Protein AF-A0A6C0K4N2-F1 (afdb_monomer_lite)

Sequence (833 aa):
MADVLVANVPTGTKVPEWTPLVTKFLQTRFGNRYNELITMIKETGSLISGGSILSACIGEPVENQDVDMYVPVKHIPRFLNELIIKDGPIFDADAYNKYAASFYCSSFLRKNGIRKVYNFLGRALGVVNANTYELDVMSVRNKRGPLAVVNNFDLTFCQVWFDGTDVYASHPEHIKSKTGILQFDYCKKLIGGNRFLKNRINKYIRRGFQIKFDERVNTPEVFQDIAKHNTFMYSYQNQRHTCRDPENDSLLVHENRYEDPEFVTKWFNRIAMRYLLGVRDEVVEQGTGKKLLLIPLTKEIRNSQDVRLNKDMDLESRDIDTMHNVEEHRRKVFTSHKSFELTLDDGYDSDDMDTAEFKRIALHTYSTFDNNLADDVTDTLVFGRAMTNLVLNARSIPENLEGYEYSLATMLNSNVDPDNQDKAESKKAYAKLLLGHIEERALSKGDDMFGGEGRLYHIHGHPEEAATTRESLEEFLSGTLTQDDYDVKCYYSGGGCKEMLTQSLIKKIVSPEFFERYSAPRPKKSGLDLEVINYDLVLRNSKSMDNQWGNIYHATMCPYCLKFEERGHGCSVMTHENVKGLPNEMAPYCDPGRAVEDLVEMYKDTAAELNDGFVRLEFCVECGRPSSGHKHFNLDLTEMLDTRKVPDPRNPGQLMYDYGHCPGGGRVEMIARMLAVRDVYRRKDVKDIKEERRLAAWAADAAPINERLMKRATAIWEAARPGIEWADRKKELTAKVKADLGAQGKSDEEITAGVEEAIKKYVAENPKPADSKFNVDVPKSKAYTDPMYADAENNARDSVWSQLSQGGKSYKKRITKNIVKRLRKTRKASKKK

pLDDT: mean 78.93, std 19.35, range [29.06, 98.25]

Radius of gyration: 45.35 Å; chains: 1; bounding box: 114×59×134 Å

Secondary structure (DSSP, 8-state):
---S----PPPPEE-GGGHHHHHHHHHHHHGGGHHHHHHHHHHHT-EEESHHHHHHHTT---TTPPEEEEEEGGGHHHHHIIIIISSS-SS-EEEEEEEE--TT---HHHHTTEEEEEEEEE---S-TTS---EEEEEEE-TTS-HHHHHTT-SBGGG-EEE-SS-EEES-HHHHHTTEEEE-HHHHHHHHTT-HHHHHHHHHHHHTT-EEEEPGGG--HHHHHHHHHHTS-TT--SS---TT--SS--SGGGGSGGGT-HHHHHHHHHHHHHHHHTT---SEEBTTT--EE---B-SS-----EEEE--TTS-------TT-TTTSHHHHHHHS---S----S--SSGGGG--HHHHHHHHHHH-PPPTT---SS--HHHHHHHHHHHHHHHHTPPBTT-TT-TTBHHHHHHPPPPGGGHHHHHHHHHHHHHHHHHHHHHHS-EEE-TTS-EEE-B--TT--GGG-B-HHHHHHHHHHHTTSS-SSEE-GGGGGT---EE-HHHHHHHS-HHHHHHHHSPPP---SHHHHHHHHHHHHH---EEETTTEEE--EEE-TTT--EEE-SSSSSEE----TT---GGGTT---TTT--HHHHHHHHHHHHHHTTT---EEEETTT--EEETTEEEPTTSSSEEPPPEEE-SSSTT-EEE-TTS-SS-HHHHHHHHHHHHHHHHT-SS---HHHHHHHHHHHHHHGGG-HHHHHHHHHHHHHHHHHHHHHHHHHHHHHHHHHHHHHTT--HHHHHHHHHHHHHHHHHHSPPPS---------TT--S--HHHHHHHHHHTTTHHHHHHHHHHHHHHHHHHHHHHHHHHHHHHTTT-

Structure (mmCIF, N/CA/C/O backbone):
data_AF-A0A6C0K4N2-F1
#
_entry.id   AF-A0A6C0K4N2-F1
#
loop_
_atom_site.group_PDB
_atom_site.id
_atom_site.type_symbol
_atom_site.label_atom_id
_atom_site.label_alt_id
_atom_site.label_comp_id
_atom_site.label_asym_id
_atom_site.label_entity_id
_atom_site.label_seq_id
_atom_site.pdbx_PDB_ins_code
_atom_site.Cartn_x
_atom_site.Cartn_y
_atom_site.Cartn_z
_atom_site.occupancy
_atom_site.B_iso_or_equiv
_atom_site.auth_seq_id
_atom_site.auth_comp_id
_atom_site.auth_asym_id
_atom_site.auth_atom_id
_atom_site.pdbx_PDB_model_num
ATOM 1 N N . MET A 1 1 ? -29.232 -20.219 14.029 1.00 32.53 1 MET A N 1
ATOM 2 C CA . MET A 1 1 ? -28.654 -20.871 15.226 1.00 32.53 1 MET A CA 1
ATOM 3 C C . MET A 1 1 ? -28.413 -19.836 16.335 1.00 32.53 1 MET A C 1
ATOM 5 O O . MET A 1 1 ? -27.280 -19.641 16.744 1.00 32.53 1 MET A O 1
ATOM 9 N N . ALA A 1 2 ? -29.462 -19.157 16.818 1.00 29.06 2 ALA A N 1
ATOM 10 C CA . ALA A 1 2 ? -29.346 -18.107 17.846 1.00 29.06 2 ALA A CA 1
ATOM 11 C C . ALA A 1 2 ? -29.795 -18.559 19.256 1.00 29.06 2 ALA A C 1
ATOM 13 O O . ALA A 1 2 ? -29.746 -17.766 20.187 1.00 29.06 2 ALA A O 1
ATOM 14 N N . ASP A 1 3 ? -30.183 -19.828 19.426 1.00 30.28 3 ASP A N 1
ATOM 15 C CA . ASP A 1 3 ? -30.842 -20.318 20.651 1.00 30.28 3 ASP A CA 1
ATOM 16 C C . ASP A 1 3 ? -29.962 -21.201 21.551 1.00 30.28 3 ASP A C 1
ATOM 18 O O . ASP A 1 3 ? -30.458 -21.843 22.474 1.00 30.28 3 ASP A O 1
ATOM 22 N N . VAL A 1 4 ? -28.646 -21.252 21.329 1.00 34.84 4 VAL A N 1
ATOM 23 C CA . VAL A 1 4 ? -27.749 -22.099 22.131 1.00 34.84 4 VAL A CA 1
ATOM 24 C C . VAL A 1 4 ? -26.713 -21.211 22.819 1.00 34.84 4 VAL A C 1
ATOM 26 O O . VAL A 1 4 ? -25.896 -20.596 22.145 1.00 34.84 4 VAL A O 1
ATOM 29 N N . LEU A 1 5 ? -26.763 -21.176 24.160 1.00 33.34 5 LEU A N 1
ATOM 30 C CA . LEU A 1 5 ? -25.942 -20.405 25.121 1.00 33.34 5 LEU A CA 1
ATOM 31 C C . LEU A 1 5 ? -26.555 -19.125 25.729 1.00 33.34 5 LEU A C 1
ATOM 33 O O . LEU A 1 5 ? -25.818 -18.239 26.162 1.00 33.34 5 LEU A O 1
ATOM 37 N N . VAL A 1 6 ? -27.874 -19.065 25.948 1.00 42.03 6 VAL A N 1
ATOM 38 C CA . VAL A 1 6 ? -28.376 -18.312 27.119 1.00 42.03 6 VAL A CA 1
ATOM 39 C C . VAL A 1 6 ? -28.173 -19.200 28.348 1.00 42.03 6 VAL A C 1
ATOM 41 O O . VAL A 1 6 ? -29.101 -19.821 28.856 1.00 42.03 6 VAL A O 1
ATOM 44 N N . ALA A 1 7 ? -26.921 -19.338 28.793 1.00 41.84 7 ALA A N 1
ATOM 45 C CA . ALA A 1 7 ? -26.642 -19.885 30.116 1.00 41.84 7 ALA A CA 1
ATOM 46 C C . ALA A 1 7 ? -27.463 -19.072 31.125 1.00 41.84 7 ALA A C 1
ATOM 48 O O . ALA A 1 7 ? -27.383 -17.846 31.074 1.00 41.84 7 ALA A O 1
ATOM 49 N N . ASN A 1 8 ? -28.263 -19.749 31.962 1.00 44.44 8 ASN A N 1
ATOM 50 C CA . ASN A 1 8 ? -29.139 -19.183 32.995 1.00 44.44 8 ASN A CA 1
ATOM 51 C C . ASN A 1 8 ? -28.533 -17.913 33.604 1.00 44.44 8 ASN A C 1
ATOM 53 O O . ASN A 1 8 ? -27.741 -17.991 34.544 1.00 44.44 8 ASN A O 1
ATOM 57 N N . VAL A 1 9 ? -28.869 -16.744 33.049 1.00 53.12 9 VAL A N 1
ATOM 58 C CA . VAL A 1 9 ? -28.452 -15.472 33.630 1.00 53.12 9 VAL A CA 1
ATOM 59 C C . VAL A 1 9 ? -29.159 -15.443 34.976 1.00 53.12 9 VAL A C 1
ATOM 61 O O . VAL A 1 9 ? -30.389 -15.525 34.971 1.00 53.12 9 VAL A O 1
ATOM 64 N N . PRO A 1 10 ? -28.433 -15.398 36.110 1.00 55.50 10 PRO A N 1
ATOM 65 C CA . PRO A 1 10 ? -29.066 -15.413 37.416 1.00 55.50 10 PRO A CA 1
ATOM 66 C C . PRO A 1 10 ? -30.133 -14.324 37.446 1.00 55.50 10 PRO A C 1
ATOM 68 O O . PRO A 1 10 ? -29.837 -13.141 37.248 1.00 55.50 10 PRO A O 1
ATOM 71 N N . THR A 1 11 ? -31.386 -14.737 37.604 1.00 76.12 11 THR A N 1
ATOM 72 C CA . THR A 1 11 ? -32.493 -13.812 37.801 1.00 76.12 11 THR A CA 1
ATOM 73 C C . THR A 1 11 ? -32.237 -13.125 39.132 1.00 76.12 11 THR A C 1
ATOM 75 O O . THR A 1 11 ? -32.119 -13.805 40.151 1.00 76.12 11 THR A O 1
ATOM 78 N N . GLY A 1 12 ? -32.086 -11.800 39.124 1.00 88.56 12 GLY A N 1
ATOM 79 C CA . GLY A 1 12 ? -31.895 -11.044 40.357 1.00 88.56 12 GLY A CA 1
ATOM 80 C C . GLY A 1 12 ? -33.003 -11.329 41.361 1.00 88.56 12 GLY A C 1
ATOM 81 O O . GLY A 1 12 ? -34.166 -11.482 40.985 1.00 88.56 12 GLY A O 1
ATOM 82 N N . THR A 1 13 ? -32.658 -11.362 42.642 1.00 96.12 13 THR A N 1
ATOM 83 C CA . THR A 1 13 ? -33.646 -11.456 43.713 1.00 96.12 13 THR A CA 1
ATOM 84 C C . THR A 1 13 ? -34.235 -10.071 43.938 1.00 96.12 13 THR A C 1
ATOM 86 O O . THR A 1 13 ? -33.494 -9.130 44.228 1.00 96.12 13 THR A O 1
ATOM 89 N N . LYS A 1 14 ? -35.557 -9.934 43.804 1.00 97.12 14 LYS A N 1
ATOM 90 C CA . LYS A 1 14 ? -36.277 -8.705 44.161 1.00 97.12 14 LYS A CA 1
ATOM 91 C C . LYS A 1 14 ? -36.147 -8.450 45.664 1.00 97.12 14 LYS A C 1
ATOM 93 O O . LYS A 1 14 ? -36.329 -9.373 46.455 1.00 97.12 14 LYS A O 1
ATOM 98 N N . VAL A 1 15 ? -35.869 -7.207 46.052 1.00 97.75 15 VAL A N 1
ATOM 99 C CA . VAL A 1 15 ? -35.665 -6.797 47.452 1.00 97.75 15 VAL A CA 1
ATOM 100 C C . VAL A 1 15 ? -36.625 -5.648 47.792 1.00 97.75 15 VAL A C 1
ATOM 102 O O . VAL A 1 15 ? -36.272 -4.471 47.650 1.00 97.75 15 VAL A O 1
ATOM 105 N N . PRO A 1 16 ? -37.879 -5.958 48.179 1.00 97.31 16 PRO A N 1
ATOM 106 C CA . PRO A 1 16 ? -38.929 -4.957 48.357 1.00 97.31 16 PRO A CA 1
ATOM 107 C C . PRO A 1 16 ? -38.562 -3.860 49.359 1.00 97.31 16 PRO A C 1
ATOM 109 O O . PRO A 1 16 ? -38.880 -2.697 49.125 1.00 97.31 16 PRO A O 1
ATOM 112 N N . GLU A 1 17 ? -37.839 -4.200 50.429 1.00 97.62 17 GLU A N 1
ATOM 113 C CA . GLU A 1 17 ? -37.445 -3.258 51.479 1.00 97.62 17 GLU A CA 1
ATOM 114 C C . GLU A 1 17 ? -36.509 -2.136 50.990 1.00 97.62 17 GLU A C 1
ATOM 116 O O . GLU A 1 17 ? -36.485 -1.057 51.581 1.00 97.62 17 GLU A O 1
ATOM 121 N N . TRP A 1 18 ? -35.777 -2.338 49.888 1.00 98.12 18 TRP A N 1
ATOM 122 C CA . TRP A 1 18 ? -34.882 -1.322 49.314 1.00 98.12 18 TRP A CA 1
ATOM 123 C C . TRP A 1 18 ? -35.564 -0.409 48.300 1.00 98.12 18 TRP A C 1
ATOM 125 O O . TRP A 1 18 ? -35.086 0.698 48.047 1.00 98.12 18 TRP A O 1
ATOM 135 N N . THR A 1 19 ? -36.698 -0.834 47.742 1.00 97.75 19 THR A N 1
ATOM 136 C CA . THR A 1 19 ? -37.400 -0.079 46.696 1.00 97.75 19 THR A CA 1
ATOM 137 C C . THR A 1 19 ? -37.845 1.311 47.173 1.00 97.75 19 THR A C 1
ATOM 139 O O . THR A 1 19 ? -37.559 2.284 46.469 1.00 97.75 19 THR A O 1
ATOM 142 N N . PRO A 1 20 ? -38.430 1.481 48.379 1.00 97.69 20 PRO A N 1
ATOM 143 C CA . PRO A 1 20 ? -38.741 2.807 48.915 1.00 97.69 20 PRO A CA 1
ATOM 144 C C . PRO A 1 20 ? -37.503 3.688 49.135 1.00 97.69 20 PRO A C 1
ATOM 146 O O . PRO A 1 20 ? -37.568 4.896 48.916 1.00 97.69 20 PRO A O 1
ATOM 149 N N . LEU A 1 21 ? -36.368 3.099 49.536 1.00 97.06 21 LEU A N 1
ATOM 150 C CA . LEU A 1 21 ? -35.121 3.833 49.789 1.00 97.06 21 LEU A CA 1
ATOM 151 C C . LEU A 1 21 ? -34.540 4.397 48.489 1.00 97.06 21 LEU A C 1
ATOM 153 O O . LEU A 1 21 ? -34.232 5.587 48.404 1.00 97.06 21 LEU A O 1
ATOM 157 N N . VAL A 1 22 ? -34.450 3.554 47.459 1.00 97.00 22 VAL A N 1
ATOM 158 C CA . VAL A 1 22 ? -33.975 3.944 46.126 1.00 97.00 22 VAL A CA 1
ATOM 159 C C . VAL A 1 22 ? -34.940 4.929 45.468 1.00 97.00 22 VAL A C 1
ATOM 161 O O . VAL A 1 22 ? -34.498 5.924 44.899 1.00 97.00 22 VAL A O 1
ATOM 164 N N . THR A 1 23 ? -36.250 4.710 45.601 1.00 97.00 23 THR A N 1
ATOM 165 C CA . THR A 1 23 ? -37.277 5.636 45.098 1.00 97.00 23 THR A CA 1
ATOM 166 C C . THR A 1 23 ? -37.119 7.017 45.718 1.00 97.00 23 THR A C 1
ATOM 168 O O . THR A 1 23 ? -37.034 8.000 44.987 1.00 97.00 23 THR A O 1
ATOM 171 N N . LYS A 1 24 ? -36.992 7.098 47.049 1.00 95.81 24 LYS A N 1
ATOM 172 C CA . LYS A 1 24 ? -36.769 8.366 47.752 1.00 95.81 24 LYS A CA 1
ATOM 173 C C . LYS A 1 24 ? -35.486 9.051 47.281 1.00 95.81 24 LYS A C 1
ATOM 175 O O . LYS A 1 24 ? -35.500 10.250 47.029 1.00 95.81 24 LYS A O 1
ATOM 180 N N . PHE A 1 25 ? -34.393 8.302 47.126 1.00 94.75 25 PHE A N 1
ATOM 181 C CA . PHE A 1 25 ? -33.136 8.836 46.595 1.00 94.75 25 PHE A CA 1
ATOM 182 C C . PHE A 1 25 ? -33.314 9.448 45.197 1.00 94.75 25 PHE A C 1
ATOM 184 O O . PHE A 1 25 ? -32.932 10.597 44.973 1.00 94.75 25 PHE A O 1
ATOM 191 N N . LEU A 1 26 ? -33.915 8.705 44.267 1.00 94.88 26 LEU A N 1
ATOM 192 C CA . LEU A 1 26 ? -34.114 9.164 42.895 1.00 94.88 26 LEU A CA 1
ATOM 193 C C . LEU A 1 26 ? -35.109 10.332 42.819 1.00 94.88 26 LEU A C 1
ATOM 195 O O . LEU A 1 26 ? -34.899 11.247 42.030 1.00 94.88 26 LEU A O 1
ATOM 199 N N . GLN A 1 27 ? -36.144 10.359 43.661 1.00 94.44 27 GLN A N 1
ATOM 200 C CA . GLN A 1 27 ? -37.059 11.501 43.781 1.00 94.44 27 GLN A CA 1
ATOM 201 C C . GLN A 1 27 ? -36.338 12.757 44.270 1.00 94.44 27 GLN A C 1
ATOM 203 O O . GLN A 1 27 ? -36.525 13.826 43.698 1.00 94.44 27 GLN A O 1
ATOM 208 N N . THR A 1 28 ? -35.468 12.636 45.276 1.00 90.69 28 THR A N 1
ATOM 209 C CA . THR A 1 28 ? -34.619 13.754 45.713 1.00 90.69 28 THR A CA 1
ATOM 210 C C . THR A 1 28 ? -33.714 14.234 44.579 1.00 90.69 28 THR A C 1
ATOM 212 O O . THR A 1 28 ? -33.507 15.432 44.423 1.00 90.69 28 THR A O 1
ATOM 215 N N . ARG A 1 29 ? -33.183 13.307 43.772 1.00 87.81 29 ARG A N 1
ATOM 216 C CA . ARG A 1 29 ? -32.215 13.618 42.715 1.00 87.81 29 ARG A CA 1
ATOM 217 C C . ARG A 1 29 ? -32.836 14.237 41.460 1.00 87.81 29 ARG A C 1
ATOM 219 O O . ARG A 1 29 ? -32.235 15.135 40.883 1.00 87.81 29 ARG A O 1
ATOM 226 N N . PHE A 1 30 ? -33.993 13.746 41.026 1.00 90.69 30 PHE A N 1
ATOM 227 C CA . PHE A 1 30 ? -34.646 14.141 39.768 1.00 90.69 30 PHE A CA 1
ATOM 228 C C . PHE A 1 30 ? -35.915 14.984 39.982 1.00 90.69 30 PHE A C 1
ATOM 230 O O . PHE A 1 30 ? -36.573 15.382 39.021 1.00 90.69 30 PHE A O 1
ATOM 237 N N . GLY A 1 31 ? -36.272 15.267 41.238 1.00 91.50 31 GLY A N 1
ATOM 238 C CA . GLY A 1 31 ? -37.369 16.156 41.607 1.00 91.50 31 GLY A CA 1
ATOM 239 C C . GLY A 1 31 ? -38.705 15.761 40.978 1.00 91.50 31 GLY A C 1
ATOM 240 O O . GLY A 1 31 ? -39.106 14.595 40.968 1.00 91.50 31 GLY A O 1
ATOM 241 N N . ASN A 1 32 ? -39.399 16.753 40.417 1.00 92.06 32 ASN A N 1
ATOM 242 C CA . ASN A 1 32 ? -40.690 16.565 39.752 1.00 92.06 32 ASN A CA 1
ATOM 243 C C . ASN A 1 32 ? -40.606 15.742 38.453 1.00 92.06 32 ASN A C 1
ATOM 245 O O . ASN A 1 32 ? -41.636 15.252 37.995 1.00 92.06 32 ASN A O 1
ATOM 249 N N . ARG A 1 33 ? -39.409 15.542 37.882 1.00 94.12 33 ARG A N 1
ATOM 250 C CA . ARG A 1 33 ? -39.197 14.755 36.653 1.00 94.12 33 ARG A CA 1
ATOM 251 C C . ARG A 1 33 ? -38.932 13.270 36.916 1.00 94.12 33 ARG A C 1
ATOM 253 O O . ARG A 1 33 ? -38.767 12.503 35.971 1.00 94.12 33 ARG A O 1
ATOM 260 N N . TYR A 1 34 ? -38.948 12.830 38.178 1.00 95.44 34 TYR A N 1
ATOM 261 C CA . TYR A 1 34 ? -38.747 11.425 38.551 1.00 95.44 34 TYR A CA 1
ATOM 262 C C . TYR A 1 34 ? -39.658 10.461 37.771 1.00 95.44 34 TYR A C 1
ATOM 264 O O . TYR A 1 34 ? -39.171 9.496 37.191 1.00 95.44 34 TYR A O 1
ATOM 272 N N . ASN A 1 35 ? -40.965 10.726 37.689 1.00 96.62 35 ASN A N 1
ATOM 273 C CA . ASN A 1 35 ? -41.904 9.818 37.013 1.00 96.62 35 ASN A CA 1
ATOM 274 C C . ASN A 1 35 ? -41.620 9.669 35.509 1.00 96.62 35 ASN A C 1
ATOM 276 O O . ASN A 1 35 ? -41.845 8.604 34.929 1.00 96.62 35 ASN A O 1
ATOM 280 N N . GLU A 1 36 ? -41.097 10.718 34.878 1.00 96.06 36 GLU A N 1
ATOM 281 C CA . GLU A 1 36 ? -40.703 10.681 33.471 1.00 96.06 36 GLU A CA 1
ATOM 282 C C . GLU A 1 36 ? -39.445 9.842 33.273 1.00 96.06 36 GLU A C 1
ATOM 284 O O . GLU A 1 36 ? -39.415 8.999 32.379 1.00 96.06 36 GLU A O 1
ATOM 289 N N . LEU A 1 37 ? -38.460 9.980 34.169 1.00 96.19 37 LEU A N 1
ATOM 290 C CA . LEU A 1 37 ? -37.288 9.105 34.195 1.00 96.19 37 LEU A CA 1
ATOM 291 C C . LEU A 1 37 ? -37.701 7.634 34.312 1.00 96.19 37 LEU A C 1
ATOM 293 O O . LEU A 1 37 ? -37.214 6.792 33.561 1.00 96.19 37 LEU A O 1
ATOM 297 N N . ILE A 1 38 ? -38.618 7.323 35.230 1.00 97.50 38 ILE A N 1
ATOM 298 C CA . ILE A 1 38 ? -39.119 5.960 35.427 1.00 97.50 38 ILE A CA 1
ATOM 299 C C . ILE A 1 38 ? -39.778 5.407 34.165 1.00 97.50 38 ILE A C 1
ATOM 301 O O . ILE A 1 38 ? -39.515 4.266 33.779 1.00 97.50 38 ILE A O 1
ATOM 305 N N . THR A 1 39 ? -40.620 6.211 33.522 1.00 97.19 39 THR A N 1
ATOM 306 C CA . THR A 1 39 ? -41.301 5.823 32.282 1.00 97.19 39 THR A CA 1
ATOM 307 C C . THR A 1 39 ? -40.279 5.532 31.184 1.00 97.19 39 THR A C 1
ATOM 309 O O . THR A 1 39 ? -40.297 4.449 30.598 1.00 97.19 39 THR A O 1
ATOM 312 N N . MET A 1 40 ? -39.306 6.429 30.996 1.00 96.81 40 MET A N 1
ATOM 313 C CA . MET A 1 40 ? -38.223 6.265 30.025 1.00 96.81 40 MET A CA 1
ATOM 314 C C . MET A 1 40 ? -37.394 4.995 30.288 1.00 96.81 40 MET A C 1
ATOM 316 O O . MET A 1 40 ? -37.082 4.253 29.354 1.00 96.81 40 MET A O 1
ATOM 320 N N . ILE A 1 41 ? -37.058 4.697 31.548 1.00 97.44 41 ILE A N 1
ATOM 321 C CA . ILE A 1 41 ? -36.310 3.488 31.934 1.00 97.44 41 ILE A CA 1
ATOM 322 C C . ILE A 1 41 ? -37.075 2.221 31.541 1.00 97.44 41 ILE A C 1
ATOM 324 O O . ILE A 1 41 ? -36.498 1.344 30.893 1.00 97.44 41 ILE A O 1
ATOM 328 N N . LYS A 1 42 ? -38.373 2.150 31.861 1.00 96.94 42 LYS A N 1
ATOM 329 C CA . LYS A 1 42 ? -39.222 0.990 31.550 1.00 96.94 42 LYS A CA 1
ATOM 330 C C . LYS A 1 42 ? -39.374 0.774 30.050 1.00 96.94 42 LYS A C 1
ATOM 332 O O . LYS A 1 42 ? -39.182 -0.337 29.568 1.00 96.94 42 LYS A O 1
ATOM 337 N N . GLU A 1 43 ? -39.674 1.834 29.306 1.00 96.12 43 GLU A N 1
ATOM 338 C CA . GLU A 1 43 ? -39.905 1.748 27.860 1.00 96.12 43 GLU A CA 1
ATOM 339 C C . GLU A 1 43 ? -38.650 1.372 27.071 1.00 96.12 43 GLU A C 1
ATOM 341 O O . GLU A 1 43 ? -38.736 0.753 26.011 1.00 96.12 43 GLU A O 1
ATOM 346 N N . THR A 1 44 ? -37.474 1.743 27.577 1.00 95.81 44 THR A N 1
ATOM 347 C CA . THR A 1 44 ? -36.194 1.441 26.925 1.00 95.81 44 THR A CA 1
ATOM 348 C C . THR A 1 44 ? -35.542 0.159 27.437 1.00 95.81 44 THR A C 1
ATOM 350 O O . THR A 1 44 ? -34.541 -0.271 26.864 1.00 95.81 44 THR A O 1
ATOM 353 N N . GLY A 1 45 ? -36.075 -0.460 28.498 1.00 96.06 45 GLY A N 1
ATOM 354 C CA . GLY A 1 45 ? -35.437 -1.592 29.176 1.00 96.06 45 GLY A CA 1
ATOM 355 C C . GLY A 1 45 ? -34.075 -1.232 29.781 1.00 96.06 45 GLY A C 1
ATOM 356 O O . GLY A 1 45 ? -33.169 -2.069 29.814 1.00 96.06 45 GLY A O 1
ATOM 357 N N . SER A 1 46 ? -33.904 0.027 30.184 1.00 97.69 46 SER A N 1
ATOM 358 C CA . SER A 1 46 ? -32.686 0.521 30.830 1.00 97.69 46 SER A CA 1
ATOM 359 C C . SER A 1 46 ? -32.677 0.163 32.314 1.00 97.69 46 SER A C 1
ATOM 361 O O . SER A 1 46 ? -33.716 -0.163 32.877 1.00 97.69 46 SER A O 1
ATOM 363 N N . LEU A 1 47 ? -31.517 0.242 32.965 1.00 97.88 47 LEU A N 1
ATOM 364 C CA . LEU A 1 47 ? -31.377 0.004 34.408 1.00 97.88 47 LEU A CA 1
ATOM 365 C C . LEU A 1 47 ? -30.567 1.124 35.061 1.00 97.88 47 LEU A C 1
ATOM 367 O O . LEU A 1 47 ? -29.630 1.632 34.449 1.00 97.88 47 LEU A O 1
ATOM 371 N N . ILE A 1 48 ? -30.859 1.449 36.320 1.00 97.81 48 ILE A N 1
ATOM 372 C CA . ILE A 1 48 ? -29.952 2.240 37.165 1.00 97.81 48 ILE A CA 1
ATOM 373 C C . ILE A 1 48 ? -29.212 1.280 38.092 1.00 97.81 48 ILE A C 1
ATOM 375 O O . ILE A 1 48 ? -29.839 0.421 38.710 1.00 97.81 48 ILE A O 1
ATOM 379 N N . SER A 1 49 ? -27.893 1.395 38.198 1.00 96.62 49 SER A N 1
ATOM 380 C CA . SER A 1 49 ? -27.075 0.526 39.050 1.00 96.62 49 SER A CA 1
ATOM 381 C C . SER A 1 49 ? -25.902 1.310 39.651 1.00 96.62 49 SER A C 1
ATOM 383 O O . SER A 1 49 ? -25.896 2.537 39.643 1.00 96.62 49 SER A O 1
ATOM 385 N N . GLY A 1 50 ? -24.923 0.608 40.216 1.00 91.94 50 GLY A N 1
ATOM 386 C CA . GLY A 1 50 ? -23.678 1.197 40.687 1.00 91.94 50 GLY A CA 1
ATOM 387 C C . GLY A 1 50 ? -23.708 1.678 42.136 1.00 91.94 50 GLY A C 1
ATOM 388 O O . GLY A 1 50 ? -24.435 1.164 42.992 1.00 91.94 50 GLY A O 1
ATOM 389 N N . GLY A 1 51 ? -22.822 2.632 42.429 1.00 91.50 51 GLY A N 1
ATOM 390 C CA . GLY A 1 51 ? -22.542 3.088 43.792 1.00 91.50 51 GLY A CA 1
ATOM 391 C C . GLY A 1 51 ? -23.718 3.795 44.460 1.00 91.50 51 GLY A C 1
ATOM 392 O O . GLY A 1 51 ? -23.914 3.619 45.661 1.00 91.50 51 GLY A O 1
ATOM 393 N N . SER A 1 52 ? -24.508 4.543 43.689 1.00 93.88 52 SER A N 1
ATOM 394 C CA . SER A 1 52 ? -25.678 5.284 44.172 1.00 93.88 52 SER A CA 1
ATOM 395 C C . SER A 1 52 ? -26.807 4.375 44.642 1.00 93.88 52 SER A C 1
ATOM 397 O O . SER A 1 52 ? -27.304 4.553 45.754 1.00 93.88 52 SER A O 1
ATOM 399 N N . ILE A 1 53 ? -27.169 3.364 43.846 1.00 97.06 53 ILE A N 1
ATOM 400 C CA . ILE A 1 53 ? -28.196 2.385 44.229 1.00 97.06 53 ILE A CA 1
ATOM 401 C C . ILE A 1 53 ? -27.764 1.624 45.481 1.00 97.06 53 ILE A C 1
ATOM 403 O O . ILE A 1 53 ? -28.540 1.510 46.430 1.00 97.06 53 ILE A O 1
ATOM 407 N N . LEU A 1 54 ? -26.507 1.171 45.531 1.00 96.94 54 LEU A N 1
ATOM 408 C CA . LEU A 1 54 ? -25.971 0.486 46.705 1.00 96.94 54 LEU A CA 1
ATOM 409 C C . LEU A 1 54 ? -25.998 1.376 47.956 1.00 96.94 54 LEU A C 1
ATOM 411 O O . LEU A 1 54 ? -26.464 0.924 48.999 1.00 96.94 54 LEU A O 1
ATOM 415 N N . SER A 1 55 ? -25.541 2.631 47.859 1.00 95.19 55 SER A N 1
ATOM 416 C CA . SER A 1 55 ? -25.560 3.580 48.982 1.00 95.19 55 SER A CA 1
ATOM 417 C C . SER A 1 55 ? -26.981 3.844 49.487 1.00 95.19 55 SER A C 1
ATOM 419 O O . SER A 1 55 ? -27.193 3.849 50.698 1.00 95.19 55 SER A O 1
ATOM 421 N N . ALA A 1 56 ? -27.966 3.970 48.591 1.00 96.00 56 ALA A N 1
ATOM 422 C CA . ALA A 1 56 ? -29.369 4.102 48.980 1.00 96.00 56 ALA A CA 1
ATOM 423 C C . ALA A 1 56 ? -29.882 2.858 49.731 1.00 96.00 56 ALA A C 1
ATOM 425 O O . ALA A 1 56 ? -30.555 2.998 50.751 1.00 96.00 56 ALA A O 1
ATOM 426 N N . CYS A 1 57 ? -29.519 1.647 49.287 1.00 96.69 57 CYS A N 1
ATOM 427 C CA . CYS A 1 57 ? -29.926 0.393 49.937 1.00 96.69 57 CYS A CA 1
ATOM 428 C C . CYS A 1 57 ? -29.375 0.244 51.367 1.00 96.69 57 CYS A C 1
ATOM 430 O O . CYS A 1 57 ? -30.027 -0.367 52.211 1.00 96.69 57 CYS A O 1
ATOM 432 N N . ILE A 1 58 ? -28.190 0.798 51.648 1.00 95.69 58 ILE A N 1
ATOM 433 C CA . ILE A 1 58 ? -27.547 0.744 52.976 1.00 95.69 58 ILE A CA 1
ATOM 434 C C . ILE A 1 58 ? -27.769 2.012 53.819 1.00 95.69 58 ILE A C 1
ATOM 436 O O . ILE A 1 58 ? -27.178 2.134 54.891 1.00 95.69 58 ILE A O 1
ATOM 440 N N . GLY A 1 59 ? -28.596 2.951 53.344 1.00 91.50 59 GLY A N 1
ATOM 441 C CA . GLY A 1 59 ? -28.933 4.183 54.063 1.00 91.50 59 GLY A CA 1
ATOM 442 C C . GLY A 1 59 ? -27.785 5.192 54.188 1.00 91.50 59 GLY A C 1
ATOM 443 O O . GLY A 1 59 ? -27.788 6.005 55.110 1.00 91.50 59 GLY A O 1
ATOM 444 N N . GLU A 1 60 ? -26.792 5.147 53.298 1.00 89.25 60 GLU A N 1
ATOM 445 C CA . GLU A 1 60 ? -25.710 6.137 53.272 1.00 89.25 60 GLU A CA 1
ATOM 446 C C . GLU A 1 60 ? -26.174 7.477 52.672 1.00 89.25 60 GLU A C 1
ATOM 448 O O . GLU A 1 60 ? -27.048 7.494 51.801 1.00 89.25 60 GLU A O 1
ATOM 453 N N . PRO A 1 61 ? -25.558 8.611 53.063 1.00 83.62 61 PRO A N 1
ATOM 454 C CA . PRO A 1 61 ? -25.781 9.891 52.401 1.00 83.62 61 PRO A CA 1
ATOM 455 C C . PRO A 1 61 ? -25.446 9.809 50.905 1.00 83.62 61 PRO A C 1
ATOM 457 O O . PRO A 1 61 ? -24.340 9.444 50.504 1.00 83.62 61 PRO A O 1
ATOM 460 N N . VAL A 1 62 ? -26.415 10.179 50.074 1.00 78.75 62 VAL A N 1
ATOM 461 C CA . VAL A 1 62 ? -26.372 10.052 48.605 1.00 78.75 62 VAL A CA 1
ATOM 462 C C . VAL A 1 62 ? -26.063 11.368 47.886 1.00 78.75 62 VAL A C 1
ATOM 464 O O . VAL A 1 62 ? -25.957 11.392 46.663 1.00 78.75 62 VAL A O 1
ATOM 467 N N . GLU A 1 63 ? -25.872 12.455 48.634 1.00 70.88 63 GLU A N 1
ATOM 468 C CA . GLU A 1 63 ? -25.763 13.831 48.122 1.00 70.88 63 GLU A CA 1
ATOM 469 C C . GLU A 1 63 ? -24.580 14.061 47.168 1.00 70.88 63 GLU A C 1
ATOM 471 O O . GLU A 1 63 ? -24.571 15.053 46.457 1.00 70.88 63 GLU A O 1
ATOM 476 N N . ASN A 1 64 ? -23.628 13.127 47.091 1.00 74.75 64 ASN A N 1
ATOM 477 C CA . ASN A 1 64 ? -22.463 13.200 46.203 1.00 74.75 64 ASN A CA 1
ATOM 478 C C . ASN A 1 64 ? -22.212 11.891 45.434 1.00 74.75 64 ASN A C 1
ATOM 480 O O . ASN A 1 64 ? -21.072 11.594 45.082 1.00 74.75 64 ASN A O 1
ATOM 484 N N . GLN A 1 65 ? -23.234 11.047 45.253 1.00 83.81 65 GLN A N 1
ATOM 485 C CA . GLN A 1 65 ? -23.082 9.837 44.441 1.00 83.81 65 GLN A CA 1
ATOM 486 C C . GLN A 1 65 ? -23.408 10.105 42.967 1.00 83.81 65 GLN A C 1
ATOM 488 O O . GLN A 1 65 ? -24.377 10.798 42.628 1.00 83.81 65 GLN A O 1
ATOM 493 N N . ASP A 1 66 ? -22.581 9.498 42.124 1.00 89.69 66 ASP A N 1
ATOM 494 C CA . ASP A 1 66 ? -22.764 9.291 40.698 1.00 89.69 66 ASP A CA 1
ATOM 495 C C . ASP A 1 66 ? -23.953 8.351 40.444 1.00 89.69 66 ASP A C 1
ATOM 497 O O . ASP A 1 66 ? -24.130 7.325 41.111 1.00 89.69 66 ASP A O 1
ATOM 501 N N . VAL A 1 67 ? -24.816 8.717 39.497 1.00 93.94 67 VAL A N 1
ATOM 502 C CA . VAL A 1 67 ? -25.906 7.846 39.036 1.00 93.94 67 VAL A CA 1
ATOM 503 C C . VAL A 1 67 ? -25.451 7.153 37.761 1.00 93.94 67 VAL A C 1
ATOM 505 O O . VAL A 1 67 ? -25.240 7.826 36.763 1.00 93.94 67 VAL A O 1
ATOM 508 N N . ASP A 1 68 ? -25.333 5.826 37.777 1.00 95.81 68 ASP A N 1
ATOM 509 C CA . ASP A 1 68 ? -24.972 5.046 36.591 1.00 95.81 68 ASP A CA 1
ATOM 510 C C . ASP A 1 68 ? -26.232 4.464 35.933 1.00 95.81 68 ASP A C 1
ATOM 512 O O . ASP A 1 68 ? -26.923 3.623 36.519 1.00 95.81 68 ASP A O 1
ATOM 516 N N . MET A 1 69 ? -26.518 4.864 34.697 1.00 97.56 69 MET A N 1
ATOM 517 C CA . MET A 1 69 ? -27.624 4.350 33.888 1.00 97.56 69 MET A CA 1
ATOM 518 C C . MET A 1 69 ? -27.102 3.475 32.752 1.00 97.56 69 MET A C 1
ATOM 520 O O . MET A 1 69 ? -26.239 3.883 31.987 1.00 97.56 69 MET A O 1
ATOM 524 N N . TYR A 1 70 ? -27.657 2.281 32.594 1.00 97.31 70 TYR A N 1
ATOM 525 C CA . TYR A 1 70 ? -27.267 1.304 31.583 1.00 97.31 70 TYR A CA 1
ATOM 526 C C . TYR A 1 70 ? -28.381 1.184 30.553 1.00 97.31 70 TYR A C 1
ATOM 528 O O . TYR A 1 70 ? -29.453 0.662 30.856 1.00 97.31 70 TYR A O 1
ATOM 536 N N . VAL A 1 71 ? -28.125 1.670 29.340 1.00 96.19 71 VAL A N 1
ATOM 537 C CA . VAL A 1 71 ? -29.151 1.876 28.310 1.00 96.19 71 VAL A CA 1
ATOM 538 C C . VAL A 1 71 ? -28.814 1.051 27.071 1.00 96.19 71 VAL A C 1
ATOM 540 O O . VAL A 1 71 ? -27.699 1.181 26.549 1.00 96.19 71 VAL A O 1
ATOM 543 N N . PRO A 1 72 ? -29.739 0.230 26.541 1.00 94.12 72 PRO A N 1
ATOM 544 C CA . PRO A 1 72 ? -29.504 -0.483 25.291 1.00 94.12 72 PRO A CA 1
ATOM 545 C C . PRO A 1 72 ? -29.156 0.481 24.152 1.00 94.12 72 PRO A C 1
ATOM 547 O O . PRO A 1 72 ? -29.812 1.503 23.955 1.00 94.12 72 PRO A O 1
ATOM 550 N N . VAL A 1 73 ? -28.140 0.149 23.359 1.00 88.62 73 VAL A N 1
ATOM 551 C CA . VAL A 1 73 ? -27.553 1.036 22.343 1.00 88.62 73 VAL A CA 1
ATOM 552 C C . VAL A 1 73 ? -28.580 1.508 21.315 1.00 88.62 73 VAL A C 1
ATOM 554 O O . VAL A 1 73 ? -28.532 2.666 20.910 1.00 88.62 73 VAL A O 1
ATOM 557 N N . LYS A 1 74 ? -29.552 0.656 20.965 1.00 86.62 74 LYS A N 1
ATOM 558 C CA . LYS A 1 74 ? -30.675 0.991 20.075 1.00 86.62 74 LYS A CA 1
ATOM 559 C C . LYS A 1 74 ? -31.591 2.101 20.611 1.00 86.62 74 LYS A C 1
ATOM 561 O O . LYS A 1 74 ? -32.289 2.735 19.830 1.00 86.62 74 LYS A O 1
ATOM 566 N N . HIS A 1 75 ? -31.590 2.345 21.922 1.00 93.56 75 HIS A N 1
ATOM 567 C CA . HIS A 1 75 ? -32.430 3.347 22.579 1.00 93.56 75 HIS A CA 1
ATOM 568 C C . HIS A 1 75 ? -31.667 4.605 23.004 1.00 93.56 75 HIS A C 1
ATOM 570 O O . HIS A 1 75 ? -32.306 5.590 23.348 1.00 93.56 75 HIS A O 1
ATOM 576 N N . ILE A 1 76 ? -30.331 4.627 22.915 1.00 91.12 76 ILE A N 1
ATOM 577 C CA . ILE A 1 76 ? -29.506 5.789 23.286 1.00 91.12 76 ILE A CA 1
ATOM 578 C C . ILE A 1 76 ? -29.933 7.112 22.627 1.00 91.12 76 ILE A C 1
ATOM 580 O O . ILE A 1 76 ? -30.031 8.084 23.370 1.00 91.12 76 ILE A O 1
ATOM 584 N N . PRO A 1 77 ? -30.199 7.212 21.302 1.00 85.56 77 PRO A N 1
ATOM 585 C CA . PRO A 1 77 ? -30.593 8.496 20.710 1.00 85.56 77 PRO A CA 1
ATOM 586 C C . PRO A 1 77 ? -31.847 9.073 21.372 1.00 85.56 77 PRO A C 1
ATOM 588 O O . PRO A 1 77 ? -31.856 10.221 21.807 1.00 85.56 77 PRO A O 1
ATOM 591 N N . ARG A 1 78 ? -32.882 8.236 21.506 1.00 90.88 78 ARG A N 1
ATOM 592 C CA . ARG A 1 78 ? -34.140 8.594 22.163 1.00 90.88 78 ARG A CA 1
ATOM 593 C C . ARG A 1 78 ? -33.916 8.947 23.636 1.00 90.88 78 ARG A C 1
ATOM 595 O O . ARG A 1 78 ? -34.392 9.981 24.088 1.00 90.88 78 ARG A O 1
ATOM 602 N N . PHE A 1 79 ? -33.169 8.106 24.353 1.00 93.06 79 PHE A N 1
ATOM 603 C CA . PHE A 1 79 ? -32.899 8.260 25.781 1.00 93.06 79 PHE A CA 1
ATOM 604 C C . PHE A 1 79 ? -32.183 9.579 26.078 1.00 93.06 79 PHE A C 1
ATOM 606 O O . PHE A 1 79 ? -32.601 10.317 26.958 1.00 93.06 79 PHE A O 1
ATOM 613 N N . LEU A 1 80 ? -31.136 9.914 25.316 1.00 89.75 80 LEU A N 1
ATOM 614 C CA . LEU A 1 80 ? -30.428 11.183 25.481 1.00 89.75 80 LEU A CA 1
ATOM 615 C C . LEU A 1 80 ? -31.332 12.373 25.150 1.00 89.75 80 LEU A C 1
ATOM 617 O O . LEU A 1 80 ? -31.350 13.337 25.905 1.00 89.75 80 LEU A O 1
ATOM 621 N N . ASN A 1 81 ? -32.126 12.294 24.079 1.00 86.25 81 ASN A N 1
ATOM 622 C CA . ASN A 1 81 ? -33.040 13.374 23.712 1.00 86.25 81 ASN A CA 1
ATOM 623 C C . ASN A 1 81 ? -34.049 13.699 24.828 1.00 86.25 81 ASN A C 1
ATOM 625 O O . ASN A 1 81 ? -34.240 14.862 25.177 1.00 86.25 81 ASN A O 1
ATOM 629 N N . GLU A 1 82 ? -34.664 12.674 25.417 1.00 88.88 82 GLU A N 1
ATOM 630 C CA . GLU A 1 82 ? -35.614 12.842 26.523 1.00 88.88 82 GLU A CA 1
ATOM 631 C C . GLU A 1 82 ? -34.926 13.267 27.830 1.00 88.88 82 GLU A C 1
ATOM 633 O O . GLU A 1 82 ? -35.472 14.080 28.576 1.00 88.88 82 GLU A O 1
ATOM 638 N N . LEU A 1 83 ? -33.719 12.757 28.096 1.00 89.50 83 LEU A N 1
ATOM 639 C CA . LEU A 1 83 ? -32.984 13.046 29.323 1.00 89.50 83 LEU A CA 1
ATOM 640 C C . LEU A 1 83 ? -32.510 14.505 29.396 1.00 89.50 83 LEU A C 1
ATOM 642 O O . LEU A 1 83 ? -32.641 15.102 30.462 1.00 89.50 83 LEU A O 1
ATOM 646 N N . ILE A 1 84 ? -31.967 15.061 28.303 1.00 84.06 84 ILE A N 1
ATOM 647 C CA . ILE A 1 84 ? -31.228 16.342 28.330 1.00 84.06 84 ILE A CA 1
ATOM 648 C C . ILE A 1 84 ? -31.649 17.397 27.290 1.00 84.06 84 ILE A C 1
ATOM 650 O O . ILE A 1 84 ? -31.328 18.562 27.488 1.00 84.06 84 ILE A O 1
ATOM 654 N N . ILE A 1 85 ? -32.328 17.041 26.189 1.00 72.69 85 ILE A N 1
ATOM 655 C CA . ILE A 1 85 ? -32.575 17.986 25.071 1.00 72.69 85 ILE A CA 1
ATOM 656 C C . ILE A 1 85 ? -34.003 18.539 25.076 1.00 72.69 85 ILE A C 1
ATOM 658 O O . ILE A 1 85 ? -34.211 19.708 24.766 1.00 72.69 85 ILE A O 1
ATOM 662 N N . LYS A 1 86 ? -34.994 17.703 25.397 1.00 78.12 86 LYS A N 1
ATOM 663 C CA . LYS A 1 86 ? -36.418 18.056 25.327 1.00 78.12 86 LYS A CA 1
ATOM 664 C C . LYS A 1 86 ? -36.751 19.306 26.158 1.00 78.12 86 LYS A C 1
ATOM 666 O O . LYS A 1 86 ? -36.181 19.500 27.229 1.00 78.12 86 LYS A O 1
ATOM 671 N N . ASP A 1 87 ? -37.735 20.093 25.707 1.00 75.06 87 ASP A N 1
ATOM 672 C CA . ASP A 1 87 ? -38.294 21.219 26.467 1.00 75.06 87 ASP A CA 1
ATOM 673 C C . ASP A 1 87 ? -38.658 20.797 27.897 1.00 75.06 87 ASP A C 1
ATOM 675 O O . ASP A 1 87 ? -39.573 20.002 28.138 1.00 75.06 87 ASP A O 1
ATOM 679 N N . GLY A 1 88 ? -37.875 21.312 28.847 1.00 80.94 88 GLY A N 1
ATOM 680 C CA . GLY A 1 88 ? -37.804 20.784 30.202 1.00 80.94 88 GLY A CA 1
ATOM 681 C C . GLY A 1 88 ? -37.134 19.403 30.217 1.00 80.94 88 GLY A C 1
ATOM 682 O O . GLY A 1 88 ? -37.851 18.405 30.190 1.00 80.94 88 GLY A O 1
ATOM 683 N N . PRO A 1 89 ? -35.798 19.313 30.274 1.00 85.12 89 PRO A N 1
ATOM 684 C CA . PRO A 1 89 ? -35.106 18.032 30.355 1.00 85.12 89 PRO A CA 1
ATOM 685 C C . PRO A 1 89 ? -35.355 17.345 31.704 1.00 85.12 89 PRO A C 1
ATOM 687 O O . PRO A 1 89 ? -35.613 18.001 32.716 1.00 85.12 89 PRO A O 1
ATOM 690 N N . ILE A 1 90 ? -35.260 16.013 31.732 1.00 89.38 90 ILE A N 1
ATOM 691 C CA . ILE A 1 90 ? -35.308 15.237 32.985 1.00 89.38 90 ILE A CA 1
ATOM 692 C C . ILE A 1 90 ? -34.089 15.566 33.860 1.00 89.38 90 ILE A C 1
ATOM 694 O O . ILE A 1 90 ? -34.192 15.599 35.087 1.00 89.38 90 ILE A O 1
ATOM 698 N N . PHE A 1 91 ? -32.940 15.807 33.228 1.00 86.69 91 PHE A N 1
ATOM 699 C CA . PHE A 1 91 ? -31.694 16.189 33.872 1.00 86.69 91 PHE A CA 1
ATOM 700 C C . PHE A 1 91 ? -31.130 17.452 33.211 1.00 86.69 91 PHE A C 1
ATOM 702 O O . PHE A 1 91 ? -30.754 17.430 32.042 1.00 86.69 91 PHE A O 1
ATOM 709 N N . ASP A 1 92 ? -31.078 18.554 33.961 1.00 82.56 92 ASP A N 1
ATOM 710 C CA . ASP A 1 92 ? -30.570 19.839 33.468 1.00 82.56 92 ASP A CA 1
ATOM 711 C C . ASP A 1 92 ? -29.031 19.833 33.439 1.00 82.56 92 ASP A C 1
ATOM 713 O O . ASP A 1 92 ? -28.356 20.027 34.459 1.00 82.56 92 ASP A O 1
ATOM 717 N N . ALA A 1 93 ? -28.479 19.547 32.261 1.00 80.69 93 ALA A N 1
ATOM 718 C CA . ALA A 1 93 ? -27.049 19.536 31.991 1.00 80.69 93 ALA A CA 1
ATOM 719 C C . ALA A 1 93 ? -26.719 20.471 30.826 1.00 80.69 93 ALA A C 1
ATOM 721 O O . ALA A 1 93 ? -27.372 20.441 29.787 1.00 80.69 93 ALA A O 1
ATOM 722 N N . ASP A 1 94 ? -25.647 21.247 30.982 1.00 70.50 94 ASP A N 1
ATOM 723 C CA . ASP A 1 94 ? -25.171 22.183 29.952 1.00 70.50 94 ASP A CA 1
ATOM 724 C C . ASP A 1 94 ? -24.226 21.532 28.941 1.00 70.50 94 ASP A C 1
ATOM 726 O O . ASP A 1 94 ? -24.028 22.013 27.823 1.00 70.50 94 ASP A O 1
ATOM 730 N N . ALA A 1 95 ? -23.577 20.451 29.355 1.00 72.88 95 ALA A N 1
ATOM 731 C CA . ALA A 1 95 ? -22.595 19.747 28.560 1.00 72.88 95 ALA A CA 1
ATOM 732 C C . ALA A 1 95 ? -22.466 18.312 29.053 1.00 72.88 95 ALA A C 1
ATOM 734 O O . ALA A 1 95 ? -22.820 17.979 30.190 1.00 72.88 95 ALA A O 1
ATOM 735 N N . TYR A 1 96 ? -21.902 17.472 28.195 1.00 77.06 96 TYR A N 1
ATOM 736 C CA . TYR A 1 96 ? -21.460 16.151 28.600 1.00 77.06 96 TYR A CA 1
ATOM 737 C C . TYR A 1 96 ? -20.148 15.777 27.935 1.00 77.06 96 TYR A C 1
ATOM 739 O O . TYR A 1 96 ? -19.855 16.159 26.797 1.00 77.06 96 TYR A O 1
ATOM 747 N N . ASN A 1 97 ? -19.389 14.956 28.649 1.00 74.12 97 ASN A N 1
ATOM 748 C CA . ASN A 1 97 ? -18.205 14.308 28.122 1.00 74.12 97 ASN A CA 1
ATOM 749 C C . ASN A 1 97 ? -18.597 12.946 27.571 1.00 74.12 97 ASN A C 1
ATOM 751 O O . ASN A 1 97 ? -19.392 12.214 28.160 1.00 74.12 97 ASN A O 1
ATOM 755 N N . LYS A 1 98 ? -18.029 12.577 26.428 1.00 77.25 98 LYS A N 1
ATOM 756 C CA . LYS A 1 98 ? -18.293 11.283 25.802 1.00 77.25 98 LYS A CA 1
ATOM 757 C C . LYS A 1 98 ? -17.016 10.476 25.720 1.00 77.25 98 LYS A C 1
ATOM 759 O O . LYS A 1 98 ? -16.084 10.867 25.027 1.00 77.25 98 LYS A O 1
ATOM 764 N N . TYR A 1 99 ? -17.027 9.298 26.328 1.00 73.56 99 TYR A N 1
ATOM 765 C CA . TYR A 1 99 ? -15.915 8.357 26.299 1.00 73.56 99 TYR A CA 1
ATOM 766 C C . TYR A 1 99 ? -16.313 7.102 25.530 1.00 73.56 99 TYR A C 1
ATOM 768 O O . TYR A 1 99 ? -17.288 6.432 25.863 1.00 73.56 99 TYR A O 1
ATOM 776 N N . ALA A 1 100 ? -15.558 6.742 24.496 1.00 69.88 100 ALA A N 1
ATOM 777 C CA . ALA A 1 100 ? -15.710 5.440 23.852 1.00 69.88 100 ALA A CA 1
ATOM 778 C C . ALA A 1 100 ? -14.861 4.395 24.585 1.00 69.88 100 ALA A C 1
ATOM 780 O O . ALA A 1 100 ? -13.707 4.655 24.932 1.00 69.88 100 ALA A O 1
ATOM 781 N N . ALA A 1 101 ? -15.399 3.190 24.786 1.00 68.19 101 ALA A N 1
ATOM 782 C CA . ALA A 1 101 ? -14.606 2.088 25.313 1.00 68.19 101 ALA A CA 1
ATOM 783 C C . ALA A 1 101 ? -13.466 1.776 24.330 1.00 68.19 101 ALA A C 1
ATOM 785 O O . ALA A 1 101 ? -13.717 1.285 23.229 1.00 68.19 101 ALA A O 1
ATOM 786 N N . SER A 1 102 ? -12.215 2.062 24.708 1.00 60.38 102 SER A N 1
ATOM 787 C CA . SER A 1 102 ? -11.067 1.839 23.822 1.00 60.38 102 SER A CA 1
ATOM 788 C C . SER A 1 102 ? -11.004 0.385 23.356 1.00 60.38 102 SER A C 1
ATOM 790 O O . SER A 1 102 ? -11.052 -0.541 24.167 1.00 60.38 102 SER A O 1
ATOM 792 N N . PHE A 1 103 ? -10.848 0.197 22.047 1.00 56.88 103 PHE A N 1
ATOM 793 C CA . PHE A 1 103 ? -10.685 -1.117 21.428 1.00 56.88 103 PHE A CA 1
ATOM 794 C C . PHE A 1 103 ? -9.489 -1.875 21.999 1.00 56.88 103 PHE A C 1
ATOM 796 O O . PHE A 1 103 ? -9.545 -3.055 22.311 1.00 56.88 103 PHE A O 1
ATOM 803 N N . TYR A 1 104 ? -8.392 -1.167 22.193 1.00 55.38 104 TYR A N 1
ATOM 804 C CA . TYR A 1 104 ? -7.104 -1.746 22.526 1.00 55.38 104 TYR A CA 1
ATOM 805 C C . TYR A 1 104 ? -6.960 -2.048 24.027 1.00 55.38 104 TYR A C 1
ATOM 807 O O . TYR A 1 104 ? -5.857 -2.323 24.503 1.00 55.38 104 TYR A O 1
ATOM 815 N N . CYS A 1 105 ? -8.024 -1.940 24.818 1.00 59.19 105 CYS A N 1
ATOM 816 C CA . CYS A 1 105 ? -7.964 -2.200 26.248 1.00 59.19 105 CYS A CA 1
ATOM 817 C C . CYS A 1 105 ? -8.941 -3.308 26.631 1.00 59.19 105 CYS A C 1
ATOM 819 O O . CYS A 1 105 ? -10.114 -3.270 26.269 1.00 59.19 105 CYS A O 1
ATOM 821 N N . SER A 1 106 ? -8.481 -4.251 27.451 1.00 60.12 106 SER A N 1
ATOM 822 C CA . SER A 1 106 ? -9.316 -5.208 28.186 1.00 60.12 106 SER A CA 1
ATOM 823 C C . SER A 1 106 ? -10.043 -4.520 29.357 1.00 60.12 106 SER A C 1
ATOM 825 O O . SER A 1 106 ? -10.157 -5.060 30.464 1.00 60.12 106 SER A O 1
ATOM 827 N N . SER A 1 107 ? -10.511 -3.288 29.130 1.00 67.31 107 SER A N 1
ATOM 828 C CA . SER A 1 107 ? -11.113 -2.423 30.141 1.00 67.31 107 SER A CA 1
ATOM 829 C C . SER A 1 107 ? -12.389 -3.043 30.705 1.00 67.31 107 SER A C 1
ATOM 831 O O . SER A 1 107 ? -13.013 -3.915 30.091 1.00 67.31 107 SER A O 1
ATOM 833 N N . PHE A 1 108 ? -12.790 -2.577 31.889 1.00 74.50 108 PHE A N 1
ATOM 834 C CA . PHE A 1 108 ? -14.093 -2.907 32.466 1.00 74.50 108 PHE A CA 1
ATOM 835 C C . PHE A 1 108 ? -15.221 -2.650 31.457 1.00 74.50 108 PHE A C 1
ATOM 837 O O . PHE A 1 108 ? -16.062 -3.521 31.260 1.00 74.50 108 PHE A O 1
ATOM 844 N N . LEU A 1 109 ? -15.178 -1.515 30.751 1.00 81.62 109 LEU A N 1
ATOM 845 C CA . LEU A 1 109 ? -16.182 -1.152 29.752 1.00 81.62 109 LEU A CA 1
ATOM 846 C C . LEU A 1 109 ? -16.291 -2.209 28.644 1.00 81.62 109 LEU A C 1
ATOM 848 O O . LEU A 1 109 ? -17.380 -2.717 28.388 1.00 81.62 109 LEU A O 1
ATOM 852 N N . ARG A 1 110 ? -15.158 -2.613 28.047 1.00 74.94 110 ARG A N 1
ATOM 853 C CA . ARG A 1 110 ? -15.146 -3.622 26.976 1.00 74.94 110 ARG A CA 1
ATOM 854 C C . ARG A 1 110 ? -15.618 -4.982 27.480 1.00 74.94 110 ARG A C 1
ATOM 856 O O . ARG A 1 110 ? -16.502 -5.576 26.869 1.00 74.94 110 ARG A O 1
ATOM 863 N N . LYS A 1 111 ? -15.070 -5.454 28.609 1.00 79.69 111 LYS A N 1
ATOM 864 C CA . LYS A 1 111 ? -15.447 -6.754 29.189 1.00 79.69 111 LYS A CA 1
ATOM 865 C C . LYS A 1 111 ? -16.956 -6.834 29.422 1.00 79.69 111 LYS A C 1
ATOM 867 O O . LYS A 1 111 ? -17.551 -7.880 29.201 1.00 79.69 111 LYS A O 1
ATOM 872 N N . ASN A 1 112 ? -17.563 -5.731 29.847 1.00 83.62 112 ASN A N 1
ATOM 873 C CA . ASN A 1 112 ? -18.980 -5.659 30.173 1.00 83.62 112 ASN A CA 1
ATOM 874 C C . ASN A 1 112 ? -19.872 -5.235 29.003 1.00 83.62 112 ASN A C 1
ATOM 876 O O . ASN A 1 112 ? -21.039 -4.962 29.223 1.00 83.62 112 ASN A O 1
ATOM 880 N N . GLY A 1 113 ? -19.385 -5.175 27.763 1.00 84.81 113 GLY A N 1
ATOM 881 C CA . GLY A 1 113 ? -20.241 -4.809 26.630 1.00 84.81 113 GLY A CA 1
ATOM 882 C C . GLY A 1 113 ? -20.752 -3.358 26.667 1.00 84.81 113 GLY A C 1
ATOM 883 O O . GLY A 1 113 ? -21.773 -3.038 26.059 1.00 84.81 113 GLY A O 1
ATOM 884 N N . ILE A 1 114 ? -20.035 -2.460 27.344 1.00 87.19 114 ILE A N 1
ATOM 885 C CA . ILE A 1 114 ? -20.312 -1.023 27.321 1.00 87.19 114 ILE A CA 1
ATOM 886 C C . ILE A 1 114 ? -19.594 -0.430 26.103 1.00 87.19 114 ILE A C 1
ATOM 888 O O . ILE A 1 114 ? -18.384 -0.583 25.924 1.00 87.19 114 ILE A O 1
ATOM 892 N N . ARG A 1 115 ? -20.350 0.201 25.204 1.00 83.31 115 ARG A N 1
ATOM 893 C CA . ARG A 1 115 ? -19.855 0.845 23.977 1.00 83.31 115 ARG A CA 1
ATOM 894 C C . ARG A 1 115 ? -19.286 2.228 24.281 1.00 83.31 115 ARG A C 1
ATOM 896 O O . ARG A 1 115 ? -18.168 2.540 23.867 1.00 83.31 115 ARG A O 1
ATOM 903 N N . LYS A 1 116 ? -20.067 3.056 24.974 1.00 85.31 116 LYS A N 1
ATOM 904 C CA . LYS A 1 116 ? -19.778 4.471 25.244 1.00 85.31 116 LYS A CA 1
ATOM 905 C C . LYS A 1 116 ? -20.288 4.854 26.630 1.00 85.31 116 LYS A C 1
ATOM 907 O O . LYS A 1 116 ? -21.264 4.270 27.088 1.00 85.31 116 LYS A O 1
ATOM 912 N N . VAL A 1 117 ? -19.644 5.836 27.243 1.00 87.38 117 VAL A N 1
ATOM 913 C CA . VAL A 1 117 ? -20.068 6.490 28.483 1.00 87.38 117 VAL A CA 1
ATOM 914 C C . VAL A 1 117 ? -20.328 7.953 28.163 1.00 87.38 117 VAL A C 1
ATOM 916 O O . VAL A 1 117 ? -19.494 8.589 27.515 1.00 87.38 117 VAL A O 1
ATOM 919 N N . TYR A 1 118 ? -21.479 8.459 28.576 1.00 88.81 118 TYR A N 1
ATOM 920 C CA . TYR A 1 118 ? -21.848 9.864 28.499 1.00 88.81 118 TYR A CA 1
ATOM 921 C C . TYR A 1 118 ? -21.897 10.389 29.930 1.00 88.81 118 TYR A C 1
ATOM 923 O O . TYR A 1 118 ? -22.762 9.975 30.694 1.00 88.81 118 TYR A O 1
ATOM 931 N N . ASN A 1 119 ? -20.940 11.234 30.285 1.00 86.88 119 ASN A N 1
ATOM 932 C CA . ASN A 1 119 ? -20.760 11.772 31.623 1.00 86.88 119 ASN A CA 1
ATOM 933 C C . ASN A 1 119 ? -21.312 13.194 31.666 1.00 86.88 119 ASN A C 1
ATOM 935 O O . ASN A 1 119 ? -20.820 14.078 30.961 1.00 86.88 119 ASN A O 1
ATOM 939 N N . PHE A 1 120 ? -22.355 13.391 32.456 1.00 84.38 120 PHE A N 1
ATOM 940 C CA . PHE A 1 120 ? -23.055 14.652 32.619 1.00 84.38 120 PHE A CA 1
ATOM 941 C C . PHE A 1 120 ? -22.697 15.251 33.972 1.00 84.38 120 PHE A C 1
ATOM 943 O O . PHE A 1 120 ? -22.837 14.602 35.012 1.00 84.38 120 PHE A O 1
ATOM 950 N N . LEU A 1 121 ? -22.301 16.518 33.956 1.00 77.88 121 LEU A N 1
ATOM 951 C CA . LEU A 1 121 ? -22.144 17.321 35.160 1.00 77.88 121 LEU A CA 1
ATOM 952 C C . LEU A 1 121 ? -23.367 18.232 35.261 1.00 77.88 121 LEU A C 1
ATOM 954 O O . LEU A 1 121 ? -23.633 19.017 34.350 1.00 77.88 121 LEU A O 1
ATOM 958 N N . GLY A 1 122 ? -24.143 18.093 36.337 1.00 65.50 122 GLY A N 1
ATOM 959 C CA . GLY A 1 122 ? -25.326 18.925 36.556 1.00 65.50 122 GLY A CA 1
ATOM 960 C C . GLY A 1 122 ? -24.977 20.414 36.623 1.00 65.50 122 GLY A C 1
ATOM 961 O O . GLY A 1 122 ? -23.925 20.794 37.147 1.00 65.50 122 GLY A O 1
ATOM 962 N N . ARG A 1 123 ? -25.875 21.264 36.111 1.00 62.31 123 ARG A N 1
ATOM 963 C CA . ARG A 1 123 ? -25.722 22.720 36.172 1.00 62.31 123 ARG A CA 1
ATOM 964 C C . ARG A 1 123 ? -25.790 23.185 37.628 1.00 62.31 123 ARG A C 1
ATOM 966 O O . ARG A 1 123 ? -26.853 23.184 38.246 1.00 62.31 123 ARG A O 1
ATOM 973 N N . ALA A 1 124 ? -24.664 23.625 38.187 1.00 51.78 124 ALA A N 1
ATOM 974 C CA . ALA A 1 124 ? -24.697 24.445 39.391 1.00 51.78 124 ALA A CA 1
ATOM 975 C C . ALA A 1 124 ? -25.272 25.807 38.979 1.00 51.78 124 ALA A C 1
ATOM 977 O O . ALA A 1 124 ? -24.561 26.640 38.422 1.00 51.78 124 ALA A O 1
ATOM 978 N N . LEU A 1 125 ? -26.578 26.010 39.174 1.00 45.25 125 LEU A N 1
ATOM 979 C CA . LEU A 1 125 ? -27.265 27.285 38.950 1.00 45.25 125 LEU A CA 1
ATOM 980 C C . LEU A 1 125 ? -26.601 28.393 39.790 1.00 45.25 125 LEU A C 1
ATOM 982 O O . LEU A 1 125 ? -27.007 28.637 40.918 1.00 45.25 125 LEU A O 1
ATOM 986 N N . GLY A 1 126 ? -25.543 29.029 39.280 1.00 47.03 126 GLY A N 1
ATOM 987 C CA . GLY A 1 126 ? -24.920 30.244 39.824 1.00 47.03 126 GLY A CA 1
ATOM 988 C C . GLY A 1 126 ? -24.317 30.174 41.237 1.00 47.03 126 GLY A C 1
ATOM 989 O O . GLY A 1 126 ? -23.740 31.162 41.685 1.00 47.03 126 GLY A O 1
ATOM 990 N N . VAL A 1 127 ? -24.412 29.051 41.952 1.00 46.88 127 VAL A N 1
ATOM 991 C CA . VAL A 1 127 ? -23.886 28.908 43.315 1.00 46.88 127 VAL A CA 1
ATOM 992 C C . VAL A 1 127 ? -22.585 28.114 43.267 1.00 46.88 127 VAL A C 1
ATOM 994 O O . VAL A 1 127 ? -22.589 26.902 43.076 1.00 46.88 127 VAL A O 1
ATOM 997 N N . VAL A 1 128 ? -21.469 28.807 43.500 1.00 45.47 128 VAL A N 1
ATOM 998 C CA . VAL A 1 128 ? -20.074 28.311 43.458 1.00 45.47 128 VAL A CA 1
ATOM 999 C C . VAL A 1 128 ? -19.786 27.153 44.447 1.00 45.47 128 VAL A C 1
ATOM 1001 O O . VAL A 1 128 ? -18.689 26.616 44.461 1.00 45.47 128 VAL A O 1
ATOM 1004 N N . ASN A 1 129 ? -20.776 26.698 45.225 1.00 46.28 129 ASN A N 1
ATOM 1005 C CA . ASN A 1 129 ? -20.661 25.611 46.207 1.00 46.28 129 ASN A CA 1
ATOM 1006 C C . ASN A 1 129 ? -21.783 24.549 46.123 1.00 46.28 129 ASN A C 1
ATOM 1008 O O . ASN A 1 129 ? -21.949 23.773 47.063 1.00 46.28 129 ASN A O 1
ATOM 1012 N N . ALA A 1 130 ? -22.589 24.504 45.056 1.00 47.03 130 ALA A N 1
ATOM 1013 C CA . ALA A 1 130 ? -23.634 23.484 44.935 1.00 47.03 130 ALA A CA 1
ATOM 1014 C C . ALA A 1 130 ? -23.044 22.153 44.434 1.00 47.03 130 ALA A C 1
ATOM 1016 O O . ALA A 1 130 ? -22.427 22.116 43.372 1.00 47.03 130 ALA A O 1
ATOM 1017 N N . ASN A 1 131 ? -23.236 21.079 45.210 1.00 53.69 131 ASN A N 1
ATOM 1018 C CA . ASN A 1 131 ? -22.841 19.701 44.900 1.00 53.69 131 ASN A CA 1
ATOM 1019 C C . ASN A 1 131 ? -23.105 19.367 43.421 1.00 53.69 131 ASN A C 1
ATOM 1021 O O . ASN A 1 131 ? -24.257 19.221 43.008 1.00 53.69 131 ASN A O 1
ATOM 1025 N N . THR A 1 132 ? -22.047 19.265 42.611 1.00 60.91 132 THR A N 1
ATOM 1026 C CA . THR A 1 132 ? -22.176 18.887 41.202 1.00 60.91 132 THR A CA 1
ATOM 1027 C C . THR A 1 132 ? -22.566 17.424 41.134 1.00 60.91 132 THR A C 1
ATOM 1029 O O . THR A 1 132 ? -21.779 16.513 41.384 1.00 60.91 132 THR A O 1
ATOM 1032 N N . TYR A 1 133 ? -23.828 17.224 40.826 1.00 69.25 133 TYR A N 1
ATOM 1033 C CA . TYR A 1 133 ? -24.450 15.941 40.622 1.00 69.25 133 TYR A CA 1
ATOM 1034 C C . TYR A 1 133 ? -23.958 15.320 39.308 1.00 69.25 133 TYR A C 1
ATOM 1036 O O . TYR A 1 133 ? -24.310 15.792 38.231 1.00 69.25 133 TYR A O 1
ATOM 1044 N N . GLU A 1 134 ? -23.160 14.256 39.402 1.00 84.50 134 GLU A N 1
ATOM 1045 C CA . GLU A 1 134 ? -22.650 13.501 38.249 1.00 84.50 134 GLU A CA 1
ATOM 1046 C C . GLU A 1 134 ? -23.643 12.405 37.831 1.00 84.50 134 GLU A C 1
ATOM 1048 O O . GLU A 1 134 ? -24.200 11.693 38.678 1.00 84.50 134 GLU A O 1
ATOM 1053 N N . LEU A 1 135 ? -23.914 12.303 36.532 1.00 91.06 135 LEU A N 1
ATOM 1054 C CA . LEU A 1 135 ? -24.765 11.281 35.925 1.00 91.06 135 LEU A CA 1
ATOM 1055 C C . LEU A 1 135 ? -23.995 10.635 34.775 1.00 91.06 135 LEU A C 1
ATOM 1057 O O . LEU A 1 135 ? -23.570 11.324 33.856 1.00 91.06 135 LEU A O 1
ATOM 1061 N N . ASP A 1 136 ? -23.867 9.316 34.805 1.00 93.19 136 ASP A N 1
ATOM 1062 C CA . ASP A 1 136 ? -23.218 8.531 33.766 1.00 93.19 136 ASP A CA 1
ATOM 1063 C C . ASP A 1 136 ? -24.251 7.695 33.016 1.00 93.19 136 ASP A C 1
ATOM 1065 O O . ASP A 1 136 ? -24.921 6.836 33.584 1.00 93.19 136 ASP A O 1
ATOM 1069 N N . VAL A 1 137 ? -24.361 7.901 31.706 1.00 94.62 137 VAL A N 1
ATOM 1070 C CA . VAL A 1 137 ? -25.156 7.043 30.822 1.00 94.62 137 VAL A CA 1
ATOM 1071 C C . VAL A 1 137 ? -24.216 6.120 30.056 1.00 94.62 137 VAL A C 1
ATOM 1073 O O . VAL A 1 137 ? -23.438 6.533 29.199 1.00 94.62 137 VAL A O 1
ATOM 1076 N N . MET A 1 138 ? -24.298 4.834 30.354 1.00 94.75 138 MET A N 1
ATOM 1077 C CA . MET A 1 138 ? -23.554 3.752 29.729 1.00 94.75 138 MET A CA 1
ATOM 1078 C C . MET A 1 138 ? -24.377 3.192 28.565 1.00 94.75 138 MET A C 1
ATOM 1080 O O . MET A 1 138 ? -25.418 2.563 28.752 1.00 94.75 138 MET A O 1
ATOM 1084 N N . SER A 1 139 ? -23.894 3.378 27.338 1.00 92.06 139 SER A N 1
ATOM 1085 C CA . SER A 1 139 ? -24.449 2.724 26.153 1.00 92.06 139 SER A CA 1
ATOM 1086 C C . SER A 1 139 ? -24.043 1.259 26.131 1.00 92.06 139 SER A C 1
ATOM 1088 O O . SER A 1 139 ? -22.867 0.934 25.971 1.00 92.06 139 SER A O 1
ATOM 1090 N N . VAL A 1 140 ? -25.024 0.378 26.268 1.00 91.06 140 VAL A N 1
ATOM 1091 C CA . VAL A 1 140 ? -24.862 -1.069 26.376 1.00 91.06 140 VAL A CA 1
ATOM 1092 C C . VAL A 1 140 ? -25.209 -1.741 25.048 1.00 91.06 140 VAL A C 1
ATOM 1094 O O . VAL A 1 140 ? -26.224 -1.429 24.436 1.00 91.06 140 VAL A O 1
ATOM 1097 N N . ARG A 1 141 ? -24.368 -2.652 24.561 1.00 84.69 141 ARG A N 1
ATOM 1098 C CA . ARG A 1 141 ? -24.551 -3.280 23.236 1.00 84.69 141 ARG A CA 1
ATOM 1099 C C . ARG A 1 141 ? -25.762 -4.199 23.171 1.00 84.69 141 ARG A C 1
ATOM 1101 O O . ARG A 1 141 ? -26.227 -4.709 24.181 1.00 84.69 141 ARG A O 1
ATOM 1108 N N . ASN A 1 142 ? -26.204 -4.499 21.952 1.00 80.88 142 ASN A N 1
ATOM 1109 C CA . ASN A 1 142 ? -27.322 -5.416 21.731 1.00 80.88 142 ASN A CA 1
ATOM 1110 C C . ASN A 1 142 ? -27.009 -6.841 22.212 1.00 80.88 142 ASN A C 1
ATOM 1112 O O . ASN A 1 142 ? -27.876 -7.491 22.787 1.00 80.88 142 ASN A O 1
ATOM 1116 N N . LYS A 1 143 ? -25.765 -7.305 22.035 1.00 79.12 143 LYS A N 1
ATOM 1117 C CA . LYS A 1 143 ? -25.348 -8.661 22.421 1.00 79.12 143 LYS A CA 1
ATOM 1118 C C . LYS A 1 143 ? -25.372 -8.908 23.932 1.00 79.12 143 LYS A C 1
ATOM 1120 O O . LYS A 1 143 ? -25.486 -10.047 24.374 1.00 79.12 143 LYS A O 1
ATOM 1125 N N . ARG A 1 144 ? -25.246 -7.854 24.740 1.00 85.31 144 ARG A N 1
ATOM 1126 C CA . ARG A 1 144 ? -25.219 -7.957 26.199 1.00 85.31 144 ARG A CA 1
ATOM 1127 C C . ARG A 1 144 ? -26.160 -6.920 26.769 1.00 85.31 144 ARG A C 1
ATOM 1129 O O . ARG A 1 144 ? -25.771 -5.772 26.855 1.00 85.31 144 ARG A O 1
ATOM 1136 N N . GLY A 1 145 ? -27.373 -7.309 27.151 1.00 90.94 145 GLY A N 1
ATOM 1137 C CA . GLY A 1 145 ? -28.340 -6.369 27.723 1.00 90.94 145 GLY A CA 1
ATOM 1138 C C . GLY A 1 145 ? -27.862 -5.746 29.048 1.00 90.94 145 GLY A C 1
ATOM 1139 O O . GLY A 1 145 ? -26.986 -6.318 29.705 1.00 90.94 145 GLY A O 1
ATOM 1140 N N . PRO A 1 146 ? -28.454 -4.616 29.484 1.00 95.69 146 PRO A N 1
ATOM 1141 C CA . PRO A 1 146 ? -28.098 -3.932 30.732 1.00 95.69 146 PRO A CA 1
ATOM 1142 C C . PRO A 1 146 ? -27.976 -4.855 31.951 1.00 95.69 146 PRO A C 1
ATOM 1144 O O . PRO A 1 146 ? -27.015 -4.756 32.707 1.00 95.69 146 PRO A O 1
ATOM 1147 N N . LEU A 1 147 ? -28.880 -5.825 32.105 1.00 95.06 147 LEU A N 1
ATOM 1148 C CA . LEU A 1 147 ? -28.829 -6.785 33.212 1.00 95.06 147 LEU A CA 1
ATOM 1149 C C . LEU A 1 147 ? -27.562 -7.657 33.186 1.00 95.06 147 LEU A C 1
ATOM 1151 O O . LEU A 1 147 ? -26.916 -7.864 34.210 1.00 95.06 147 LEU A O 1
ATOM 1155 N N . ALA A 1 148 ? -27.164 -8.136 32.007 1.00 92.75 148 ALA A N 1
ATOM 1156 C CA . ALA A 1 148 ? -25.960 -8.947 31.845 1.00 92.75 148 ALA A CA 1
ATOM 1157 C C . ALA A 1 148 ? -24.666 -8.144 32.070 1.00 92.75 148 ALA A C 1
ATOM 1159 O O . ALA A 1 148 ? -23.611 -8.740 32.306 1.00 92.75 148 ALA A O 1
ATOM 1160 N N . VAL A 1 149 ? -24.733 -6.811 31.982 1.00 92.88 149 VAL A N 1
ATOM 1161 C CA . VAL A 1 149 ? -23.655 -5.901 32.393 1.00 92.88 149 VAL A CA 1
ATOM 1162 C C . VAL A 1 149 ? -23.574 -5.841 33.914 1.00 92.88 149 VAL A C 1
ATOM 1164 O O . VAL A 1 149 ? -22.515 -6.120 34.474 1.00 92.88 149 VAL A O 1
ATOM 1167 N N . VAL A 1 150 ? -24.697 -5.554 34.577 1.00 94.62 150 VAL A N 1
ATOM 1168 C CA . VAL A 1 150 ? -24.770 -5.435 36.042 1.00 94.62 150 VAL A CA 1
ATOM 1169 C C . VAL A 1 150 ? -24.372 -6.738 36.738 1.00 94.62 150 VAL A C 1
ATOM 1171 O O . VAL A 1 150 ? -23.551 -6.727 37.654 1.00 94.62 150 VAL A O 1
ATOM 1174 N N . ASN A 1 151 ? -24.852 -7.881 36.247 1.00 93.38 151 ASN A N 1
ATOM 1175 C CA . ASN A 1 151 ? -24.526 -9.201 36.801 1.00 93.38 151 ASN A CA 1
ATOM 1176 C C . ASN A 1 151 ? -23.047 -9.598 36.642 1.00 93.38 151 ASN A C 1
ATOM 1178 O O . ASN A 1 151 ? -22.589 -10.563 37.253 1.00 93.38 151 ASN A O 1
ATOM 1182 N N . ASN A 1 152 ? -22.282 -8.865 35.830 1.00 92.25 152 ASN A N 1
ATOM 1183 C CA . ASN A 1 152 ? -20.859 -9.099 35.598 1.00 92.25 152 ASN A CA 1
ATOM 1184 C C . ASN A 1 152 ? -19.969 -8.024 36.254 1.00 92.25 152 ASN A C 1
ATOM 1186 O O . ASN A 1 152 ? -18.785 -7.900 35.915 1.00 92.25 152 ASN A O 1
ATOM 1190 N N . PHE A 1 153 ? -20.514 -7.235 37.189 1.00 93.56 153 PHE A N 1
ATOM 1191 C CA . PHE A 1 153 ? -19.705 -6.323 37.996 1.00 93.56 153 PHE A CA 1
ATOM 1192 C C . PHE A 1 153 ? -18.699 -7.081 38.858 1.00 93.56 153 PHE A C 1
ATOM 1194 O O . PHE A 1 153 ? -18.931 -8.208 39.291 1.00 93.56 153 PHE A O 1
ATOM 1201 N N . ASP A 1 154 ? -17.580 -6.409 39.106 1.00 93.19 154 ASP A N 1
ATOM 1202 C CA . ASP A 1 154 ? -16.411 -6.925 39.805 1.00 93.19 154 ASP A CA 1
ATOM 1203 C C . ASP A 1 154 ? -16.720 -7.441 41.214 1.00 93.19 154 ASP A C 1
ATOM 1205 O O . ASP A 1 154 ? -16.276 -8.529 41.575 1.00 93.19 154 ASP A O 1
ATOM 1209 N N . LEU A 1 155 ? -17.496 -6.683 41.988 1.00 94.94 155 LEU A N 1
ATOM 1210 C CA . LEU A 1 155 ? -17.863 -7.003 43.365 1.00 94.94 155 LEU A CA 1
ATOM 1211 C C . LEU A 1 155 ? -19.334 -7.411 43.451 1.00 94.94 155 LEU A C 1
ATOM 1213 O O . LEU A 1 155 ? -20.217 -6.675 43.013 1.00 94.94 155 LEU A O 1
ATOM 1217 N N . THR A 1 156 ? -19.617 -8.544 44.091 1.00 96.19 156 THR A N 1
ATOM 1218 C CA . THR A 1 156 ? -20.978 -9.111 44.177 1.00 96.19 156 THR A CA 1
ATOM 1219 C C . THR A 1 156 ? -22.022 -8.178 44.795 1.00 96.19 156 THR A C 1
ATOM 1221 O O . THR A 1 156 ? -23.167 -8.188 44.366 1.00 96.19 156 THR A O 1
ATOM 1224 N N . PHE A 1 157 ? -21.661 -7.350 45.784 1.00 96.62 157 PHE A N 1
ATOM 1225 C CA . PHE A 1 157 ? -22.608 -6.393 46.381 1.00 96.62 157 PHE A CA 1
ATOM 1226 C C . PHE A 1 157 ? -22.881 -5.180 45.482 1.00 96.62 157 PHE A C 1
ATOM 1228 O O . PHE A 1 157 ? -23.824 -4.440 45.728 1.00 96.62 157 PHE A O 1
ATOM 1235 N N . CYS A 1 158 ? -22.069 -4.955 44.443 1.00 95.62 158 CYS A N 1
ATOM 1236 C CA . CYS A 1 158 ? -22.355 -3.934 43.436 1.00 95.62 158 CYS A CA 1
ATOM 1237 C C . CYS A 1 158 ? -23.386 -4.421 42.407 1.00 95.62 158 CYS A C 1
ATOM 1239 O O . CYS A 1 158 ? -23.867 -3.612 41.621 1.00 95.62 158 CYS A O 1
ATOM 1241 N N . GLN A 1 159 ? -23.726 -5.714 42.396 1.00 96.62 159 GLN A N 1
ATOM 1242 C CA . GLN A 1 159 ? -24.707 -6.314 41.486 1.00 96.62 159 GLN A CA 1
ATOM 1243 C C . GLN A 1 159 ? -26.128 -6.066 41.992 1.00 96.62 159 GLN A C 1
ATOM 1245 O O . GLN A 1 159 ? -26.870 -6.994 42.309 1.00 96.62 159 GLN A O 1
ATOM 1250 N N . VAL A 1 160 ? -26.458 -4.785 42.125 1.00 97.81 160 VAL A N 1
ATOM 1251 C CA . VAL A 1 160 ? -27.745 -4.262 42.572 1.00 97.81 160 VAL A CA 1
ATOM 1252 C C . VAL A 1 160 ? -28.211 -3.218 41.572 1.00 97.81 160 VAL A C 1
ATOM 1254 O O . VAL A 1 160 ? -27.418 -2.405 41.093 1.00 97.81 160 VAL A O 1
ATOM 1257 N N . TRP A 1 161 ? -29.485 -3.255 41.212 1.00 98.19 161 TRP A N 1
ATOM 1258 C CA . TRP A 1 161 ? -30.045 -2.347 40.223 1.00 98.19 161 TRP A CA 1
ATOM 1259 C C . TRP A 1 161 ? -31.512 -2.060 40.488 1.00 98.19 161 TRP A C 1
ATOM 1261 O O . TRP A 1 161 ? -32.185 -2.752 41.249 1.00 98.19 161 TRP A O 1
ATOM 1271 N N . PHE A 1 162 ? -31.992 -1.026 39.816 1.00 98.25 162 PHE A N 1
ATOM 1272 C CA . PHE A 1 162 ? -33.373 -0.598 39.796 1.00 98.25 162 PHE A CA 1
ATOM 1273 C C . PHE A 1 162 ? -33.859 -0.553 38.344 1.00 98.25 162 PHE A C 1
ATOM 1275 O O . PHE A 1 162 ? -33.223 0.075 37.494 1.00 98.25 162 PHE A O 1
ATOM 1282 N N . ASP A 1 163 ? -34.962 -1.244 38.058 1.00 97.44 163 ASP A N 1
ATOM 1283 C CA . ASP A 1 163 ? -35.527 -1.405 36.705 1.00 97.44 163 ASP A CA 1
ATOM 1284 C C . ASP A 1 163 ? -36.625 -0.378 36.368 1.00 97.44 163 ASP A C 1
ATOM 1286 O O . ASP A 1 163 ? -37.324 -0.489 35.362 1.00 97.44 163 ASP A O 1
ATOM 1290 N N . GLY A 1 164 ? -36.809 0.617 37.239 1.00 97.06 164 GLY A N 1
ATOM 1291 C CA . GLY A 1 164 ? -37.899 1.586 37.163 1.00 97.06 164 GLY A CA 1
ATOM 1292 C C . GLY A 1 164 ? -39.123 1.210 38.005 1.00 97.06 164 GLY A C 1
ATOM 1293 O O . GLY A 1 164 ? -39.997 2.048 38.215 1.00 97.06 164 GLY A O 1
ATOM 1294 N N . THR A 1 165 ? -39.221 -0.019 38.505 1.00 97.56 165 THR A N 1
ATOM 1295 C CA . THR A 1 165 ? -40.311 -0.449 39.395 1.00 97.56 165 THR A CA 1
ATOM 1296 C C . THR A 1 165 ? -39.769 -0.936 40.725 1.00 97.56 165 THR A C 1
ATOM 1298 O O . THR A 1 165 ? -40.201 -0.460 41.770 1.00 97.56 165 THR A O 1
ATOM 1301 N N . ASP A 1 166 ? -38.808 -1.851 40.683 1.00 98.25 166 ASP A N 1
ATOM 1302 C CA . ASP A 1 166 ? -38.333 -2.594 41.837 1.00 98.25 166 ASP A CA 1
ATOM 1303 C C . ASP A 1 166 ? -36.804 -2.622 41.889 1.00 98.25 166 ASP A C 1
ATOM 1305 O O . ASP A 1 166 ? -36.104 -2.493 40.879 1.00 98.25 166 ASP A O 1
ATOM 1309 N N . VAL A 1 167 ? -36.278 -2.797 43.100 1.00 98.25 167 VAL A N 1
ATOM 1310 C CA . VAL A 1 167 ? -34.852 -3.036 43.328 1.00 98.25 167 VAL A CA 1
ATOM 1311 C C . VAL A 1 167 ? -34.579 -4.535 43.342 1.00 98.25 167 VAL A C 1
ATOM 1313 O O . VAL A 1 167 ? -35.270 -5.301 44.018 1.00 98.25 167 VAL A O 1
ATOM 1316 N N . TYR A 1 168 ? -33.529 -4.937 42.636 1.00 98.25 168 TYR A N 1
ATOM 1317 C CA . TYR A 1 168 ? -33.051 -6.312 42.565 1.00 98.25 168 TYR A CA 1
ATOM 1318 C C . TYR A 1 168 ? -31.571 -6.377 42.922 1.00 98.25 168 TYR A C 1
ATOM 1320 O O . TYR A 1 168 ? -30.823 -5.427 42.680 1.00 98.25 168 TYR A O 1
ATOM 1328 N N . ALA A 1 169 ? -31.133 -7.517 43.450 1.00 97.62 169 ALA A N 1
ATOM 1329 C CA . ALA A 1 169 ? -29.719 -7.831 43.594 1.00 97.62 169 ALA A CA 1
ATOM 1330 C C . ALA A 1 169 ? -29.439 -9.306 43.310 1.00 97.62 169 ALA A C 1
ATOM 1332 O O . ALA A 1 169 ? -30.226 -10.179 43.676 1.00 97.62 169 ALA A O 1
ATOM 1333 N N . SER A 1 170 ? -28.279 -9.594 42.723 1.00 96.31 170 SER A N 1
ATOM 1334 C CA . SER A 1 170 ? -27.812 -10.977 42.530 1.00 96.31 170 SER A CA 1
ATOM 1335 C C . SER A 1 170 ? -27.411 -11.632 43.852 1.00 96.31 170 SER A C 1
ATOM 1337 O O . SER A 1 170 ? -27.552 -12.838 44.026 1.00 96.31 170 SER A O 1
ATOM 1339 N N . HIS A 1 171 ? -26.930 -10.824 44.803 1.00 96.44 171 HIS A N 1
ATOM 1340 C CA . HIS A 1 171 ? -26.467 -11.275 46.115 1.00 96.44 171 HIS A CA 1
ATOM 1341 C C . HIS A 1 171 ? -26.966 -10.335 47.226 1.00 96.44 171 HIS A C 1
ATOM 1343 O O . HIS A 1 171 ? -26.173 -9.578 47.793 1.00 96.44 171 HIS A O 1
ATOM 1349 N N . PRO A 1 172 ? -28.270 -10.339 47.556 1.00 97.38 172 PRO A N 1
ATOM 1350 C CA . PRO A 1 172 ? -28.826 -9.405 48.535 1.00 97.38 172 PRO A CA 1
ATOM 1351 C C . PRO A 1 172 ? -28.179 -9.539 49.923 1.00 97.38 172 PRO A C 1
ATOM 1353 O O . PRO A 1 172 ? -27.881 -8.534 50.570 1.00 97.38 172 PRO A O 1
ATOM 1356 N N . GLU A 1 173 ? -27.855 -10.762 50.348 1.00 97.69 173 GLU A N 1
ATOM 1357 C CA . GLU A 1 173 ? -27.194 -11.018 51.635 1.00 97.69 173 GLU A CA 1
ATOM 1358 C C . GLU A 1 173 ? -25.794 -10.395 51.730 1.00 97.69 173 GLU A C 1
ATOM 1360 O O . GLU A 1 173 ? -25.359 -10.002 52.813 1.00 97.69 173 GLU A O 1
ATOM 1365 N N . HIS A 1 174 ? -25.098 -10.220 50.602 1.00 97.56 174 HIS A N 1
ATOM 1366 C CA . HIS A 1 174 ? -23.779 -9.578 50.564 1.00 97.56 174 HIS A CA 1
ATOM 1367 C C . HIS A 1 174 ? -23.863 -8.074 50.860 1.00 97.56 174 HIS A C 1
ATOM 1369 O O . HIS A 1 174 ? -22.937 -7.483 51.415 1.00 97.56 174 HIS A O 1
ATOM 1375 N N . ILE A 1 175 ? -24.992 -7.448 50.526 1.00 97.75 175 ILE A N 1
ATOM 1376 C CA . ILE A 1 175 ? -25.263 -6.042 50.837 1.00 97.75 175 ILE A CA 1
ATOM 1377 C C . ILE A 1 175 ? -25.687 -5.912 52.303 1.00 97.75 175 ILE A C 1
ATOM 1379 O O . ILE A 1 175 ? -25.128 -5.084 53.020 1.00 97.75 175 ILE A O 1
ATOM 1383 N N . LYS A 1 176 ? -26.604 -6.776 52.772 1.00 97.38 176 LYS A N 1
ATOM 1384 C CA . LYS A 1 176 ? -27.100 -6.786 54.163 1.00 97.38 176 LYS A CA 1
ATOM 1385 C C . LYS A 1 176 ? -25.977 -7.001 55.180 1.00 97.38 176 LYS A C 1
ATOM 1387 O O . LYS A 1 176 ? -25.874 -6.264 56.153 1.00 97.38 176 LYS A O 1
ATOM 1392 N N . SER A 1 177 ? -25.107 -7.976 54.923 1.00 97.62 177 SER A N 1
ATOM 1393 C CA . SER A 1 177 ? -23.957 -8.302 55.781 1.00 97.62 177 SER A CA 1
ATOM 1394 C C . SER A 1 177 ? -22.716 -7.441 55.517 1.00 97.62 177 SER A C 1
ATOM 1396 O O . SER A 1 177 ? -21.673 -7.678 56.126 1.00 97.62 177 SER A O 1
ATOM 1398 N N . LYS A 1 178 ? -22.791 -6.490 54.570 1.00 97.44 178 LYS A N 1
ATOM 1399 C CA . LYS A 1 178 ? -21.644 -5.733 54.048 1.00 97.44 178 LYS A CA 1
ATOM 1400 C C . LYS A 1 178 ? -20.429 -6.627 53.739 1.00 97.44 178 LYS A C 1
ATOM 1402 O O . LYS A 1 178 ? -19.291 -6.262 54.010 1.00 97.44 178 LYS A O 1
ATOM 1407 N N . THR A 1 179 ? -20.650 -7.806 53.165 1.00 97.06 179 THR A N 1
ATOM 1408 C CA . THR A 1 179 ? -19.592 -8.765 52.812 1.00 97.06 179 THR A CA 1
ATOM 1409 C C . THR A 1 179 ? -19.734 -9.167 51.353 1.00 97.06 179 THR A C 1
ATOM 1411 O O . THR A 1 179 ? -20.769 -9.688 50.973 1.00 97.06 179 THR A O 1
ATOM 1414 N N . GLY A 1 180 ? -18.715 -8.961 50.519 1.00 95.50 180 GLY A N 1
ATOM 1415 C CA . GLY A 1 180 ? -18.754 -9.325 49.099 1.00 95.50 180 GLY A CA 1
ATOM 1416 C C . GLY A 1 180 ? -17.574 -10.146 48.628 1.00 95.50 180 GLY A C 1
ATOM 1417 O O . GLY A 1 180 ? -16.576 -10.289 49.326 1.00 95.50 180 GLY A O 1
ATOM 1418 N N . ILE A 1 181 ? -17.694 -10.648 47.404 1.00 96.06 181 ILE A N 1
ATOM 1419 C CA . ILE A 1 181 ? -16.669 -11.421 46.713 1.00 96.06 181 ILE A CA 1
ATOM 1420 C C . ILE A 1 181 ? -16.234 -10.636 45.472 1.00 96.06 181 ILE A C 1
ATOM 1422 O O . ILE A 1 181 ? -17.080 -10.144 44.720 1.00 96.06 181 ILE A O 1
ATOM 1426 N N . LEU A 1 182 ? -14.924 -10.503 45.263 1.00 93.88 182 LEU A N 1
ATOM 1427 C CA . LEU A 1 182 ? -14.358 -10.081 43.984 1.00 93.88 182 LEU A CA 1
ATOM 1428 C C . LEU A 1 182 ? -14.400 -11.273 43.028 1.00 93.88 182 LEU A C 1
ATOM 1430 O O . LEU A 1 182 ? -13.761 -12.288 43.293 1.00 93.88 182 LEU A O 1
ATOM 1434 N N . GLN A 1 183 ? -15.142 -11.153 41.929 1.00 92.44 183 GLN A N 1
ATOM 1435 C CA . GLN A 1 183 ? -15.293 -12.227 40.948 1.00 92.44 183 GLN A CA 1
ATOM 1436 C C . GLN A 1 183 ? -13.941 -12.662 40.352 1.00 92.44 183 GLN A C 1
ATOM 1438 O O . GLN A 1 183 ? -13.095 -11.823 40.028 1.00 92.44 183 GLN A O 1
ATOM 1443 N N . PHE A 1 184 ? -13.784 -13.969 40.115 1.00 88.62 184 PHE A N 1
ATOM 1444 C CA . PHE A 1 184 ? -12.547 -14.615 39.644 1.00 88.62 184 PHE A CA 1
ATOM 1445 C C . PHE A 1 184 ? -11.796 -13.877 38.525 1.00 88.62 184 PHE A C 1
ATOM 1447 O O . PHE A 1 184 ? -10.601 -13.602 38.632 1.00 88.62 184 PHE A O 1
ATOM 1454 N N . ASP A 1 185 ? -12.491 -13.502 37.454 1.00 84.50 185 ASP A N 1
ATOM 1455 C CA . ASP A 1 185 ? -11.865 -12.824 36.314 1.00 84.50 185 ASP A CA 1
ATOM 1456 C C . ASP A 1 185 ? -11.255 -11.460 36.672 1.00 84.50 185 ASP A C 1
ATOM 1458 O O . ASP A 1 185 ? -10.356 -10.969 35.986 1.00 84.50 185 ASP A O 1
ATOM 1462 N N . TYR A 1 186 ? -11.787 -10.800 37.702 1.00 87.88 186 TYR A N 1
ATOM 1463 C CA . TYR A 1 186 ? -11.287 -9.517 38.183 1.00 87.88 186 TYR A CA 1
ATOM 1464 C C . TYR A 1 186 ? -10.174 -9.691 39.213 1.00 87.88 186 TYR A C 1
ATOM 1466 O O . TYR A 1 186 ? -9.340 -8.796 39.328 1.00 87.88 186 TYR A O 1
ATOM 1474 N N . CYS A 1 187 ? -10.077 -10.847 39.874 1.00 84.81 187 CYS A N 1
ATOM 1475 C CA . CYS A 1 187 ? -8.917 -11.187 40.696 1.00 84.81 187 CYS A CA 1
ATOM 1476 C C . CYS A 1 187 ? -7.634 -11.178 39.858 1.00 84.81 187 CYS A C 1
ATOM 1478 O O . CYS A 1 187 ? -6.681 -10.501 40.229 1.00 84.81 187 CYS A O 1
ATOM 1480 N N . LYS A 1 188 ? -7.639 -11.809 38.673 1.00 78.44 188 LYS A N 1
ATOM 1481 C CA . LYS A 1 188 ? -6.493 -11.781 37.738 1.00 78.44 188 LYS A CA 1
ATOM 1482 C C . LYS A 1 188 ? -6.066 -10.356 37.380 1.00 78.44 188 LYS A C 1
ATOM 1484 O O . LYS A 1 188 ? -4.882 -10.033 37.388 1.00 78.44 188 LYS A O 1
ATOM 1489 N N . LYS A 1 189 ? -7.037 -9.474 37.118 1.00 78.88 189 LYS A N 1
ATOM 1490 C CA . LYS A 1 189 ? -6.772 -8.059 36.810 1.00 78.88 189 LYS A CA 1
ATOM 1491 C C . LYS A 1 189 ? -6.231 -7.292 38.015 1.00 78.88 189 LYS A C 1
ATOM 1493 O O . LYS A 1 189 ? -5.378 -6.427 37.844 1.00 78.88 189 LYS A O 1
ATOM 1498 N N . LEU A 1 190 ? -6.732 -7.579 39.215 1.00 80.56 190 LEU A N 1
ATOM 1499 C CA . LEU A 1 190 ? -6.244 -6.964 40.445 1.00 80.56 190 LEU A CA 1
ATOM 1500 C C . LEU A 1 190 ? -4.784 -7.351 40.723 1.00 80.56 190 LEU A C 1
ATOM 1502 O O . LEU A 1 190 ? -3.994 -6.467 41.054 1.00 80.56 190 LEU A O 1
ATOM 1506 N N . ILE A 1 191 ? -4.442 -8.635 40.552 1.00 74.50 191 ILE A N 1
ATOM 1507 C CA . ILE A 1 191 ? -3.075 -9.168 40.698 1.00 74.50 191 ILE A CA 1
ATOM 1508 C C . ILE A 1 191 ? -2.136 -8.471 39.711 1.00 74.50 191 ILE A C 1
ATOM 1510 O O . ILE A 1 191 ? -1.103 -7.955 40.119 1.00 74.50 191 ILE A O 1
ATOM 1514 N N . GLY A 1 192 ? -2.565 -8.315 38.454 1.00 68.75 192 GLY A N 1
ATOM 1515 C CA . GLY A 1 192 ? -1.861 -7.529 37.432 1.00 68.75 192 GLY A CA 1
ATOM 1516 C C . GLY A 1 192 ? -1.858 -6.007 37.659 1.00 68.75 192 GLY A C 1
ATOM 1517 O O . GLY A 1 192 ? -1.719 -5.247 36.707 1.00 68.75 192 GLY A O 1
ATOM 1518 N N . GLY A 1 193 ? -2.086 -5.529 38.887 1.00 68.94 193 GLY A N 1
ATOM 1519 C CA . GLY A 1 193 ? -1.887 -4.127 39.255 1.00 68.94 193 GLY A CA 1
ATOM 1520 C C . GLY A 1 193 ? -3.009 -3.157 38.866 1.00 68.94 193 GLY A C 1
ATOM 1521 O O . GLY A 1 193 ? -2.805 -1.945 38.944 1.00 68.94 193 GLY A O 1
ATOM 1522 N N . ASN A 1 194 ? -4.207 -3.622 38.487 1.00 73.19 194 ASN A N 1
ATOM 1523 C CA . ASN A 1 194 ? -5.278 -2.732 38.019 1.00 73.19 194 ASN A CA 1
ATOM 1524 C C . ASN A 1 194 ? -5.713 -1.689 39.078 1.00 73.19 194 ASN A C 1
ATOM 1526 O O . ASN A 1 194 ? -6.441 -1.992 40.027 1.00 73.19 194 ASN A O 1
ATOM 1530 N N . ARG A 1 195 ? -5.317 -0.424 38.873 1.00 71.00 195 ARG A N 1
ATOM 1531 C CA . ARG A 1 195 ? -5.579 0.695 39.798 1.00 71.00 195 ARG A CA 1
ATOM 1532 C C . ARG A 1 195 ? -7.065 1.002 39.994 1.00 71.00 195 ARG A C 1
ATOM 1534 O O . ARG A 1 195 ? -7.462 1.367 41.097 1.00 71.00 195 ARG A O 1
ATOM 1541 N N . PHE A 1 196 ? -7.889 0.856 38.955 1.00 79.31 196 PHE A N 1
ATOM 1542 C CA . PHE A 1 196 ? -9.331 1.105 39.059 1.00 79.31 196 PHE A CA 1
ATOM 1543 C C . PHE A 1 196 ? -9.982 0.145 40.060 1.00 79.31 196 PHE A C 1
ATOM 1545 O O . PHE A 1 196 ? -10.681 0.593 40.969 1.00 79.31 196 PHE A O 1
ATOM 1552 N N . LEU A 1 197 ? -9.680 -1.155 39.954 1.00 83.62 197 LEU A N 1
ATOM 1553 C CA . LEU A 1 197 ? -10.162 -2.160 40.903 1.00 83.62 197 LEU A CA 1
ATOM 1554 C C . LEU A 1 197 ? -9.634 -1.895 42.317 1.00 83.62 197 LEU A C 1
ATOM 1556 O O . LEU A 1 197 ? -10.419 -1.927 43.261 1.00 83.62 197 LEU A O 1
ATOM 1560 N N . LYS A 1 198 ? -8.347 -1.547 42.474 1.00 83.00 198 LYS A N 1
ATOM 1561 C CA . LYS A 1 198 ? -7.775 -1.171 43.784 1.00 83.00 198 LYS A CA 1
ATOM 1562 C C . LYS A 1 198 ? -8.530 0.003 44.422 1.00 83.00 198 LYS A C 1
ATOM 1564 O O . LYS A 1 198 ? -8.950 -0.081 45.574 1.00 83.00 198 LYS A O 1
ATOM 1569 N N . ASN A 1 199 ? -8.765 1.079 43.667 1.00 82.50 199 ASN A N 1
ATOM 1570 C CA . ASN A 1 199 ? -9.500 2.255 44.146 1.00 82.50 199 ASN A CA 1
ATOM 1571 C C . ASN A 1 199 ? -10.945 1.915 44.529 1.00 82.50 199 ASN A C 1
ATOM 1573 O O . ASN A 1 199 ? -11.443 2.404 45.544 1.00 82.50 199 ASN A O 1
ATOM 1577 N N . ARG A 1 200 ? -11.611 1.069 43.736 1.00 86.25 200 ARG A N 1
ATOM 1578 C CA . ARG A 1 200 ? -12.988 0.623 43.980 1.00 86.25 200 ARG A CA 1
ATOM 1579 C C . ARG A 1 200 ? -13.084 -0.265 45.224 1.00 86.25 200 ARG A C 1
ATOM 1581 O O . ARG A 1 200 ? -13.928 -0.008 46.075 1.00 86.25 200 ARG A O 1
ATOM 1588 N N . ILE A 1 201 ? -12.165 -1.213 45.403 1.00 89.12 201 ILE A N 1
ATOM 1589 C CA . ILE A 1 201 ? -12.037 -2.024 46.627 1.00 89.12 201 ILE A CA 1
ATOM 1590 C C . ILE A 1 201 ? -11.838 -1.115 47.848 1.00 89.12 201 ILE A C 1
ATOM 1592 O O . ILE A 1 201 ? -12.608 -1.190 48.803 1.00 89.12 201 ILE A O 1
ATOM 1596 N N . ASN A 1 202 ? -10.893 -0.172 47.785 1.00 85.50 202 ASN A N 1
ATOM 1597 C CA . ASN A 1 202 ? -10.639 0.782 48.870 1.00 85.50 202 ASN A CA 1
ATOM 1598 C C . ASN A 1 202 ? -11.838 1.710 49.149 1.00 85.50 202 ASN A C 1
ATOM 1600 O O . ASN A 1 202 ? -12.076 2.084 50.300 1.00 85.50 202 ASN A O 1
ATOM 1604 N N . LYS A 1 203 ? -12.609 2.102 48.121 1.00 87.75 203 LYS A N 1
ATOM 1605 C CA . LYS A 1 203 ? -13.870 2.854 48.276 1.00 87.75 203 LYS A CA 1
ATOM 1606 C C . LYS A 1 203 ? -14.850 2.066 49.147 1.00 87.75 203 LYS A C 1
ATOM 1608 O O . LYS A 1 203 ? -15.374 2.634 50.099 1.00 87.75 203 LYS A O 1
ATOM 1613 N N . TYR A 1 204 ? -15.057 0.780 48.870 1.00 92.69 204 TYR A N 1
ATOM 1614 C CA . TYR A 1 204 ? -16.035 -0.029 49.604 1.00 92.69 204 TYR A CA 1
ATOM 1615 C C . TYR A 1 204 ? -15.545 -0.505 50.976 1.00 92.69 204 TYR A C 1
ATOM 1617 O O . TYR A 1 204 ? -16.339 -0.509 51.914 1.00 92.69 204 TYR A O 1
ATOM 1625 N N . ILE A 1 205 ? -14.249 -0.775 51.157 1.00 91.12 205 ILE A N 1
ATOM 1626 C CA . ILE A 1 205 ? -13.678 -1.032 52.493 1.00 91.12 205 ILE A CA 1
ATOM 1627 C C . ILE A 1 205 ? -13.919 0.165 53.421 1.00 91.12 205 ILE A C 1
ATOM 1629 O O . ILE A 1 205 ? -14.380 -0.008 54.547 1.00 91.12 205 ILE A O 1
ATOM 1633 N N . ARG A 1 206 ? -13.713 1.398 52.933 1.00 88.44 206 ARG A N 1
ATOM 1634 C CA . ARG A 1 206 ? -14.006 2.623 53.705 1.00 88.44 206 ARG A CA 1
ATOM 1635 C C . ARG A 1 206 ? -15.489 2.801 54.048 1.00 88.44 206 ARG A C 1
ATOM 1637 O O . ARG A 1 206 ? -15.797 3.488 55.012 1.00 88.44 206 ARG A O 1
ATOM 1644 N N . ARG A 1 207 ? -16.395 2.165 53.300 1.00 90.12 207 ARG A N 1
ATOM 1645 C CA . ARG A 1 207 ? -17.845 2.104 53.587 1.00 90.12 207 ARG A CA 1
ATOM 1646 C C . ARG A 1 207 ? -18.228 0.967 54.549 1.00 90.12 207 ARG A C 1
ATOM 1648 O O . ARG A 1 207 ? -19.411 0.715 54.800 1.00 90.12 207 ARG A O 1
ATOM 1655 N N . GLY A 1 208 ? -17.231 0.266 55.091 1.00 94.00 208 GLY A N 1
ATOM 1656 C CA . GLY A 1 208 ? -17.401 -0.832 56.037 1.00 94.00 208 GLY A CA 1
ATOM 1657 C C . GLY A 1 208 ? -17.671 -2.186 55.385 1.00 94.00 208 GLY A C 1
ATOM 1658 O O . GLY A 1 208 ? -18.149 -3.081 56.075 1.00 94.00 208 GLY A O 1
ATOM 1659 N N . PHE A 1 209 ? -17.400 -2.349 54.084 1.00 95.94 209 PHE A N 1
ATOM 1660 C CA . PHE A 1 209 ? -17.522 -3.653 53.434 1.00 95.94 209 PHE A CA 1
ATOM 1661 C C . PHE A 1 209 ? -16.287 -4.523 53.662 1.00 95.94 209 PHE A C 1
ATOM 1663 O O . PHE A 1 209 ? -15.151 -4.072 53.521 1.00 95.94 209 PHE A O 1
ATOM 1670 N N . GLN A 1 210 ? -16.521 -5.805 53.921 1.00 96.06 210 GLN A N 1
ATOM 1671 C CA . GLN A 1 210 ? -15.508 -6.849 53.855 1.00 96.06 210 GLN A CA 1
ATOM 1672 C C . GLN A 1 210 ? -15.502 -7.448 52.447 1.00 96.06 210 GLN A C 1
ATOM 1674 O O . GLN A 1 210 ? -16.553 -7.788 51.905 1.00 96.06 210 GLN A O 1
ATOM 1679 N N . ILE A 1 211 ? -14.327 -7.572 51.833 1.00 93.50 211 ILE A N 1
ATOM 1680 C CA . ILE A 1 211 ? -14.181 -8.121 50.479 1.00 93.50 211 ILE A CA 1
ATOM 1681 C C . ILE A 1 211 ? -13.332 -9.384 50.557 1.00 93.50 211 ILE A C 1
ATOM 1683 O O . ILE A 1 211 ? -12.199 -9.352 51.030 1.00 93.50 211 ILE A O 1
ATOM 1687 N N . LYS A 1 212 ? -13.894 -10.491 50.079 1.00 93.88 212 LYS A N 1
ATOM 1688 C CA . LYS A 1 212 ? -13.227 -11.778 49.897 1.00 93.88 212 LYS A CA 1
ATOM 1689 C C . LYS A 1 212 ? -12.853 -11.959 48.428 1.00 93.88 212 LYS A C 1
ATOM 1691 O O . LYS A 1 212 ? -13.449 -11.342 47.543 1.00 93.88 212 LYS A O 1
ATOM 1696 N N . PHE A 1 213 ? -11.879 -12.816 48.161 1.00 89.56 213 PHE A N 1
ATOM 1697 C CA . PHE A 1 213 ? -11.579 -13.257 46.802 1.00 89.56 213 PHE A CA 1
ATOM 1698 C C . PHE A 1 213 ? -12.394 -14.502 46.463 1.00 89.56 213 PHE A C 1
ATOM 1700 O O . PHE A 1 213 ? -12.772 -15.260 47.354 1.00 89.56 213 PHE A O 1
ATOM 1707 N N . ASP A 1 214 ? -12.688 -14.681 45.178 1.00 90.25 214 ASP A N 1
ATOM 1708 C CA . ASP A 1 214 ? -13.307 -15.900 44.667 1.00 90.25 214 ASP A CA 1
ATOM 1709 C C . ASP A 1 214 ? -12.466 -17.128 45.055 1.00 90.25 214 ASP A C 1
ATOM 1711 O O . ASP A 1 214 ? -11.240 -17.112 44.925 1.00 90.25 214 ASP A O 1
ATOM 1715 N N . GLU A 1 215 ? -13.112 -18.193 45.532 1.00 87.19 215 GLU A N 1
ATOM 1716 C CA . GLU A 1 215 ? -12.438 -19.389 46.059 1.00 87.19 215 GLU A CA 1
ATOM 1717 C C . GLU A 1 215 ? -11.521 -20.058 45.029 1.00 87.19 215 GLU A C 1
ATOM 1719 O O . GLU A 1 215 ? -10.520 -20.673 45.392 1.00 87.19 215 GLU A O 1
ATOM 1724 N N . ARG A 1 216 ? -11.795 -19.861 43.733 1.00 84.69 216 ARG A N 1
ATOM 1725 C CA . ARG A 1 216 ? -10.949 -20.338 42.627 1.00 84.69 216 ARG A CA 1
ATOM 1726 C C . ARG A 1 216 ? -9.548 -19.707 42.602 1.00 84.69 216 ARG A C 1
ATOM 1728 O O . ARG A 1 216 ? -8.713 -20.133 41.812 1.00 84.69 216 ARG A O 1
ATOM 1735 N N . VAL A 1 217 ? -9.291 -18.685 43.422 1.00 80.81 217 VAL A N 1
ATOM 1736 C CA . VAL A 1 217 ? -8.020 -17.942 43.513 1.00 80.81 217 VAL A CA 1
ATOM 1737 C C . VAL A 1 217 ? -7.169 -18.384 44.717 1.00 80.81 217 VAL A C 1
ATOM 1739 O O . VAL A 1 217 ? -6.080 -17.853 44.910 1.00 80.81 217 VAL A O 1
ATOM 1742 N N . ASN A 1 218 ? -7.620 -19.355 45.526 1.00 64.31 218 ASN A N 1
ATOM 1743 C CA . ASN A 1 218 ? -6.941 -19.824 46.750 1.00 64.31 218 ASN A CA 1
ATOM 1744 C C . ASN A 1 218 ? -5.642 -20.629 46.503 1.00 64.31 218 ASN A C 1
ATOM 1746 O O . ASN A 1 218 ? -5.462 -21.731 47.016 1.00 64.31 218 ASN A O 1
ATOM 1750 N N . THR A 1 219 ? -4.696 -20.072 45.754 1.00 65.69 219 THR A N 1
ATOM 1751 C CA . THR A 1 219 ? -3.326 -20.580 45.636 1.00 65.69 219 THR A CA 1
ATOM 1752 C C . THR A 1 219 ? -2.373 -19.637 46.383 1.00 65.69 219 THR A C 1
ATOM 1754 O O . THR A 1 219 ? -2.398 -18.431 46.111 1.00 65.69 219 THR A O 1
ATOM 1757 N N . PRO A 1 220 ? -1.543 -20.129 47.325 1.00 66.25 220 PRO A N 1
ATOM 1758 C CA . PRO A 1 220 ? -0.584 -19.318 48.081 1.00 66.25 220 PRO A CA 1
ATOM 1759 C C . PRO A 1 220 ? 0.313 -18.416 47.219 1.00 66.25 220 PRO A C 1
ATOM 1761 O O . PRO A 1 220 ? 0.668 -17.323 47.664 1.00 66.25 220 PRO A O 1
ATOM 1764 N N . GLU A 1 221 ? 0.633 -18.818 45.983 1.00 65.25 221 GLU A N 1
ATOM 1765 C CA . GLU A 1 221 ? 1.441 -18.014 45.057 1.00 65.25 221 GLU A CA 1
ATOM 1766 C C . GLU A 1 221 ? 0.779 -16.668 44.706 1.00 65.25 221 GLU A C 1
ATOM 1768 O O . GLU A 1 221 ? 1.438 -15.631 44.680 1.00 65.25 221 GLU A O 1
ATOM 1773 N N . VAL A 1 222 ? -0.544 -16.646 44.528 1.00 62.47 222 VAL A N 1
ATOM 1774 C CA . VAL A 1 222 ? -1.287 -15.436 44.138 1.00 62.47 222 VAL A CA 1
ATOM 1775 C C . VAL A 1 222 ? -1.259 -14.372 45.236 1.00 62.47 222 VAL A C 1
ATOM 1777 O O . VAL A 1 222 ? -1.115 -13.178 44.962 1.00 62.47 222 VAL A O 1
ATOM 1780 N N . PHE A 1 223 ? -1.374 -14.788 46.497 1.00 60.97 223 PHE A N 1
ATOM 1781 C CA . PHE A 1 223 ? -1.294 -13.867 47.629 1.00 60.97 223 PHE A CA 1
ATOM 1782 C C . PHE A 1 223 ? 0.118 -13.297 47.808 1.00 60.97 223 PHE A C 1
ATOM 1784 O O . PHE A 1 223 ? 0.253 -12.130 48.186 1.00 60.97 223 PHE A O 1
ATOM 1791 N N . GLN A 1 224 ? 1.161 -14.075 47.497 1.00 63.25 224 GLN A N 1
ATOM 1792 C CA . GLN A 1 224 ? 2.539 -13.580 47.494 1.00 63.25 224 GLN A CA 1
ATOM 1793 C C . GLN A 1 224 ? 2.761 -12.517 46.410 1.00 63.25 224 GLN A C 1
ATOM 1795 O O . GLN A 1 224 ? 3.422 -11.515 46.685 1.00 63.25 224 GLN A O 1
ATOM 1800 N N . ASP A 1 225 ? 2.168 -12.671 45.225 1.00 60.19 225 ASP A N 1
ATOM 1801 C CA . ASP A 1 225 ? 2.267 -11.671 44.152 1.00 60.19 225 ASP A CA 1
ATOM 1802 C C . ASP A 1 225 ? 1.511 -10.376 44.483 1.00 60.19 225 ASP A C 1
ATOM 1804 O O . ASP A 1 225 ? 2.060 -9.280 44.336 1.00 60.19 225 ASP A O 1
ATOM 1808 N N . ILE A 1 226 ? 0.298 -10.476 45.044 1.00 59.44 226 ILE A N 1
ATOM 1809 C CA . ILE A 1 226 ? -0.450 -9.302 45.533 1.00 59.44 226 ILE A CA 1
ATOM 1810 C C . ILE A 1 226 ? 0.351 -8.556 46.612 1.00 59.44 226 ILE A C 1
ATOM 1812 O O . ILE A 1 226 ? 0.399 -7.322 46.607 1.00 59.44 226 ILE A O 1
ATOM 1816 N N . ALA A 1 227 ? 0.991 -9.286 47.533 1.00 57.81 227 ALA A N 1
ATOM 1817 C CA . ALA A 1 227 ? 1.803 -8.701 48.596 1.00 57.81 227 ALA A CA 1
ATOM 1818 C C . ALA A 1 227 ? 3.060 -8.003 48.048 1.00 57.81 227 ALA A C 1
ATOM 1820 O O . ALA A 1 227 ? 3.336 -6.869 48.437 1.00 57.81 227 ALA A O 1
ATOM 1821 N N . LYS A 1 228 ? 3.775 -8.622 47.097 1.00 59.44 228 LYS A N 1
ATOM 1822 C CA . LYS A 1 228 ? 4.958 -8.028 46.449 1.00 59.44 228 LYS A CA 1
ATOM 1823 C C . LYS A 1 228 ? 4.616 -6.726 45.717 1.00 59.44 228 LYS A C 1
ATOM 1825 O O . LYS A 1 228 ? 5.330 -5.734 45.867 1.00 59.44 228 LYS A O 1
ATOM 1830 N N . HIS A 1 229 ? 3.512 -6.699 44.969 1.00 56.12 229 HIS A N 1
ATOM 1831 C CA . HIS A 1 229 ? 3.125 -5.562 44.118 1.00 56.12 229 HIS A CA 1
ATOM 1832 C C . HIS A 1 229 ? 2.379 -4.435 44.856 1.00 56.12 229 HIS A C 1
ATOM 1834 O O . HIS A 1 229 ? 2.155 -3.362 44.292 1.00 56.12 229 HIS A O 1
ATOM 1840 N N . ASN A 1 230 ? 2.000 -4.626 46.124 1.00 54.00 230 ASN A N 1
ATOM 1841 C CA . ASN A 1 230 ? 1.461 -3.547 46.960 1.00 54.00 230 ASN A CA 1
ATOM 1842 C C . ASN A 1 230 ? 2.548 -2.633 47.554 1.00 54.00 230 ASN A C 1
ATOM 1844 O O . ASN A 1 230 ? 2.219 -1.578 48.088 1.00 54.00 230 ASN A O 1
ATOM 1848 N N . THR A 1 231 ? 3.834 -2.970 47.424 1.00 49.69 231 THR A N 1
ATOM 1849 C CA . THR A 1 231 ? 4.934 -2.165 47.989 1.00 49.69 231 THR A CA 1
ATOM 1850 C C . THR A 1 231 ? 5.311 -0.944 47.129 1.00 49.69 231 THR A C 1
ATOM 1852 O O . THR A 1 231 ? 5.930 -0.010 47.626 1.00 49.69 231 THR A O 1
ATOM 1855 N N . PHE A 1 232 ? 4.881 -0.872 45.862 1.00 45.09 232 PHE A N 1
ATOM 1856 C CA . PHE A 1 232 ? 5.225 0.204 44.906 1.00 45.09 232 PHE A CA 1
ATOM 1857 C C . PHE A 1 232 ? 4.303 1.452 44.975 1.00 45.09 232 PHE A C 1
ATOM 1859 O O . PHE A 1 232 ? 4.103 2.175 44.003 1.00 45.09 232 PHE A O 1
ATOM 1866 N N . MET A 1 233 ? 3.696 1.705 46.137 1.00 43.25 233 MET A N 1
ATOM 1867 C CA . MET A 1 233 ? 2.473 2.512 46.308 1.00 43.25 233 MET A CA 1
ATOM 1868 C C . MET A 1 233 ? 2.619 4.051 46.385 1.00 43.25 233 MET A C 1
ATOM 1870 O O . MET A 1 233 ? 1.615 4.714 46.638 1.00 43.25 233 MET A O 1
ATOM 1874 N N . TYR A 1 234 ? 3.791 4.664 46.161 1.00 41.94 234 TYR A N 1
ATOM 1875 C CA . TYR A 1 234 ? 4.003 6.080 46.545 1.00 41.94 234 TYR A CA 1
ATOM 1876 C C . TYR A 1 234 ? 4.326 7.126 45.455 1.00 41.94 234 TYR A C 1
ATOM 1878 O O . TYR A 1 234 ? 4.571 8.277 45.811 1.00 41.94 234 TYR A O 1
ATOM 1886 N N . SER A 1 235 ? 4.240 6.844 44.149 1.00 44.09 235 SER A N 1
ATOM 1887 C CA . SER A 1 235 ? 4.367 7.903 43.118 1.00 44.09 235 SER A CA 1
ATOM 1888 C C . SER A 1 235 ? 2.999 8.327 42.549 1.00 44.09 235 SER A C 1
ATOM 1890 O O . SER A 1 235 ? 2.447 7.751 41.616 1.00 44.09 235 SER A O 1
ATOM 1892 N N . TYR A 1 236 ? 2.398 9.355 43.156 1.00 41.44 236 TYR A N 1
ATOM 1893 C CA . TYR A 1 236 ? 0.962 9.646 43.029 1.00 41.44 236 TYR A CA 1
ATOM 1894 C C . TYR A 1 236 ? 0.532 10.574 41.866 1.00 41.44 236 TYR A C 1
ATOM 1896 O O . TYR A 1 236 ? -0.659 10.863 41.770 1.00 41.44 236 TYR A O 1
ATOM 1904 N N . GLN A 1 237 ? 1.410 11.071 40.979 1.00 42.94 237 GLN A N 1
ATOM 1905 C CA . GLN A 1 237 ? 1.066 12.299 40.223 1.00 42.94 237 GLN A CA 1
ATOM 1906 C C . GLN A 1 237 ? 0.835 12.246 38.696 1.00 42.94 237 GLN A C 1
ATOM 1908 O O . GLN A 1 237 ? 0.171 13.159 38.223 1.00 42.94 237 GLN A O 1
ATOM 1913 N N . ASN A 1 238 ? 1.196 11.213 37.916 1.00 39.84 238 ASN A N 1
ATOM 1914 C CA . ASN A 1 238 ? 1.149 11.350 36.433 1.00 39.84 238 ASN A CA 1
ATOM 1915 C C . ASN A 1 238 ? 0.307 10.347 35.610 1.00 39.84 238 ASN A C 1
ATOM 1917 O O . ASN A 1 238 ? 0.385 10.352 34.385 1.00 39.84 238 ASN A O 1
ATOM 1921 N N . GLN A 1 239 ? -0.562 9.521 36.204 1.00 44.25 239 GLN A N 1
ATOM 1922 C CA . GLN A 1 239 ? -1.245 8.442 35.455 1.00 44.25 239 GLN A CA 1
ATOM 1923 C C . GLN A 1 239 ? -2.778 8.586 35.399 1.00 44.25 239 GLN A C 1
ATOM 1925 O O . GLN A 1 239 ? -3.504 7.871 36.093 1.00 44.25 239 GLN A O 1
ATOM 1930 N N . ARG A 1 240 ? -3.286 9.505 34.560 1.00 40.28 240 ARG A N 1
ATOM 1931 C CA . ARG A 1 240 ? -4.735 9.712 34.302 1.00 40.28 240 ARG A CA 1
ATOM 1932 C C . ARG A 1 240 ? -5.336 8.830 33.192 1.00 40.28 240 ARG A C 1
ATOM 1934 O O . ARG A 1 240 ? -6.526 8.942 32.917 1.00 40.28 240 ARG A O 1
ATOM 1941 N N . HIS A 1 241 ? -4.580 7.918 32.581 1.00 44.94 241 HIS A N 1
ATOM 1942 C CA . HIS A 1 241 ? -5.107 7.054 31.517 1.00 44.94 241 HIS A CA 1
ATOM 1943 C C . HIS A 1 241 ? -5.231 5.604 31.995 1.00 44.94 241 HIS A C 1
ATOM 1945 O O . HIS A 1 241 ? -4.245 4.925 32.264 1.00 44.94 241 HIS A O 1
ATOM 1951 N N . THR A 1 242 ? -6.473 5.128 32.082 1.00 43.28 242 THR A N 1
ATOM 1952 C CA . THR A 1 242 ? -6.943 3.853 32.661 1.00 43.28 242 THR A CA 1
ATOM 1953 C C . THR A 1 242 ? -6.445 2.571 31.974 1.00 43.28 242 THR A C 1
ATOM 1955 O O . THR A 1 242 ? -6.943 1.486 32.266 1.00 43.28 242 THR A O 1
ATOM 1958 N N . CYS A 1 243 ? -5.451 2.662 31.087 1.00 49.62 243 CYS A N 1
ATOM 1959 C CA . CYS A 1 243 ? -4.873 1.528 30.367 1.00 49.62 243 CYS A CA 1
ATOM 1960 C C . CYS A 1 243 ? -3.355 1.676 30.119 1.00 49.62 243 CYS A C 1
ATOM 1962 O O . CYS A 1 243 ? -2.888 1.204 29.077 1.00 49.62 243 CYS A O 1
ATOM 1964 N N . ARG A 1 244 ? -2.620 2.364 31.008 1.00 44.22 244 ARG A N 1
ATOM 1965 C CA . ARG A 1 244 ? -1.148 2.312 31.067 1.00 44.22 244 ARG A CA 1
ATOM 1966 C C . ARG A 1 244 ? -0.723 1.165 31.981 1.00 44.22 244 ARG A C 1
ATOM 1968 O O . ARG A 1 244 ? -1.309 0.996 33.050 1.00 44.22 244 ARG A O 1
ATOM 1975 N N . ASP A 1 245 ? 0.250 0.385 31.530 1.00 42.50 245 ASP A N 1
ATOM 1976 C CA . ASP A 1 245 ? 0.964 -0.554 32.388 1.00 42.50 245 ASP A CA 1
ATOM 1977 C C . ASP A 1 245 ? 1.732 0.259 33.451 1.00 42.50 245 ASP A C 1
ATOM 1979 O O . ASP A 1 245 ? 2.439 1.201 33.082 1.00 42.50 245 ASP A O 1
ATOM 1983 N N . PRO A 1 246 ? 1.543 -0.009 34.753 1.00 40.44 246 PRO A N 1
ATOM 1984 C CA . PRO A 1 246 ? 2.204 0.742 35.811 1.00 40.44 246 PRO A CA 1
ATOM 1985 C C . PRO A 1 246 ? 3.726 0.532 35.883 1.00 40.44 246 PRO A C 1
ATOM 1987 O O . PRO A 1 246 ? 4.385 1.382 36.480 1.00 40.44 246 PRO A O 1
ATOM 1990 N N . GLU A 1 247 ? 4.294 -0.525 35.287 1.00 44.09 247 GLU A N 1
ATOM 1991 C CA . GLU A 1 247 ? 5.743 -0.801 35.355 1.00 44.09 247 GLU A CA 1
ATOM 1992 C C . GLU A 1 247 ? 6.548 -0.204 34.190 1.00 44.09 247 GLU A C 1
ATOM 1994 O O . GLU A 1 247 ? 7.760 -0.030 34.303 1.00 44.09 247 GLU A O 1
ATOM 1999 N N . ASN A 1 248 ? 5.891 0.187 33.096 1.00 42.94 248 ASN A N 1
ATOM 2000 C CA . ASN A 1 248 ? 6.547 0.785 31.936 1.00 42.94 248 ASN A CA 1
ATOM 2001 C C . ASN A 1 248 ? 5.794 2.045 31.493 1.00 42.94 248 ASN A C 1
ATOM 2003 O O . ASN A 1 248 ? 4.850 2.007 30.707 1.00 42.94 248 ASN A O 1
ATOM 2007 N N . ASP A 1 249 ? 6.254 3.197 31.989 1.00 40.31 249 ASP A N 1
ATOM 2008 C CA . ASP A 1 249 ? 5.763 4.526 31.590 1.00 40.31 249 ASP A CA 1
ATOM 2009 C C . ASP A 1 249 ? 6.177 4.901 30.148 1.00 40.31 249 ASP A C 1
ATOM 2011 O O . ASP A 1 249 ? 5.770 5.932 29.605 1.00 40.31 249 ASP A O 1
ATOM 2015 N N . SER A 1 250 ? 6.957 4.034 29.496 1.00 41.88 250 SER A N 1
ATOM 2016 C CA . SER A 1 250 ? 7.220 4.087 28.066 1.00 41.88 250 SER A CA 1
ATOM 2017 C C . SER A 1 250 ? 6.065 3.434 27.298 1.00 41.88 250 SER A C 1
ATOM 2019 O O . SER A 1 250 ? 5.506 2.409 27.680 1.00 41.88 250 SER A O 1
ATOM 2021 N N . LEU A 1 251 ? 5.715 4.007 26.152 1.00 43.91 251 LEU A N 1
ATOM 2022 C CA . LEU A 1 251 ? 4.767 3.458 25.176 1.00 43.91 251 LEU A CA 1
ATOM 2023 C C . LEU A 1 251 ? 5.125 2.039 24.645 1.00 43.91 251 LEU A C 1
ATOM 2025 O O . LEU A 1 251 ? 4.451 1.564 23.735 1.00 43.91 251 LEU A O 1
ATOM 2029 N N . LEU A 1 252 ? 6.137 1.358 25.204 1.00 38.91 252 LEU A N 1
ATOM 2030 C CA . LEU A 1 252 ? 6.675 0.069 24.756 1.00 38.91 252 LEU A CA 1
ATOM 2031 C C . LEU A 1 252 ? 5.802 -1.151 25.127 1.00 38.91 252 LEU A C 1
ATOM 2033 O O . LEU A 1 252 ? 5.945 -2.207 24.524 1.00 38.91 252 LEU A O 1
ATOM 2037 N N . VAL A 1 253 ? 4.809 -1.047 26.024 1.00 44.09 253 VAL A N 1
ATOM 2038 C CA . VAL A 1 253 ? 3.953 -2.213 26.396 1.00 44.09 253 VAL A CA 1
ATOM 2039 C C . VAL A 1 253 ? 2.824 -2.510 25.388 1.00 44.09 253 VAL A C 1
ATOM 2041 O O . VAL A 1 253 ? 1.831 -3.181 25.681 1.00 44.09 253 VAL A O 1
ATOM 2044 N N . HIS A 1 254 ? 2.916 -2.004 24.163 1.00 52.75 254 HIS A N 1
ATOM 2045 C CA . HIS A 1 254 ? 2.010 -2.392 23.076 1.00 52.75 254 HIS A CA 1
ATOM 2046 C C . HIS A 1 254 ? 2.734 -3.011 21.886 1.00 52.75 254 HIS A C 1
ATOM 2048 O O . HIS A 1 254 ? 2.093 -3.245 20.874 1.00 52.75 254 HIS A O 1
ATOM 2054 N N . GLU A 1 255 ? 4.017 -3.328 22.008 1.00 53.28 255 GLU A N 1
ATOM 2055 C CA . GLU A 1 255 ? 4.788 -3.937 20.923 1.00 53.28 255 GLU A CA 1
ATOM 2056 C C . GLU A 1 255 ? 4.379 -5.406 20.699 1.00 53.28 255 GLU A C 1
ATOM 2058 O O . GLU A 1 255 ? 3.913 -5.752 19.615 1.00 53.28 255 GLU A O 1
ATOM 2063 N N . ASN A 1 256 ? 4.320 -6.223 21.758 1.00 61.06 256 ASN A N 1
ATOM 2064 C CA . ASN A 1 256 ? 3.947 -7.647 21.643 1.00 61.06 256 ASN A CA 1
ATOM 2065 C C . ASN A 1 256 ? 2.458 -7.910 21.372 1.00 61.06 256 ASN A C 1
ATOM 2067 O O . ASN A 1 256 ? 2.061 -9.027 21.061 1.00 61.06 256 ASN A O 1
ATOM 2071 N N . ARG A 1 257 ? 1.576 -6.914 21.504 1.00 68.88 257 ARG A N 1
ATOM 2072 C CA . ARG A 1 257 ? 0.135 -7.166 21.309 1.00 68.88 257 ARG A CA 1
ATOM 2073 C C . ARG A 1 257 ? -0.217 -7.414 19.845 1.00 68.88 257 ARG A C 1
ATOM 2075 O O . ARG A 1 257 ? -1.252 -8.003 19.571 1.00 68.88 257 ARG A O 1
ATOM 2082 N N . TYR A 1 258 ? 0.566 -6.861 18.919 1.00 74.75 258 TYR A N 1
ATOM 2083 C CA . TYR A 1 258 ? 0.349 -7.071 17.490 1.00 74.75 258 TYR A CA 1
ATOM 2084 C C . TYR A 1 258 ? 0.815 -8.465 17.067 1.00 74.75 258 TYR A C 1
ATOM 2086 O O . TYR A 1 258 ? 0.481 -8.902 15.976 1.00 74.75 258 TYR A O 1
ATOM 2094 N N . GLU A 1 259 ? 1.530 -9.158 17.954 1.00 77.06 259 GLU A N 1
ATOM 2095 C CA . GLU A 1 259 ? 1.899 -10.563 17.828 1.00 77.06 259 GLU A CA 1
ATOM 2096 C C . GLU A 1 259 ? 0.861 -11.493 18.479 1.00 77.06 259 GLU A C 1
ATOM 2098 O O . GLU A 1 259 ? 0.862 -12.684 18.190 1.00 77.06 259 GLU A O 1
ATOM 2103 N N . ASP A 1 260 ? -0.046 -10.974 19.324 1.00 77.31 260 ASP A N 1
ATOM 2104 C CA . ASP A 1 260 ? -1.151 -11.745 19.908 1.00 77.31 260 ASP A CA 1
ATOM 2105 C C . ASP A 1 260 ? -2.192 -12.086 18.821 1.00 77.31 260 ASP A C 1
ATOM 2107 O O . ASP A 1 260 ? -2.924 -11.195 18.356 1.00 77.31 260 ASP A O 1
ATOM 2111 N N . PRO A 1 261 ? -2.325 -13.371 18.431 1.00 82.50 261 PRO A N 1
ATOM 2112 C CA . PRO A 1 261 ? -3.232 -13.775 17.364 1.00 82.50 261 PRO A CA 1
ATOM 2113 C C . PRO A 1 261 ? -4.694 -13.442 17.672 1.00 82.50 261 PRO A C 1
ATOM 2115 O O . PRO A 1 261 ? -5.459 -13.124 16.755 1.00 82.50 261 PRO A O 1
ATOM 2118 N N . GLU A 1 262 ? -5.107 -13.481 18.943 1.00 79.88 262 GLU A N 1
ATOM 2119 C CA . GLU A 1 262 ? -6.482 -13.179 19.343 1.00 79.88 262 GLU A CA 1
ATOM 2120 C C . GLU A 1 262 ? -6.788 -11.695 19.117 1.00 79.88 262 GLU A C 1
ATOM 2122 O O . GLU A 1 262 ? -7.814 -11.341 18.522 1.00 79.88 262 GLU A O 1
ATOM 2127 N N . PHE A 1 263 ? -5.870 -10.817 19.530 1.00 81.31 263 PHE A N 1
ATOM 2128 C CA . PHE A 1 263 ? -5.996 -9.381 19.306 1.00 81.31 263 PHE A CA 1
ATOM 2129 C C . PHE A 1 263 ? -6.056 -9.042 17.816 1.00 81.31 263 PHE A C 1
ATOM 2131 O O . PHE A 1 263 ? -6.964 -8.319 17.400 1.00 81.31 263 PHE A O 1
ATOM 2138 N N . VAL A 1 264 ? -5.123 -9.567 17.017 1.00 82.94 264 VAL A N 1
ATOM 2139 C CA . VAL A 1 264 ? -5.057 -9.308 15.572 1.00 82.94 264 VAL A CA 1
ATOM 2140 C C . VAL A 1 264 ? -6.324 -9.784 14.867 1.00 82.94 264 VAL A C 1
ATOM 2142 O O . VAL A 1 264 ? -6.838 -9.087 13.995 1.00 82.94 264 VAL A O 1
ATOM 2145 N N . THR A 1 265 ? -6.866 -10.937 15.266 1.00 83.81 265 THR A N 1
ATOM 2146 C CA . THR A 1 265 ? -8.130 -11.463 14.726 1.00 83.81 265 THR A CA 1
ATOM 2147 C C . THR A 1 265 ? -9.285 -10.510 14.984 1.00 83.81 265 THR A C 1
ATOM 2149 O O . THR A 1 265 ? -9.967 -10.090 14.050 1.00 83.81 265 THR A O 1
ATOM 2152 N N . LYS A 1 266 ? -9.457 -10.091 16.238 1.00 79.62 266 LYS A N 1
ATOM 2153 C CA . LYS A 1 266 ? -10.503 -9.138 16.629 1.00 79.62 266 LYS A CA 1
ATOM 2154 C C . LYS A 1 266 ? -10.329 -7.786 15.943 1.00 79.62 266 LYS A C 1
ATOM 2156 O O . LYS A 1 266 ? -11.298 -7.140 15.552 1.00 79.62 266 LYS A O 1
ATOM 2161 N N . TRP A 1 267 ? -9.082 -7.343 15.798 1.00 82.81 267 TRP A N 1
ATOM 2162 C CA . TRP A 1 267 ? -8.749 -6.100 15.111 1.00 82.81 267 TRP A CA 1
ATOM 2163 C C . TRP A 1 267 ? -9.121 -6.173 13.631 1.00 82.81 267 TRP A C 1
ATOM 2165 O O . TRP A 1 267 ? -9.842 -5.299 13.153 1.00 82.81 267 TRP A O 1
ATOM 2175 N N . PHE A 1 268 ? -8.716 -7.236 12.934 1.00 87.81 268 PHE A N 1
ATOM 2176 C CA . PHE A 1 268 ? -9.057 -7.454 11.532 1.00 87.81 268 PHE A CA 1
ATOM 2177 C C . PHE A 1 268 ? -10.572 -7.508 11.325 1.00 87.81 268 PHE A C 1
ATOM 2179 O O . PHE A 1 268 ? -11.087 -6.765 10.491 1.00 87.81 268 PHE A O 1
ATOM 2186 N N . ASN A 1 269 ? -11.286 -8.314 12.119 1.00 84.81 269 ASN A N 1
ATOM 2187 C CA . ASN A 1 269 ? -12.736 -8.470 12.004 1.00 84.81 269 ASN A CA 1
ATOM 2188 C C . ASN A 1 269 ? -13.458 -7.122 12.075 1.00 84.81 269 ASN A C 1
ATOM 2190 O O . ASN A 1 269 ? -14.379 -6.847 11.304 1.00 84.81 269 ASN A O 1
ATOM 2194 N N . ARG A 1 270 ? -12.984 -6.234 12.950 1.00 79.88 270 ARG A N 1
ATOM 2195 C CA . ARG A 1 270 ? -13.526 -4.888 13.075 1.00 79.88 270 ARG A CA 1
ATOM 2196 C C . ARG A 1 270 ? -13.257 -4.026 11.848 1.00 79.88 270 ARG A C 1
ATOM 2198 O O . ARG A 1 270 ? -14.160 -3.322 11.394 1.00 79.88 270 ARG A O 1
ATOM 2205 N N . ILE A 1 271 ? -12.025 -4.036 11.345 1.00 83.56 271 ILE A N 1
ATOM 2206 C CA . ILE A 1 271 ? -11.644 -3.265 10.158 1.00 83.56 271 ILE A CA 1
ATOM 2207 C C . ILE A 1 271 ? -12.437 -3.742 8.940 1.00 83.56 271 ILE A C 1
ATOM 2209 O O . ILE A 1 271 ? -13.033 -2.916 8.248 1.00 83.56 271 ILE A O 1
ATOM 2213 N N . ALA A 1 272 ? -12.520 -5.058 8.741 1.00 85.75 272 ALA A N 1
ATOM 2214 C CA . ALA A 1 272 ? -13.331 -5.669 7.699 1.00 85.75 272 ALA A CA 1
ATOM 2215 C C . ALA A 1 272 ? -14.803 -5.266 7.844 1.00 85.75 272 ALA A C 1
ATOM 2217 O O . ALA A 1 272 ? -15.385 -4.766 6.890 1.00 85.75 272 ALA A O 1
ATOM 2218 N N . MET A 1 273 ? -15.385 -5.359 9.043 1.00 84.00 273 MET A N 1
ATOM 2219 C CA . MET A 1 273 ? -16.777 -4.967 9.281 1.00 84.00 273 MET A CA 1
ATOM 2220 C C . MET A 1 273 ? -17.042 -3.493 8.959 1.00 84.00 273 MET A C 1
ATOM 2222 O O . MET A 1 273 ? -17.971 -3.182 8.220 1.00 84.00 273 MET A O 1
ATOM 2226 N N . ARG A 1 274 ? -16.212 -2.567 9.462 1.00 82.31 274 ARG A N 1
ATOM 2227 C CA . ARG A 1 274 ? -16.361 -1.131 9.153 1.00 82.31 274 ARG A CA 1
ATOM 2228 C C . ARG A 1 274 ? -16.294 -0.885 7.650 1.00 82.31 274 ARG A C 1
ATOM 2230 O O . ARG A 1 274 ? -17.111 -0.144 7.110 1.00 82.31 274 ARG A O 1
ATOM 2237 N N . TYR A 1 275 ? -15.342 -1.531 6.982 1.00 84.75 275 TYR A N 1
ATOM 2238 C CA . TYR A 1 275 ? -15.190 -1.434 5.538 1.00 84.75 275 TYR A CA 1
ATOM 2239 C C . TYR A 1 275 ? -16.418 -1.977 4.800 1.00 84.75 275 TYR A C 1
ATOM 2241 O O . TYR A 1 275 ? -16.914 -1.338 3.869 1.00 84.75 275 TYR A O 1
ATOM 2249 N N . LEU A 1 276 ? -16.923 -3.134 5.228 1.00 84.44 276 LEU A N 1
ATOM 2250 C CA . LEU A 1 276 ? -18.053 -3.819 4.614 1.00 84.44 276 LEU A CA 1
ATOM 2251 C C . LEU A 1 276 ? -19.390 -3.118 4.861 1.00 84.44 276 LEU A C 1
ATOM 2253 O O . LEU A 1 276 ? -20.264 -3.191 4.012 1.00 84.44 276 LEU A O 1
ATOM 2257 N N . LEU A 1 277 ? -19.535 -2.387 5.965 1.00 80.69 277 LEU A N 1
ATOM 2258 C CA . LEU A 1 277 ? -20.688 -1.523 6.243 1.00 80.69 277 LEU A CA 1
ATOM 2259 C C . LEU A 1 277 ? -20.626 -0.174 5.509 1.00 80.69 277 LEU A C 1
ATOM 2261 O O . LEU A 1 277 ? -21.487 0.676 5.717 1.00 80.69 277 LEU A O 1
ATOM 2265 N N . GLY A 1 278 ? -19.592 0.062 4.694 1.00 76.00 278 GLY A N 1
ATOM 2266 C CA . GLY A 1 278 ? -19.419 1.333 3.996 1.00 76.00 278 GLY A CA 1
ATOM 2267 C C . GLY A 1 278 ? -19.132 2.504 4.937 1.00 76.00 278 GLY A C 1
ATOM 2268 O O . GLY A 1 278 ? -19.300 3.655 4.539 1.00 76.00 278 GLY A O 1
ATOM 2269 N N . VAL A 1 279 ? -18.675 2.241 6.168 1.00 72.06 279 VAL A N 1
ATOM 2270 C CA . VAL A 1 279 ? -18.215 3.289 7.084 1.00 72.06 279 VAL A CA 1
ATOM 2271 C C . VAL A 1 279 ? -16.930 3.859 6.493 1.00 72.06 279 VAL A C 1
ATOM 2273 O O . VAL A 1 279 ? -15.848 3.295 6.650 1.00 72.06 279 VAL A O 1
ATOM 2276 N N . ARG A 1 280 ? -17.062 4.951 5.742 1.00 68.06 280 ARG A N 1
ATOM 2277 C CA . ARG A 1 280 ? -15.945 5.717 5.194 1.00 68.06 280 ARG A CA 1
ATOM 2278 C C . ARG A 1 280 ? -15.749 6.939 6.072 1.00 68.06 280 ARG A C 1
ATOM 2280 O O . ARG A 1 280 ? -16.703 7.675 6.313 1.00 68.06 280 ARG A O 1
ATOM 2287 N N . ASP A 1 281 ? -14.527 7.152 6.538 1.00 64.88 281 ASP A N 1
ATOM 2288 C CA . ASP A 1 281 ? -14.188 8.433 7.147 1.00 64.88 281 ASP A CA 1
ATOM 2289 C C . ASP A 1 281 ? -14.188 9.497 6.017 1.00 64.88 281 ASP A C 1
ATOM 2291 O O . ASP A 1 281 ? -14.087 9.146 4.838 1.00 64.88 281 ASP A O 1
ATOM 2295 N N . GLU A 1 282 ? -14.339 10.796 6.310 1.00 59.91 282 GLU A N 1
ATOM 2296 C CA . GLU A 1 282 ? -14.416 11.875 5.286 1.00 59.91 282 GLU A CA 1
ATOM 2297 C C . GLU A 1 282 ? -13.101 12.108 4.507 1.00 59.91 282 GLU A C 1
ATOM 2299 O O . GLU A 1 282 ? -12.879 13.141 3.882 1.00 59.91 282 GLU A O 1
ATOM 2304 N N . VAL A 1 283 ? -12.208 11.130 4.540 1.00 61.28 283 VAL A N 1
ATOM 2305 C CA . VAL A 1 283 ? -10.855 11.173 4.025 1.00 61.28 283 VAL A CA 1
ATOM 2306 C C . VAL A 1 283 ? -10.858 10.744 2.556 1.00 61.28 283 VAL A C 1
ATOM 2308 O O . VAL A 1 283 ? -11.294 9.642 2.227 1.00 61.28 283 VAL A O 1
ATOM 2311 N N . VAL A 1 284 ? -10.370 11.614 1.672 1.00 67.62 284 VAL A N 1
ATOM 2312 C CA . VAL A 1 284 ? -10.415 11.437 0.211 1.00 67.62 284 VAL A CA 1
ATOM 2313 C C . VAL A 1 284 ? -9.051 10.988 -0.342 1.00 67.62 284 VAL A C 1
ATOM 2315 O O . VAL A 1 284 ? -8.001 11.464 0.092 1.00 67.62 284 VAL A O 1
ATOM 2318 N N . GLU A 1 285 ? -9.069 10.031 -1.272 1.00 68.56 285 GLU A N 1
ATOM 2319 C CA . GLU A 1 285 ? -7.899 9.479 -1.964 1.00 68.56 285 GLU A CA 1
ATOM 2320 C C . GLU A 1 285 ? -7.338 10.394 -3.060 1.00 68.56 285 GLU A C 1
ATOM 2322 O O . GLU A 1 285 ? -8.088 11.003 -3.828 1.00 68.56 285 GLU A O 1
ATOM 2327 N N . GLN A 1 286 ? -6.006 10.350 -3.200 1.00 62.72 286 GLN A N 1
ATOM 2328 C CA . GLN A 1 286 ? -5.241 11.122 -4.169 1.00 62.72 286 GLN A CA 1
ATOM 2329 C C . GLN A 1 286 ? -5.573 10.846 -5.629 1.00 62.72 286 GLN A C 1
ATOM 2331 O O . GLN A 1 286 ? -5.419 9.728 -6.114 1.00 62.72 286 GLN A O 1
ATOM 2336 N N . GLY A 1 287 ? -6.042 11.889 -6.322 1.00 66.19 287 GLY A N 1
ATOM 2337 C CA . GLY A 1 287 ? -6.388 11.874 -7.744 1.00 66.19 287 GLY A CA 1
ATOM 2338 C C . GLY A 1 287 ? -7.706 11.183 -8.116 1.00 66.19 287 GLY A C 1
ATOM 2339 O O . GLY A 1 287 ? -8.169 11.369 -9.238 1.00 66.19 287 GLY A O 1
ATOM 2340 N N . THR A 1 288 ? -8.336 10.411 -7.219 1.00 68.94 288 THR A N 1
ATOM 2341 C CA . THR A 1 288 ? -9.556 9.639 -7.546 1.00 68.94 288 THR A CA 1
ATOM 2342 C C . THR A 1 288 ? -10.830 10.193 -6.913 1.00 68.94 288 THR A C 1
ATOM 2344 O O . THR A 1 288 ? -11.923 9.853 -7.362 1.00 68.94 288 THR A O 1
ATOM 2347 N N . GLY A 1 289 ? -10.726 10.997 -5.848 1.00 72.31 289 GLY A N 1
ATOM 2348 C CA . GLY A 1 289 ? -11.896 11.490 -5.115 1.00 72.31 289 GLY A CA 1
ATOM 2349 C C . GLY A 1 289 ? -12.602 10.427 -4.254 1.00 72.31 289 GLY A C 1
ATOM 2350 O O . GLY A 1 289 ? -13.643 10.708 -3.655 1.00 72.31 289 GLY A O 1
ATOM 2351 N N . LYS A 1 290 ? -12.069 9.199 -4.161 1.00 74.75 290 LYS A N 1
ATOM 2352 C CA . LYS A 1 290 ? -12.703 8.103 -3.411 1.00 74.75 290 LYS A CA 1
ATOM 2353 C C . LYS A 1 290 ? -12.543 8.290 -1.904 1.00 74.75 290 LYS A C 1
ATOM 2355 O O . LYS A 1 290 ? -11.443 8.535 -1.420 1.00 74.75 290 LYS A O 1
ATOM 2360 N N . LYS A 1 291 ? -13.627 8.103 -1.143 1.00 73.69 291 LYS A N 1
ATOM 2361 C CA . LYS A 1 291 ? -13.567 8.092 0.328 1.00 73.69 291 LYS A CA 1
ATOM 2362 C C . LYS A 1 291 ? -12.906 6.808 0.834 1.00 73.69 291 LYS A C 1
ATOM 2364 O O . LYS A 1 291 ? -13.297 5.709 0.429 1.00 73.69 291 LYS A O 1
ATOM 2369 N N . LEU A 1 292 ? -11.940 6.939 1.736 1.00 72.50 292 LEU A N 1
ATOM 2370 C CA . LEU A 1 292 ? -11.174 5.835 2.311 1.00 72.50 292 LEU A CA 1
ATOM 2371 C C . LEU A 1 292 ? -11.624 5.534 3.752 1.00 72.50 292 LEU A C 1
ATOM 2373 O O . LEU A 1 292 ? -12.106 6.409 4.467 1.00 72.50 292 LEU A O 1
ATOM 2377 N N . LEU A 1 293 ? -11.466 4.280 4.191 1.00 78.88 293 LEU A N 1
ATOM 2378 C CA . LEU A 1 293 ? -11.562 3.938 5.608 1.00 78.88 293 LEU A CA 1
ATOM 2379 C C . LEU A 1 293 ? -10.216 4.254 6.269 1.00 78.88 293 LEU A C 1
ATOM 2381 O O . LEU A 1 293 ? -9.179 3.736 5.857 1.00 78.88 293 LEU A O 1
ATOM 2385 N N . LEU A 1 294 ? -10.221 5.062 7.324 1.00 73.75 294 LEU A N 1
ATOM 2386 C CA . LEU A 1 294 ? -9.040 5.250 8.148 1.00 73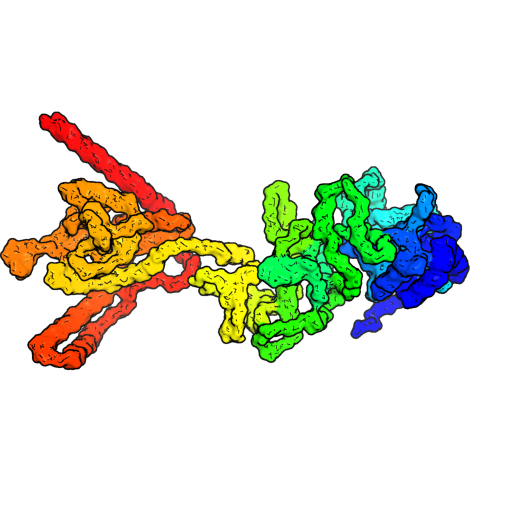.75 294 LEU A CA 1
ATOM 2387 C C . LEU A 1 294 ? -8.863 4.009 9.032 1.00 73.75 294 LEU A C 1
ATOM 2389 O O . LEU A 1 294 ? -9.734 3.666 9.839 1.00 73.75 294 LEU A O 1
ATOM 2393 N N . ILE A 1 295 ? -7.716 3.342 8.895 1.00 76.94 295 ILE A N 1
ATOM 2394 C CA . ILE A 1 295 ? -7.337 2.194 9.726 1.00 76.94 295 ILE A CA 1
ATOM 2395 C C . ILE A 1 295 ? -6.408 2.695 10.840 1.00 76.94 295 ILE A C 1
ATOM 2397 O O . ILE A 1 295 ? -5.215 2.894 10.584 1.00 76.94 295 ILE A O 1
ATOM 2401 N N . PRO A 1 296 ? -6.923 2.945 12.062 1.00 67.44 296 PRO A N 1
ATOM 2402 C CA . PRO A 1 296 ? -6.104 3.437 13.160 1.00 67.44 296 PRO A CA 1
ATOM 2403 C C . PRO A 1 296 ? -5.178 2.338 13.690 1.00 67.44 296 PRO A C 1
ATOM 2405 O O . PRO A 1 296 ? -5.596 1.194 13.906 1.00 67.44 296 PRO A O 1
ATOM 2408 N N . LEU A 1 297 ? -3.925 2.708 13.957 1.00 62.00 297 LEU A N 1
ATOM 2409 C CA . LEU A 1 297 ? -2.944 1.830 14.593 1.00 62.00 297 LEU A CA 1
ATOM 2410 C C . LEU A 1 297 ? -2.943 1.947 16.121 1.00 62.00 297 LEU A C 1
ATOM 2412 O O . LEU A 1 297 ? -2.797 0.940 16.807 1.00 62.00 297 LEU A O 1
ATOM 2416 N N . THR A 1 298 ? -3.159 3.142 16.676 1.00 56.41 298 THR A N 1
ATOM 2417 C CA . THR A 1 298 ? -3.025 3.392 18.120 1.00 56.41 298 THR A CA 1
ATOM 2418 C C . THR A 1 298 ? -4.360 3.590 18.840 1.00 56.41 298 THR A C 1
ATOM 2420 O O . THR A 1 298 ? -5.396 3.905 18.256 1.00 56.41 298 THR A O 1
ATOM 2423 N N . LYS A 1 299 ? -4.306 3.455 20.176 1.00 47.84 299 LYS A N 1
ATOM 2424 C CA . LYS A 1 299 ? -5.380 3.805 21.126 1.00 47.84 299 LYS A CA 1
ATOM 2425 C C . LYS A 1 299 ? -5.904 5.223 20.994 1.00 47.84 299 LYS A C 1
ATOM 2427 O O . LYS A 1 299 ? -7.002 5.481 21.489 1.00 47.84 299 LYS A O 1
ATOM 2432 N N . GLU A 1 300 ? -5.110 6.118 20.422 1.00 43.91 300 GLU A N 1
ATOM 2433 C CA . GLU A 1 300 ? -5.324 7.557 20.441 1.00 43.91 300 GLU A CA 1
ATOM 2434 C C . GLU A 1 300 ? -6.364 7.972 19.411 1.00 43.91 300 GLU A C 1
ATOM 2436 O O . GLU A 1 300 ? -6.149 8.827 18.560 1.00 43.91 300 GLU A O 1
ATOM 2441 N N . ILE A 1 301 ? -7.566 7.429 19.554 1.00 41.25 301 ILE A N 1
ATOM 2442 C CA . ILE A 1 301 ? -8.709 8.260 19.253 1.00 41.25 301 ILE A CA 1
ATOM 2443 C C . ILE A 1 301 ? -8.756 9.281 20.397 1.00 41.25 301 ILE A C 1
ATOM 2445 O O . ILE A 1 301 ? -9.141 8.938 21.519 1.00 41.25 301 ILE A O 1
ATOM 2449 N N . ARG A 1 302 ? -8.291 10.512 20.137 1.00 38.50 302 ARG A N 1
ATOM 2450 C CA . ARG A 1 302 ? -8.455 11.692 21.007 1.00 38.50 302 ARG A CA 1
ATOM 2451 C C . ARG A 1 302 ? -9.955 12.003 21.168 1.00 38.50 302 ARG A C 1
ATOM 2453 O O . ARG A 1 302 ? -10.450 12.983 20.637 1.00 38.50 302 ARG A O 1
ATOM 2460 N N . ASN A 1 303 ? -10.691 11.145 21.868 1.00 40.69 303 ASN A N 1
ATOM 2461 C CA . ASN A 1 303 ? -12.137 11.248 22.073 1.00 40.69 303 ASN A CA 1
ATOM 2462 C C . ASN A 1 303 ? -12.462 11.571 23.534 1.00 40.69 303 ASN A C 1
ATOM 2464 O O . ASN A 1 303 ? -13.242 10.872 24.172 1.00 40.69 303 ASN A O 1
ATOM 2468 N N . SER A 1 304 ? -11.869 12.631 24.074 1.00 36.72 304 SER A N 1
ATOM 2469 C CA . SER A 1 304 ? -12.629 13.491 24.981 1.00 36.72 304 SER A CA 1
ATOM 2470 C C . SER A 1 304 ? -13.007 14.715 24.156 1.00 36.72 304 SER A C 1
ATOM 2472 O O . SER A 1 304 ? -12.214 15.643 24.013 1.00 36.72 304 SER A O 1
ATOM 2474 N N . GLN A 1 305 ? -14.159 14.645 23.495 1.00 44.62 305 GLN A N 1
ATOM 2475 C CA . GLN A 1 305 ? -14.799 15.837 22.957 1.00 44.62 305 GLN A CA 1
ATOM 2476 C C . GLN A 1 305 ? -15.746 16.332 24.045 1.00 44.62 305 GLN A C 1
ATOM 2478 O O . GLN A 1 305 ? -16.673 15.606 24.413 1.00 44.62 305 GLN A O 1
ATOM 2483 N N . ASP A 1 306 ? -15.490 17.529 24.559 1.00 39.72 306 ASP A N 1
ATOM 2484 C CA . ASP A 1 306 ? -16.453 18.246 25.387 1.00 39.72 306 ASP A CA 1
ATOM 2485 C C . ASP A 1 306 ? -17.558 18.726 24.441 1.00 39.72 306 ASP A C 1
ATOM 2487 O O . ASP A 1 306 ? -17.322 19.571 23.573 1.00 39.72 306 ASP A O 1
ATOM 2491 N N . VAL A 1 307 ? -18.755 18.147 24.548 1.00 45.03 307 VAL A N 1
ATOM 2492 C CA . VAL A 1 307 ? -19.900 18.554 23.725 1.00 45.03 307 VAL A CA 1
ATOM 2493 C C . VAL A 1 307 ? -20.731 19.533 24.545 1.00 45.03 307 VAL A C 1
ATOM 2495 O O . VAL A 1 307 ? -21.381 19.137 25.513 1.00 45.03 307 VAL A O 1
ATOM 2498 N N . ARG A 1 308 ? -20.704 20.819 24.172 1.00 44.38 308 ARG A N 1
ATOM 2499 C CA . ARG A 1 308 ? -21.618 21.829 24.729 1.00 44.38 308 ARG A CA 1
ATOM 2500 C C . ARG A 1 308 ? -22.994 21.684 24.080 1.00 44.38 308 ARG A C 1
ATOM 2502 O O . ARG A 1 308 ? -23.093 21.617 22.857 1.00 44.38 308 ARG A O 1
ATOM 2509 N N . LEU A 1 309 ? -24.038 21.631 24.901 1.00 46.38 309 LEU A N 1
ATOM 2510 C CA . LEU A 1 309 ? -25.431 21.584 24.465 1.00 46.38 309 LEU A CA 1
ATOM 2511 C C . LEU A 1 309 ? -25.934 23.028 24.353 1.00 46.38 309 LEU A C 1
ATOM 2513 O O . LEU A 1 309 ? -26.055 23.700 25.374 1.00 46.38 309 LEU A O 1
ATOM 2517 N N . ASN A 1 310 ? -26.204 23.538 23.147 1.00 42.72 310 ASN A N 1
ATOM 2518 C CA . ASN A 1 310 ? -26.916 24.813 23.011 1.00 42.72 310 ASN A CA 1
ATOM 2519 C C . ASN A 1 310 ? -28.407 24.561 22.742 1.00 42.72 310 ASN A C 1
ATOM 2521 O O . ASN A 1 310 ? -28.749 23.657 21.978 1.00 42.72 310 ASN A O 1
ATOM 2525 N N . LYS A 1 311 ? -29.280 25.358 23.373 1.00 39.91 311 LYS A N 1
ATOM 2526 C CA . LYS A 1 311 ? -30.747 25.207 23.331 1.00 39.91 311 LYS A CA 1
ATOM 2527 C C . LYS A 1 311 ? -31.349 25.379 21.930 1.00 39.91 311 LYS A C 1
ATOM 2529 O O . LYS A 1 311 ? -32.434 24.864 21.693 1.00 39.91 311 LYS A O 1
ATOM 2534 N N . ASP A 1 312 ? -30.628 26.018 21.010 1.00 40.56 312 ASP A N 1
ATOM 2535 C CA . ASP A 1 312 ? -31.139 26.392 19.684 1.00 40.56 312 ASP A CA 1
ATOM 2536 C C . ASP A 1 312 ? -30.653 25.488 18.534 1.00 40.56 312 ASP A C 1
ATOM 2538 O O . ASP A 1 312 ? -30.833 25.822 17.370 1.00 40.56 312 ASP A O 1
ATOM 2542 N N . MET A 1 313 ? -30.036 24.334 18.824 1.00 44.88 313 MET A N 1
ATOM 2543 C CA . MET A 1 313 ? -29.492 23.387 17.827 1.00 44.88 313 MET A CA 1
ATOM 2544 C C . MET A 1 313 ? -28.421 23.924 16.850 1.00 44.88 313 MET A C 1
ATOM 2546 O O . MET A 1 313 ? -27.811 23.114 16.148 1.00 44.88 313 MET A O 1
ATOM 2550 N N . ASP A 1 314 ? -28.098 25.216 16.857 1.00 38.78 314 ASP A N 1
ATOM 2551 C CA . ASP A 1 314 ? -26.947 25.761 16.141 1.00 38.78 314 ASP A CA 1
ATOM 2552 C C . ASP A 1 314 ? -25.675 25.633 16.993 1.00 38.78 314 ASP A C 1
ATOM 2554 O O . ASP A 1 314 ? -25.515 26.239 18.060 1.00 38.78 314 ASP A O 1
ATOM 2558 N N . LEU A 1 315 ? -24.745 24.806 16.506 1.00 39.91 315 LEU A N 1
ATOM 2559 C CA . LEU A 1 315 ? -23.368 24.701 16.995 1.00 39.91 315 LEU A CA 1
ATOM 2560 C C . LEU A 1 315 ? -22.584 25.967 16.606 1.00 39.91 315 LEU A C 1
ATOM 2562 O O . LEU A 1 315 ? -21.636 25.914 15.825 1.00 39.91 315 LEU A O 1
ATOM 2566 N N . GLU A 1 316 ? -22.957 27.124 17.150 1.00 35.56 316 GLU A N 1
ATOM 2567 C CA . GLU A 1 316 ? -22.095 28.300 17.094 1.00 35.56 316 GLU A CA 1
ATOM 2568 C C . GLU A 1 316 ? -21.024 28.194 18.182 1.00 35.56 316 GLU A C 1
ATOM 2570 O O . GLU A 1 316 ? -21.247 28.443 19.368 1.00 35.56 316 GLU A O 1
ATOM 2575 N N . SER A 1 317 ? -19.811 27.822 17.769 1.00 38.84 317 SER A N 1
ATOM 2576 C CA . SER A 1 317 ? -18.617 28.041 18.574 1.00 38.84 317 SER A CA 1
ATOM 2577 C C . SER A 1 317 ? -18.335 29.546 18.631 1.00 38.84 317 SER A C 1
ATOM 2579 O O . SER A 1 317 ? -17.689 30.084 17.727 1.00 38.84 317 SER A O 1
ATOM 2581 N N . ARG A 1 318 ? -18.803 30.236 19.674 1.00 34.12 318 ARG A N 1
ATOM 2582 C CA . ARG A 1 318 ? -18.364 31.605 19.971 1.00 34.12 318 ARG A CA 1
ATOM 2583 C C . ARG A 1 318 ? -17.761 31.760 21.366 1.00 34.12 318 ARG A C 1
ATOM 2585 O O . ARG A 1 318 ? -18.237 31.193 22.346 1.00 34.12 318 ARG A O 1
ATOM 2592 N N . ASP A 1 319 ? -16.692 32.553 21.344 1.00 37.53 319 ASP A N 1
ATOM 2593 C CA . ASP A 1 319 ? -15.959 33.256 22.397 1.00 37.53 319 ASP A CA 1
ATOM 2594 C C . ASP A 1 319 ? -15.127 32.468 23.412 1.00 37.53 319 ASP A C 1
ATOM 2596 O O . ASP A 1 319 ? -15.526 32.285 24.559 1.00 37.53 319 ASP A O 1
ATOM 2600 N N . ILE A 1 320 ? -13.883 32.150 23.011 1.00 35.94 320 ILE A N 1
ATOM 2601 C CA . ILE A 1 320 ? -12.696 32.239 23.886 1.00 35.94 320 ILE A CA 1
ATOM 2602 C C . ILE A 1 320 ? -11.513 32.772 23.051 1.00 35.94 320 ILE A C 1
ATOM 2604 O O . ILE A 1 320 ? -10.709 32.020 22.504 1.00 35.94 320 ILE A O 1
ATOM 2608 N N . ASP A 1 321 ? -11.410 34.096 22.959 1.00 36.59 321 ASP A N 1
ATOM 2609 C CA . ASP A 1 321 ? -10.412 34.859 22.186 1.00 36.59 321 ASP A CA 1
ATOM 2610 C C . ASP A 1 321 ? -8.989 34.875 22.803 1.00 36.59 321 ASP A C 1
ATOM 2612 O O . ASP A 1 321 ? -8.216 35.808 22.605 1.00 36.59 321 ASP A O 1
ATOM 2616 N N . THR A 1 322 ? -8.590 33.861 23.584 1.00 37.78 322 THR A N 1
ATOM 2617 C CA . THR A 1 322 ? -7.323 33.916 24.358 1.00 37.78 322 THR A CA 1
ATOM 2618 C C . THR A 1 322 ? -6.346 32.744 24.200 1.00 37.78 322 THR A C 1
ATOM 2620 O O . THR A 1 322 ? -5.312 32.746 24.863 1.00 37.78 322 THR A O 1
ATOM 2623 N N . MET A 1 323 ? -6.559 31.784 23.287 1.00 34.78 323 MET A N 1
ATOM 2624 C CA . MET A 1 323 ? -5.599 30.673 23.055 1.00 34.78 323 MET A CA 1
ATOM 2625 C C . MET A 1 323 ? -5.345 30.344 21.569 1.00 34.78 323 MET A C 1
ATOM 2627 O O . MET A 1 323 ? -5.369 29.189 21.144 1.00 34.78 323 MET A O 1
ATOM 2631 N N . HIS A 1 324 ? -5.054 31.371 20.770 1.00 37.19 324 HIS A N 1
ATOM 2632 C CA . HIS A 1 324 ? -5.125 31.331 19.304 1.00 37.19 324 HIS A CA 1
ATOM 2633 C C . HIS A 1 324 ? -4.242 30.316 18.540 1.00 37.19 324 HIS A C 1
ATOM 2635 O O . HIS A 1 324 ? -4.610 29.974 17.423 1.00 37.19 324 HIS A O 1
ATOM 2641 N N . ASN A 1 325 ? -3.148 29.766 19.086 1.00 42.66 325 ASN A N 1
ATOM 2642 C CA . ASN A 1 325 ? -2.206 28.971 18.265 1.00 42.66 325 ASN A CA 1
ATOM 2643 C C . ASN A 1 325 ? -2.287 27.440 18.411 1.00 42.66 325 ASN A C 1
ATOM 2645 O O . ASN A 1 325 ? -1.810 26.725 17.536 1.00 42.66 325 ASN A O 1
ATOM 2649 N N . VAL A 1 326 ? -2.894 26.902 19.473 1.00 41.22 326 VAL A N 1
ATOM 2650 C CA . VAL A 1 326 ? -3.006 25.433 19.656 1.00 41.22 326 VAL A CA 1
ATOM 2651 C C . VAL A 1 326 ? -4.333 24.897 19.107 1.00 41.22 326 VAL A C 1
ATOM 2653 O O . VAL A 1 326 ? -4.447 23.721 18.757 1.00 41.22 326 VAL A O 1
ATOM 2656 N N . GLU A 1 327 ? -5.339 25.762 18.982 1.00 40.47 327 GLU A N 1
ATOM 2657 C CA . GLU A 1 327 ? -6.682 25.364 18.576 1.00 40.47 327 GLU A CA 1
ATOM 2658 C C . GLU A 1 327 ? -7.012 25.570 17.105 1.00 40.47 327 GLU A C 1
ATOM 2660 O O . GLU A 1 327 ? -7.956 24.943 16.651 1.00 40.47 327 GLU A O 1
ATOM 2665 N N . GLU A 1 328 ? -6.250 26.324 16.313 1.00 40.12 328 GLU A N 1
ATOM 2666 C CA . GLU A 1 328 ? -6.500 26.380 14.862 1.00 40.12 328 GLU A CA 1
ATOM 2667 C C . GLU A 1 328 ? -6.252 25.010 14.198 1.00 40.12 328 GLU A C 1
ATOM 2669 O O . GLU A 1 328 ? -7.026 24.560 13.349 1.00 40.12 328 GLU A O 1
ATOM 2674 N N . HIS A 1 329 ? -5.256 24.273 14.703 1.00 39.28 329 HIS A N 1
ATOM 2675 C CA . HIS A 1 329 ? -4.997 22.884 14.323 1.00 39.28 329 HIS A CA 1
ATOM 2676 C C . HIS A 1 329 ? -6.051 21.907 14.884 1.00 39.28 329 HIS A C 1
ATOM 2678 O O . HIS A 1 329 ? -6.306 20.863 14.291 1.00 39.28 329 HIS A O 1
ATOM 2684 N N . ARG A 1 330 ? -6.730 22.248 15.994 1.00 37.53 330 ARG A N 1
ATOM 2685 C CA . ARG A 1 330 ? -7.903 21.490 16.477 1.00 37.53 330 ARG A CA 1
ATOM 2686 C C . ARG A 1 330 ? -9.163 21.832 15.668 1.00 37.53 330 ARG A C 1
ATOM 2688 O O . ARG A 1 330 ? -9.897 20.929 15.289 1.00 37.53 330 ARG A O 1
ATOM 2695 N N . ARG A 1 331 ? -9.399 23.100 15.325 1.00 35.00 331 ARG A N 1
ATOM 2696 C CA . ARG A 1 331 ? -10.590 23.576 14.603 1.00 35.00 331 ARG A CA 1
ATOM 2697 C C . ARG A 1 331 ? -10.727 22.935 13.228 1.00 35.00 331 ARG A C 1
ATOM 2699 O O . ARG A 1 331 ? -11.826 22.502 12.907 1.00 35.00 331 ARG A O 1
ATOM 2706 N N . LYS A 1 332 ? -9.642 22.787 12.456 1.00 37.56 332 LYS A N 1
ATOM 2707 C CA . LYS A 1 332 ? -9.708 22.131 11.133 1.00 37.56 332 LYS A CA 1
ATOM 2708 C C . LYS A 1 332 ? -10.058 20.635 11.189 1.00 37.56 332 LYS A C 1
ATOM 2710 O O . LYS A 1 332 ? -10.538 20.106 10.196 1.00 37.56 332 LYS A O 1
ATOM 2715 N N . VAL A 1 333 ? -9.885 19.971 12.336 1.00 40.31 333 VAL A N 1
ATOM 2716 C CA . VAL A 1 333 ? -10.208 18.540 12.517 1.00 40.31 333 VAL A CA 1
ATOM 2717 C C . VAL A 1 333 ? -11.626 18.322 13.079 1.00 40.31 333 VAL A C 1
ATOM 2719 O O . VAL A 1 333 ? -12.170 17.228 12.950 1.00 40.31 333 VAL A O 1
ATOM 2722 N N . PHE A 1 334 ? -12.262 19.338 13.681 1.00 37.84 334 PHE A N 1
ATOM 2723 C CA . PHE A 1 334 ? -13.463 19.129 14.510 1.00 37.84 334 PHE A CA 1
ATOM 2724 C C . PHE A 1 334 ? -14.757 19.819 14.046 1.00 37.84 334 PHE A C 1
ATOM 2726 O O . PHE A 1 334 ? -15.809 19.512 14.601 1.00 37.84 334 PHE A O 1
ATOM 2733 N N . THR A 1 335 ? -14.742 20.680 13.024 1.00 32.03 335 THR A N 1
ATOM 2734 C CA . THR A 1 335 ? -15.950 21.414 12.582 1.00 32.03 335 THR A CA 1
ATOM 2735 C C . THR A 1 335 ? -16.752 20.763 11.444 1.00 32.03 335 THR A C 1
ATOM 2737 O O . THR A 1 335 ? -17.778 21.315 11.058 1.00 32.03 335 THR A O 1
ATOM 2740 N N . SER A 1 336 ? -16.375 19.581 10.932 1.00 34.91 336 SER A N 1
ATOM 2741 C CA . SER A 1 336 ? -17.134 18.898 9.860 1.00 34.91 336 SER A CA 1
ATOM 2742 C C . SER A 1 336 ? -18.100 17.796 10.315 1.00 34.91 336 SER A C 1
ATOM 2744 O O . SER A 1 336 ? -18.797 17.226 9.478 1.00 34.91 336 SER A O 1
ATOM 2746 N N . HIS A 1 337 ? -18.206 17.473 11.609 1.00 35.50 337 HIS A N 1
ATOM 2747 C CA . HIS A 1 337 ? -19.052 16.349 12.029 1.00 35.50 337 HIS A CA 1
ATOM 2748 C C . HIS A 1 337 ? -20.537 16.733 12.051 1.00 35.50 337 HIS A C 1
ATOM 2750 O O . HIS A 1 337 ? -21.109 17.071 13.087 1.00 35.50 337 HIS A O 1
ATOM 2756 N N . LYS A 1 338 ? -21.158 16.627 10.870 1.00 33.97 338 LYS A N 1
ATOM 2757 C CA . LYS A 1 338 ? -22.593 16.405 10.695 1.00 33.97 338 LYS A CA 1
ATOM 2758 C C . LYS A 1 338 ? -23.096 15.419 11.754 1.00 33.97 338 LYS A C 1
ATOM 2760 O O . LYS A 1 338 ? -22.528 14.344 11.920 1.00 33.97 338 LYS A O 1
ATOM 2765 N N . SER A 1 339 ? -24.141 15.853 12.458 1.00 32.47 339 SER A N 1
ATOM 2766 C CA . SER A 1 339 ? -25.295 15.089 12.951 1.00 32.47 339 SER A CA 1
ATOM 2767 C C . SER A 1 339 ? -25.104 13.598 13.248 1.00 32.47 339 SER A C 1
ATOM 2769 O O . SER A 1 339 ? -24.700 12.828 12.389 1.00 32.47 339 SER A O 1
ATOM 2771 N N . PHE A 1 340 ? -25.557 13.182 14.432 1.00 33.62 340 PHE A N 1
ATOM 2772 C CA . PHE A 1 340 ? -25.882 11.807 14.823 1.00 33.62 340 PHE A CA 1
ATOM 2773 C C . PHE A 1 340 ? -26.339 10.883 13.669 1.00 33.62 340 PHE A C 1
ATOM 2775 O O . PHE A 1 340 ? -27.525 10.616 13.508 1.00 33.62 340 PHE A O 1
ATOM 2782 N N . GLU A 1 341 ? -25.398 10.277 12.950 1.00 37.41 341 GLU A N 1
ATOM 2783 C CA . GLU A 1 341 ? -25.626 9.010 12.267 1.00 37.41 341 GLU A CA 1
ATOM 2784 C C . GLU A 1 341 ? -25.083 7.906 13.167 1.00 37.41 341 GLU A C 1
ATOM 2786 O O . GLU A 1 341 ? -23.913 7.520 13.157 1.00 37.41 341 GLU A O 1
ATOM 2791 N N . LEU A 1 342 ? -25.972 7.426 14.036 1.00 42.69 342 LEU A N 1
ATOM 2792 C CA . LEU A 1 342 ? -25.800 6.162 14.734 1.00 42.69 342 LEU A CA 1
ATOM 2793 C C . LEU A 1 342 ? -26.068 5.035 13.736 1.00 42.69 342 LEU A C 1
ATOM 2795 O O . LEU A 1 342 ? -27.136 4.430 13.740 1.00 42.69 342 LEU A O 1
ATOM 2799 N N . THR A 1 343 ? -25.090 4.757 12.880 1.00 42.62 343 THR A N 1
ATOM 2800 C CA . THR A 1 343 ? -25.102 3.540 12.070 1.00 42.62 343 THR A CA 1
ATOM 2801 C C . THR A 1 343 ? -24.757 2.320 12.932 1.00 42.62 343 THR A C 1
ATOM 2803 O O . THR A 1 343 ? -24.210 2.434 14.044 1.00 42.62 343 THR A O 1
ATOM 2806 N N . LEU A 1 344 ? -25.187 1.151 12.442 1.00 48.78 344 LEU A N 1
ATOM 2807 C CA . LEU A 1 344 ? -24.945 -0.174 13.014 1.00 48.78 344 LEU A CA 1
ATOM 2808 C C . LEU A 1 344 ? -23.489 -0.340 13.470 1.00 48.78 344 LEU A C 1
ATOM 2810 O O . LEU A 1 344 ? -22.573 0.235 12.892 1.00 48.78 344 LEU A O 1
ATOM 2814 N N . ASP A 1 345 ? -23.337 -1.108 14.550 1.00 55.53 345 ASP A N 1
ATOM 2815 C CA . ASP A 1 345 ? -22.094 -1.444 15.245 1.00 55.53 345 ASP A CA 1
ATOM 2816 C C . ASP A 1 345 ? -20.836 -1.368 14.359 1.00 55.53 345 ASP A C 1
ATOM 2818 O O . ASP A 1 345 ? -20.689 -2.103 13.387 1.00 55.53 345 ASP A O 1
ATOM 2822 N N . ASP A 1 346 ? -19.919 -0.467 14.719 1.00 57.88 346 ASP A N 1
ATOM 2823 C CA . ASP A 1 346 ? -18.661 -0.140 14.041 1.00 57.88 346 ASP A CA 1
ATOM 2824 C C . ASP A 1 346 ? -17.602 -1.258 14.180 1.00 57.88 346 ASP A C 1
ATOM 2826 O O . ASP A 1 346 ? -16.423 -1.011 14.464 1.00 57.88 346 ASP A O 1
ATOM 2830 N N . GLY A 1 347 ? -18.054 -2.502 14.004 1.00 55.69 347 GLY A N 1
ATOM 2831 C CA . GLY A 1 347 ? -17.310 -3.748 14.093 1.00 55.69 347 GLY A CA 1
ATOM 2832 C C . GLY A 1 347 ? -16.886 -4.129 15.504 1.00 55.69 347 GLY A C 1
ATOM 2833 O O . GLY A 1 347 ? -15.916 -4.862 15.654 1.00 55.69 347 GLY A O 1
ATOM 2834 N N . TYR A 1 348 ? -17.534 -3.631 16.556 1.00 57.09 348 TYR A N 1
ATOM 2835 C CA . TYR A 1 348 ? -17.094 -3.930 17.917 1.00 57.09 348 TYR A CA 1
ATOM 2836 C C . TYR A 1 348 ? -17.658 -5.270 18.418 1.00 57.09 348 TYR A C 1
ATOM 2838 O O . TYR A 1 348 ? -16.953 -5.999 19.104 1.00 57.09 348 TYR A O 1
ATOM 2846 N N . ASP A 1 349 ? -18.872 -5.658 18.045 1.00 59.16 349 ASP A N 1
ATOM 2847 C CA . ASP A 1 349 ? -19.403 -7.003 18.307 1.00 59.16 349 ASP A CA 1
ATOM 2848 C C . ASP A 1 349 ? -18.926 -8.028 17.254 1.00 59.16 349 ASP A C 1
ATOM 2850 O O . ASP A 1 349 ? -19.330 -9.189 17.296 1.00 59.16 349 ASP A O 1
ATOM 2854 N N . SER A 1 350 ? -18.001 -7.632 16.361 1.00 61.94 350 SER A N 1
ATOM 2855 C CA . SER A 1 350 ? -17.386 -8.506 15.345 1.00 61.94 350 SER A CA 1
ATOM 2856 C C . SER A 1 350 ? -16.412 -9.552 15.902 1.00 61.94 350 SER A C 1
ATOM 2858 O O . SER A 1 350 ? -15.927 -10.398 15.150 1.00 61.94 350 SER A O 1
ATOM 2860 N N . ASP A 1 351 ? -16.147 -9.517 17.214 1.00 62.12 351 ASP A N 1
ATOM 2861 C CA . ASP A 1 351 ? -15.258 -10.454 17.912 1.00 62.12 351 ASP A CA 1
ATOM 2862 C C . ASP A 1 351 ? -15.676 -11.935 17.704 1.00 62.12 351 ASP A C 1
ATOM 2864 O O . ASP A 1 351 ? -14.817 -12.808 17.795 1.00 62.12 351 ASP A O 1
ATOM 2868 N N . ASP A 1 352 ? -16.945 -12.201 17.354 1.00 57.91 352 ASP A N 1
ATOM 2869 C CA . ASP A 1 352 ? -17.495 -13.547 17.096 1.00 57.91 352 ASP A CA 1
ATOM 2870 C C . ASP A 1 352 ? -18.015 -13.726 15.653 1.00 57.91 352 ASP A C 1
ATOM 2872 O O . ASP A 1 352 ? -18.720 -14.693 15.369 1.00 57.91 352 ASP A O 1
ATOM 2876 N N . MET A 1 353 ? -17.739 -12.785 14.743 1.00 65.12 353 MET A N 1
ATOM 2877 C CA . MET A 1 353 ? -18.192 -12.931 13.358 1.00 65.12 353 MET A CA 1
ATOM 2878 C C . MET A 1 353 ? -17.293 -13.882 12.582 1.00 65.12 353 MET A C 1
ATOM 2880 O O . MET A 1 353 ? -16.063 -13.790 12.628 1.00 65.12 353 MET A O 1
ATOM 2884 N N . ASP A 1 354 ? -17.940 -14.786 11.856 1.00 75.69 354 ASP A N 1
ATOM 2885 C CA . ASP A 1 354 ? -17.293 -15.707 10.943 1.00 75.69 354 ASP A CA 1
ATOM 2886 C C . ASP A 1 354 ? -17.265 -15.145 9.512 1.00 75.69 354 ASP A C 1
ATOM 2888 O O . ASP A 1 354 ? -17.838 -14.101 9.179 1.00 75.69 354 ASP A O 1
ATOM 2892 N N . THR A 1 355 ? -16.566 -15.862 8.637 1.00 79.00 355 THR A N 1
ATOM 2893 C CA . THR A 1 355 ? -16.454 -15.522 7.217 1.00 79.00 355 THR A CA 1
ATOM 2894 C C . THR A 1 355 ? -17.815 -15.492 6.511 1.00 79.00 355 THR A C 1
ATOM 2896 O O . THR A 1 355 ? -17.980 -14.745 5.547 1.00 79.00 355 THR A O 1
ATOM 2899 N N . ALA A 1 356 ? -18.800 -16.272 6.971 1.00 84.56 356 ALA A N 1
ATOM 2900 C CA . ALA A 1 356 ? -20.116 -16.334 6.343 1.00 84.56 356 ALA A CA 1
ATOM 2901 C C . ALA A 1 356 ? -20.899 -15.034 6.562 1.00 84.56 356 ALA A C 1
ATOM 2903 O O . ALA A 1 356 ? -21.503 -14.515 5.620 1.00 84.56 356 ALA A O 1
ATOM 2904 N N . GLU A 1 357 ? -20.828 -14.459 7.762 1.00 83.56 357 GLU A N 1
ATOM 2905 C CA . GLU A 1 357 ? -21.477 -13.182 8.055 1.00 83.56 357 GLU A CA 1
ATOM 2906 C C . GLU A 1 357 ? -20.806 -12.017 7.311 1.00 83.56 357 GLU A C 1
ATOM 2908 O O . GLU A 1 357 ? -21.499 -11.171 6.741 1.00 83.56 357 GLU A O 1
ATOM 2913 N N . PHE A 1 358 ? -19.470 -12.005 7.201 1.00 84.81 358 PHE A N 1
ATOM 2914 C CA . PHE A 1 358 ? -18.784 -11.023 6.351 1.00 84.81 358 PHE A CA 1
ATOM 2915 C C . PHE A 1 358 ? -19.203 -11.128 4.891 1.00 84.81 358 PHE A C 1
ATOM 2917 O O . PHE A 1 358 ? -19.487 -10.108 4.262 1.00 84.81 358 PHE A O 1
ATOM 2924 N N . LYS A 1 359 ? -19.283 -12.352 4.363 1.00 89.12 359 LYS A N 1
ATOM 2925 C CA . LYS A 1 359 ? -19.754 -12.601 3.002 1.00 89.12 359 LYS A CA 1
ATOM 2926 C C . LYS A 1 359 ? -21.171 -12.061 2.817 1.00 89.12 359 LYS A C 1
ATOM 2928 O O . LYS A 1 359 ? -21.399 -11.283 1.898 1.00 89.12 359 LYS A O 1
ATOM 2933 N N . ARG A 1 360 ? -22.090 -12.355 3.741 1.00 89.06 360 ARG A N 1
ATOM 2934 C CA . ARG A 1 360 ? -23.472 -11.849 3.713 1.00 89.06 360 ARG A CA 1
ATOM 2935 C C . ARG A 1 360 ? -23.541 -10.318 3.670 1.00 89.06 360 ARG A C 1
ATOM 2937 O O . ARG A 1 360 ? -24.320 -9.763 2.900 1.00 89.06 360 ARG A O 1
ATOM 2944 N N . ILE A 1 361 ? -22.736 -9.633 4.482 1.00 85.00 361 ILE A N 1
ATOM 2945 C CA . ILE A 1 361 ? -22.706 -8.163 4.527 1.00 85.00 361 ILE A CA 1
ATOM 2946 C C . ILE A 1 361 ? -22.078 -7.594 3.253 1.00 85.00 361 ILE A C 1
ATOM 2948 O O . ILE A 1 361 ? -22.604 -6.634 2.697 1.00 85.00 361 ILE A O 1
ATOM 2952 N N . ALA A 1 362 ? -20.992 -8.194 2.759 1.00 87.62 362 ALA A N 1
ATOM 2953 C CA . ALA A 1 362 ? -20.354 -7.772 1.517 1.00 87.62 362 ALA A CA 1
ATOM 2954 C C . ALA A 1 362 ? -21.331 -7.817 0.336 1.00 87.62 362 ALA A C 1
ATOM 2956 O O . ALA A 1 362 ? -21.417 -6.841 -0.401 1.00 87.62 362 ALA A O 1
ATOM 2957 N N . LEU A 1 363 ? -22.111 -8.895 0.216 1.00 87.38 363 LEU A N 1
ATOM 2958 C CA . LEU A 1 363 ? -23.139 -9.047 -0.819 1.00 87.38 363 LEU A CA 1
ATOM 2959 C C . LEU A 1 363 ? -24.251 -8.002 -0.711 1.00 87.38 363 LEU A C 1
ATOM 2961 O O . LEU A 1 363 ? -24.813 -7.592 -1.720 1.00 87.38 363 LEU A O 1
ATOM 2965 N N . HIS A 1 364 ? -24.578 -7.571 0.510 1.00 83.88 364 HIS A N 1
ATOM 2966 C CA . HIS A 1 364 ? -25.600 -6.552 0.728 1.00 83.88 364 HIS A CA 1
ATOM 2967 C C . HIS A 1 364 ? -25.102 -5.138 0.401 1.00 83.88 364 HIS A C 1
ATOM 2969 O O . HIS A 1 364 ? -25.854 -4.340 -0.154 1.00 83.88 364 HIS A O 1
ATOM 2975 N N . THR A 1 365 ? -23.854 -4.817 0.753 1.00 80.19 365 THR A N 1
ATOM 2976 C CA . THR A 1 365 ? -23.322 -3.450 0.637 1.00 80.19 365 THR A CA 1
ATOM 2977 C C . THR A 1 365 ? -22.646 -3.172 -0.704 1.00 80.19 365 THR A C 1
ATOM 2979 O O . THR A 1 365 ? -22.660 -2.033 -1.169 1.00 80.19 365 THR A O 1
ATOM 2982 N N . TYR A 1 366 ? -22.019 -4.173 -1.322 1.00 78.25 366 TYR A N 1
ATOM 2983 C CA . TYR A 1 366 ? -21.271 -3.998 -2.565 1.00 78.25 366 TYR A CA 1
ATOM 2984 C C . TYR A 1 366 ? -22.094 -4.525 -3.731 1.00 78.25 366 TYR A C 1
ATOM 2986 O O . TYR A 1 366 ? -22.233 -5.731 -3.918 1.00 78.25 366 TYR A O 1
ATOM 2994 N N . SER A 1 367 ? -22.618 -3.601 -4.536 1.00 63.91 367 SER A N 1
ATOM 2995 C CA . SER A 1 367 ? -23.199 -3.942 -5.828 1.00 63.91 367 SER A CA 1
ATOM 2996 C C . SER A 1 367 ? -22.114 -4.403 -6.800 1.00 63.91 367 SER A C 1
ATOM 2998 O O . SER A 1 367 ? -20.928 -4.087 -6.663 1.00 63.91 367 SER A O 1
ATOM 3000 N N . THR A 1 368 ? -22.540 -5.149 -7.815 1.00 62.00 368 THR A N 1
ATOM 3001 C CA . THR A 1 368 ? -21.715 -5.496 -8.971 1.00 62.00 368 THR A CA 1
ATOM 3002 C C . THR A 1 368 ? -21.068 -4.237 -9.557 1.00 62.00 368 THR A C 1
ATOM 3004 O O . THR A 1 368 ? -21.706 -3.190 -9.623 1.00 62.00 368 THR A O 1
ATOM 3007 N N . PHE A 1 369 ? -19.798 -4.330 -9.958 1.00 65.25 369 PHE A N 1
ATOM 3008 C CA . PHE A 1 369 ? -19.084 -3.236 -10.624 1.00 65.25 369 PHE A CA 1
ATOM 3009 C C . PHE A 1 369 ? -19.841 -2.803 -11.884 1.00 65.25 369 PHE A C 1
ATOM 3011 O O . PHE A 1 369 ? -20.334 -3.665 -12.609 1.00 65.25 369 PHE A O 1
ATOM 3018 N N . ASP A 1 370 ? -19.859 -1.501 -12.181 1.00 66.81 370 ASP A N 1
ATOM 3019 C CA . ASP A 1 370 ? -20.503 -0.964 -13.393 1.00 66.81 370 ASP A CA 1
ATOM 3020 C C . ASP A 1 370 ? -19.913 -1.564 -14.689 1.00 66.81 370 ASP A C 1
ATOM 3022 O O . ASP A 1 370 ? -20.611 -1.698 -15.689 1.00 66.81 370 ASP A O 1
ATOM 3026 N N . ASN A 1 371 ? -18.650 -2.007 -14.642 1.00 75.94 371 ASN A N 1
ATOM 3027 C CA . ASN A 1 371 ? -17.936 -2.686 -15.727 1.00 75.94 371 ASN A CA 1
ATOM 3028 C C . ASN A 1 371 ? -17.643 -4.151 -15.364 1.00 75.94 371 ASN A C 1
ATOM 3030 O O . ASN A 1 371 ? -16.486 -4.552 -15.239 1.00 75.94 371 ASN A O 1
ATOM 3034 N N . ASN A 1 372 ? -18.678 -4.950 -15.113 1.00 87.00 372 ASN A N 1
ATOM 3035 C CA . ASN A 1 372 ? -18.483 -6.361 -14.796 1.00 87.00 372 ASN A CA 1
ATOM 3036 C C . ASN A 1 372 ? -18.169 -7.171 -16.061 1.00 87.00 372 ASN A C 1
ATOM 3038 O O . ASN A 1 372 ? -18.964 -7.185 -16.996 1.00 87.00 372 ASN A O 1
ATOM 3042 N N . LEU A 1 373 ? -17.016 -7.840 -16.076 1.00 89.44 373 LEU A N 1
ATOM 3043 C CA . LEU A 1 373 ? -16.560 -8.690 -17.182 1.00 89.44 373 LEU A CA 1
ATOM 3044 C C . LEU A 1 373 ? -16.780 -10.181 -16.902 1.00 89.44 373 LEU A C 1
ATOM 3046 O O . LEU A 1 373 ? -16.434 -11.012 -17.730 1.00 89.44 373 LEU A O 1
ATOM 3050 N N . ALA A 1 374 ? -17.301 -10.519 -15.722 1.00 90.38 374 ALA A N 1
ATOM 3051 C CA . ALA A 1 374 ? -17.661 -11.883 -15.377 1.00 90.38 374 ALA A CA 1
ATOM 3052 C C . ALA A 1 374 ? -19.055 -12.214 -15.923 1.00 90.38 374 ALA A C 1
ATOM 3054 O O . ALA A 1 374 ? -19.999 -11.468 -15.656 1.00 90.38 374 ALA A O 1
ATOM 3055 N N . ASP A 1 375 ? -19.175 -13.340 -16.629 1.00 87.88 375 ASP A N 1
ATOM 3056 C CA . ASP A 1 375 ? -20.460 -13.839 -17.137 1.00 87.88 375 ASP A CA 1
ATOM 3057 C C . ASP A 1 375 ? -21.424 -14.207 -15.996 1.00 87.88 375 ASP A C 1
ATOM 3059 O O . ASP A 1 375 ? -22.632 -14.003 -16.110 1.00 87.88 375 ASP A O 1
ATOM 3063 N N . ASP A 1 376 ? -20.882 -14.699 -14.876 1.00 88.56 376 ASP A N 1
ATOM 3064 C CA . ASP A 1 376 ? -21.616 -14.962 -13.641 1.00 88.56 376 ASP A CA 1
ATOM 3065 C C . ASP A 1 376 ? -20.893 -14.337 -12.441 1.00 88.56 376 ASP A C 1
ATOM 3067 O O . ASP A 1 376 ? -19.670 -14.421 -12.294 1.00 88.56 376 ASP A O 1
ATOM 3071 N N . VAL A 1 377 ? -21.656 -13.677 -11.573 1.00 89.06 377 VAL A N 1
ATOM 3072 C CA . VAL A 1 377 ? -21.124 -12.934 -10.428 1.00 89.06 377 VAL A CA 1
ATOM 3073 C C . VAL A 1 377 ? -21.419 -13.714 -9.166 1.00 89.06 377 VAL A C 1
ATOM 3075 O O . VAL A 1 377 ? -22.377 -13.439 -8.448 1.00 89.06 377 VAL A O 1
ATOM 3078 N N . THR A 1 378 ? -20.574 -14.703 -8.900 1.00 92.31 378 THR A N 1
ATOM 3079 C CA . THR A 1 378 ? -20.734 -15.549 -7.720 1.00 92.31 378 THR A CA 1
ATOM 3080 C C . THR A 1 378 ? -20.585 -14.734 -6.435 1.00 92.31 378 THR A C 1
ATOM 3082 O O . THR A 1 378 ? -19.832 -13.754 -6.364 1.00 92.31 378 THR A O 1
ATOM 3085 N N . ASP A 1 379 ? -21.234 -15.189 -5.363 1.00 92.81 379 ASP A N 1
ATOM 3086 C CA . ASP A 1 379 ? -21.085 -14.555 -4.054 1.00 92.81 379 ASP A CA 1
ATOM 3087 C C . ASP A 1 379 ? -19.619 -14.524 -3.580 1.00 92.81 379 ASP A C 1
ATOM 3089 O O . ASP A 1 379 ? -19.198 -13.645 -2.824 1.00 92.81 379 ASP A O 1
ATOM 3093 N N . THR A 1 380 ? -18.837 -15.530 -3.985 1.00 92.50 380 THR A N 1
ATOM 3094 C CA . THR A 1 380 ? -17.406 -15.635 -3.674 1.00 92.50 380 THR A CA 1
ATOM 3095 C C . THR A 1 380 ? -16.616 -14.541 -4.383 1.00 92.50 380 THR A C 1
ATOM 3097 O O . THR A 1 380 ? -15.796 -13.888 -3.741 1.00 92.50 380 THR A O 1
ATOM 3100 N N . LEU A 1 381 ? -16.921 -14.263 -5.653 1.00 93.12 381 LEU A N 1
ATOM 3101 C CA . LEU A 1 381 ? -16.275 -13.205 -6.423 1.00 93.12 381 LEU A CA 1
ATOM 3102 C C . LEU A 1 381 ? -16.599 -11.808 -5.876 1.00 93.12 381 LEU A C 1
ATOM 3104 O O . LEU A 1 381 ? -15.698 -10.976 -5.746 1.00 93.12 381 LEU A O 1
ATOM 3108 N N . VAL A 1 382 ? -17.858 -11.540 -5.505 1.00 92.12 382 VAL A N 1
ATOM 3109 C CA . VAL A 1 382 ? -18.238 -10.259 -4.870 1.00 92.12 382 VAL A CA 1
ATOM 3110 C C . VAL A 1 382 ? -17.460 -10.058 -3.571 1.00 92.12 382 VAL A C 1
ATOM 3112 O O . VAL A 1 382 ? -16.865 -8.997 -3.360 1.00 92.12 382 VAL A O 1
ATOM 3115 N N . PHE A 1 383 ? -17.402 -11.093 -2.729 1.00 93.00 383 PHE A N 1
ATOM 3116 C CA . PHE A 1 383 ? -16.643 -11.053 -1.485 1.00 93.00 383 PHE A CA 1
ATOM 3117 C C . PHE A 1 383 ? -15.139 -10.853 -1.733 1.00 93.00 383 PHE A C 1
ATOM 3119 O O . PHE A 1 383 ? -14.542 -9.950 -1.146 1.00 93.00 383 PHE A O 1
ATOM 3126 N N . GLY A 1 384 ? -14.540 -11.611 -2.656 1.00 93.25 384 GLY A N 1
ATOM 3127 C CA . GLY A 1 384 ? -13.123 -11.499 -3.018 1.00 93.25 384 GLY A CA 1
ATOM 3128 C C . GLY A 1 384 ? -12.747 -10.106 -3.531 1.00 93.25 384 GLY A C 1
ATOM 3129 O O . GLY A 1 384 ? -11.715 -9.552 -3.141 1.00 93.25 384 GLY A O 1
ATOM 3130 N N . ARG A 1 385 ? -13.615 -9.473 -4.329 1.00 93.19 385 ARG A N 1
ATOM 3131 C CA . ARG A 1 385 ? -13.436 -8.085 -4.790 1.00 93.19 385 ARG A CA 1
ATOM 3132 C C . ARG A 1 385 ? -13.559 -7.074 -3.647 1.00 93.19 385 ARG A C 1
ATOM 3134 O O . ARG A 1 385 ? -12.733 -6.165 -3.547 1.00 93.19 385 ARG A O 1
ATOM 3141 N N . ALA A 1 386 ? -14.550 -7.225 -2.765 1.00 91.69 386 ALA A N 1
ATOM 3142 C CA . ALA A 1 386 ? -14.715 -6.347 -1.603 1.00 91.69 386 ALA A CA 1
ATOM 3143 C C . ALA A 1 386 ? -13.486 -6.405 -0.679 1.00 91.69 386 ALA A C 1
ATOM 3145 O O . ALA A 1 386 ? -12.966 -5.367 -0.262 1.00 91.69 386 ALA A O 1
ATOM 3146 N N . MET A 1 387 ? -12.968 -7.607 -0.428 1.00 94.38 387 MET A N 1
ATOM 3147 C CA . MET A 1 387 ? -11.793 -7.815 0.413 1.00 94.38 387 MET A CA 1
ATOM 3148 C C . MET A 1 387 ? -10.482 -7.389 -0.269 1.00 94.38 387 MET A C 1
ATOM 3150 O O . MET A 1 387 ? -9.623 -6.797 0.386 1.00 94.38 387 MET A O 1
ATOM 3154 N N . THR A 1 388 ? -10.355 -7.561 -1.591 1.00 94.88 388 THR A N 1
ATOM 3155 C CA . THR A 1 388 ? -9.252 -6.965 -2.371 1.00 94.88 388 THR A CA 1
ATOM 3156 C C . THR A 1 388 ? -9.250 -5.446 -2.211 1.00 94.88 388 THR A C 1
ATOM 3158 O O . THR A 1 388 ? -8.219 -4.849 -1.898 1.00 94.88 388 THR A O 1
ATOM 3161 N N . ASN A 1 389 ? -10.412 -4.800 -2.337 1.00 92.00 389 ASN A N 1
ATOM 3162 C CA . ASN A 1 389 ? -10.512 -3.354 -2.169 1.00 92.00 389 ASN A CA 1
ATOM 3163 C C . ASN A 1 389 ? -10.199 -2.893 -0.736 1.00 92.00 389 ASN A C 1
ATOM 3165 O O . ASN A 1 389 ? -9.658 -1.799 -0.574 1.00 92.00 389 ASN A O 1
ATOM 3169 N N . LEU A 1 390 ? -10.479 -3.703 0.294 1.00 91.75 390 LEU A N 1
ATOM 3170 C CA . LEU A 1 390 ? -10.024 -3.429 1.662 1.00 91.75 390 LEU A CA 1
ATOM 3171 C C . LEU A 1 390 ? -8.490 -3.414 1.748 1.00 91.75 390 LEU A C 1
ATOM 3173 O O . LEU A 1 390 ? -7.926 -2.487 2.326 1.00 91.75 390 LEU A O 1
ATOM 3177 N N . VAL A 1 391 ? -7.806 -4.394 1.151 1.00 93.44 391 VAL A N 1
ATOM 3178 C CA . VAL A 1 391 ? -6.330 -4.436 1.122 1.00 93.44 391 VAL A CA 1
ATOM 3179 C C . VAL A 1 391 ? -5.761 -3.228 0.380 1.00 93.44 391 VAL A C 1
ATOM 3181 O O . VAL A 1 391 ? -4.840 -2.570 0.868 1.00 93.44 391 VAL A O 1
ATOM 3184 N N . LEU A 1 392 ? -6.331 -2.886 -0.777 1.00 91.88 392 LEU A N 1
ATOM 3185 C CA . LEU A 1 392 ? -5.909 -1.710 -1.539 1.00 91.88 392 LEU A CA 1
ATOM 3186 C C . LEU A 1 392 ? -6.149 -0.418 -0.742 1.00 91.88 392 LEU A C 1
ATOM 3188 O O . LEU A 1 392 ? -5.287 0.461 -0.722 1.00 91.88 392 LEU A O 1
ATOM 3192 N N . ASN A 1 393 ? -7.279 -0.314 -0.037 1.00 88.38 393 ASN A N 1
ATOM 3193 C CA . ASN A 1 393 ? -7.594 0.803 0.852 1.00 88.38 393 ASN A CA 1
ATOM 3194 C C . ASN A 1 393 ? -6.573 0.927 1.994 1.00 88.38 393 ASN A C 1
ATOM 3196 O O . ASN A 1 393 ? -6.047 2.012 2.219 1.00 88.38 393 ASN A O 1
ATOM 3200 N N . ALA A 1 394 ? -6.212 -0.193 2.626 1.00 87.69 394 ALA A N 1
ATOM 3201 C CA . ALA A 1 394 ? -5.221 -0.262 3.698 1.00 87.69 394 ALA A CA 1
ATOM 3202 C C . ALA A 1 394 ? -3.822 0.229 3.277 1.00 87.69 394 ALA A C 1
ATOM 3204 O O . ALA A 1 394 ? -3.058 0.714 4.113 1.00 87.69 394 ALA A O 1
ATOM 3205 N N . ARG A 1 395 ? -3.501 0.134 1.981 1.00 88.38 395 ARG A N 1
ATOM 3206 C CA . ARG A 1 395 ? -2.250 0.617 1.375 1.00 88.38 395 ARG A CA 1
ATOM 3207 C C . ARG A 1 395 ? -2.341 2.047 0.810 1.00 88.38 395 ARG A C 1
ATOM 3209 O O . ARG A 1 395 ? -1.331 2.577 0.351 1.00 88.38 395 ARG A O 1
ATOM 3216 N N . SER A 1 396 ? -3.520 2.674 0.806 1.00 83.56 396 SER A N 1
ATOM 3217 C CA . SER A 1 396 ? -3.754 3.983 0.171 1.00 83.56 396 SER A CA 1
ATOM 3218 C C . SER A 1 396 ? -3.421 5.145 1.108 1.00 83.56 396 SER A C 1
ATOM 3220 O O . SER A 1 396 ? -3.966 5.220 2.205 1.00 83.56 396 SER A O 1
ATOM 3222 N N . ILE A 1 397 ? -2.566 6.076 0.667 1.00 72.19 397 ILE A N 1
ATOM 3223 C CA . ILE A 1 397 ? -2.271 7.318 1.401 1.00 72.19 397 ILE A CA 1
ATOM 3224 C C . ILE A 1 397 ? -3.345 8.362 1.056 1.00 72.19 397 ILE A C 1
ATOM 3226 O O . ILE A 1 397 ? -3.549 8.630 -0.129 1.00 72.19 397 ILE A O 1
ATOM 3230 N N . PRO A 1 398 ? -4.026 8.965 2.037 1.00 66.31 398 PRO A N 1
ATOM 3231 C CA . PRO A 1 398 ? -4.984 10.031 1.756 1.00 66.31 398 PRO A CA 1
ATOM 3232 C C . PRO A 1 398 ? -4.359 11.422 1.578 1.00 66.31 398 PRO A C 1
ATOM 3234 O O . PRO A 1 398 ? -3.316 11.701 2.163 1.00 66.31 398 PRO A O 1
ATOM 3237 N N . GLU A 1 399 ? -5.021 12.312 0.823 1.00 46.47 399 GLU A N 1
ATOM 3238 C CA . GLU A 1 399 ? -4.425 13.581 0.344 1.00 46.47 399 GLU A CA 1
ATOM 3239 C C . GLU A 1 399 ? -4.170 14.659 1.396 1.00 46.47 399 GLU A C 1
ATOM 3241 O O . GLU A 1 399 ? -3.367 15.548 1.148 1.00 46.47 399 GLU A O 1
ATOM 3246 N N . ASN A 1 400 ? -4.831 14.619 2.553 1.00 56.28 400 ASN A N 1
ATOM 3247 C CA . ASN A 1 400 ? -4.942 15.796 3.428 1.00 56.28 400 ASN A CA 1
ATOM 3248 C C . ASN A 1 400 ? -4.697 15.483 4.913 1.00 56.28 400 ASN A C 1
ATOM 3250 O O . ASN A 1 400 ? -5.331 16.062 5.791 1.00 56.28 400 ASN A O 1
ATOM 3254 N N . LEU A 1 401 ? -3.809 14.534 5.217 1.00 57.59 401 LEU A N 1
ATOM 3255 C CA . LEU A 1 401 ? -3.579 14.067 6.589 1.00 57.59 401 LEU A CA 1
ATOM 3256 C C . LEU A 1 401 ? -2.481 14.835 7.348 1.00 57.59 401 LEU A C 1
ATOM 3258 O O . LEU A 1 401 ? -1.692 14.219 8.069 1.00 57.59 401 LEU A O 1
ATOM 3262 N N . GLU A 1 402 ? -2.455 16.168 7.273 1.00 53.47 402 GLU A N 1
ATOM 3263 C CA . GLU A 1 402 ? -1.806 16.947 8.338 1.00 53.47 402 GLU A CA 1
ATOM 3264 C C . GLU A 1 402 ? -2.580 16.679 9.645 1.00 53.47 402 GLU A C 1
ATOM 3266 O O . GLU A 1 402 ? -3.696 17.157 9.831 1.00 53.47 402 GLU A O 1
ATOM 3271 N N . GLY A 1 403 ? -2.037 15.817 10.516 1.00 55.34 403 GLY A N 1
ATOM 3272 C CA . GLY A 1 403 ? -2.631 15.467 11.816 1.00 55.34 403 GLY A CA 1
ATOM 3273 C C . GLY A 1 403 ? -3.035 13.999 12.021 1.00 55.34 403 GLY A C 1
ATOM 3274 O O . GLY A 1 403 ? -3.413 13.635 13.136 1.00 55.34 403 GLY A O 1
ATOM 3275 N N . TYR A 1 404 ? -2.913 13.128 11.011 1.00 57.75 404 TYR A N 1
ATOM 3276 C CA . TYR A 1 404 ? -3.228 11.691 11.137 1.00 57.75 404 TYR A CA 1
ATOM 3277 C C . TYR A 1 404 ? -1.990 10.803 10.948 1.00 57.75 404 TYR A C 1
ATOM 3279 O O . TYR A 1 404 ? -1.974 9.858 10.154 1.00 57.75 404 TYR A O 1
ATOM 3287 N N . GLU A 1 405 ? -0.959 11.070 11.747 1.00 60.12 405 GLU A N 1
ATOM 3288 C CA . GLU A 1 405 ? 0.308 10.319 11.802 1.00 60.12 405 GLU A CA 1
ATOM 3289 C C . GLU A 1 405 ? 0.154 8.836 12.206 1.00 60.12 405 GLU A C 1
ATOM 3291 O O . GLU A 1 405 ? 1.131 8.090 12.230 1.00 60.12 405 GLU A O 1
ATOM 3296 N N . TYR A 1 406 ? -1.066 8.392 12.524 1.00 64.44 406 TYR A N 1
ATOM 3297 C CA . TYR A 1 406 ? -1.356 7.084 13.119 1.00 64.44 406 TYR A CA 1
ATOM 3298 C C . TYR A 1 406 ? -2.205 6.159 12.233 1.00 64.44 406 TYR A C 1
ATOM 3300 O O . TYR A 1 406 ? -2.745 5.165 12.729 1.00 64.44 406 TYR A O 1
ATOM 3308 N N . SER A 1 407 ? -2.369 6.479 10.945 1.00 73.44 407 SER A N 1
ATOM 3309 C CA . SER A 1 407 ? -3.016 5.565 9.995 1.00 73.44 407 SER A CA 1
ATOM 3310 C C . SER A 1 407 ? -2.034 4.503 9.489 1.00 73.44 407 SER A C 1
ATOM 3312 O O . SER A 1 407 ? -0.841 4.779 9.337 1.00 73.44 407 SER A O 1
ATOM 3314 N N . LEU A 1 408 ? -2.540 3.301 9.190 1.00 79.25 408 LEU A N 1
ATOM 3315 C CA . LEU A 1 408 ? -1.739 2.202 8.637 1.00 79.25 408 LEU A CA 1
ATOM 3316 C C . LEU A 1 408 ? -0.948 2.631 7.390 1.00 79.25 408 LEU A C 1
ATOM 3318 O O . LEU A 1 408 ? 0.263 2.429 7.322 1.00 79.25 408 LEU A O 1
ATOM 3322 N N . ALA A 1 409 ? -1.612 3.286 6.436 1.00 76.56 409 ALA A N 1
ATOM 3323 C CA . ALA A 1 409 ? -0.986 3.741 5.200 1.00 76.56 409 ALA A CA 1
ATOM 3324 C C . ALA A 1 409 ? 0.033 4.866 5.430 1.00 76.56 409 ALA A C 1
ATOM 3326 O O . ALA A 1 409 ? 1.105 4.848 4.822 1.00 76.56 409 ALA A O 1
ATOM 3327 N N . THR A 1 410 ? -0.265 5.816 6.323 1.00 76.44 410 THR A N 1
ATOM 3328 C CA . THR A 1 410 ? 0.667 6.901 6.668 1.00 76.44 410 THR A CA 1
ATOM 3329 C C . THR A 1 410 ? 1.947 6.330 7.271 1.00 76.44 410 THR A C 1
ATOM 3331 O O . THR A 1 410 ? 3.033 6.711 6.857 1.00 76.44 410 THR A O 1
ATOM 3334 N N . MET A 1 411 ? 1.844 5.363 8.188 1.00 78.88 411 MET A N 1
ATOM 3335 C CA . MET A 1 411 ? 3.009 4.768 8.857 1.00 78.88 411 MET A CA 1
ATOM 3336 C C . MET A 1 411 ? 3.830 3.847 7.942 1.00 78.88 411 MET A C 1
ATOM 3338 O O . MET A 1 411 ? 5.039 3.722 8.120 1.00 78.88 411 MET A O 1
ATOM 3342 N N . LEU A 1 412 ? 3.215 3.238 6.921 1.00 81.50 412 LEU A N 1
ATOM 3343 C CA . LEU A 1 412 ? 3.955 2.502 5.887 1.00 81.50 412 LEU A CA 1
ATOM 3344 C C . LEU A 1 412 ? 4.824 3.423 5.019 1.00 81.50 412 LEU A C 1
ATOM 3346 O O . LEU A 1 412 ? 5.884 2.999 4.549 1.00 81.50 412 LEU A O 1
ATOM 3350 N N . ASN A 1 413 ? 4.374 4.664 4.812 1.00 76.62 413 ASN A N 1
ATOM 3351 C CA . ASN A 1 413 ? 4.955 5.609 3.859 1.00 76.62 413 ASN A CA 1
ATOM 3352 C C . ASN A 1 413 ? 5.617 6.832 4.513 1.00 76.62 413 ASN A C 1
ATOM 3354 O O . ASN A 1 413 ? 6.095 7.705 3.794 1.00 76.62 413 ASN A O 1
ATOM 3358 N N . SER A 1 414 ? 5.641 6.931 5.844 1.00 75.50 414 SER A N 1
ATOM 3359 C CA . SER A 1 414 ? 6.192 8.093 6.538 1.00 75.50 414 SER A CA 1
ATOM 3360 C C . SER A 1 414 ? 7.689 8.207 6.266 1.00 75.50 414 SER A C 1
ATOM 3362 O O . SER A 1 414 ? 8.449 7.284 6.579 1.00 75.50 414 SER A O 1
ATOM 3364 N N . ASN A 1 415 ? 8.105 9.349 5.716 1.00 74.50 415 ASN A N 1
ATOM 3365 C CA . ASN A 1 415 ? 9.509 9.730 5.689 1.00 74.50 415 ASN A CA 1
ATOM 3366 C C . ASN A 1 415 ? 9.950 10.002 7.122 1.00 74.50 415 ASN A C 1
ATOM 3368 O O . ASN A 1 415 ? 9.274 10.694 7.882 1.00 74.50 415 ASN A O 1
ATOM 3372 N N . VAL A 1 416 ? 11.053 9.379 7.496 1.00 69.00 416 VAL A N 1
ATOM 3373 C CA . VAL A 1 416 ? 11.509 9.331 8.872 1.00 69.00 416 VAL A CA 1
ATOM 3374 C C . VAL A 1 416 ? 12.366 10.557 9.151 1.00 69.00 416 VAL A C 1
ATOM 3376 O O . VAL A 1 416 ? 13.353 10.785 8.457 1.00 69.00 416 VAL A O 1
ATOM 3379 N N . ASP A 1 417 ? 11.979 11.340 10.156 1.00 73.88 417 ASP A N 1
ATOM 3380 C CA . ASP A 1 417 ? 12.862 12.332 10.766 1.00 73.88 417 ASP A CA 1
ATOM 3381 C C . ASP A 1 417 ? 14.110 11.603 11.307 1.00 73.88 417 ASP A C 1
ATOM 3383 O O . ASP A 1 417 ? 13.939 10.676 12.110 1.00 73.88 417 ASP A O 1
ATOM 3387 N N . PRO A 1 418 ? 15.335 11.963 10.870 1.00 75.44 418 PRO A N 1
ATOM 3388 C CA . PRO A 1 418 ? 16.568 11.311 11.310 1.00 75.44 418 PRO A CA 1
ATOM 3389 C C . PRO A 1 418 ? 16.701 11.216 12.834 1.00 75.44 418 PRO A C 1
ATOM 3391 O O . PRO A 1 418 ? 17.202 10.214 13.340 1.00 75.44 418 PRO A O 1
ATOM 3394 N N . ASP A 1 419 ? 16.176 12.199 13.572 1.00 82.25 419 ASP A N 1
ATOM 3395 C CA . ASP A 1 419 ? 16.251 12.235 15.037 1.00 82.25 419 ASP A CA 1
ATOM 3396 C C . ASP A 1 419 ? 15.298 11.227 15.719 1.00 82.25 419 ASP A C 1
ATOM 3398 O O . ASP A 1 419 ? 15.373 11.000 16.928 1.00 82.25 419 ASP A O 1
ATOM 3402 N N . ASN A 1 420 ? 14.396 10.591 14.960 1.00 80.88 420 ASN A N 1
ATOM 3403 C CA . ASN A 1 420 ? 13.404 9.629 15.450 1.00 80.88 420 ASN A CA 1
ATOM 3404 C C . ASN A 1 420 ? 13.420 8.297 14.678 1.00 80.88 420 ASN A C 1
ATOM 3406 O O . ASN A 1 420 ? 12.393 7.603 14.628 1.00 80.88 420 ASN A O 1
ATOM 3410 N N . GLN A 1 421 ? 14.568 7.925 14.100 1.00 82.69 421 GLN A N 1
ATOM 3411 C CA . GLN A 1 421 ? 14.653 6.798 13.173 1.00 82.69 421 GLN A CA 1
ATOM 3412 C C . GLN A 1 421 ? 14.145 5.472 13.748 1.00 82.69 421 GLN A C 1
ATOM 3414 O O . GLN A 1 421 ? 13.224 4.878 13.183 1.00 82.69 421 GLN A O 1
ATOM 3419 N N . ASP A 1 422 ? 14.636 5.080 14.923 1.00 79.38 422 ASP A N 1
ATOM 3420 C CA . ASP A 1 422 ? 14.265 3.815 15.569 1.00 79.38 422 ASP A CA 1
ATOM 3421 C C . ASP A 1 422 ? 12.752 3.705 15.813 1.00 79.38 422 ASP A C 1
ATOM 3423 O O . ASP A 1 422 ? 12.119 2.686 15.536 1.00 79.38 422 ASP A O 1
ATOM 3427 N N . LYS A 1 423 ? 12.120 4.794 16.277 1.00 77.12 423 LYS A N 1
ATOM 3428 C CA . LYS A 1 423 ? 10.671 4.813 16.529 1.00 77.12 423 LYS A CA 1
ATOM 3429 C C . LYS A 1 423 ? 9.877 4.664 15.239 1.00 77.12 423 LYS A C 1
ATOM 3431 O O . LYS A 1 423 ? 8.823 4.028 15.246 1.00 77.12 423 LYS A O 1
ATOM 3436 N N . ALA A 1 424 ? 10.326 5.287 14.153 1.00 78.50 424 ALA A N 1
ATOM 3437 C CA . ALA A 1 424 ? 9.638 5.203 12.874 1.00 78.50 424 ALA A CA 1
ATOM 3438 C C . ALA A 1 424 ? 9.817 3.825 12.218 1.00 78.50 424 ALA A C 1
ATOM 3440 O O . ALA A 1 424 ? 8.868 3.309 11.626 1.00 78.50 424 ALA A O 1
ATOM 3441 N N . GLU A 1 425 ? 10.981 3.195 12.380 1.00 82.00 425 GLU A N 1
ATOM 3442 C CA . GLU A 1 425 ? 11.228 1.828 11.919 1.00 82.00 425 GLU A CA 1
ATOM 3443 C C . GLU A 1 425 ? 10.348 0.812 12.655 1.00 82.00 425 GLU A C 1
ATOM 3445 O O . GLU A 1 425 ? 9.653 0.038 11.989 1.00 82.00 425 GLU A O 1
ATOM 3450 N N . SER A 1 426 ? 10.254 0.879 13.990 1.00 79.31 426 SER A N 1
ATOM 3451 C CA . SER A 1 426 ? 9.333 0.026 14.763 1.00 79.31 426 SER A CA 1
ATOM 3452 C C . SER A 1 426 ? 7.880 0.230 14.327 1.00 79.31 426 SER A C 1
ATOM 3454 O O . SER A 1 426 ? 7.152 -0.722 14.047 1.00 79.31 426 SER A O 1
ATOM 3456 N N . LYS A 1 427 ? 7.456 1.488 14.171 1.00 79.25 427 LYS A N 1
ATOM 3457 C CA . LYS A 1 427 ? 6.128 1.854 13.656 1.00 79.25 427 LYS A CA 1
ATOM 3458 C C . LYS A 1 427 ? 5.842 1.248 12.275 1.00 79.25 427 LYS A C 1
ATOM 3460 O O . LYS A 1 427 ? 4.758 0.699 12.058 1.00 79.25 427 LYS A O 1
ATOM 3465 N N . LYS A 1 428 ? 6.806 1.321 11.355 1.00 83.19 428 LYS A N 1
ATOM 3466 C CA . LYS A 1 428 ? 6.710 0.750 10.006 1.00 83.19 428 LYS A CA 1
ATOM 3467 C C . LYS A 1 428 ? 6.679 -0.779 10.048 1.00 83.19 428 LYS A C 1
ATOM 3469 O O . LYS A 1 428 ? 5.939 -1.380 9.271 1.00 83.19 428 LYS A O 1
ATOM 3474 N N . ALA A 1 429 ? 7.420 -1.406 10.961 1.00 83.88 429 ALA A N 1
ATOM 3475 C CA . ALA A 1 429 ? 7.383 -2.850 11.182 1.00 83.88 429 ALA A CA 1
ATOM 3476 C C . ALA A 1 429 ? 5.992 -3.319 11.644 1.00 83.88 429 ALA A C 1
ATOM 3478 O O . ALA A 1 429 ? 5.434 -4.234 11.038 1.00 83.88 429 ALA A O 1
ATOM 3479 N N . TYR A 1 430 ? 5.365 -2.635 12.611 1.00 80.94 430 TYR A N 1
ATOM 3480 C CA . TYR A 1 430 ? 3.991 -2.953 13.034 1.00 80.94 430 TYR A CA 1
ATOM 3481 C C . TYR A 1 430 ? 2.972 -2.753 11.919 1.00 80.94 430 TYR A C 1
ATOM 3483 O O . TYR A 1 430 ? 2.081 -3.581 11.729 1.00 80.94 430 TYR A O 1
ATOM 3491 N N . ALA A 1 431 ? 3.108 -1.670 11.152 1.00 84.62 431 ALA A N 1
ATOM 3492 C CA . ALA A 1 431 ? 2.227 -1.419 10.024 1.00 84.62 431 ALA A CA 1
ATOM 3493 C C . ALA A 1 431 ? 2.351 -2.525 8.957 1.00 84.62 431 ALA A C 1
ATOM 3495 O O . ALA A 1 431 ? 1.343 -2.991 8.430 1.00 84.62 431 ALA A O 1
ATOM 3496 N N . LYS A 1 432 ? 3.570 -3.015 8.689 1.00 87.81 432 LYS A N 1
ATOM 3497 C CA . LYS A 1 432 ? 3.797 -4.165 7.801 1.00 87.81 432 LYS A CA 1
ATOM 3498 C C . LYS A 1 432 ? 3.179 -5.453 8.348 1.00 87.81 432 LYS A C 1
ATOM 3500 O O . LYS A 1 432 ? 2.529 -6.161 7.585 1.00 87.81 432 LYS A O 1
ATOM 3505 N N . LEU A 1 433 ? 3.340 -5.734 9.643 1.00 87.62 433 LEU A N 1
ATOM 3506 C CA . LEU A 1 433 ? 2.764 -6.915 10.296 1.00 87.62 433 LEU A CA 1
ATOM 3507 C C . LEU A 1 433 ? 1.234 -6.929 10.165 1.00 87.62 433 LEU A C 1
ATOM 3509 O O . LEU A 1 433 ? 0.642 -7.901 9.701 1.00 87.62 433 LEU A O 1
ATOM 3513 N N . LEU A 1 434 ? 0.593 -5.810 10.500 1.00 87.44 434 LEU A N 1
ATOM 3514 C CA . LEU A 1 434 ? -0.859 -5.675 10.441 1.00 87.44 434 LEU A CA 1
ATOM 3515 C C . LEU A 1 434 ? -1.401 -5.694 9.012 1.00 87.44 434 LEU A C 1
ATOM 3517 O O . LEU A 1 434 ? -2.428 -6.322 8.765 1.00 87.44 434 LEU A O 1
ATOM 3521 N N . LEU A 1 435 ? -0.703 -5.071 8.057 1.00 89.69 435 LEU A N 1
ATOM 3522 C CA . LEU A 1 435 ? -1.041 -5.200 6.640 1.00 89.69 435 LEU A CA 1
ATOM 3523 C C . LEU A 1 435 ? -0.928 -6.658 6.174 1.00 89.69 435 LEU A C 1
ATOM 3525 O O . LEU A 1 435 ? -1.817 -7.135 5.473 1.00 89.69 435 LEU A O 1
ATOM 3529 N N . GLY A 1 436 ? 0.114 -7.376 6.600 1.00 91.06 436 GLY A N 1
ATOM 3530 C CA . GLY A 1 436 ? 0.284 -8.801 6.318 1.00 91.06 436 GLY A CA 1
ATOM 3531 C C . GLY A 1 436 ? -0.892 -9.641 6.817 1.00 91.06 436 GLY A C 1
ATOM 3532 O O . GLY A 1 436 ? -1.368 -10.509 6.088 1.00 91.06 436 GLY A O 1
ATOM 3533 N N . HIS A 1 437 ? -1.420 -9.329 8.003 1.00 90.50 437 HIS A N 1
ATOM 3534 C CA . HIS A 1 437 ? -2.616 -9.980 8.538 1.00 90.50 437 HIS A CA 1
ATOM 3535 C C . HIS A 1 437 ? -3.908 -9.602 7.810 1.00 90.50 437 HIS A C 1
ATOM 3537 O O . HIS A 1 437 ? -4.771 -10.465 7.641 1.00 90.50 437 HIS A O 1
ATOM 3543 N N . ILE A 1 438 ? -4.055 -8.348 7.356 1.00 90.88 438 ILE A N 1
ATOM 3544 C CA . ILE A 1 438 ? -5.171 -7.983 6.472 1.00 90.88 438 ILE A CA 1
ATOM 3545 C C . ILE A 1 438 ? -5.077 -8.818 5.196 1.00 90.88 438 ILE A C 1
ATOM 3547 O O . ILE A 1 438 ? -6.054 -9.457 4.840 1.00 90.88 438 ILE A O 1
ATOM 3551 N N . GLU A 1 439 ? -3.921 -8.869 4.535 1.00 93.56 439 GLU A N 1
ATOM 3552 C CA . GLU A 1 439 ? -3.736 -9.645 3.302 1.00 93.56 439 GLU A CA 1
ATOM 3553 C C . GLU A 1 439 ? -4.015 -11.133 3.488 1.00 93.56 439 GLU A C 1
ATOM 3555 O O . GLU A 1 439 ? -4.682 -11.736 2.656 1.00 93.56 439 GLU A O 1
ATOM 3560 N N . GLU A 1 440 ? -3.516 -11.721 4.573 1.00 93.31 440 GLU A N 1
ATOM 3561 C CA . GLU A 1 440 ? -3.703 -13.135 4.887 1.00 93.31 440 GLU A CA 1
ATOM 3562 C C . GLU A 1 440 ? -5.174 -13.516 5.063 1.00 93.31 440 GLU A C 1
ATOM 3564 O O . GLU A 1 440 ? -5.567 -14.606 4.655 1.00 93.31 440 GLU A O 1
ATOM 3569 N N . ARG A 1 441 ? -5.976 -12.636 5.669 1.00 91.38 441 ARG A N 1
ATOM 3570 C CA . ARG A 1 441 ? -7.389 -12.914 5.954 1.00 91.38 441 ARG A CA 1
ATOM 3571 C C . ARG A 1 441 ? -8.358 -12.388 4.905 1.00 91.38 441 ARG A C 1
ATOM 3573 O O . ARG A 1 441 ? -9.473 -12.892 4.814 1.00 91.38 441 ARG A O 1
ATOM 3580 N N . ALA A 1 442 ? -7.971 -11.352 4.168 1.00 92.50 442 ALA A N 1
ATOM 3581 C CA . ALA A 1 442 ? -8.802 -10.717 3.155 1.00 92.50 442 ALA A CA 1
ATOM 3582 C C . ALA A 1 442 ? -8.670 -11.396 1.789 1.00 92.50 442 ALA A C 1
ATOM 3584 O O . ALA A 1 442 ? -9.668 -11.532 1.087 1.00 92.50 442 ALA A O 1
ATOM 3585 N N . LEU A 1 443 ? -7.459 -11.795 1.397 1.00 95.62 443 LEU A N 1
ATOM 3586 C CA . LEU A 1 443 ? -7.212 -12.356 0.071 1.00 95.62 443 LEU A CA 1
ATOM 3587 C C . LEU A 1 443 ? -7.320 -13.879 0.119 1.00 95.62 443 LEU A C 1
ATOM 3589 O O . LEU A 1 443 ? -6.744 -14.528 0.994 1.00 95.62 443 LEU A O 1
ATOM 3593 N N . SER A 1 444 ? -8.031 -14.451 -0.849 1.00 94.69 444 SER A N 1
ATOM 3594 C CA . SER A 1 444 ? -8.004 -15.890 -1.101 1.00 94.69 444 SER A CA 1
ATOM 3595 C C . SER A 1 444 ? -6.600 -16.325 -1.536 1.00 94.69 444 SER A C 1
ATOM 3597 O O . SER A 1 444 ? -5.814 -15.530 -2.060 1.00 94.69 444 SER A O 1
ATOM 3599 N N . LYS A 1 445 ? -6.273 -17.599 -1.296 1.00 96.62 445 LYS A N 1
ATOM 3600 C CA . LYS A 1 445 ? -5.073 -18.244 -1.837 1.00 96.62 445 LYS A CA 1
ATOM 3601 C C . LYS A 1 445 ? -5.471 -19.214 -2.940 1.00 96.62 445 LYS A C 1
ATOM 3603 O O . LYS A 1 445 ? -6.461 -19.923 -2.775 1.00 96.62 445 LYS A O 1
ATOM 3608 N N . GLY A 1 446 ? -4.693 -19.258 -4.010 1.00 96.00 446 GLY A N 1
ATOM 3609 C CA . GLY A 1 446 ? -4.893 -20.186 -5.116 1.00 96.00 446 GLY A CA 1
ATOM 3610 C C . GLY A 1 446 ? -3.984 -19.862 -6.291 1.00 96.00 446 GLY A C 1
ATOM 3611 O O . GLY A 1 446 ? -3.098 -19.011 -6.175 1.00 96.00 446 GLY A O 1
ATOM 3612 N N . ASP A 1 447 ? -4.242 -20.537 -7.403 1.00 96.88 447 ASP A N 1
ATOM 3613 C CA . ASP A 1 447 ? -3.580 -20.278 -8.674 1.00 96.88 447 ASP A CA 1
ATOM 3614 C C . ASP A 1 447 ? -4.230 -19.077 -9.360 1.00 96.88 447 ASP A C 1
ATOM 3616 O O . ASP A 1 447 ? -5.459 -18.958 -9.409 1.00 96.88 447 ASP A O 1
ATOM 3620 N N . ASP A 1 448 ? -3.407 -18.175 -9.880 1.00 95.50 448 ASP A N 1
ATOM 3621 C CA . ASP A 1 448 ? -3.873 -17.089 -10.727 1.00 95.50 448 ASP A CA 1
ATOM 3622 C C . ASP A 1 448 ? -3.946 -17.473 -12.209 1.00 95.50 448 ASP A C 1
ATOM 3624 O O . ASP A 1 448 ? -3.598 -18.580 -12.623 1.00 95.50 448 ASP A O 1
ATOM 3628 N N . MET A 1 449 ? -4.371 -16.523 -13.044 1.00 94.25 449 MET A N 1
ATOM 3629 C CA . MET A 1 449 ? -4.516 -16.746 -14.484 1.00 94.25 449 MET A CA 1
ATOM 3630 C C . MET A 1 449 ? -3.212 -17.036 -15.244 1.00 94.25 449 MET A C 1
ATOM 3632 O O . MET A 1 449 ? -3.263 -17.425 -16.411 1.00 94.25 449 MET A O 1
ATOM 3636 N N . PHE A 1 450 ? -2.052 -16.820 -14.621 1.00 92.62 450 PHE A N 1
ATOM 3637 C CA . PHE A 1 450 ? -0.740 -17.130 -15.187 1.00 92.62 450 PHE A CA 1
ATOM 3638 C C . PHE A 1 450 ? -0.180 -18.457 -14.653 1.00 92.62 450 PHE A C 1
ATOM 3640 O O . PHE A 1 450 ? 0.897 -18.877 -15.074 1.00 92.62 450 PHE A O 1
ATOM 3647 N N . GLY A 1 451 ? -0.915 -19.134 -13.764 1.00 86.56 451 GLY A N 1
ATOM 3648 C CA . GLY A 1 451 ? -0.480 -20.357 -13.093 1.00 86.56 451 GLY A CA 1
ATOM 3649 C C . GLY A 1 451 ? 0.459 -20.106 -11.910 1.00 86.56 451 GLY A C 1
ATOM 3650 O O . GLY A 1 451 ? 1.139 -21.035 -11.478 1.00 86.56 451 GLY A O 1
ATOM 3651 N N . GLY A 1 452 ? 0.536 -18.870 -11.408 1.00 91.88 452 GLY A N 1
ATOM 3652 C CA . GLY A 1 452 ? 1.262 -18.537 -10.186 1.00 91.88 452 GLY A CA 1
ATOM 3653 C C . GLY A 1 452 ? 0.410 -18.809 -8.947 1.00 91.88 452 GLY A C 1
ATOM 3654 O O . GLY A 1 452 ? -0.724 -18.341 -8.863 1.00 91.88 452 GLY A O 1
ATOM 3655 N N . GLU A 1 453 ? 0.957 -19.530 -7.968 1.00 96.38 453 GLU A N 1
ATOM 3656 C CA . GLU A 1 453 ? 0.288 -19.795 -6.688 1.00 96.38 453 GLU A CA 1
ATOM 3657 C C . GLU A 1 453 ? 0.555 -18.650 -5.696 1.00 96.38 453 GLU A C 1
ATOM 3659 O O . GLU A 1 453 ? 1.706 -18.288 -5.432 1.00 96.38 453 GLU A O 1
ATOM 3664 N N . GLY A 1 454 ? -0.492 -18.075 -5.100 1.00 96.19 454 GLY A N 1
ATOM 3665 C CA . GLY A 1 454 ? -0.311 -16.994 -4.132 1.00 96.19 454 GLY A CA 1
ATOM 3666 C C . GLY A 1 454 ? -1.603 -16.371 -3.619 1.00 96.19 454 GLY A C 1
ATOM 3667 O O . GLY A 1 454 ? -2.669 -16.981 -3.644 1.00 96.19 454 GLY A O 1
ATOM 3668 N N . ARG A 1 455 ? -1.499 -15.143 -3.095 1.00 97.31 455 ARG A N 1
ATOM 3669 C CA . ARG A 1 455 ? -2.666 -14.343 -2.687 1.00 97.31 455 ARG A CA 1
ATOM 3670 C C . ARG A 1 455 ? -3.292 -13.694 -3.915 1.00 97.31 455 ARG A C 1
ATOM 3672 O O . ARG A 1 455 ? -2.603 -12.976 -4.637 1.00 97.31 455 ARG A O 1
ATOM 3679 N N . LEU A 1 456 ? -4.586 -13.909 -4.105 1.00 97.50 456 LEU A N 1
ATOM 3680 C CA . LEU A 1 456 ? -5.313 -13.483 -5.293 1.00 97.50 456 LEU A CA 1
ATOM 3681 C C . LEU A 1 456 ? -5.882 -12.070 -5.124 1.00 97.50 456 LEU A C 1
ATOM 3683 O O . LEU A 1 456 ? -6.588 -11.773 -4.160 1.00 97.50 456 LEU A O 1
ATOM 3687 N N . TYR A 1 457 ? -5.584 -11.198 -6.085 1.00 97.50 457 TYR A N 1
ATOM 3688 C CA . TYR A 1 457 ? -6.132 -9.849 -6.190 1.00 97.50 457 TYR A CA 1
ATOM 3689 C C . TYR A 1 457 ? -7.200 -9.813 -7.291 1.00 97.50 457 TYR A C 1
ATOM 3691 O O . TYR A 1 457 ? -6.891 -9.968 -8.475 1.00 97.50 457 TYR A O 1
ATOM 3699 N N . HIS A 1 458 ? -8.452 -9.549 -6.908 1.00 96.06 458 HIS A N 1
ATOM 3700 C CA . HIS A 1 458 ? -9.574 -9.392 -7.839 1.00 96.06 458 HIS A CA 1
ATOM 3701 C C . HIS A 1 458 ? -9.780 -7.909 -8.188 1.00 96.06 458 HIS A C 1
ATOM 3703 O O . HIS A 1 458 ? -10.352 -7.148 -7.403 1.00 96.06 458 HIS A O 1
ATOM 3709 N N . ILE A 1 459 ? -9.316 -7.490 -9.369 1.00 94.75 459 ILE A N 1
ATOM 3710 C CA . ILE A 1 459 ? -9.338 -6.090 -9.835 1.00 94.75 459 ILE A CA 1
ATOM 3711 C C . ILE A 1 459 ? -10.215 -5.906 -11.089 1.00 94.75 459 ILE A C 1
ATOM 3713 O O . ILE A 1 459 ? -10.592 -6.877 -11.734 1.00 94.75 459 ILE A O 1
ATOM 3717 N N . HIS A 1 460 ? -10.574 -4.655 -11.407 1.00 91.94 460 HIS A N 1
ATOM 3718 C CA . HIS A 1 460 ? -11.256 -4.219 -12.647 1.00 91.94 460 HIS A CA 1
ATOM 3719 C C . HIS A 1 460 ? -12.526 -4.996 -13.070 1.00 91.94 460 HIS A C 1
ATOM 3721 O O . HIS A 1 460 ? -12.896 -4.980 -14.238 1.00 91.94 460 HIS A O 1
ATOM 3727 N N . GLY A 1 461 ? -13.208 -5.682 -12.149 1.00 90.94 461 GLY A N 1
ATOM 3728 C CA . GLY A 1 461 ? -14.409 -6.449 -12.495 1.00 90.94 461 GLY A CA 1
ATOM 3729 C C . GLY A 1 461 ? -14.134 -7.729 -13.299 1.00 90.94 461 GLY A C 1
ATOM 3730 O O . GLY A 1 461 ? -15.042 -8.221 -13.964 1.00 90.94 461 GLY A O 1
ATOM 3731 N N . HIS A 1 462 ? -12.921 -8.283 -13.228 1.00 94.56 462 HIS A N 1
ATOM 3732 C CA . HIS A 1 462 ? -12.551 -9.556 -13.861 1.00 94.56 462 HIS A CA 1
ATOM 3733 C C . HIS A 1 462 ? -13.321 -10.761 -13.291 1.00 94.56 462 HIS A C 1
ATOM 3735 O O . HIS A 1 462 ? -13.688 -10.717 -12.108 1.00 94.56 462 HIS A O 1
ATOM 3741 N N . PRO A 1 463 ? -13.533 -11.842 -14.066 1.00 95.50 463 PRO A N 1
ATOM 3742 C CA . PRO A 1 463 ? -14.034 -13.102 -13.517 1.00 95.50 463 PRO A CA 1
ATOM 3743 C C . PRO A 1 463 ? -13.058 -13.710 -12.493 1.00 95.50 463 PRO A C 1
ATOM 3745 O O . PRO A 1 463 ? -11.936 -13.228 -12.318 1.00 95.50 463 PRO A O 1
ATOM 3748 N N . GLU A 1 464 ? -13.509 -14.720 -11.749 1.00 95.19 464 GLU A N 1
ATOM 3749 C CA . GLU A 1 464 ? -12.769 -15.274 -10.605 1.00 95.19 464 GLU A CA 1
ATOM 3750 C C . GLU A 1 464 ? -11.421 -15.871 -11.028 1.00 95.19 464 GLU A C 1
ATOM 3752 O O . GLU A 1 464 ? -10.400 -15.586 -10.404 1.00 95.19 464 GLU A O 1
ATOM 3757 N N . GLU A 1 465 ? -11.403 -16.583 -12.153 1.00 95.44 465 GLU A N 1
ATOM 3758 C CA . GLU A 1 465 ? -10.226 -17.186 -12.781 1.00 95.44 465 GLU A CA 1
ATOM 3759 C C . GLU A 1 465 ? -9.218 -16.170 -13.336 1.00 95.44 465 GLU A C 1
ATOM 3761 O O . GLU A 1 465 ? -8.086 -16.531 -13.638 1.00 95.44 465 GLU A O 1
ATOM 3766 N N . ALA A 1 466 ? -9.613 -14.901 -13.469 1.00 96.38 466 ALA A N 1
ATOM 3767 C CA . ALA A 1 466 ? -8.766 -13.810 -13.949 1.00 96.38 466 ALA A CA 1
ATOM 3768 C C . ALA A 1 466 ? -8.201 -12.949 -12.806 1.00 96.38 466 ALA A C 1
ATOM 3770 O O . ALA A 1 466 ? -7.756 -11.815 -13.025 1.00 96.38 466 ALA A O 1
ATOM 3771 N N . ALA A 1 467 ? -8.227 -13.466 -11.574 1.00 97.12 467 ALA A N 1
ATOM 3772 C CA . ALA A 1 467 ? -7.438 -12.915 -10.485 1.00 97.12 467 ALA A CA 1
ATOM 3773 C C . ALA A 1 467 ? -5.934 -13.019 -10.796 1.00 97.12 467 ALA A C 1
ATOM 3775 O O . ALA A 1 467 ? -5.506 -13.868 -11.577 1.00 97.12 467 ALA A O 1
ATOM 3776 N N . THR A 1 468 ? -5.131 -12.156 -10.172 1.00 97.62 468 THR A N 1
ATOM 3777 C CA . THR A 1 468 ? -3.663 -12.164 -10.295 1.00 97.62 468 THR A CA 1
ATOM 3778 C C . THR A 1 468 ? -3.012 -12.293 -8.926 1.00 97.62 468 THR A C 1
ATOM 3780 O O . THR A 1 468 ? -3.516 -11.730 -7.950 1.00 97.62 468 THR A O 1
ATOM 3783 N N . THR A 1 469 ? -1.863 -12.957 -8.850 1.00 97.75 469 THR A N 1
ATOM 3784 C CA . THR A 1 469 ? -0.940 -12.803 -7.723 1.00 97.75 469 THR A CA 1
ATOM 3785 C C . THR A 1 469 ? -0.096 -11.540 -7.881 1.00 97.75 469 THR A C 1
ATOM 3787 O O . THR A 1 469 ? -0.103 -10.875 -8.926 1.00 97.75 469 THR A O 1
ATOM 3790 N N . ARG A 1 470 ? 0.639 -11.197 -6.818 1.00 96.50 470 ARG A N 1
ATOM 3791 C CA . ARG A 1 470 ? 1.645 -10.133 -6.842 1.00 96.50 470 ARG A CA 1
ATOM 3792 C C . ARG A 1 470 ? 2.751 -10.467 -7.841 1.00 96.50 470 ARG A C 1
ATOM 3794 O O . ARG A 1 470 ? 3.101 -9.624 -8.659 1.00 96.50 470 ARG A O 1
ATOM 3801 N N . GLU A 1 471 ? 3.277 -11.679 -7.757 1.00 96.38 471 GLU A N 1
ATOM 3802 C CA . GLU A 1 471 ? 4.433 -12.159 -8.506 1.00 96.38 471 GLU A CA 1
ATOM 3803 C C . GLU A 1 471 ? 4.137 -12.185 -10.011 1.00 96.38 471 GLU A C 1
ATOM 3805 O O . GLU A 1 471 ? 4.902 -11.623 -10.797 1.00 96.38 471 GLU A O 1
ATOM 3810 N N . SER A 1 472 ? 2.978 -12.709 -10.415 1.00 97.00 472 SER A N 1
ATOM 3811 C CA . SER A 1 472 ? 2.588 -12.718 -11.828 1.00 97.00 472 SER A CA 1
ATOM 3812 C C . SER A 1 472 ? 2.287 -11.323 -12.375 1.00 97.00 472 SER A C 1
ATOM 3814 O O . SER A 1 472 ? 2.561 -11.046 -13.544 1.00 97.00 472 SER A O 1
ATOM 3816 N N . LEU A 1 473 ? 1.776 -10.401 -11.547 1.00 96.44 473 LEU A N 1
ATOM 3817 C CA . LEU A 1 473 ? 1.614 -9.008 -11.969 1.00 96.44 473 LEU A CA 1
ATOM 3818 C C . LEU A 1 473 ? 2.976 -8.337 -12.201 1.00 96.44 473 LEU A C 1
ATOM 3820 O O . LEU A 1 473 ? 3.130 -7.595 -13.169 1.00 96.44 473 LEU A O 1
ATOM 3824 N N . GLU A 1 474 ? 3.972 -8.597 -11.350 1.00 95.50 474 GLU A N 1
ATOM 3825 C CA . GLU A 1 474 ? 5.345 -8.116 -11.550 1.00 95.50 474 GLU A CA 1
ATOM 3826 C C . GLU A 1 474 ? 5.977 -8.687 -12.829 1.00 95.50 474 GLU A C 1
ATOM 3828 O O . GLU A 1 474 ? 6.635 -7.955 -13.578 1.00 95.50 474 GLU A O 1
ATOM 3833 N N . GLU A 1 475 ? 5.752 -9.970 -13.121 1.00 93.50 475 GLU A N 1
ATOM 3834 C CA . GLU A 1 475 ? 6.214 -10.611 -14.355 1.00 93.50 475 GLU A CA 1
ATOM 3835 C C . GLU A 1 475 ? 5.552 -9.995 -15.595 1.00 93.50 475 GLU A C 1
ATOM 3837 O O . GLU A 1 475 ? 6.247 -9.582 -16.531 1.00 93.50 475 GLU A O 1
ATOM 3842 N N . PHE A 1 476 ? 4.225 -9.834 -15.572 1.00 94.44 476 PHE A N 1
ATOM 3843 C CA . PHE A 1 476 ? 3.478 -9.158 -16.632 1.00 94.44 476 PHE A CA 1
ATOM 3844 C C . PHE A 1 476 ? 4.019 -7.744 -16.879 1.00 94.44 476 PHE A C 1
ATOM 3846 O O . PHE A 1 476 ? 4.362 -7.391 -18.011 1.00 94.44 476 PHE A O 1
ATOM 3853 N N . LEU A 1 477 ? 4.168 -6.952 -15.811 1.00 92.50 477 LEU A N 1
ATOM 3854 C CA . LEU A 1 477 ? 4.666 -5.581 -15.900 1.00 92.50 477 LEU A CA 1
ATOM 3855 C C . LEU A 1 477 ? 6.103 -5.526 -16.424 1.00 92.50 477 LEU A C 1
ATOM 3857 O O . LEU A 1 477 ? 6.444 -4.614 -17.177 1.00 92.50 477 LEU A O 1
ATOM 3861 N N . SER A 1 478 ? 6.931 -6.519 -16.088 1.00 89.12 478 SER A N 1
ATOM 3862 C CA . SER A 1 478 ? 8.294 -6.643 -16.614 1.00 89.12 478 SER A CA 1
ATOM 3863 C C . SER A 1 478 ? 8.320 -6.832 -18.132 1.00 89.12 478 SER A C 1
ATOM 3865 O O . SER A 1 478 ? 9.221 -6.319 -18.798 1.00 89.12 478 SER A O 1
ATOM 3867 N N . GLY A 1 479 ? 7.322 -7.518 -18.697 1.00 85.62 479 GLY A N 1
ATOM 3868 C CA . GLY A 1 479 ? 7.148 -7.671 -20.144 1.00 85.62 479 GLY A CA 1
ATOM 3869 C C . GLY A 1 479 ? 6.639 -6.405 -20.842 1.00 85.62 479 GLY A C 1
ATOM 3870 O O . GLY A 1 479 ? 6.962 -6.165 -22.007 1.00 85.62 479 GLY A O 1
ATOM 3871 N N . THR A 1 480 ? 5.890 -5.554 -20.134 1.00 81.06 480 THR A N 1
ATOM 3872 C CA . THR A 1 480 ? 5.331 -4.301 -20.674 1.00 81.06 480 THR A CA 1
ATOM 3873 C C . THR A 1 480 ? 6.250 -3.089 -20.504 1.00 81.06 480 THR A C 1
ATOM 3875 O O . THR A 1 480 ? 5.936 -2.008 -21.002 1.00 81.06 480 THR A O 1
ATOM 3878 N N . LEU A 1 481 ? 7.425 -3.261 -19.883 1.00 65.75 481 LEU A N 1
ATOM 3879 C CA . LEU A 1 481 ? 8.483 -2.251 -19.696 1.00 65.75 481 LEU A CA 1
ATOM 3880 C C . LEU A 1 481 ? 9.089 -1.686 -21.004 1.00 65.75 481 LEU A C 1
ATOM 3882 O O . LEU A 1 481 ? 10.153 -1.074 -20.979 1.00 65.75 481 LEU A O 1
ATOM 3886 N N . THR A 1 482 ? 8.463 -1.880 -22.162 1.00 55.84 482 THR A N 1
ATOM 3887 C CA . THR A 1 482 ? 8.959 -1.388 -23.456 1.00 55.84 482 THR A CA 1
ATOM 3888 C C . THR A 1 482 ? 8.311 -0.078 -23.900 1.00 55.84 482 THR A C 1
ATOM 3890 O O . THR A 1 482 ? 8.845 0.571 -24.793 1.00 55.84 482 THR A O 1
ATOM 3893 N N . GLN A 1 483 ? 7.213 0.358 -23.272 1.00 56.41 483 GLN A N 1
ATOM 3894 C CA . GLN A 1 483 ? 6.473 1.562 -23.679 1.00 56.41 483 GLN A CA 1
ATOM 3895 C C . GLN A 1 483 ? 6.748 2.740 -22.732 1.00 56.41 483 GLN A C 1
ATOM 3897 O O . GLN A 1 483 ? 7.032 2.518 -21.554 1.00 56.41 483 GLN A O 1
ATOM 3902 N N . ASP A 1 484 ? 6.755 3.964 -23.272 1.00 59.50 484 ASP A N 1
ATOM 3903 C CA . ASP A 1 484 ? 7.034 5.221 -22.548 1.00 59.50 484 ASP A CA 1
ATOM 3904 C C . ASP A 1 484 ? 5.852 5.702 -21.684 1.00 59.50 484 ASP A C 1
ATOM 3906 O O . ASP A 1 484 ? 5.998 6.658 -20.921 1.00 59.50 484 ASP A O 1
ATOM 3910 N N . ASP A 1 485 ? 4.701 5.030 -21.770 1.00 61.97 485 ASP A N 1
ATOM 3911 C CA . ASP A 1 485 ? 3.534 5.315 -20.940 1.00 61.97 485 ASP A CA 1
ATOM 3912 C C . ASP A 1 485 ? 3.612 4.588 -19.594 1.00 61.97 485 ASP A C 1
ATOM 3914 O O . ASP A 1 485 ? 3.883 3.389 -19.506 1.00 61.97 485 ASP A O 1
ATOM 3918 N N . TYR A 1 486 ? 3.360 5.343 -18.524 1.00 67.25 486 TYR A N 1
ATOM 3919 C CA . TYR A 1 486 ? 3.357 4.838 -17.153 1.00 67.25 486 TYR A CA 1
ATOM 3920 C C . TYR A 1 486 ? 2.097 4.023 -16.826 1.00 67.25 486 TYR A C 1
ATOM 3922 O O . TYR A 1 486 ? 2.143 3.170 -15.939 1.00 67.25 486 TYR A O 1
ATOM 3930 N N . ASP A 1 487 ? 0.992 4.244 -17.532 1.00 79.00 487 ASP A N 1
ATOM 3931 C CA . ASP A 1 487 ? -0.217 3.443 -17.372 1.00 79.00 487 ASP A CA 1
ATOM 3932 C C . ASP A 1 487 ? -0.179 2.261 -18.343 1.00 79.00 487 ASP A C 1
ATOM 3934 O O . ASP A 1 487 ? -0.012 2.424 -19.552 1.00 79.00 487 ASP A O 1
ATOM 3938 N N . VAL A 1 488 ? -0.351 1.051 -17.812 1.00 89.44 488 VAL A N 1
ATOM 3939 C CA . VAL A 1 488 ? -0.270 -0.186 -18.600 1.00 89.44 488 VAL A CA 1
ATOM 3940 C C . VAL A 1 488 ? -1.668 -0.723 -18.837 1.00 89.44 488 VAL A C 1
ATOM 3942 O O . VAL A 1 488 ? -2.494 -0.739 -17.925 1.00 89.44 488 VAL A O 1
ATOM 3945 N N . LYS A 1 489 ? -1.951 -1.196 -20.053 1.00 93.06 489 LYS A N 1
ATOM 3946 C CA . LYS A 1 489 ? -3.206 -1.911 -20.317 1.00 93.06 489 LYS A CA 1
ATOM 3947 C C . LYS A 1 489 ? -3.342 -3.083 -19.359 1.00 93.06 489 LYS A C 1
ATOM 3949 O O . LYS A 1 489 ? -2.372 -3.791 -19.097 1.00 93.06 489 LYS A O 1
ATOM 3954 N N . CYS A 1 490 ? -4.549 -3.309 -18.859 1.00 95.31 490 CYS A N 1
ATOM 3955 C CA . CYS A 1 490 ? -4.789 -4.456 -18.005 1.00 95.31 490 CYS A CA 1
ATOM 3956 C C . CYS A 1 490 ? -4.358 -5.770 -18.682 1.00 95.31 490 CYS A C 1
ATOM 3958 O O . CYS A 1 490 ? -4.576 -5.971 -19.882 1.00 95.31 490 CYS A O 1
ATOM 3960 N N . TYR A 1 491 ? -3.769 -6.678 -17.902 1.00 95.00 491 TYR A N 1
ATOM 3961 C CA . TYR A 1 491 ? -3.362 -7.997 -18.383 1.00 95.00 491 TYR A CA 1
ATOM 3962 C C . TYR A 1 491 ? -4.534 -8.812 -18.948 1.00 95.00 491 TYR A C 1
ATOM 3964 O O . TYR A 1 491 ? -4.346 -9.623 -19.848 1.00 95.00 491 TYR A O 1
ATOM 3972 N N . TYR A 1 492 ? -5.759 -8.539 -18.489 1.00 95.50 492 TYR A N 1
ATOM 3973 C CA . TYR A 1 492 ? -6.984 -9.163 -18.982 1.00 95.50 492 TYR A CA 1
ATOM 3974 C C . TYR A 1 492 ? -7.611 -8.405 -20.169 1.00 95.50 492 TYR A C 1
ATOM 3976 O O . TYR A 1 492 ? -8.798 -8.530 -20.464 1.00 95.50 492 TYR A O 1
ATOM 3984 N N . SER A 1 493 ? -6.830 -7.589 -20.883 1.00 89.19 493 SER A N 1
ATOM 3985 C CA . SER A 1 493 ? -7.318 -6.848 -22.057 1.00 89.19 493 SER A CA 1
ATOM 3986 C C . SER A 1 493 ? -7.797 -7.758 -23.192 1.00 89.19 493 SER A C 1
ATOM 3988 O O . SER A 1 493 ? -8.750 -7.411 -23.888 1.00 89.19 493 SER A O 1
ATOM 3990 N N . GLY A 1 494 ? -7.211 -8.953 -23.338 1.00 88.81 494 GLY A N 1
ATOM 3991 C CA . GLY A 1 494 ? -7.700 -9.985 -24.262 1.00 88.81 494 GLY A CA 1
ATOM 3992 C C . GLY A 1 494 ? -9.092 -10.524 -23.905 1.00 88.81 494 GLY A C 1
ATOM 3993 O O . GLY A 1 494 ? -9.826 -10.934 -24.798 1.00 88.81 494 GLY A O 1
ATOM 3994 N N . GLY A 1 495 ? -9.479 -10.454 -22.627 1.00 89.44 495 GLY A N 1
ATOM 3995 C CA . GLY A 1 495 ? -10.818 -10.778 -22.126 1.00 89.44 495 GLY A CA 1
ATOM 3996 C C . GLY A 1 495 ? -11.783 -9.586 -22.123 1.00 89.44 495 GLY A C 1
ATOM 3997 O O . GLY A 1 495 ? -12.815 -9.629 -21.465 1.00 89.44 495 GLY A O 1
ATOM 3998 N N . GLY A 1 496 ? -11.450 -8.493 -22.821 1.00 92.81 496 GLY A N 1
ATOM 3999 C CA . GLY A 1 496 ? -12.325 -7.327 -22.972 1.00 92.81 496 GLY A CA 1
ATOM 4000 C C . GLY A 1 496 ? -12.152 -6.231 -21.916 1.00 92.81 496 GLY A C 1
ATOM 4001 O O . GLY A 1 496 ? -12.849 -5.216 -21.991 1.00 92.81 496 GLY A O 1
ATOM 4002 N N . CYS A 1 497 ? -11.212 -6.371 -20.973 1.00 94.69 497 CYS A N 1
ATOM 4003 C CA . CYS A 1 497 ? -10.925 -5.322 -19.994 1.00 94.69 497 CYS A CA 1
ATOM 4004 C C . CYS A 1 497 ? -10.304 -4.085 -20.660 1.00 94.69 497 CYS A C 1
ATOM 4006 O O . CYS A 1 497 ? -9.222 -4.148 -21.246 1.00 94.69 497 CYS A O 1
ATOM 4008 N N . LYS A 1 498 ? -10.997 -2.944 -20.562 1.00 94.00 498 LYS A N 1
ATOM 4009 C CA . LYS A 1 498 ? -10.557 -1.653 -21.126 1.00 94.00 498 LYS A CA 1
ATOM 4010 C C . LYS A 1 498 ? -9.865 -0.747 -20.109 1.00 94.00 498 LYS A C 1
ATOM 4012 O O . LYS A 1 498 ? -9.368 0.310 -20.484 1.00 94.00 498 LYS A O 1
ATOM 4017 N N . GLU A 1 499 ? -9.851 -1.150 -18.843 1.00 93.38 499 GLU A N 1
ATOM 4018 C CA . GLU A 1 499 ? -9.247 -0.387 -17.756 1.00 93.38 499 GLU A CA 1
ATOM 4019 C C . GLU A 1 499 ? -7.712 -0.427 -17.831 1.00 93.38 499 GLU A C 1
ATOM 4021 O O . GLU A 1 499 ? -7.101 -1.387 -18.319 1.00 93.38 499 GLU A O 1
ATOM 4026 N N . MET A 1 500 ? -7.079 0.618 -17.304 1.00 93.19 500 MET A N 1
ATOM 4027 C CA . MET A 1 500 ? -5.625 0.719 -17.199 1.00 93.19 500 MET A CA 1
ATOM 4028 C C . MET A 1 500 ? -5.170 0.354 -15.785 1.00 93.19 500 MET A C 1
ATOM 4030 O O . MET A 1 500 ? -5.781 0.742 -14.790 1.00 93.19 500 MET A O 1
ATOM 4034 N N . LEU A 1 501 ? -4.056 -0.365 -15.679 1.00 93.69 501 LEU A N 1
ATOM 4035 C CA . LEU A 1 501 ? -3.328 -0.544 -14.429 1.00 93.69 501 LEU A CA 1
ATOM 4036 C C . LEU A 1 501 ? -2.591 0.759 -14.116 1.00 93.69 501 LEU A C 1
ATOM 4038 O O . LEU A 1 501 ? -1.473 0.984 -14.580 1.00 93.69 501 LEU A O 1
ATOM 4042 N N . THR A 1 502 ? -3.243 1.629 -13.346 1.00 91.88 502 THR A N 1
ATOM 4043 C CA . THR A 1 502 ? -2.650 2.906 -12.927 1.00 91.88 502 THR A CA 1
ATOM 4044 C C . THR A 1 502 ? -1.432 2.686 -12.031 1.00 91.88 502 THR A C 1
ATOM 4046 O O . THR A 1 502 ? -1.376 1.721 -11.263 1.00 91.88 502 THR A O 1
ATOM 4049 N N . GLN A 1 503 ? -0.483 3.625 -12.036 1.00 89.06 503 GLN A N 1
ATOM 4050 C CA . GLN A 1 503 ? 0.682 3.595 -11.133 1.00 89.06 503 GLN A CA 1
ATOM 4051 C C . GLN A 1 503 ? 0.296 3.435 -9.652 1.00 89.06 503 GLN A C 1
ATOM 4053 O O . GLN A 1 503 ? 0.952 2.701 -8.914 1.00 89.06 503 GLN A O 1
ATOM 4058 N N . SER A 1 504 ? -0.797 4.075 -9.219 1.00 89.06 504 SER A N 1
ATOM 4059 C CA . SER A 1 504 ? -1.316 3.948 -7.850 1.00 89.06 504 SER A CA 1
ATOM 4060 C C . SER A 1 504 ? -1.769 2.520 -7.539 1.00 89.06 504 SER A C 1
ATOM 4062 O O . SER A 1 504 ? -1.448 1.988 -6.476 1.00 89.06 504 SER A O 1
ATOM 4064 N N . LEU A 1 505 ? -2.473 1.868 -8.470 1.00 92.38 505 LEU A N 1
ATOM 4065 C CA . LEU A 1 505 ? -2.888 0.475 -8.310 1.00 92.38 505 LEU A CA 1
ATOM 4066 C C . LEU A 1 505 ? -1.683 -0.471 -8.316 1.00 92.38 505 LEU A C 1
ATOM 4068 O O . LEU A 1 505 ? -1.576 -1.315 -7.428 1.00 92.38 505 LEU A O 1
ATOM 4072 N N . ILE A 1 506 ? -0.753 -0.285 -9.260 1.00 93.81 506 ILE A N 1
ATOM 4073 C CA . ILE A 1 506 ? 0.475 -1.083 -9.358 1.00 93.81 506 ILE A CA 1
ATOM 4074 C C . ILE A 1 506 ? 1.252 -1.003 -8.039 1.00 93.81 506 ILE A C 1
ATOM 4076 O O . ILE A 1 506 ? 1.513 -2.042 -7.434 1.00 93.81 506 ILE A O 1
ATOM 4080 N N . LYS A 1 507 ? 1.518 0.212 -7.530 1.00 92.00 507 LYS A N 1
ATOM 4081 C CA . LYS A 1 507 ? 2.205 0.456 -6.246 1.00 92.00 507 LYS A CA 1
ATOM 4082 C C . LYS A 1 507 ? 1.579 -0.304 -5.076 1.00 92.00 507 LYS A C 1
ATOM 4084 O O . LYS A 1 507 ? 2.280 -0.708 -4.151 1.00 92.00 507 LYS A O 1
ATOM 4089 N N . LYS A 1 508 ? 0.253 -0.464 -5.083 1.00 91.94 508 LYS A N 1
ATOM 4090 C CA . LYS A 1 508 ? -0.487 -1.132 -4.007 1.00 91.94 508 LYS A CA 1
ATOM 4091 C C . LYS A 1 508 ? -0.470 -2.650 -4.110 1.00 91.94 508 LYS A C 1
ATOM 4093 O O . LYS A 1 508 ? -0.755 -3.278 -3.100 1.00 91.94 508 LYS A O 1
ATOM 4098 N N . ILE A 1 509 ? -0.153 -3.255 -5.249 1.00 95.06 509 ILE A N 1
ATOM 4099 C CA . ILE A 1 509 ? -0.162 -4.721 -5.389 1.00 95.06 509 ILE A CA 1
ATOM 4100 C C . ILE A 1 509 ? 1.263 -5.278 -5.344 1.00 95.06 509 ILE A C 1
ATOM 4102 O O . ILE A 1 509 ? 1.541 -6.187 -4.553 1.00 95.06 509 ILE A O 1
ATOM 4106 N N . VAL A 1 510 ? 2.162 -4.696 -6.140 1.00 94.75 510 VAL A N 1
ATOM 4107 C CA . VAL A 1 510 ? 3.546 -5.165 -6.300 1.00 94.75 510 VAL A CA 1
ATOM 4108 C C . VAL A 1 510 ? 4.399 -4.900 -5.053 1.00 94.75 510 VAL A C 1
ATOM 4110 O O . VAL A 1 510 ? 4.001 -4.170 -4.135 1.00 94.75 510 VAL A O 1
ATOM 4113 N N . SER A 1 511 ? 5.570 -5.526 -4.988 1.00 93.00 511 SER A N 1
ATOM 4114 C CA . SER A 1 511 ? 6.567 -5.270 -3.951 1.00 93.00 511 SER A CA 1
ATOM 4115 C C . SER A 1 511 ? 7.110 -3.836 -4.046 1.00 93.00 511 SER A C 1
ATOM 4117 O O . SER A 1 511 ? 7.239 -3.290 -5.148 1.00 93.00 511 SER A O 1
ATOM 4119 N N . PRO A 1 512 ? 7.453 -3.193 -2.912 1.00 88.31 512 PRO A N 1
ATOM 4120 C CA . PRO A 1 512 ? 8.075 -1.869 -2.922 1.00 88.31 512 PRO A CA 1
ATOM 4121 C C . PRO A 1 512 ? 9.336 -1.803 -3.795 1.00 88.31 512 PRO A C 1
ATOM 4123 O O . PRO A 1 512 ? 9.513 -0.847 -4.546 1.00 88.31 512 PRO A O 1
ATOM 4126 N N . GLU A 1 513 ? 10.171 -2.843 -3.746 1.00 90.38 513 GLU A N 1
ATOM 4127 C CA . GLU A 1 513 ? 11.427 -2.955 -4.489 1.00 90.38 513 GLU A CA 1
ATOM 4128 C C . GLU A 1 513 ? 11.189 -3.105 -6.000 1.00 90.38 513 GLU A C 1
ATOM 4130 O O . GLU A 1 513 ? 11.957 -2.596 -6.823 1.00 90.38 513 GLU A O 1
ATOM 4135 N N . PHE A 1 514 ? 10.124 -3.806 -6.400 1.00 92.38 514 PHE A N 1
ATOM 4136 C CA . PHE A 1 514 ? 9.697 -3.827 -7.795 1.00 92.38 514 PHE A CA 1
ATOM 4137 C C . PHE A 1 514 ? 9.170 -2.461 -8.224 1.00 92.38 514 PHE A C 1
ATOM 4139 O O . PHE A 1 514 ? 9.617 -1.938 -9.244 1.00 92.38 514 PHE A O 1
ATOM 4146 N N . PHE A 1 515 ? 8.270 -1.857 -7.440 1.00 91.62 515 PHE A N 1
ATOM 4147 C CA . PHE A 1 515 ? 7.662 -0.577 -7.793 1.00 91.62 515 PHE A CA 1
ATOM 4148 C C . PHE A 1 515 ? 8.696 0.541 -7.937 1.00 91.62 515 PHE A C 1
ATOM 4150 O O . PHE A 1 515 ? 8.610 1.330 -8.873 1.00 91.62 515 PHE A O 1
ATOM 4157 N N . GLU A 1 516 ? 9.691 0.610 -7.052 1.00 87.56 516 GLU A N 1
ATOM 4158 C CA . GLU A 1 516 ? 10.772 1.596 -7.142 1.00 87.56 516 GLU A CA 1
ATOM 4159 C C . GLU A 1 516 ? 11.545 1.456 -8.461 1.00 87.56 516 GLU A C 1
ATOM 4161 O O . GLU A 1 516 ? 11.765 2.442 -9.162 1.00 87.56 516 GLU A O 1
ATOM 4166 N N . ARG A 1 517 ? 11.880 0.222 -8.863 1.00 85.44 517 ARG A N 1
ATOM 4167 C CA . ARG A 1 517 ? 12.543 -0.045 -10.152 1.00 85.44 517 ARG A CA 1
ATOM 4168 C C . ARG A 1 517 ? 11.639 0.253 -11.348 1.00 85.44 517 ARG A C 1
ATOM 4170 O O . ARG A 1 517 ? 12.125 0.744 -12.362 1.00 85.44 517 ARG A O 1
ATOM 4177 N N . TYR A 1 518 ? 10.354 -0.062 -11.229 1.00 85.62 518 TYR A N 1
ATOM 4178 C CA . TYR A 1 518 ? 9.352 0.089 -12.280 1.00 85.62 518 TYR A CA 1
ATOM 4179 C C . TYR A 1 518 ? 8.968 1.558 -12.530 1.00 85.62 518 TYR A C 1
ATOM 4181 O O . TYR A 1 518 ? 8.851 1.982 -13.677 1.00 85.62 518 TYR A O 1
ATOM 4189 N N . SER A 1 519 ? 8.805 2.342 -11.461 1.00 84.69 519 SER A N 1
ATOM 4190 C CA . SER A 1 519 ? 8.414 3.759 -11.501 1.00 84.69 519 SER A CA 1
ATOM 4191 C C . SER A 1 519 ? 9.591 4.718 -11.678 1.00 84.69 519 SER A C 1
ATOM 4193 O O . SER A 1 519 ? 9.373 5.887 -12.009 1.00 84.69 519 SER A O 1
ATOM 4195 N N . ALA A 1 520 ? 10.834 4.252 -11.484 1.00 80.31 520 ALA A N 1
ATOM 4196 C CA . ALA A 1 520 ? 12.017 5.056 -11.744 1.00 80.31 520 ALA A CA 1
ATOM 4197 C C . ALA A 1 520 ? 11.944 5.626 -13.172 1.00 80.31 520 ALA A C 1
ATOM 4199 O O . ALA A 1 520 ? 11.743 4.864 -14.125 1.00 80.31 520 ALA A O 1
ATOM 4200 N N . PRO A 1 521 ? 12.107 6.953 -13.354 1.00 65.62 521 PRO A N 1
ATOM 4201 C CA . PRO A 1 521 ? 12.122 7.537 -14.683 1.00 65.62 521 PRO A CA 1
ATOM 4202 C C . PRO A 1 521 ? 13.203 6.831 -15.488 1.00 65.62 521 PRO A C 1
ATOM 4204 O O . PRO A 1 521 ? 14.374 6.807 -15.087 1.00 65.62 521 PRO A O 1
ATOM 4207 N N . ARG A 1 522 ? 12.806 6.214 -16.606 1.00 62.53 522 ARG A N 1
ATOM 4208 C CA . ARG A 1 522 ? 13.780 5.567 -17.477 1.00 62.53 522 ARG A CA 1
ATOM 4209 C C . ARG A 1 522 ? 14.813 6.624 -17.862 1.00 62.53 522 ARG A C 1
ATOM 4211 O O . ARG A 1 522 ? 14.427 7.757 -18.173 1.00 62.53 522 ARG A O 1
ATOM 4218 N N . PRO A 1 523 ? 16.117 6.304 -17.834 1.00 56.31 523 PRO A N 1
ATOM 4219 C CA . PRO A 1 523 ? 17.095 7.210 -18.400 1.00 56.31 523 PRO A CA 1
ATOM 4220 C C . PRO A 1 523 ? 16.656 7.473 -19.840 1.00 56.31 523 PRO A C 1
ATOM 4222 O O . PRO A 1 523 ? 16.524 6.524 -20.612 1.00 56.31 523 PRO A O 1
ATOM 4225 N N . LYS A 1 524 ? 16.370 8.738 -20.181 1.00 52.16 524 LYS A N 1
ATOM 4226 C CA . LYS A 1 524 ? 16.127 9.152 -21.565 1.00 52.16 524 LYS A CA 1
ATOM 4227 C C . LYS A 1 524 ? 17.416 8.886 -22.337 1.00 52.16 524 LYS A C 1
ATOM 4229 O O . LYS A 1 524 ? 18.285 9.751 -22.419 1.00 52.16 524 LYS A O 1
ATOM 4234 N N . LYS A 1 525 ? 17.577 7.664 -22.844 1.00 54.47 525 LYS A N 1
ATOM 4235 C CA . LYS A 1 525 ? 18.650 7.326 -23.769 1.00 54.47 525 LYS A CA 1
ATOM 4236 C C . LYS A 1 525 ? 18.411 8.154 -25.026 1.00 54.47 525 LYS A C 1
ATOM 4238 O O . LYS A 1 525 ? 17.297 8.250 -25.526 1.00 54.47 525 LYS A O 1
ATOM 4243 N N . SER A 1 526 ? 19.444 8.860 -25.465 1.00 52.78 526 SER A N 1
ATOM 4244 C CA . SER A 1 526 ? 19.351 9.968 -26.429 1.00 52.78 526 SER A CA 1
ATOM 4245 C C . SER A 1 526 ? 19.008 9.587 -27.877 1.00 52.78 526 SER A C 1
ATOM 4247 O O . SER A 1 526 ? 19.195 10.405 -28.778 1.00 52.78 526 SER A O 1
ATOM 4249 N N . GLY A 1 527 ? 18.544 8.362 -28.127 1.00 53.16 527 GLY A N 1
ATOM 4250 C CA . GLY A 1 527 ? 18.138 7.898 -29.449 1.00 53.16 527 GLY A CA 1
ATOM 4251 C C . GLY A 1 527 ? 19.276 7.400 -30.346 1.00 53.16 527 GLY A C 1
ATOM 4252 O O . GLY A 1 527 ? 19.004 7.002 -31.470 1.00 53.16 527 GLY A O 1
ATOM 4253 N N . LEU A 1 528 ? 20.540 7.371 -29.899 1.00 57.34 528 LEU A N 1
ATOM 4254 C CA . LEU A 1 528 ? 21.610 6.673 -30.644 1.00 57.34 528 LEU A CA 1
ATOM 4255 C C . LEU A 1 528 ? 21.596 5.158 -30.410 1.00 57.34 528 LEU A C 1
ATOM 4257 O O . LEU A 1 528 ? 22.080 4.413 -31.249 1.00 57.34 528 LEU A O 1
ATOM 4261 N N . ASP A 1 529 ? 20.999 4.688 -29.319 1.00 61.69 529 ASP A N 1
ATOM 4262 C CA . ASP A 1 529 ? 20.623 3.287 -29.128 1.00 61.69 529 ASP A CA 1
ATOM 4263 C C . ASP A 1 529 ? 19.573 2.827 -30.152 1.00 61.69 529 ASP A C 1
ATOM 4265 O O . ASP A 1 529 ? 19.620 1.680 -30.593 1.00 61.69 529 ASP A O 1
ATOM 4269 N N . LEU A 1 530 ? 18.704 3.735 -30.613 1.00 61.81 530 LEU A N 1
ATOM 4270 C CA . LEU A 1 530 ? 17.827 3.491 -31.765 1.00 61.81 530 LEU A CA 1
ATOM 4271 C C . LEU A 1 530 ? 18.629 3.409 -33.078 1.00 61.81 530 LEU A C 1
ATOM 4273 O O . LEU A 1 530 ? 18.337 2.575 -33.929 1.00 61.81 530 LEU A O 1
ATOM 4277 N N . GLU A 1 531 ? 19.693 4.208 -33.219 1.00 68.56 531 GLU A N 1
ATOM 4278 C CA . GLU A 1 531 ? 20.612 4.169 -34.372 1.00 68.56 531 GLU A CA 1
ATOM 4279 C C . GLU A 1 531 ? 21.534 2.934 -34.369 1.00 68.56 531 GLU A C 1
ATOM 4281 O O . GLU A 1 531 ? 22.047 2.549 -35.417 1.00 68.56 531 GLU A O 1
ATOM 4286 N N . VAL A 1 532 ? 21.721 2.245 -33.232 1.00 72.00 532 VAL A N 1
ATOM 4287 C CA . VAL A 1 532 ? 22.494 0.983 -33.171 1.00 72.00 532 VAL A CA 1
ATOM 4288 C C . VAL A 1 532 ? 21.879 -0.097 -34.068 1.00 72.00 532 VAL A C 1
ATOM 4290 O O . VAL A 1 532 ? 22.605 -0.973 -34.553 1.00 72.00 532 VAL A O 1
ATOM 4293 N N . ILE A 1 533 ? 20.569 -0.026 -34.326 1.00 73.81 533 ILE A N 1
ATOM 4294 C CA . ILE A 1 533 ? 19.885 -0.884 -35.303 1.00 73.81 533 ILE A CA 1
ATOM 4295 C C . ILE A 1 533 ? 20.429 -0.619 -36.715 1.00 73.81 533 ILE A C 1
ATOM 4297 O O . ILE A 1 533 ? 20.671 -1.561 -37.469 1.00 73.81 533 ILE A O 1
ATOM 4301 N N . ASN A 1 534 ? 20.730 0.637 -37.057 1.00 83.94 534 ASN A N 1
ATOM 4302 C CA . ASN A 1 534 ? 21.296 1.004 -38.359 1.00 83.94 534 ASN A CA 1
ATOM 4303 C C . ASN A 1 534 ? 22.735 0.496 -38.538 1.00 83.94 534 ASN A C 1
ATOM 4305 O O . ASN A 1 534 ? 23.195 0.329 -39.666 1.00 83.94 534 ASN A O 1
ATOM 4309 N N . TYR A 1 535 ? 23.452 0.148 -37.463 1.00 87.88 535 TYR A N 1
ATOM 4310 C CA . TYR A 1 535 ? 24.756 -0.511 -37.599 1.00 87.88 535 TYR A CA 1
ATOM 4311 C C . TYR A 1 535 ? 24.643 -1.887 -38.249 1.00 87.88 535 TYR A C 1
ATOM 4313 O O . TYR A 1 535 ? 25.550 -2.283 -38.975 1.00 87.88 535 TYR A O 1
ATOM 4321 N N . ASP A 1 536 ? 23.519 -2.589 -38.085 1.00 82.69 536 ASP A N 1
ATOM 4322 C CA . ASP A 1 536 ? 23.313 -3.852 -38.795 1.00 82.69 536 ASP A CA 1
ATOM 4323 C C . ASP A 1 536 ? 23.238 -3.638 -40.316 1.00 82.69 536 ASP A C 1
ATOM 4325 O O . ASP A 1 536 ? 23.640 -4.525 -41.070 1.00 82.69 536 ASP A O 1
ATOM 4329 N N . LEU A 1 537 ? 22.804 -2.458 -40.782 1.00 86.38 537 LEU A N 1
ATOM 4330 C CA . LEU A 1 537 ? 22.855 -2.092 -42.202 1.00 86.38 537 LEU A CA 1
ATOM 4331 C C . LEU A 1 537 ? 24.298 -1.912 -42.679 1.00 86.38 537 LEU A C 1
ATOM 4333 O O . LEU A 1 537 ? 24.638 -2.400 -43.752 1.00 86.38 537 LEU A O 1
ATOM 4337 N N . VAL A 1 538 ? 25.167 -1.287 -41.876 1.00 88.56 538 VAL A N 1
ATOM 4338 C CA . VAL A 1 538 ? 26.606 -1.171 -42.193 1.00 88.56 538 VAL A CA 1
ATOM 4339 C C . VAL A 1 538 ? 27.263 -2.542 -42.264 1.00 88.56 538 VAL A C 1
ATOM 4341 O O . VAL A 1 538 ? 28.048 -2.800 -43.172 1.00 88.56 538 VAL A O 1
ATOM 4344 N N . LEU A 1 539 ? 26.932 -3.431 -41.326 1.00 85.69 539 LEU A N 1
ATOM 4345 C CA . LEU A 1 539 ? 27.492 -4.779 -41.290 1.00 85.69 539 LEU A CA 1
ATOM 4346 C C . LEU A 1 539 ? 27.050 -5.609 -42.499 1.00 85.69 539 LEU A C 1
ATOM 4348 O O . LEU A 1 539 ? 27.866 -6.304 -43.095 1.00 85.69 539 LEU A O 1
ATOM 4352 N N . ARG A 1 540 ? 25.780 -5.494 -42.900 1.00 84.38 540 ARG A N 1
ATOM 4353 C CA . ARG A 1 540 ? 25.227 -6.179 -44.080 1.00 84.38 540 ARG A CA 1
ATOM 4354 C C . ARG A 1 540 ? 25.594 -5.510 -45.404 1.00 84.38 540 ARG A C 1
ATOM 4356 O O . ARG A 1 540 ? 25.355 -6.103 -46.453 1.00 84.38 540 ARG A O 1
ATOM 4363 N N . ASN A 1 541 ? 26.130 -4.291 -45.375 1.00 87.56 541 ASN A N 1
ATOM 4364 C CA . ASN A 1 541 ? 26.510 -3.565 -46.576 1.00 87.56 541 ASN A CA 1
ATOM 4365 C C . ASN A 1 541 ? 27.644 -4.303 -47.291 1.00 87.56 541 ASN A C 1
ATOM 4367 O O . ASN A 1 541 ? 28.690 -4.564 -46.698 1.00 87.56 541 ASN A O 1
ATOM 4371 N N . SER A 1 542 ? 27.432 -4.603 -48.567 1.00 86.25 542 SER A N 1
ATOM 4372 C CA . SER A 1 542 ? 28.379 -5.318 -49.413 1.00 86.25 542 SER A CA 1
ATOM 4373 C C . SER A 1 542 ? 29.051 -4.386 -50.426 1.00 86.25 542 SER A C 1
ATOM 4375 O O . SER A 1 542 ? 28.593 -3.254 -50.644 1.00 86.25 542 SER A O 1
ATOM 4377 N N . LYS A 1 543 ? 30.177 -4.819 -51.011 1.00 88.31 543 LYS A N 1
ATOM 4378 C CA . LYS A 1 543 ? 30.856 -4.008 -52.028 1.00 88.31 543 LYS A CA 1
ATOM 4379 C C . LYS A 1 543 ? 29.995 -3.982 -53.285 1.00 88.31 543 LYS A C 1
ATOM 4381 O O . LYS A 1 543 ? 29.382 -4.972 -53.666 1.00 88.31 543 LYS A O 1
ATOM 4386 N N . SER A 1 544 ? 29.953 -2.845 -53.962 1.00 85.81 544 SER A N 1
ATOM 4387 C CA . SER A 1 544 ? 29.456 -2.820 -55.338 1.00 85.81 544 SER A CA 1
ATOM 4388 C C . SER A 1 544 ? 30.348 -1.980 -56.227 1.00 85.81 544 SER A C 1
ATOM 4390 O O . SER A 1 544 ? 31.021 -1.066 -55.750 1.00 85.81 544 SER A O 1
ATOM 4392 N N . MET A 1 545 ? 30.365 -2.355 -57.507 1.00 81.69 545 MET A N 1
ATOM 4393 C CA . MET A 1 545 ? 31.175 -1.712 -58.530 1.00 81.69 545 MET A CA 1
ATOM 4394 C C . MET A 1 545 ? 30.705 -0.274 -58.732 1.00 81.69 545 MET A C 1
ATOM 4396 O O . MET A 1 545 ? 29.601 -0.028 -59.217 1.00 81.69 545 MET A O 1
ATOM 4400 N N . ASP A 1 546 ? 31.558 0.668 -58.358 1.00 85.44 546 ASP A N 1
ATOM 4401 C CA . ASP A 1 546 ? 31.438 2.074 -58.697 1.00 85.44 546 ASP A CA 1
ATOM 4402 C C . ASP A 1 546 ? 32.240 2.344 -59.979 1.00 85.44 546 ASP A C 1
ATOM 4404 O O . ASP A 1 546 ? 33.413 1.976 -60.089 1.00 85.44 546 ASP A O 1
ATOM 4408 N N . ASN A 1 547 ? 31.612 3.002 -60.957 1.00 80.31 547 ASN A N 1
ATOM 4409 C CA . ASN A 1 547 ? 32.215 3.262 -62.268 1.00 80.31 547 ASN A CA 1
ATOM 4410 C C . ASN A 1 547 ? 33.498 4.102 -62.197 1.00 80.31 547 ASN A C 1
ATOM 4412 O O . ASN A 1 547 ? 34.276 4.106 -63.154 1.00 80.31 547 ASN A O 1
ATOM 4416 N N . GLN A 1 548 ? 33.711 4.850 -61.118 1.00 82.50 548 GLN A N 1
ATOM 4417 C CA . GLN A 1 548 ? 34.873 5.709 -60.936 1.00 82.50 548 GLN A CA 1
ATOM 4418 C C . GLN A 1 548 ? 35.857 5.140 -59.911 1.00 82.50 548 GLN A C 1
ATOM 4420 O O . GLN A 1 548 ? 37.064 5.298 -60.085 1.00 82.50 548 GLN A O 1
ATOM 4425 N N . TRP A 1 549 ? 35.360 4.468 -58.872 1.00 83.69 549 TRP A N 1
ATOM 4426 C CA . TRP A 1 549 ? 36.160 4.129 -57.689 1.00 83.69 549 TRP A CA 1
ATOM 4427 C C . TRP A 1 549 ? 36.331 2.625 -57.441 1.00 83.69 549 TRP A C 1
ATOM 4429 O O . TRP A 1 549 ? 36.988 2.236 -56.476 1.00 83.69 549 TRP A O 1
ATOM 4439 N N . GLY A 1 550 ? 35.785 1.778 -58.316 1.00 83.38 550 GLY A N 1
ATOM 4440 C CA . GLY A 1 550 ? 35.892 0.324 -58.217 1.00 83.38 550 GLY A CA 1
ATOM 4441 C C . GLY A 1 550 ? 34.953 -0.277 -57.171 1.00 83.38 550 GLY A C 1
ATOM 4442 O O . GLY A 1 550 ? 33.927 0.300 -56.820 1.00 83.38 550 GLY A O 1
ATOM 4443 N N . ASN A 1 551 ? 35.281 -1.472 -56.681 1.00 85.44 551 ASN A N 1
ATOM 4444 C CA . ASN A 1 551 ? 34.444 -2.194 -55.722 1.00 85.44 551 ASN A CA 1
ATOM 4445 C C . ASN A 1 551 ? 34.579 -1.604 -54.313 1.00 85.44 551 ASN A C 1
ATOM 4447 O O . ASN A 1 551 ? 35.549 -1.888 -53.608 1.00 85.44 551 ASN A O 1
ATOM 4451 N N . ILE A 1 552 ? 33.584 -0.829 -53.881 1.00 90.38 552 ILE A N 1
ATOM 4452 C CA . ILE A 1 552 ? 33.595 -0.130 -52.588 1.00 90.38 552 ILE A CA 1
ATOM 4453 C C . ILE A 1 552 ? 32.306 -0.352 -51.795 1.00 90.38 552 ILE A C 1
ATOM 4455 O O . ILE A 1 552 ? 31.262 -0.705 -52.346 1.00 90.38 552 ILE A O 1
ATOM 4459 N N . TYR A 1 553 ? 32.398 -0.157 -50.479 1.00 93.44 553 TYR A N 1
ATOM 4460 C CA . TYR A 1 553 ? 31.241 -0.120 -49.585 1.00 93.44 553 TYR A CA 1
ATOM 4461 C C . TYR A 1 553 ? 30.544 1.244 -49.643 1.00 93.44 553 TYR A C 1
ATOM 4463 O O . TYR A 1 553 ? 31.137 2.251 -50.035 1.00 93.44 553 TYR A O 1
ATOM 4471 N N . HIS A 1 554 ? 29.281 1.275 -49.220 1.00 93.19 554 HIS A N 1
ATOM 4472 C CA . HIS A 1 554 ? 28.442 2.477 -49.264 1.00 93.19 554 HIS A CA 1
ATOM 4473 C C . HIS A 1 554 ? 27.968 2.925 -47.889 1.00 93.19 554 HIS A C 1
ATOM 4475 O O . HIS A 1 554 ? 27.641 4.087 -47.743 1.00 93.19 554 HIS A O 1
ATOM 4481 N N . ALA A 1 555 ? 27.989 2.065 -46.871 1.00 94.56 555 ALA A N 1
ATOM 4482 C CA . ALA A 1 555 ? 27.539 2.425 -45.529 1.00 94.56 555 ALA A CA 1
ATOM 4483 C C . ALA A 1 555 ? 28.659 2.311 -44.488 1.00 94.56 555 ALA A C 1
ATOM 4485 O O . ALA A 1 555 ? 29.494 1.397 -44.554 1.00 94.56 555 ALA A O 1
ATOM 4486 N N . THR A 1 556 ? 28.649 3.231 -43.520 1.00 95.62 556 THR A N 1
ATOM 4487 C CA . THR A 1 556 ? 29.646 3.366 -42.453 1.00 95.62 556 THR A CA 1
ATOM 4488 C C . THR A 1 556 ? 29.070 4.003 -41.184 1.00 95.62 556 THR A C 1
ATOM 4490 O O . THR A 1 556 ? 27.892 4.349 -41.114 1.00 95.62 556 THR A O 1
ATOM 4493 N N . MET A 1 557 ? 29.911 4.141 -40.162 1.00 95.88 557 MET A N 1
ATOM 4494 C CA . MET A 1 557 ? 29.626 4.867 -38.927 1.00 95.88 557 MET A CA 1
ATOM 4495 C C . MET A 1 557 ? 30.658 5.981 -38.775 1.00 95.88 557 MET A C 1
ATOM 4497 O O . MET A 1 557 ? 31.862 5.716 -38.795 1.00 95.88 557 MET A O 1
ATOM 4501 N N . CYS A 1 558 ? 30.200 7.221 -38.597 1.00 96.88 558 CYS A N 1
ATOM 4502 C CA . CYS A 1 558 ? 31.102 8.340 -38.358 1.00 96.88 558 CYS A CA 1
ATOM 4503 C C . CYS A 1 558 ? 31.846 8.146 -37.022 1.00 96.88 558 CYS A C 1
ATOM 4505 O O . CYS A 1 558 ? 31.195 8.041 -35.979 1.00 96.88 558 CYS A O 1
ATOM 4507 N N . PRO A 1 559 ? 33.191 8.159 -36.995 1.00 96.94 559 PRO A N 1
ATOM 4508 C CA . PRO A 1 559 ? 33.949 7.929 -35.764 1.00 96.94 559 PRO A CA 1
ATOM 4509 C C . PRO A 1 559 ? 33.812 9.074 -34.751 1.00 96.94 559 PRO A C 1
ATOM 4511 O O . PRO A 1 559 ? 34.093 8.885 -33.573 1.00 96.94 559 PRO A O 1
ATOM 4514 N N . TYR A 1 560 ? 33.367 10.253 -35.192 1.00 97.12 560 TYR A N 1
ATOM 4515 C CA . TYR A 1 560 ? 33.321 11.466 -34.376 1.00 97.12 560 TYR A CA 1
ATOM 4516 C C . TYR A 1 560 ? 31.966 11.720 -33.714 1.00 97.12 560 TYR A C 1
ATOM 4518 O O . TYR A 1 560 ? 31.909 12.378 -32.682 1.00 97.12 560 TYR A O 1
ATOM 4526 N N . CYS A 1 561 ? 30.869 11.258 -34.316 1.00 95.50 561 CYS A N 1
ATOM 4527 C CA . CYS A 1 561 ? 29.518 11.465 -33.782 1.00 95.50 561 CYS A CA 1
ATOM 4528 C C . CYS A 1 561 ? 28.686 10.179 -33.694 1.00 95.50 561 CYS A C 1
ATOM 4530 O O . CYS A 1 561 ? 27.546 10.227 -33.231 1.00 95.50 561 CYS A O 1
ATOM 4532 N N . LEU A 1 562 ? 29.252 9.046 -34.131 1.00 95.31 562 LEU A N 1
ATOM 4533 C CA . LEU A 1 562 ? 28.647 7.710 -34.144 1.00 95.31 562 LEU A CA 1
ATOM 4534 C C . LEU A 1 562 ? 27.400 7.571 -35.023 1.00 95.31 562 LEU A C 1
ATOM 4536 O O . LEU A 1 562 ? 26.736 6.543 -35.010 1.00 95.31 562 LEU A O 1
ATOM 4540 N N . LYS A 1 563 ? 27.070 8.584 -35.822 1.00 94.12 563 LYS A N 1
ATOM 4541 C CA . LYS A 1 563 ? 25.923 8.517 -36.721 1.00 94.12 563 LYS A CA 1
ATOM 4542 C C . LYS A 1 563 ? 26.188 7.514 -37.852 1.00 94.12 563 LYS A C 1
ATOM 4544 O O . LYS A 1 563 ? 27.295 7.474 -38.399 1.00 94.12 563 LYS A O 1
ATOM 4549 N N . PHE A 1 564 ? 25.167 6.727 -38.192 1.00 93.56 564 PHE A N 1
ATOM 4550 C CA . PHE A 1 564 ? 25.124 5.960 -39.434 1.00 93.56 564 PHE A CA 1
ATOM 4551 C C . PHE A 1 564 ? 25.213 6.908 -40.631 1.00 93.56 564 PHE A C 1
ATOM 4553 O O . PHE A 1 564 ? 24.530 7.931 -40.666 1.00 93.56 564 PHE A O 1
ATOM 4560 N N . GLU A 1 565 ? 26.036 6.562 -41.612 1.00 94.50 565 GLU A N 1
ATOM 4561 C CA . GLU A 1 565 ? 26.155 7.329 -42.844 1.00 94.50 565 GLU A CA 1
ATOM 4562 C C . GLU A 1 565 ? 26.188 6.407 -44.055 1.00 94.50 565 GLU A C 1
ATOM 4564 O O . GLU A 1 565 ? 26.885 5.389 -44.065 1.00 94.50 565 GLU A O 1
ATOM 4569 N N . GLU A 1 566 ? 25.448 6.805 -45.085 1.00 93.94 566 GLU A N 1
ATOM 4570 C CA . GLU A 1 566 ? 25.456 6.174 -46.396 1.00 93.94 566 GLU A CA 1
ATOM 4571 C C . GLU A 1 566 ? 26.019 7.157 -47.423 1.00 93.94 566 GLU A C 1
ATOM 4573 O O . GLU A 1 566 ? 25.658 8.332 -47.481 1.00 93.94 566 GLU A O 1
ATOM 4578 N N . ARG A 1 567 ? 26.959 6.677 -48.227 1.00 89.44 567 ARG A N 1
ATOM 4579 C CA . ARG A 1 567 ? 27.630 7.450 -49.255 1.00 89.44 567 ARG A CA 1
ATOM 4580 C C . ARG A 1 567 ? 26.685 7.636 -50.435 1.00 89.44 567 ARG A C 1
ATOM 4582 O O . ARG A 1 567 ? 26.367 6.677 -51.128 1.00 89.44 567 ARG A O 1
ATOM 4589 N N . GLY A 1 568 ? 26.327 8.885 -50.725 1.00 81.56 568 GLY A N 1
ATOM 4590 C CA . GLY A 1 568 ? 25.598 9.220 -51.951 1.00 81.56 568 GLY A CA 1
ATOM 4591 C C . GLY A 1 568 ? 26.478 9.251 -53.209 1.00 81.56 568 GLY A C 1
ATOM 4592 O O . GLY A 1 568 ? 25.993 8.984 -54.302 1.00 81.56 568 GLY A O 1
ATOM 4593 N N . HIS A 1 569 ? 27.760 9.608 -53.078 1.00 79.19 569 HIS A N 1
ATOM 4594 C CA . HIS A 1 569 ? 28.725 9.751 -54.179 1.00 79.19 569 HIS A CA 1
ATOM 4595 C C . HIS A 1 569 ? 30.166 9.875 -53.639 1.00 79.19 569 HIS A C 1
ATOM 4597 O O . HIS A 1 569 ? 30.372 10.070 -52.443 1.00 79.19 569 HIS A O 1
ATOM 4603 N N . GLY A 1 570 ? 31.175 9.783 -54.513 1.00 83.00 570 GLY A N 1
ATOM 4604 C CA . GLY A 1 570 ? 32.595 9.949 -54.155 1.00 83.00 570 GLY A CA 1
ATOM 4605 C C . GLY A 1 570 ? 33.339 8.630 -53.918 1.00 83.00 570 GLY A C 1
ATOM 4606 O O . GLY A 1 570 ? 32.820 7.564 -54.241 1.00 83.00 570 GLY A O 1
ATOM 4607 N N . CYS A 1 571 ? 34.562 8.701 -53.388 1.00 88.25 571 CYS A N 1
ATOM 4608 C CA . CYS A 1 571 ? 35.430 7.538 -53.159 1.00 88.25 571 CYS A CA 1
ATOM 4609 C C . CYS A 1 571 ? 35.139 6.829 -51.813 1.00 88.25 571 CYS A C 1
ATOM 4611 O O . CYS A 1 571 ? 34.125 7.090 -51.173 1.00 88.25 571 CYS A O 1
ATOM 4613 N N . SER A 1 572 ? 36.017 5.925 -51.351 1.00 91.50 572 SER A N 1
ATOM 4614 C CA . SER A 1 572 ? 35.825 5.178 -50.090 1.00 91.50 572 SER A CA 1
ATOM 4615 C C . SER A 1 572 ? 36.058 5.995 -48.809 1.00 91.50 572 SER A C 1
ATOM 4617 O O . SER A 1 572 ? 35.924 5.468 -47.704 1.00 91.50 572 SER A O 1
ATOM 4619 N N . VAL A 1 573 ? 36.379 7.280 -48.929 1.00 93.81 573 VAL A N 1
ATOM 4620 C CA . VAL A 1 573 ? 36.559 8.211 -47.813 1.00 93.81 573 VAL A CA 1
ATOM 4621 C C . VAL A 1 573 ? 35.542 9.342 -47.969 1.00 93.81 573 VAL A C 1
ATOM 4623 O O . VAL A 1 573 ? 35.405 9.910 -49.051 1.00 93.81 573 VAL A O 1
ATOM 4626 N N . MET A 1 574 ? 34.794 9.638 -46.906 1.00 95.19 574 MET A N 1
ATOM 4627 C CA . MET A 1 574 ? 33.654 10.558 -46.954 1.00 95.19 574 MET A CA 1
ATOM 4628 C C . MET A 1 574 ? 33.586 11.481 -45.732 1.00 95.19 574 MET A C 1
ATOM 4630 O O . MET A 1 574 ? 34.277 11.286 -44.734 1.00 95.19 574 MET A O 1
ATOM 4634 N N . THR A 1 575 ? 32.731 12.494 -45.823 1.00 96.25 575 THR A N 1
ATOM 4635 C CA . THR A 1 575 ? 32.310 13.362 -44.715 1.00 96.25 575 THR A CA 1
ATOM 4636 C C . THR A 1 575 ? 30.799 13.233 -44.536 1.00 96.25 575 THR A C 1
ATOM 4638 O O . THR A 1 575 ? 30.132 12.609 -45.363 1.00 96.25 575 THR A O 1
ATOM 4641 N N . HIS A 1 576 ? 30.229 13.870 -43.512 1.00 96.06 576 HIS A N 1
ATOM 4642 C CA . HIS A 1 576 ? 28.799 14.174 -43.566 1.00 96.06 576 HIS A CA 1
ATOM 4643 C C . HIS A 1 576 ? 28.507 15.129 -44.731 1.00 96.06 576 HIS A C 1
ATOM 4645 O O . HIS A 1 576 ? 29.403 15.828 -45.220 1.00 96.06 576 HIS A O 1
ATOM 4651 N N . GLU A 1 577 ? 27.254 15.170 -45.175 1.00 94.50 577 GLU A N 1
ATOM 4652 C CA . GLU A 1 577 ? 26.819 16.129 -46.185 1.00 94.50 577 GLU A CA 1
ATOM 4653 C C . GLU A 1 577 ? 26.997 17.567 -45.674 1.00 94.50 577 GLU A C 1
ATOM 4655 O O . GLU A 1 577 ? 26.532 17.937 -44.593 1.00 94.50 577 GLU A O 1
ATOM 4660 N N . ASN A 1 578 ? 27.672 18.403 -46.463 1.00 93.75 578 ASN A N 1
ATOM 4661 C CA . ASN A 1 578 ? 27.935 19.793 -46.108 1.00 93.75 578 ASN A CA 1
ATOM 4662 C C . ASN A 1 578 ? 26.762 20.710 -46.488 1.00 93.75 578 ASN A C 1
ATOM 4664 O O . ASN A 1 578 ? 26.909 21.644 -47.276 1.00 93.75 578 ASN A O 1
ATOM 4668 N N . VAL A 1 579 ? 25.590 20.452 -45.908 1.00 91.88 579 VAL A N 1
ATOM 4669 C CA . VAL A 1 579 ? 24.339 21.176 -46.212 1.00 91.88 579 VAL A CA 1
ATOM 4670 C C . VAL A 1 579 ? 24.470 22.690 -45.975 1.00 91.88 579 VAL A C 1
ATOM 4672 O O . VAL A 1 579 ? 23.787 23.493 -46.601 1.00 91.88 579 VAL A O 1
ATOM 4675 N N . LYS A 1 580 ? 25.375 23.099 -45.076 1.00 92.94 580 LYS A N 1
ATOM 4676 C CA . LYS A 1 580 ? 25.601 24.500 -44.691 1.00 92.94 580 LYS A CA 1
ATOM 4677 C C . LYS A 1 580 ? 26.690 25.211 -45.508 1.00 92.94 580 LYS A C 1
ATOM 4679 O O . LYS A 1 580 ? 26.990 26.361 -45.203 1.00 92.94 580 LYS A O 1
ATOM 4684 N N . GLY A 1 581 ? 27.310 24.551 -46.492 1.00 94.50 581 GLY A N 1
ATOM 4685 C CA . GLY A 1 581 ? 28.376 25.150 -47.307 1.00 94.50 581 GLY A CA 1
ATOM 4686 C C . GLY A 1 581 ? 29.600 25.594 -46.494 1.00 94.50 581 GLY A C 1
ATOM 4687 O O . GLY A 1 581 ? 30.230 26.599 -46.810 1.00 94.50 581 GLY A O 1
ATOM 4688 N N . LEU A 1 582 ? 29.918 24.877 -45.413 1.00 93.69 582 LEU A N 1
ATOM 4689 C CA . LEU A 1 582 ? 31.031 25.198 -44.523 1.00 93.69 582 LEU A CA 1
ATOM 4690 C C . LEU A 1 582 ? 32.391 24.992 -45.223 1.00 93.69 582 LEU A C 1
ATOM 4692 O O . LEU A 1 582 ? 32.511 24.100 -46.066 1.00 93.69 582 LEU A O 1
ATOM 4696 N N . PRO A 1 583 ? 33.443 25.744 -44.849 1.00 94.81 583 PRO A N 1
ATOM 4697 C CA . PRO A 1 583 ? 34.792 25.544 -45.384 1.00 94.81 583 PRO A CA 1
ATOM 4698 C C . PRO A 1 583 ? 35.306 24.103 -45.210 1.00 94.81 583 PRO A C 1
ATOM 4700 O O . PRO A 1 583 ? 34.900 23.404 -44.281 1.00 94.81 583 PRO A O 1
ATOM 4703 N N . ASN A 1 584 ? 36.238 23.657 -46.059 1.00 90.75 584 ASN A N 1
ATOM 4704 C CA . ASN A 1 584 ? 36.824 22.305 -45.978 1.00 90.75 584 ASN A CA 1
ATOM 4705 C C . ASN A 1 584 ? 37.480 22.010 -44.616 1.00 90.75 584 ASN A C 1
ATOM 4707 O O . ASN A 1 584 ? 37.374 20.889 -44.121 1.00 90.75 584 ASN A O 1
ATOM 4711 N N . GLU A 1 585 ? 38.046 23.029 -43.966 1.00 91.81 585 GLU A N 1
ATOM 4712 C CA . GLU A 1 585 ? 38.650 22.952 -42.622 1.00 91.81 585 GLU A CA 1
ATOM 4713 C C . GLU A 1 585 ? 37.649 22.527 -41.518 1.00 91.81 585 GLU A C 1
ATOM 4715 O O . GLU A 1 585 ? 38.025 22.119 -40.412 1.00 91.81 585 GLU A O 1
ATOM 4720 N N . MET A 1 586 ? 36.346 22.663 -41.796 1.00 94.31 586 MET A N 1
ATOM 4721 C CA . MET A 1 586 ? 35.246 22.325 -40.885 1.00 94.31 586 MET A CA 1
ATOM 4722 C C . MET A 1 586 ? 34.735 20.890 -41.070 1.00 94.31 586 MET A C 1
ATOM 4724 O O . MET A 1 586 ? 33.874 20.448 -40.304 1.00 94.31 586 MET A O 1
ATOM 4728 N N . ALA A 1 587 ? 35.270 20.142 -42.041 1.00 94.62 587 ALA A N 1
ATOM 4729 C CA . ALA A 1 587 ? 35.031 18.709 -42.146 1.00 94.62 587 ALA A CA 1
ATOM 4730 C C . ALA A 1 587 ? 35.439 18.017 -40.819 1.00 94.62 587 ALA A C 1
ATOM 4732 O O . ALA A 1 587 ? 36.399 18.456 -40.170 1.00 94.62 587 ALA A O 1
ATOM 4733 N N . PRO A 1 588 ? 34.683 17.010 -40.340 1.00 95.88 588 PRO A N 1
ATOM 4734 C CA . PRO A 1 588 ? 33.770 16.134 -41.090 1.00 95.88 588 PRO A CA 1
ATOM 4735 C C . PRO A 1 588 ? 32.299 16.602 -41.182 1.00 95.88 588 PRO A C 1
ATOM 4737 O O . PRO A 1 588 ? 31.461 15.814 -41.614 1.00 95.88 588 PRO A O 1
ATOM 4740 N N . TYR A 1 589 ? 31.962 17.834 -40.774 1.00 96.94 589 TYR A N 1
ATOM 4741 C CA . TYR A 1 589 ? 30.593 18.398 -40.768 1.00 96.94 589 TYR A CA 1
ATOM 4742 C C . TYR A 1 589 ? 29.578 17.674 -39.866 1.00 96.94 589 TYR A C 1
ATOM 4744 O O . TYR A 1 589 ? 28.377 17.680 -40.131 1.00 96.94 589 TYR A O 1
ATOM 4752 N N . CYS A 1 590 ? 30.050 17.064 -38.775 1.00 95.62 590 CYS A N 1
ATOM 4753 C CA . CYS A 1 590 ? 29.171 16.526 -37.737 1.00 95.62 590 CYS A CA 1
ATOM 4754 C C . CYS A 1 590 ? 28.222 17.606 -37.199 1.00 95.62 590 CYS A C 1
ATOM 4756 O O . CYS A 1 590 ? 28.608 18.767 -37.058 1.00 95.62 590 CYS A O 1
ATOM 4758 N N . ASP A 1 591 ? 27.014 17.202 -36.801 1.00 92.88 591 ASP A N 1
ATOM 4759 C CA . ASP A 1 591 ? 26.157 18.035 -35.957 1.00 92.88 591 ASP A CA 1
ATOM 4760 C C . ASP A 1 591 ? 26.928 18.412 -34.673 1.00 92.88 591 ASP A C 1
ATOM 4762 O O . ASP A 1 591 ? 27.352 17.501 -33.952 1.00 92.88 591 ASP A O 1
ATOM 4766 N N . PRO A 1 592 ? 27.118 19.710 -34.357 1.00 90.69 592 PRO A N 1
ATOM 4767 C CA . PRO A 1 592 ? 27.812 20.144 -33.144 1.00 90.69 592 PRO A CA 1
ATOM 4768 C C . PRO A 1 592 ? 27.218 19.559 -31.855 1.00 90.69 592 PRO A C 1
ATOM 4770 O O . PRO A 1 592 ? 27.949 19.278 -30.914 1.00 90.69 592 PRO A O 1
ATOM 4773 N N . GLY A 1 593 ? 25.906 19.292 -31.812 1.00 88.06 593 GLY A N 1
ATOM 4774 C CA . GLY A 1 593 ? 25.263 18.648 -30.660 1.00 88.06 593 GLY A CA 1
ATOM 4775 C C . GLY A 1 593 ? 25.607 17.160 -30.498 1.00 88.06 593 GLY A C 1
ATOM 4776 O O . GLY A 1 593 ? 25.299 16.559 -29.462 1.00 88.06 593 GLY A O 1
ATOM 4777 N N . ARG A 1 594 ? 26.224 16.551 -31.520 1.00 90.38 594 ARG A N 1
ATOM 4778 C CA . ARG A 1 594 ? 26.607 15.133 -31.570 1.00 90.38 594 ARG A CA 1
ATOM 4779 C C . ARG A 1 594 ? 28.105 14.892 -31.697 1.00 90.38 594 ARG A C 1
ATOM 4781 O O . ARG A 1 594 ? 28.548 13.800 -31.355 1.00 90.38 594 ARG A O 1
ATOM 4788 N N . ALA A 1 595 ? 28.867 15.866 -32.176 1.00 94.81 595 ALA A N 1
ATOM 4789 C CA . ALA A 1 595 ? 30.306 15.748 -32.324 1.00 94.81 595 ALA A CA 1
ATOM 4790 C C . ALA A 1 595 ? 30.996 15.552 -30.966 1.00 94.81 595 ALA A C 1
ATOM 4792 O O . ALA A 1 595 ? 30.700 16.238 -29.990 1.00 94.81 595 ALA A O 1
ATOM 4793 N N . VAL A 1 596 ? 31.940 14.619 -30.920 1.00 96.31 596 VAL A N 1
ATOM 4794 C CA . VAL A 1 596 ? 32.860 14.449 -29.799 1.00 96.31 596 VAL A CA 1
ATOM 4795 C C . VAL A 1 596 ? 34.064 15.356 -30.048 1.00 96.31 596 VAL A C 1
ATOM 4797 O O . VAL A 1 596 ? 35.010 14.982 -30.740 1.00 96.31 596 VAL A O 1
ATOM 4800 N N . GLU A 1 597 ? 33.959 16.594 -29.558 1.00 95.75 597 GLU A N 1
ATOM 4801 C CA . GLU A 1 597 ? 34.874 17.705 -29.867 1.00 95.75 597 GLU A CA 1
ATOM 4802 C C . GLU A 1 597 ? 36.342 17.365 -29.581 1.00 95.75 597 GLU A C 1
ATOM 4804 O O . GLU A 1 597 ? 37.191 17.580 -30.444 1.00 95.75 597 GLU A O 1
ATOM 4809 N N . ASP A 1 598 ? 36.636 16.739 -28.436 1.00 95.25 598 ASP A N 1
ATOM 4810 C CA . ASP A 1 598 ? 38.006 16.379 -28.049 1.00 95.25 598 ASP A CA 1
ATOM 4811 C C . ASP A 1 598 ? 38.653 15.354 -29.002 1.00 95.25 598 ASP A C 1
ATOM 4813 O O . ASP A 1 598 ? 39.861 15.403 -29.244 1.00 95.25 598 ASP A O 1
ATOM 4817 N N . LEU A 1 599 ? 37.858 14.456 -29.589 1.00 95.94 599 LEU A N 1
ATOM 4818 C CA . LEU A 1 599 ? 38.313 13.508 -30.606 1.00 95.94 599 LEU A CA 1
ATOM 4819 C C . LEU A 1 599 ? 38.519 14.196 -31.966 1.00 95.94 599 LEU A C 1
ATOM 4821 O O . LEU A 1 599 ? 39.497 13.916 -32.659 1.00 95.94 599 LEU A O 1
ATOM 4825 N N . VAL A 1 600 ? 37.621 15.111 -32.350 1.00 96.81 600 VAL A N 1
ATOM 4826 C CA . VAL A 1 600 ? 37.741 15.896 -33.591 1.00 96.81 600 VAL A CA 1
ATOM 4827 C C . VAL A 1 600 ? 39.010 16.746 -33.565 1.00 96.81 600 VAL A C 1
ATOM 4829 O O . VAL A 1 600 ? 39.797 16.683 -34.507 1.00 96.81 600 VAL A O 1
ATOM 4832 N N . GLU A 1 601 ? 39.235 17.503 -32.491 1.00 95.69 601 GLU A N 1
ATOM 4833 C CA . GLU A 1 601 ? 40.417 18.358 -32.326 1.00 95.69 601 GLU A CA 1
ATOM 4834 C C . GLU A 1 601 ? 41.717 17.554 -32.403 1.00 95.69 601 GLU A C 1
ATOM 4836 O O . GLU A 1 601 ? 42.609 17.905 -33.172 1.00 95.69 601 GLU A O 1
ATOM 4841 N N . MET A 1 602 ? 41.787 16.412 -31.710 1.00 95.44 602 MET A N 1
ATOM 4842 C CA . MET A 1 602 ? 42.950 15.523 -31.756 1.00 95.44 602 MET A CA 1
ATOM 4843 C C . MET A 1 602 ? 43.322 15.120 -33.190 1.00 95.44 602 MET A C 1
ATOM 4845 O O . MET A 1 602 ? 44.495 15.169 -33.573 1.00 95.44 602 MET A O 1
ATOM 4849 N N . TYR A 1 603 ? 42.335 14.725 -33.998 1.00 96.81 603 TYR A N 1
ATOM 4850 C CA . TYR A 1 603 ? 42.581 14.345 -35.386 1.00 96.81 603 TYR A CA 1
ATOM 4851 C C . TYR A 1 603 ? 42.867 15.552 -36.288 1.00 96.81 603 TYR A C 1
ATOM 4853 O O . TYR A 1 603 ? 43.661 15.410 -37.218 1.00 96.81 603 TYR A O 1
ATOM 4861 N N . LYS A 1 604 ? 42.294 16.738 -36.022 1.00 95.38 604 LYS A N 1
ATOM 4862 C CA . LYS A 1 604 ? 42.631 17.976 -36.754 1.00 95.38 604 LYS A CA 1
ATOM 4863 C C . LYS A 1 604 ? 44.087 18.372 -36.537 1.00 95.38 604 LYS A C 1
ATOM 4865 O O . LYS A 1 604 ? 44.797 18.611 -37.511 1.00 95.38 604 LYS A O 1
ATOM 4870 N N . ASP A 1 605 ? 44.536 18.367 -35.286 1.00 94.31 605 ASP A N 1
ATOM 4871 C CA . ASP A 1 605 ? 45.924 18.667 -34.925 1.00 94.31 605 ASP A CA 1
ATOM 4872 C C . ASP A 1 605 ? 46.884 17.667 -35.580 1.00 94.31 605 ASP A C 1
ATOM 4874 O O . ASP A 1 605 ? 47.898 18.044 -36.171 1.00 94.31 605 ASP A O 1
ATOM 4878 N N . THR A 1 606 ? 46.521 16.382 -35.546 1.00 93.69 606 THR A N 1
ATOM 4879 C CA . THR A 1 606 ? 47.303 15.312 -36.179 1.00 93.69 606 THR A CA 1
ATOM 4880 C C . THR A 1 606 ? 47.345 15.471 -37.704 1.00 93.69 606 THR A C 1
ATOM 4882 O O . THR A 1 606 ? 48.400 15.291 -38.310 1.00 93.69 606 THR A O 1
ATOM 4885 N N . ALA A 1 607 ? 46.229 15.836 -38.347 1.00 94.88 607 ALA A N 1
ATOM 4886 C CA . ALA A 1 607 ? 46.183 16.106 -39.787 1.00 94.88 607 ALA A CA 1
ATOM 4887 C C . ALA A 1 607 ? 47.109 17.262 -40.171 1.00 94.88 607 ALA A C 1
ATOM 4889 O O . ALA A 1 607 ? 47.884 17.134 -41.116 1.00 94.88 607 ALA A O 1
ATOM 4890 N N . ALA A 1 608 ? 47.043 18.368 -39.423 1.00 93.75 608 ALA A N 1
ATOM 4891 C CA . ALA A 1 608 ? 47.869 19.545 -39.663 1.00 93.75 608 ALA A CA 1
ATOM 4892 C C . ALA A 1 608 ? 49.364 19.196 -39.602 1.00 93.75 608 ALA A C 1
ATOM 4894 O O . ALA A 1 608 ? 50.149 19.685 -40.414 1.00 93.75 608 ALA A O 1
ATOM 4895 N N . GLU A 1 609 ? 49.747 18.318 -38.669 1.00 92.38 609 GLU A N 1
ATOM 4896 C CA . GLU A 1 609 ? 51.127 17.863 -38.508 1.00 92.38 609 GLU A CA 1
ATOM 4897 C C . GLU A 1 609 ? 51.575 16.885 -39.606 1.00 92.38 609 GLU A C 1
ATOM 4899 O O . GLU A 1 609 ? 52.703 16.991 -40.090 1.00 92.38 609 GLU A O 1
ATOM 4904 N N . LEU A 1 610 ? 50.735 15.916 -39.981 1.00 91.56 610 LEU A N 1
ATOM 4905 C CA . LEU A 1 610 ? 51.134 14.813 -40.865 1.00 91.56 610 LEU A CA 1
ATOM 4906 C C . LEU A 1 610 ? 50.848 15.051 -42.354 1.00 91.56 610 LEU A C 1
ATOM 4908 O O . LEU A 1 610 ? 51.322 14.274 -43.183 1.00 91.56 610 LEU A O 1
ATOM 4912 N N . ASN A 1 611 ? 50.072 16.079 -42.705 1.00 88.62 611 ASN A N 1
ATOM 4913 C CA . ASN A 1 611 ? 49.609 16.324 -44.073 1.00 88.62 611 ASN A CA 1
ATOM 4914 C C . ASN A 1 611 ? 49.948 17.739 -44.568 1.00 88.62 611 ASN A C 1
ATOM 4916 O O . ASN A 1 611 ? 49.121 18.395 -45.196 1.00 88.62 611 ASN A O 1
ATOM 4920 N N . ASP A 1 612 ? 51.153 18.221 -44.245 1.00 87.44 612 ASP A N 1
ATOM 4921 C CA . ASP A 1 612 ? 51.696 19.512 -44.697 1.00 87.44 612 ASP A CA 1
ATOM 4922 C C . ASP A 1 612 ? 50.747 20.708 -44.457 1.00 87.44 612 ASP A C 1
ATOM 4924 O O . ASP A 1 612 ? 50.637 21.619 -45.275 1.00 87.44 612 ASP A O 1
ATOM 4928 N N . GLY A 1 613 ? 50.034 20.705 -43.323 1.00 86.00 613 GLY A N 1
ATOM 4929 C CA . GLY A 1 613 ? 49.076 21.749 -42.951 1.00 86.00 613 GLY A CA 1
ATOM 4930 C C . GLY A 1 613 ? 47.683 21.626 -43.581 1.00 86.00 613 GLY A C 1
ATOM 4931 O O . GLY A 1 613 ? 46.809 22.418 -43.237 1.00 86.00 613 GLY A O 1
ATOM 4932 N N . PHE A 1 614 ? 47.430 20.643 -44.453 1.00 86.69 614 PHE A N 1
ATOM 4933 C CA . PHE A 1 614 ? 46.095 20.393 -45.003 1.00 86.69 614 PHE A CA 1
ATOM 4934 C C . PHE A 1 614 ? 45.201 19.664 -43.989 1.00 86.69 614 PHE A C 1
ATOM 4936 O O . PHE A 1 614 ? 45.432 18.497 -43.650 1.00 86.69 614 PHE A O 1
ATOM 4943 N N . VAL A 1 615 ? 44.133 20.333 -43.542 1.00 89.81 615 VAL A N 1
ATOM 4944 C CA . VAL A 1 615 ? 43.203 19.809 -42.533 1.00 89.81 615 VAL A CA 1
ATOM 4945 C C . VAL A 1 615 ? 41.810 19.659 -43.129 1.00 89.81 615 VAL A C 1
ATOM 4947 O O . VAL A 1 615 ? 41.002 20.577 -43.107 1.00 89.81 615 VAL A O 1
ATOM 4950 N N . ARG A 1 616 ? 41.489 18.462 -43.617 1.00 95.38 616 ARG A N 1
ATOM 4951 C CA . ARG A 1 616 ? 40.115 18.086 -43.965 1.00 95.38 616 ARG A CA 1
ATOM 4952 C C . ARG A 1 616 ? 39.841 16.710 -43.393 1.00 95.38 616 ARG A C 1
ATOM 4954 O O . ARG A 1 616 ? 40.303 15.721 -43.952 1.00 95.38 616 ARG A O 1
ATOM 4961 N N . LEU A 1 617 ? 39.136 16.656 -42.266 1.00 97.56 617 LEU A N 1
ATOM 4962 C CA . LEU A 1 617 ? 38.819 15.381 -41.634 1.00 97.56 617 LEU A CA 1
ATOM 4963 C C . LEU A 1 617 ? 37.709 14.656 -42.377 1.00 97.56 617 LEU A C 1
ATOM 4965 O O . LEU A 1 617 ? 36.648 15.205 -42.656 1.00 97.56 617 LEU A O 1
ATOM 4969 N N . GLU A 1 618 ? 37.964 13.390 -42.635 1.00 96.81 618 GLU A N 1
ATOM 4970 C CA . GLU A 1 618 ? 37.106 12.473 -43.360 1.00 96.81 618 GLU A CA 1
ATOM 4971 C C . GLU A 1 618 ? 37.072 11.141 -42.592 1.00 96.81 618 GLU A C 1
ATOM 4973 O O . GLU A 1 618 ? 37.757 10.963 -41.580 1.00 96.81 618 GL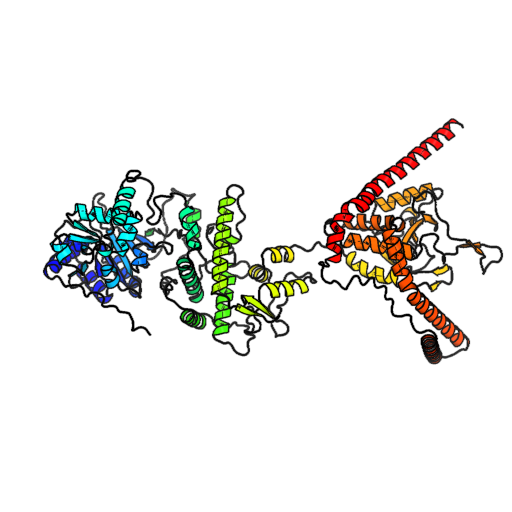U A O 1
ATOM 4978 N N . PHE A 1 619 ? 36.285 10.178 -43.052 1.00 97.19 619 PHE A N 1
ATOM 4979 C CA . PHE A 1 619 ? 36.280 8.831 -42.493 1.00 97.19 619 PHE A CA 1
ATOM 4980 C C . PHE A 1 619 ? 36.063 7.774 -43.572 1.00 97.19 619 PHE A C 1
ATOM 4982 O O . PHE A 1 619 ? 35.356 7.987 -44.557 1.00 97.19 619 PHE A O 1
ATOM 4989 N N . CYS A 1 620 ? 36.704 6.623 -43.387 1.00 96.62 620 CYS A N 1
ATOM 4990 C CA . CYS A 1 620 ? 36.655 5.522 -44.338 1.00 96.62 620 CYS A CA 1
ATOM 4991 C C . CYS A 1 620 ? 35.340 4.743 -44.232 1.00 96.62 620 CYS A C 1
ATOM 4993 O O . CYS A 1 620 ? 34.927 4.327 -43.147 1.00 96.62 620 CYS A O 1
ATOM 4995 N N . VAL A 1 621 ? 34.707 4.478 -45.372 1.00 96.12 621 VAL A N 1
ATOM 4996 C CA . VAL A 1 621 ? 33.452 3.725 -45.442 1.00 96.12 621 VAL A CA 1
ATOM 4997 C C . VAL A 1 621 ? 33.632 2.244 -45.073 1.00 96.12 621 VAL A C 1
ATOM 4999 O O . VAL A 1 621 ? 32.727 1.604 -44.543 1.00 96.12 621 VAL A O 1
ATOM 5002 N N . GLU A 1 622 ? 34.824 1.693 -45.318 1.00 95.44 622 GLU A N 1
ATOM 5003 C CA . GLU A 1 622 ? 35.120 0.276 -45.101 1.00 95.44 622 GLU A CA 1
ATOM 5004 C C . GLU A 1 622 ? 35.440 -0.034 -43.633 1.00 95.44 622 GLU A C 1
ATOM 5006 O O . GLU A 1 622 ? 34.815 -0.924 -43.053 1.00 95.44 622 GLU A O 1
ATOM 5011 N N . CYS A 1 623 ? 36.371 0.714 -43.026 1.00 96.44 623 CYS A N 1
ATOM 5012 C CA . CYS A 1 623 ? 36.855 0.459 -41.663 1.00 96.44 623 CYS A CA 1
ATOM 5013 C C . CYS A 1 623 ? 36.367 1.455 -40.600 1.00 96.44 623 CYS A C 1
ATOM 5015 O O . CYS A 1 623 ? 36.607 1.233 -39.415 1.00 96.44 623 CYS A O 1
ATOM 5017 N N . GLY A 1 624 ? 35.712 2.555 -40.990 1.00 96.06 624 GLY A N 1
ATOM 5018 C CA . GLY A 1 624 ? 35.230 3.586 -40.060 1.00 96.06 624 GLY A CA 1
ATOM 5019 C C . GLY A 1 624 ? 36.339 4.428 -39.443 1.00 96.06 624 GLY A C 1
ATOM 5020 O O . GLY A 1 624 ? 36.098 5.184 -38.504 1.00 96.06 624 GLY A O 1
ATOM 5021 N N . ARG A 1 625 ? 37.575 4.279 -39.928 1.00 96.69 625 ARG A N 1
ATOM 5022 C CA . ARG A 1 625 ? 38.720 4.993 -39.382 1.00 96.69 625 ARG A CA 1
ATOM 5023 C C . ARG A 1 625 ? 38.712 6.460 -39.833 1.00 96.69 625 ARG A C 1
ATOM 5025 O O . ARG A 1 625 ? 38.477 6.719 -41.019 1.00 96.69 625 ARG A O 1
ATOM 5032 N N . PRO A 1 626 ? 39.028 7.399 -38.925 1.00 97.69 626 PRO A N 1
ATOM 5033 C CA . PRO A 1 626 ? 39.410 8.767 -39.262 1.00 97.69 626 PRO A CA 1
ATOM 5034 C C . PRO A 1 626 ? 40.420 8.834 -40.414 1.00 97.69 626 PRO A C 1
ATOM 5036 O O . PRO A 1 626 ? 41.303 7.979 -40.540 1.00 97.69 626 PRO A O 1
ATOM 5039 N N . SER A 1 627 ? 40.299 9.850 -41.261 1.00 96.69 627 SER A N 1
ATOM 5040 C CA . SER A 1 627 ? 41.159 10.088 -42.424 1.00 96.69 627 SER A CA 1
ATOM 5041 C C . SER A 1 627 ? 41.356 11.589 -42.666 1.00 96.69 627 SER A C 1
ATOM 5043 O O . SER A 1 627 ? 40.587 12.407 -42.165 1.00 96.69 627 SER A O 1
ATOM 5045 N N . SER A 1 628 ? 42.395 11.959 -43.415 1.00 96.12 628 SER A N 1
ATOM 5046 C CA . SER A 1 628 ? 42.591 13.320 -43.930 1.00 96.12 628 SER A CA 1
ATOM 5047 C C . SER A 1 628 ? 43.239 13.274 -45.306 1.00 96.12 628 SER A C 1
ATOM 5049 O O . SER A 1 628 ? 44.229 12.564 -45.508 1.00 96.12 628 SER A O 1
ATOM 5051 N N . GLY A 1 629 ? 42.662 14.003 -46.264 1.00 92.31 629 GLY A N 1
ATOM 5052 C CA . GLY A 1 629 ? 43.133 14.019 -47.649 1.00 92.31 629 GLY A CA 1
ATOM 5053 C C . GLY A 1 629 ? 43.192 12.621 -48.268 1.00 92.31 629 GLY A C 1
ATOM 5054 O O . GLY A 1 629 ? 44.179 12.292 -48.923 1.00 92.31 629 GLY A O 1
ATOM 5055 N N . HIS A 1 630 ? 42.168 11.795 -48.030 1.00 91.81 630 HIS A N 1
ATOM 5056 C CA . HIS A 1 630 ? 42.068 10.398 -48.479 1.00 91.81 630 HIS A CA 1
ATOM 5057 C C . HIS A 1 630 ? 43.105 9.418 -47.902 1.00 91.81 630 HIS A C 1
ATOM 5059 O O . HIS A 1 630 ? 43.193 8.274 -48.356 1.00 91.81 630 HIS A O 1
ATOM 5065 N N . LYS A 1 631 ? 43.872 9.822 -46.886 1.00 94.38 631 LYS A N 1
ATOM 5066 C CA . LYS A 1 631 ? 44.816 8.947 -46.182 1.00 94.38 631 LYS A CA 1
ATOM 5067 C C . LYS A 1 631 ? 44.271 8.616 -44.799 1.00 94.38 631 LYS A C 1
ATOM 5069 O O . LYS A 1 631 ? 43.705 9.481 -44.133 1.00 94.38 631 LYS A O 1
ATOM 5074 N N . HIS A 1 632 ? 44.440 7.377 -44.356 1.00 95.88 632 HIS A N 1
ATOM 5075 C CA . HIS A 1 632 ? 43.984 6.958 -43.031 1.00 95.88 632 HIS A CA 1
ATOM 5076 C C . HIS A 1 632 ? 45.003 7.379 -41.982 1.00 95.88 632 HIS A C 1
ATOM 5078 O O . HIS A 1 632 ? 46.202 7.267 -42.218 1.00 95.88 632 HIS A O 1
ATOM 5084 N N . PHE A 1 633 ? 44.562 7.762 -40.790 1.00 96.12 633 PHE A N 1
ATOM 5085 C CA . PHE A 1 633 ? 45.503 7.811 -39.674 1.00 96.12 633 PHE A CA 1
ATOM 5086 C C . PHE A 1 633 ? 45.937 6.384 -39.311 1.00 96.12 633 PHE A C 1
ATOM 5088 O O . PHE A 1 633 ? 45.135 5.441 -39.344 1.00 96.12 633 PHE A O 1
ATOM 5095 N N . ASN A 1 634 ? 47.209 6.181 -38.983 1.00 95.06 634 ASN A N 1
ATOM 5096 C CA . ASN A 1 634 ? 47.625 4.921 -38.382 1.00 95.06 634 ASN A CA 1
ATOM 5097 C C . ASN A 1 634 ? 47.196 4.865 -36.895 1.00 95.06 634 ASN A C 1
ATOM 5099 O O . ASN A 1 634 ? 46.801 5.869 -36.307 1.00 95.06 634 ASN A O 1
ATOM 5103 N N . LEU A 1 635 ? 47.237 3.683 -36.273 1.00 90.56 635 LEU A N 1
ATOM 5104 C CA . LEU A 1 635 ? 46.656 3.480 -34.932 1.00 90.56 635 LEU A CA 1
ATOM 5105 C C . LEU A 1 635 ? 47.373 4.239 -33.807 1.00 90.56 635 LEU A C 1
ATOM 5107 O O . LEU A 1 635 ? 46.811 4.409 -32.726 1.00 90.56 635 LEU A O 1
ATOM 5111 N N . ASP A 1 636 ? 48.611 4.679 -34.031 1.00 91.69 636 ASP A N 1
ATOM 5112 C CA . ASP A 1 636 ? 49.376 5.443 -33.047 1.00 91.69 636 ASP A CA 1
ATOM 5113 C C . ASP A 1 636 ? 49.594 6.918 -33.415 1.00 91.69 636 ASP A C 1
ATOM 5115 O O . ASP A 1 636 ? 50.335 7.607 -32.708 1.00 91.69 636 ASP A O 1
ATOM 5119 N N . LEU A 1 637 ? 48.910 7.390 -34.466 1.00 92.12 637 LEU A N 1
ATOM 5120 C CA . LEU A 1 637 ? 48.922 8.765 -34.976 1.00 92.12 637 LEU A CA 1
ATOM 5121 C C . LEU A 1 637 ? 50.321 9.296 -35.311 1.00 92.12 637 LEU A C 1
ATOM 5123 O O . LEU A 1 637 ? 50.622 10.471 -35.100 1.00 92.12 637 LEU A O 1
ATOM 5127 N N . THR A 1 638 ? 51.211 8.435 -35.800 1.00 92.81 638 THR A N 1
ATOM 5128 C CA . THR A 1 638 ? 52.571 8.834 -36.188 1.00 92.81 638 THR A CA 1
ATOM 5129 C C . THR A 1 638 ? 52.755 9.021 -37.689 1.00 92.81 638 THR A C 1
ATOM 5131 O O . THR A 1 638 ? 53.687 9.724 -38.088 1.00 92.81 638 THR A O 1
ATOM 5134 N N . GLU A 1 639 ? 51.869 8.448 -38.504 1.00 94.50 639 GLU A N 1
ATOM 5135 C CA . GLU A 1 639 ? 51.893 8.532 -39.964 1.00 94.50 639 GLU A CA 1
ATOM 5136 C C . GLU A 1 639 ? 50.484 8.414 -40.563 1.00 94.50 639 GLU A C 1
ATOM 5138 O O . GLU A 1 639 ? 49.535 7.952 -39.922 1.00 94.50 639 GLU A O 1
ATOM 5143 N N . MET A 1 640 ? 50.373 8.831 -41.823 1.00 93.75 640 MET A N 1
ATOM 5144 C CA . MET A 1 640 ? 49.178 8.661 -42.638 1.00 93.75 640 MET A CA 1
ATOM 5145 C C . MET A 1 640 ? 49.387 7.470 -43.574 1.00 93.75 640 MET A C 1
ATOM 5147 O O . MET A 1 640 ? 50.336 7.453 -44.357 1.00 93.75 640 MET A O 1
ATOM 5151 N N . LEU A 1 641 ? 48.499 6.484 -43.505 1.00 93.00 641 LEU A N 1
ATOM 5152 C CA . LEU A 1 641 ? 48.500 5.320 -44.379 1.00 93.00 641 LEU A CA 1
ATOM 5153 C C . LEU A 1 641 ? 47.815 5.695 -45.693 1.00 93.00 641 LEU A C 1
ATOM 5155 O O . LEU A 1 641 ? 46.618 6.004 -45.720 1.00 93.00 641 LEU A O 1
ATOM 5159 N N . ASP A 1 642 ? 48.595 5.702 -46.771 1.00 89.69 642 ASP A N 1
ATOM 5160 C CA . ASP A 1 642 ? 48.095 6.008 -48.107 1.00 89.69 642 ASP A CA 1
ATOM 5161 C C . ASP A 1 642 ? 47.328 4.816 -48.691 1.00 89.69 642 ASP A C 1
ATOM 5163 O O . ASP A 1 642 ? 47.612 3.650 -48.397 1.00 89.69 642 ASP A O 1
ATOM 5167 N N . THR A 1 643 ? 46.351 5.117 -49.539 1.00 85.88 643 THR A N 1
ATOM 5168 C CA . THR A 1 643 ? 45.640 4.091 -50.298 1.00 85.88 643 THR A CA 1
ATOM 5169 C C . THR A 1 643 ? 46.608 3.482 -51.312 1.00 85.88 643 THR A C 1
ATOM 5171 O O . THR A 1 643 ? 47.403 4.189 -51.940 1.00 85.88 643 THR A O 1
ATOM 5174 N N . ARG A 1 644 ? 46.567 2.154 -51.478 1.00 86.31 644 ARG A N 1
ATOM 5175 C CA . ARG A 1 644 ? 47.428 1.456 -52.441 1.00 86.31 644 ARG A CA 1
ATOM 5176 C C . ARG A 1 644 ? 47.240 2.064 -53.833 1.00 86.31 644 ARG A C 1
ATOM 5178 O O . ARG A 1 644 ? 46.118 2.321 -54.244 1.00 86.31 644 ARG A O 1
ATOM 5185 N N . LYS A 1 645 ? 48.327 2.262 -54.578 1.00 88.00 645 LYS A N 1
ATOM 5186 C CA . LYS A 1 645 ? 48.270 2.689 -55.981 1.00 88.00 645 LYS A CA 1
ATOM 5187 C C . LYS A 1 645 ? 48.385 1.479 -56.909 1.00 88.00 645 LYS A C 1
ATOM 5189 O O . LYS A 1 645 ? 49.246 0.625 -56.698 1.00 88.00 645 LYS A O 1
ATOM 5194 N N . VAL A 1 646 ? 47.528 1.406 -57.920 1.00 86.75 646 VAL A N 1
ATOM 5195 C CA . VAL A 1 646 ? 47.491 0.352 -58.948 1.00 86.75 646 VAL A CA 1
ATOM 5196 C C . VAL A 1 646 ? 47.548 0.984 -60.343 1.00 86.75 646 VAL A C 1
ATOM 5198 O O . VAL A 1 646 ? 47.177 2.148 -60.477 1.00 86.75 646 VAL A O 1
ATOM 5201 N N . PRO A 1 647 ? 48.035 0.281 -61.382 1.00 89.38 647 PRO A N 1
ATOM 5202 C CA . PRO A 1 647 ? 48.009 0.799 -62.751 1.00 89.38 647 PRO A CA 1
ATOM 5203 C C . PRO A 1 647 ? 46.595 1.216 -63.172 1.00 89.38 647 PRO A C 1
ATOM 5205 O O . PRO A 1 647 ? 45.651 0.457 -62.961 1.00 89.38 647 PRO A O 1
ATOM 5208 N N . ASP A 1 648 ? 46.456 2.409 -63.753 1.00 84.44 648 ASP A N 1
ATOM 5209 C CA . ASP A 1 648 ? 45.178 2.900 -64.265 1.00 84.44 648 ASP A CA 1
ATOM 5210 C C . ASP A 1 648 ? 44.812 2.130 -65.549 1.00 84.44 648 ASP A C 1
ATOM 5212 O O . ASP A 1 648 ? 45.516 2.250 -66.559 1.00 84.44 648 ASP A O 1
ATOM 5216 N N . PRO A 1 649 ? 43.720 1.342 -65.552 1.00 79.62 649 PRO A N 1
ATOM 5217 C CA . PRO A 1 649 ? 43.320 0.568 -66.721 1.00 79.62 649 PRO A CA 1
ATOM 5218 C C . PRO A 1 649 ? 42.865 1.449 -67.895 1.00 79.62 649 PRO A C 1
ATOM 5220 O O . PRO A 1 649 ? 42.841 0.975 -69.029 1.00 79.62 649 PRO A O 1
ATOM 5223 N N . ARG A 1 650 ? 42.500 2.716 -67.650 1.00 82.94 650 ARG A N 1
ATOM 5224 C CA . ARG A 1 650 ? 42.077 3.677 -68.682 1.00 82.94 650 ARG A CA 1
ATOM 5225 C C . ARG A 1 650 ? 43.246 4.465 -69.261 1.00 82.94 650 ARG A C 1
ATOM 5227 O O . ARG A 1 650 ? 43.152 4.921 -70.396 1.00 82.94 650 ARG A O 1
ATOM 5234 N N . ASN A 1 651 ? 44.336 4.606 -68.506 1.00 87.12 651 ASN A N 1
ATOM 5235 C CA . ASN A 1 651 ? 45.492 5.422 -68.873 1.00 87.12 651 ASN A CA 1
ATOM 5236 C C . ASN A 1 651 ? 46.801 4.637 -68.659 1.00 87.12 651 ASN A C 1
ATOM 5238 O O . ASN A 1 651 ? 47.444 4.782 -67.614 1.00 87.12 651 ASN A O 1
ATOM 5242 N N . PRO A 1 652 ? 47.230 3.811 -69.637 1.00 88.94 652 PRO A N 1
ATOM 5243 C CA . PRO A 1 652 ? 48.455 3.023 -69.527 1.00 88.94 652 PRO A CA 1
ATOM 5244 C C . PRO A 1 652 ? 49.671 3.884 -69.148 1.00 88.94 652 PRO A C 1
ATOM 5246 O O . PRO A 1 652 ? 49.983 4.866 -69.818 1.00 88.94 652 PRO A O 1
ATOM 5249 N N . GLY A 1 653 ? 50.357 3.516 -68.061 1.00 90.00 653 GLY A N 1
ATOM 5250 C CA . GLY A 1 653 ? 51.511 4.248 -67.519 1.00 90.00 653 GLY A CA 1
ATOM 5251 C C . GLY A 1 653 ? 51.191 5.207 -66.365 1.00 90.00 653 GLY A C 1
ATOM 5252 O O . GLY A 1 653 ? 52.116 5.661 -65.693 1.00 90.00 653 GLY A O 1
ATOM 5253 N N . GLN A 1 654 ? 49.913 5.476 -66.079 1.00 90.00 654 GLN A N 1
ATOM 5254 C CA . GLN A 1 654 ? 49.492 6.193 -64.872 1.00 90.00 654 GLN A CA 1
ATOM 5255 C C . GLN A 1 654 ? 49.129 5.213 -63.746 1.00 90.00 654 GLN A C 1
ATOM 5257 O O . GLN A 1 654 ? 48.776 4.059 -63.990 1.00 90.00 654 GLN A O 1
ATOM 5262 N N . LEU A 1 655 ? 49.242 5.669 -62.496 1.00 87.50 655 LEU A N 1
ATOM 5263 C CA . LEU A 1 655 ? 48.779 4.938 -61.317 1.00 87.50 655 LEU A CA 1
ATOM 5264 C C . LEU A 1 655 ? 47.522 5.618 -60.765 1.00 87.50 655 LEU A C 1
ATOM 5266 O O . LEU A 1 655 ? 47.523 6.833 -60.568 1.00 87.50 655 LEU A O 1
ATOM 5270 N N . MET A 1 656 ? 46.494 4.838 -60.449 1.00 85.25 656 MET A N 1
ATOM 5271 C CA . MET A 1 656 ? 45.294 5.279 -59.738 1.00 85.25 656 MET A CA 1
ATOM 5272 C C . MET A 1 656 ? 45.265 4.728 -58.308 1.00 85.25 656 MET A C 1
ATOM 5274 O O . MET A 1 656 ? 45.897 3.716 -58.007 1.00 85.25 656 MET A O 1
ATOM 5278 N N . TYR A 1 657 ? 44.534 5.389 -57.413 1.00 85.62 657 TYR A N 1
ATOM 5279 C CA . TYR A 1 657 ? 44.299 4.874 -56.064 1.00 85.62 657 TYR A CA 1
ATOM 5280 C C . TYR A 1 657 ? 43.301 3.708 -56.104 1.00 85.62 657 TYR A C 1
ATOM 5282 O O . TYR A 1 657 ? 42.213 3.823 -56.668 1.00 85.62 657 TYR A O 1
ATOM 5290 N N . ASP A 1 658 ? 43.669 2.593 -55.480 1.00 86.38 658 ASP A N 1
ATOM 5291 C CA . ASP A 1 658 ? 42.834 1.412 -55.281 1.00 86.38 658 ASP A CA 1
ATOM 5292 C C . ASP A 1 658 ? 41.955 1.600 -54.044 1.00 86.38 658 ASP A C 1
ATOM 5294 O O . ASP A 1 658 ? 42.220 1.071 -52.963 1.00 86.38 658 ASP A O 1
ATOM 5298 N N . TYR A 1 659 ? 40.886 2.377 -54.206 1.00 84.31 659 TYR A N 1
ATOM 5299 C CA . TYR A 1 659 ? 39.901 2.590 -53.144 1.00 84.31 659 TYR A CA 1
ATOM 5300 C C . TYR A 1 659 ? 39.130 1.318 -52.765 1.00 84.31 659 TYR A C 1
ATOM 5302 O O . TYR A 1 659 ? 38.444 1.320 -51.740 1.00 84.31 659 TYR A O 1
ATOM 5310 N N . GLY A 1 660 ? 39.263 0.239 -53.547 1.00 80.62 660 GLY A N 1
ATOM 5311 C CA . GLY A 1 660 ? 38.744 -1.084 -53.220 1.00 80.62 660 GLY A CA 1
ATOM 5312 C C . GLY A 1 660 ? 39.565 -1.818 -52.159 1.00 80.62 660 GLY A C 1
ATOM 5313 O O . GLY A 1 660 ? 39.074 -2.802 -51.596 1.00 80.62 660 GLY A O 1
ATOM 5314 N N . HIS A 1 661 ? 40.772 -1.341 -51.841 1.00 87.06 661 HIS A N 1
ATOM 5315 C CA . HIS A 1 661 ? 41.614 -1.868 -50.775 1.00 87.06 661 HIS A CA 1
ATOM 5316 C C . HIS A 1 661 ? 41.790 -0.844 -49.647 1.00 87.06 661 HIS A C 1
ATOM 5318 O O . HIS A 1 661 ? 42.506 0.147 -49.779 1.00 87.06 661 HIS A O 1
ATOM 5324 N N . CYS A 1 662 ? 41.160 -1.101 -48.499 1.00 92.62 662 CYS A N 1
ATOM 5325 C CA . CYS A 1 662 ? 41.317 -0.260 -47.317 1.00 92.62 662 CYS A CA 1
ATOM 5326 C C . CYS A 1 662 ? 42.717 -0.437 -46.687 1.00 92.62 662 CYS A C 1
ATOM 5328 O O . CYS A 1 662 ? 43.029 -1.543 -46.247 1.00 92.62 662 CYS A O 1
ATOM 5330 N N . PRO A 1 663 ? 43.533 0.632 -46.555 1.00 90.81 663 PRO A N 1
ATOM 5331 C CA . PRO A 1 663 ? 44.833 0.569 -45.873 1.00 90.81 663 PRO A CA 1
ATOM 5332 C C . PRO A 1 663 ? 44.715 0.471 -44.337 1.00 90.81 663 PRO A C 1
ATOM 5334 O O . PRO A 1 663 ? 45.718 0.343 -43.637 1.00 90.81 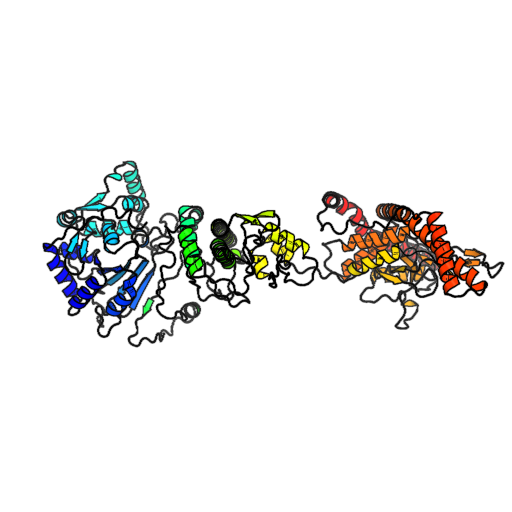663 PRO A O 1
ATOM 5337 N N . GLY A 1 664 ? 43.496 0.565 -43.793 1.00 90.50 664 GLY A N 1
ATOM 5338 C CA . GLY A 1 664 ? 43.183 0.273 -42.393 1.00 90.50 664 GLY A CA 1
ATOM 5339 C C . GLY A 1 664 ? 42.972 -1.225 -42.129 1.00 90.50 664 GLY A C 1
ATOM 5340 O O . GLY A 1 664 ? 43.484 -2.084 -42.835 1.00 90.50 664 GLY A O 1
ATOM 5341 N N . GLY A 1 665 ? 42.189 -1.560 -41.103 1.00 93.25 665 GLY A N 1
ATOM 5342 C CA . GLY A 1 665 ? 41.841 -2.941 -40.739 1.00 93.25 665 GLY A CA 1
ATOM 5343 C C . GLY A 1 665 ? 40.577 -3.484 -41.420 1.00 93.25 665 GLY A C 1
ATOM 5344 O O . GLY A 1 665 ? 39.995 -4.463 -40.948 1.00 93.25 665 GLY A O 1
ATOM 5345 N N . GLY A 1 666 ? 40.122 -2.843 -42.502 1.00 95.00 666 GLY A N 1
ATOM 5346 C CA . GLY A 1 666 ? 38.974 -3.281 -43.297 1.00 95.00 666 GLY A CA 1
ATOM 5347 C C . GLY A 1 666 ? 37.664 -3.412 -42.503 1.00 95.00 666 GLY A C 1
ATOM 5348 O O . GLY A 1 666 ? 37.455 -2.752 -41.483 1.00 95.00 666 GLY A O 1
ATOM 5349 N N . ARG A 1 667 ? 36.773 -4.308 -42.948 1.00 94.31 667 ARG A N 1
ATOM 5350 C CA . ARG A 1 667 ? 35.486 -4.565 -42.270 1.00 94.31 667 ARG A CA 1
ATOM 5351 C C . ARG A 1 667 ? 35.618 -5.155 -40.868 1.00 94.31 667 ARG A C 1
ATOM 5353 O O . ARG A 1 667 ? 34.768 -4.880 -40.024 1.00 94.31 667 ARG A O 1
ATOM 5360 N N . VAL A 1 668 ? 36.680 -5.911 -40.598 1.00 96.31 668 VAL A N 1
ATOM 5361 C CA . VAL A 1 668 ? 36.959 -6.438 -39.253 1.00 96.31 668 VAL A CA 1
ATOM 5362 C C . VAL A 1 668 ? 37.120 -5.289 -38.259 1.00 96.31 668 VAL A C 1
ATOM 5364 O O . VAL A 1 668 ? 36.529 -5.314 -37.182 1.00 96.31 668 VAL A O 1
ATOM 5367 N N . GLU A 1 669 ? 37.850 -4.239 -38.636 1.00 97.19 669 GLU A N 1
ATOM 5368 C CA . GLU A 1 669 ? 37.978 -3.051 -37.795 1.00 97.19 669 GLU A CA 1
ATOM 5369 C C . GLU A 1 669 ? 36.633 -2.354 -37.569 1.00 97.19 669 GLU A C 1
ATOM 5371 O O . GLU A 1 669 ? 36.307 -2.027 -36.429 1.00 97.19 669 GLU A O 1
ATOM 5376 N N . MET A 1 670 ? 35.819 -2.179 -38.615 1.00 96.62 670 MET A N 1
ATOM 5377 C CA . MET A 1 670 ? 34.486 -1.581 -38.472 1.00 96.62 670 MET A CA 1
ATOM 5378 C C . MET A 1 670 ? 33.618 -2.354 -37.469 1.00 96.62 670 MET A C 1
ATOM 5380 O O . MET A 1 670 ? 33.014 -1.758 -36.576 1.00 96.62 670 MET A O 1
ATOM 5384 N N . ILE A 1 671 ? 33.594 -3.688 -37.568 1.00 95.25 671 ILE A N 1
ATOM 5385 C CA . ILE A 1 671 ? 32.860 -4.546 -36.628 1.00 95.25 671 ILE A CA 1
ATOM 5386 C C . ILE A 1 671 ? 33.373 -4.333 -35.200 1.00 95.25 671 ILE A C 1
ATOM 5388 O O . ILE A 1 671 ? 32.569 -4.175 -34.282 1.00 95.25 671 ILE A O 1
ATOM 5392 N N . ALA A 1 672 ? 34.694 -4.285 -34.995 1.00 96.38 672 ALA A N 1
ATOM 5393 C CA . ALA A 1 672 ? 35.275 -4.047 -33.674 1.00 96.38 672 ALA A CA 1
ATOM 5394 C C . ALA A 1 672 ? 34.839 -2.693 -33.089 1.00 96.38 672 ALA A C 1
ATOM 5396 O O . ALA A 1 672 ? 34.449 -2.628 -31.921 1.00 96.38 672 ALA A O 1
ATOM 5397 N N . ARG A 1 673 ? 34.832 -1.631 -33.907 1.00 96.44 673 ARG A N 1
ATOM 5398 C CA . ARG A 1 673 ? 34.355 -0.291 -33.520 1.00 96.44 673 ARG A CA 1
ATOM 5399 C C . ARG A 1 673 ? 32.892 -0.325 -33.079 1.00 96.44 673 ARG A C 1
ATOM 5401 O O . ARG A 1 673 ? 32.558 0.185 -32.013 1.00 96.44 673 ARG A O 1
ATOM 5408 N N . MET A 1 674 ? 32.030 -0.983 -33.851 1.00 95.00 674 MET A N 1
ATOM 5409 C CA . MET A 1 674 ? 30.6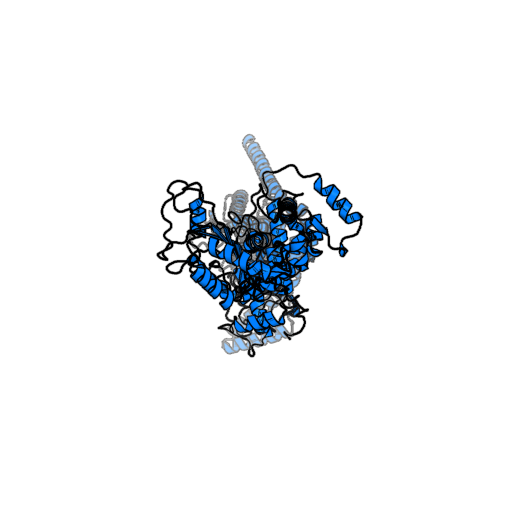00 -1.108 -33.540 1.00 95.00 674 MET A CA 1
ATOM 5410 C C . MET A 1 674 ? 30.332 -1.927 -32.277 1.00 95.00 674 MET A C 1
ATOM 5412 O O . MET A 1 674 ? 29.451 -1.577 -31.490 1.00 95.00 674 MET A O 1
ATOM 5416 N N . LEU A 1 675 ? 31.102 -2.995 -32.048 1.00 92.75 675 LEU A N 1
ATOM 5417 C CA . LEU A 1 675 ? 31.033 -3.765 -30.806 1.00 92.75 675 LEU A CA 1
ATOM 5418 C C . LEU A 1 675 ? 31.406 -2.904 -29.594 1.00 92.75 675 LEU A C 1
ATOM 5420 O O . LEU A 1 675 ? 30.696 -2.946 -28.592 1.00 92.75 675 LEU A O 1
ATOM 5424 N N . ALA A 1 676 ? 32.456 -2.086 -29.703 1.00 94.50 676 ALA A N 1
ATOM 5425 C CA . ALA A 1 676 ? 32.872 -1.187 -28.628 1.00 94.50 676 ALA A CA 1
ATOM 5426 C C . ALA A 1 676 ? 31.789 -0.149 -28.288 1.00 94.50 676 ALA A C 1
ATOM 5428 O O . ALA A 1 676 ? 31.489 0.069 -27.115 1.00 94.50 676 ALA A O 1
ATOM 5429 N N . VAL A 1 677 ? 31.148 0.439 -29.306 1.00 93.25 677 VAL A N 1
ATOM 5430 C CA . VAL A 1 677 ? 30.016 1.365 -29.121 1.00 93.25 677 VAL A CA 1
ATOM 5431 C C . VAL A 1 677 ? 28.847 0.672 -28.417 1.00 93.25 677 VAL A C 1
ATOM 5433 O O . VAL A 1 677 ? 28.301 1.205 -27.450 1.00 93.25 677 VAL A O 1
ATOM 5436 N N . ARG A 1 678 ? 28.488 -0.542 -28.857 1.00 89.75 678 ARG A N 1
ATOM 5437 C CA . ARG A 1 678 ? 27.420 -1.345 -28.237 1.00 89.75 678 ARG A CA 1
ATOM 5438 C C . ARG A 1 678 ? 27.714 -1.665 -26.774 1.00 89.75 678 ARG A C 1
ATOM 5440 O O . ARG A 1 678 ? 26.799 -1.627 -25.956 1.00 89.75 678 ARG A O 1
ATOM 5447 N N . ASP A 1 679 ? 28.964 -1.973 -26.440 1.00 90.00 679 ASP A N 1
ATOM 5448 C CA . ASP A 1 679 ? 29.362 -2.266 -25.063 1.00 90.00 679 ASP A CA 1
ATOM 5449 C C . ASP A 1 679 ? 29.251 -1.021 -24.164 1.00 90.00 679 ASP A C 1
ATOM 5451 O O . ASP A 1 679 ? 28.813 -1.143 -23.021 1.00 90.00 679 ASP A O 1
ATOM 5455 N N . VAL A 1 680 ? 29.540 0.182 -24.680 1.00 90.50 680 VAL A N 1
ATOM 5456 C CA . VAL A 1 680 ? 29.318 1.429 -23.929 1.00 90.50 680 VAL A CA 1
ATOM 5457 C C . VAL A 1 680 ? 27.828 1.706 -23.724 1.00 90.50 680 VAL A C 1
ATOM 5459 O O . VAL A 1 680 ? 27.433 1.927 -22.586 1.00 90.50 680 VAL A O 1
ATOM 5462 N N . TYR A 1 681 ? 26.981 1.603 -24.752 1.00 86.69 681 TYR A N 1
ATOM 5463 C CA . TYR A 1 681 ? 25.534 1.878 -24.620 1.00 86.69 681 TYR A CA 1
ATOM 5464 C C . TYR A 1 681 ? 24.758 0.883 -23.736 1.00 86.69 681 TYR A C 1
ATOM 5466 O O . TYR A 1 681 ? 23.593 1.106 -23.375 1.00 86.69 681 TYR A O 1
ATOM 5474 N N . ARG A 1 682 ? 25.387 -0.238 -23.366 1.00 82.94 682 ARG A N 1
ATOM 5475 C CA . ARG A 1 682 ? 24.845 -1.197 -22.391 1.00 82.94 682 ARG A CA 1
ATOM 5476 C C . ARG A 1 682 ? 25.079 -0.793 -20.943 1.00 82.94 682 ARG A C 1
ATOM 5478 O O . ARG A 1 682 ? 24.420 -1.351 -20.063 1.00 82.94 682 ARG A O 1
ATOM 5485 N N . ARG A 1 683 ? 25.997 0.139 -20.695 1.00 81.75 683 ARG A N 1
ATOM 5486 C CA . ARG A 1 683 ? 26.345 0.605 -19.356 1.00 81.75 683 ARG A CA 1
ATOM 5487 C C . ARG A 1 683 ? 25.162 1.310 -18.699 1.00 81.75 683 ARG A C 1
ATOM 5489 O O . ARG A 1 683 ? 24.394 2.010 -19.346 1.00 81.75 683 ARG A O 1
ATOM 5496 N N . LYS A 1 684 ? 25.019 1.104 -17.390 1.00 77.25 684 LYS A N 1
ATOM 5497 C CA . LYS A 1 684 ? 23.993 1.760 -16.557 1.00 77.25 684 LYS A CA 1
ATOM 5498 C C . LYS A 1 684 ? 24.569 2.893 -15.706 1.00 77.25 684 LYS A C 1
ATOM 5500 O O . LYS A 1 684 ? 23.817 3.668 -15.126 1.00 77.25 684 LYS A O 1
ATOM 5505 N N . ASP A 1 685 ? 25.895 2.970 -15.606 1.00 80.75 685 ASP A N 1
ATOM 5506 C CA . ASP A 1 685 ? 26.607 3.923 -14.756 1.00 80.75 685 ASP A CA 1
ATOM 5507 C C . ASP A 1 685 ? 26.782 5.306 -15.402 1.00 80.75 685 ASP A C 1
ATOM 5509 O O . ASP A 1 685 ? 27.025 6.282 -14.695 1.00 80.75 685 ASP A O 1
ATOM 5513 N N . VAL A 1 686 ? 26.610 5.422 -16.723 1.00 78.62 686 VAL A N 1
ATOM 5514 C CA . VAL A 1 686 ? 26.729 6.698 -17.440 1.00 78.62 686 VAL A CA 1
ATOM 5515 C C . VAL A 1 686 ? 25.343 7.303 -17.642 1.00 78.62 686 VAL A C 1
ATOM 5517 O O . VAL A 1 686 ? 24.556 6.822 -18.449 1.00 78.62 686 VAL A O 1
ATOM 5520 N N . LYS A 1 687 ? 25.031 8.351 -16.873 1.00 76.50 687 LYS A N 1
ATOM 5521 C CA . LYS A 1 687 ? 23.728 9.037 -16.933 1.00 76.50 687 LYS A CA 1
ATOM 5522 C C . LYS A 1 687 ? 23.711 10.226 -17.893 1.00 76.50 687 LYS A C 1
ATOM 5524 O O . LYS A 1 687 ? 22.653 10.564 -18.414 1.00 76.50 687 LYS A O 1
ATOM 5529 N N . ASP A 1 688 ? 24.857 10.877 -18.092 1.00 83.31 688 ASP A N 1
ATOM 5530 C CA . ASP A 1 688 ? 24.964 12.013 -19.006 1.00 83.31 688 ASP A CA 1
ATOM 5531 C C . ASP A 1 688 ? 25.138 11.540 -20.453 1.00 83.31 688 ASP A C 1
ATOM 5533 O O . ASP A 1 688 ? 26.038 10.768 -20.778 1.00 83.31 688 ASP A O 1
ATOM 5537 N N . ILE A 1 689 ? 24.278 12.055 -21.327 1.00 83.44 689 ILE A N 1
ATOM 5538 C CA . ILE A 1 689 ? 24.201 11.694 -22.744 1.00 83.44 689 ILE A CA 1
ATOM 5539 C C . ILE A 1 689 ? 25.476 12.091 -23.492 1.00 83.44 689 ILE A C 1
ATOM 5541 O O . ILE A 1 689 ? 25.956 11.350 -24.355 1.00 83.44 689 ILE A O 1
ATOM 5545 N N . LYS A 1 690 ? 26.005 13.286 -23.201 1.00 87.94 690 LYS A N 1
ATOM 5546 C CA . LYS A 1 690 ? 27.211 13.782 -23.870 1.00 87.94 690 LYS A CA 1
ATOM 5547 C C . LYS A 1 690 ? 28.406 12.923 -23.478 1.00 87.94 690 LYS A C 1
ATOM 5549 O O . LYS A 1 690 ? 29.161 12.513 -24.358 1.00 87.94 690 LYS A O 1
ATOM 5554 N N . GLU A 1 691 ? 28.518 12.584 -22.196 1.00 91.38 691 GLU A N 1
ATOM 5555 C CA . GLU A 1 691 ? 29.560 11.692 -21.696 1.00 91.38 691 GLU A CA 1
ATOM 5556 C C . GLU A 1 691 ? 29.438 10.262 -22.242 1.00 91.38 691 GLU A C 1
ATOM 5558 O O . GLU A 1 691 ? 30.444 9.693 -22.658 1.00 91.38 691 GLU A O 1
ATOM 5563 N N . GLU A 1 692 ? 28.239 9.679 -22.320 1.00 90.12 692 GLU A N 1
ATOM 5564 C CA . GLU A 1 692 ? 28.039 8.338 -22.894 1.00 90.12 692 GLU A CA 1
ATOM 5565 C C . GLU A 1 692 ? 28.497 8.276 -24.356 1.00 90.12 692 GLU A C 1
ATOM 5567 O O . GLU A 1 692 ? 29.250 7.379 -24.742 1.00 90.12 692 GLU A O 1
ATOM 5572 N N . ARG A 1 693 ? 28.117 9.277 -25.161 1.00 90.94 693 ARG A N 1
ATOM 5573 C CA . ARG A 1 693 ? 28.554 9.390 -26.559 1.00 90.94 693 ARG A CA 1
ATOM 5574 C C . ARG A 1 693 ? 30.060 9.596 -26.668 1.00 90.94 693 ARG A C 1
ATOM 5576 O O . ARG A 1 693 ? 30.697 8.950 -27.499 1.00 90.94 693 ARG A O 1
ATOM 5583 N N . ARG A 1 694 ? 30.628 10.463 -25.824 1.00 93.88 694 ARG A N 1
ATOM 5584 C CA . ARG A 1 694 ? 32.075 10.684 -25.746 1.00 93.88 694 ARG A CA 1
ATOM 5585 C C . ARG A 1 694 ? 32.788 9.359 -25.477 1.00 93.88 694 ARG A C 1
ATOM 5587 O O . ARG A 1 694 ? 33.658 8.965 -26.249 1.00 93.88 694 ARG A O 1
ATOM 5594 N N . LEU A 1 695 ? 32.368 8.622 -24.449 1.00 93.50 695 LEU A N 1
ATOM 5595 C CA . LEU A 1 695 ? 32.925 7.315 -24.097 1.00 93.50 695 LEU A CA 1
ATOM 5596 C C . LEU A 1 695 ? 32.782 6.292 -25.229 1.00 93.50 695 LEU A C 1
ATOM 5598 O O . LEU A 1 695 ? 33.728 5.552 -25.490 1.00 93.50 695 LEU A O 1
ATOM 5602 N N . ALA A 1 696 ? 31.642 6.262 -25.919 1.00 93.50 696 ALA A N 1
ATOM 5603 C CA . ALA A 1 696 ? 31.403 5.352 -27.033 1.00 93.50 696 ALA A CA 1
ATOM 5604 C C . ALA A 1 696 ? 32.303 5.661 -28.243 1.00 93.50 696 ALA A C 1
ATOM 5606 O O . ALA A 1 696 ? 32.869 4.736 -28.823 1.00 93.50 696 ALA A O 1
ATOM 5607 N N . ALA A 1 697 ? 32.502 6.938 -28.588 1.00 95.38 697 ALA A N 1
ATOM 5608 C CA . ALA A 1 697 ? 33.387 7.347 -29.681 1.00 95.38 697 ALA A CA 1
ATOM 5609 C C . ALA A 1 697 ? 34.853 7.025 -29.376 1.00 95.38 697 ALA A C 1
ATOM 5611 O O . ALA A 1 697 ? 35.547 6.447 -30.209 1.00 95.38 697 ALA A O 1
ATOM 5612 N N . TRP A 1 698 ? 35.303 7.297 -28.150 1.00 96.00 698 TRP A N 1
ATOM 5613 C CA . TRP A 1 698 ? 36.642 6.917 -27.698 1.00 96.00 698 TRP A CA 1
ATOM 5614 C C . TRP A 1 698 ? 36.836 5.394 -27.638 1.00 96.00 698 TRP A C 1
ATOM 5616 O O . TRP A 1 698 ? 37.904 4.894 -27.991 1.00 96.00 698 TRP A O 1
ATOM 5626 N N . ALA A 1 699 ? 35.815 4.635 -27.230 1.00 95.50 699 ALA A N 1
ATOM 5627 C CA . ALA A 1 699 ? 35.864 3.174 -27.243 1.00 95.50 699 ALA A CA 1
ATOM 5628 C C . ALA A 1 699 ? 35.936 2.624 -28.675 1.00 95.50 699 ALA A C 1
ATOM 5630 O O . ALA A 1 699 ? 36.707 1.699 -28.930 1.00 95.50 699 ALA A O 1
ATOM 5631 N N . ALA A 1 700 ? 35.186 3.213 -29.612 1.00 96.12 700 ALA A N 1
ATOM 5632 C CA . ALA A 1 700 ? 35.295 2.904 -31.032 1.00 96.12 700 ALA A CA 1
ATOM 5633 C C . ALA A 1 700 ? 36.710 3.200 -31.544 1.00 96.12 700 ALA A C 1
ATOM 5635 O O . ALA A 1 700 ? 37.318 2.351 -32.185 1.00 96.12 700 ALA A O 1
ATOM 5636 N N . ASP A 1 701 ? 37.268 4.368 -31.225 1.00 96.75 701 ASP A N 1
ATOM 5637 C CA . ASP A 1 701 ? 38.616 4.756 -31.640 1.00 96.75 701 ASP A CA 1
ATOM 5638 C C . ASP A 1 701 ? 39.704 3.787 -31.153 1.00 96.75 701 ASP A C 1
ATOM 5640 O O . ASP A 1 701 ? 40.578 3.394 -31.924 1.00 96.75 701 ASP A O 1
ATOM 5644 N N . ALA A 1 702 ? 39.584 3.312 -29.911 1.00 96.12 702 ALA A N 1
ATOM 5645 C CA . ALA A 1 702 ? 40.494 2.342 -29.306 1.00 96.12 702 ALA A CA 1
ATOM 5646 C C . ALA A 1 702 ? 40.213 0.874 -29.694 1.00 96.12 702 ALA A C 1
ATOM 5648 O O . ALA A 1 702 ? 41.019 -0.010 -29.398 1.00 96.12 702 ALA A O 1
ATOM 5649 N N . ALA A 1 703 ? 39.090 0.568 -30.344 1.00 96.81 703 ALA A N 1
ATOM 5650 C CA . ALA A 1 703 ? 38.726 -0.805 -30.694 1.00 96.81 703 ALA A CA 1
ATOM 5651 C C . ALA A 1 703 ? 39.767 -1.551 -31.559 1.00 96.81 703 ALA A C 1
ATOM 5653 O O . ALA A 1 703 ? 40.018 -2.723 -31.271 1.00 96.81 703 ALA A O 1
ATOM 5654 N N . PRO A 1 704 ? 40.426 -0.931 -32.562 1.00 97.00 704 PRO A N 1
ATOM 5655 C CA . PRO A 1 704 ? 41.367 -1.639 -33.431 1.00 97.00 704 PRO A CA 1
ATOM 5656 C C . PRO A 1 704 ? 42.652 -2.095 -32.723 1.00 97.00 704 PRO A C 1
ATOM 5658 O O . PRO A 1 704 ? 43.315 -3.016 -33.191 1.00 97.00 704 PRO A O 1
ATOM 5661 N N . ILE A 1 705 ? 43.016 -1.459 -31.601 1.00 95.75 705 ILE A N 1
ATOM 5662 C CA . ILE A 1 705 ? 44.164 -1.859 -30.767 1.00 95.75 705 ILE A CA 1
ATOM 5663 C C . ILE A 1 705 ? 43.771 -2.863 -29.671 1.00 95.75 705 ILE A C 1
ATOM 5665 O O . ILE A 1 705 ? 44.636 -3.384 -28.969 1.00 95.75 705 ILE A O 1
ATOM 5669 N N . ASN A 1 706 ? 42.477 -3.150 -29.511 1.00 94.94 706 ASN A N 1
ATOM 5670 C CA . ASN A 1 706 ? 41.975 -4.108 -28.537 1.00 94.94 706 ASN A CA 1
ATOM 5671 C C . ASN A 1 706 ? 41.919 -5.514 -29.155 1.00 94.94 706 ASN A C 1
ATOM 5673 O O . ASN A 1 706 ? 40.997 -5.852 -29.899 1.00 94.94 706 ASN A O 1
ATOM 5677 N N . GLU A 1 707 ? 42.890 -6.360 -28.803 1.00 96.25 707 GLU A N 1
ATOM 5678 C CA . GLU A 1 707 ? 43.023 -7.718 -29.348 1.00 96.25 707 GLU A CA 1
ATOM 5679 C C . GLU A 1 707 ? 41.758 -8.572 -29.149 1.00 96.25 707 GLU A C 1
ATOM 5681 O O . GLU A 1 707 ? 41.368 -9.323 -30.044 1.00 96.25 707 GLU A O 1
ATOM 5686 N N . ARG A 1 708 ? 41.074 -8.439 -28.003 1.00 94.56 708 ARG A N 1
ATOM 5687 C CA . ARG A 1 708 ? 39.843 -9.192 -27.714 1.00 94.56 708 ARG A CA 1
ATOM 5688 C C . ARG A 1 708 ? 38.708 -8.783 -28.651 1.00 94.56 708 ARG A C 1
ATOM 5690 O O . ARG A 1 708 ? 38.020 -9.656 -29.182 1.00 94.56 708 ARG A O 1
ATOM 5697 N N . LEU A 1 709 ? 38.506 -7.478 -28.848 1.00 92.56 709 LEU A N 1
ATOM 5698 C CA . LEU A 1 709 ? 37.479 -6.969 -29.761 1.00 92.56 709 LEU A CA 1
ATOM 5699 C C . LEU A 1 709 ? 37.796 -7.339 -31.209 1.00 92.56 709 LEU A C 1
ATOM 5701 O O . LEU A 1 709 ? 36.901 -7.802 -31.909 1.00 92.56 709 LEU A O 1
ATOM 5705 N N . MET A 1 710 ? 39.058 -7.228 -31.626 1.00 97.19 710 MET A N 1
ATOM 5706 C CA . MET A 1 710 ? 39.488 -7.611 -32.971 1.00 97.19 710 MET A CA 1
ATOM 5707 C C . MET A 1 710 ? 39.308 -9.109 -33.232 1.00 97.19 710 MET A C 1
ATOM 5709 O O . MET A 1 710 ? 38.728 -9.466 -34.250 1.00 97.19 710 MET A O 1
ATOM 5713 N N . LYS A 1 711 ? 39.687 -10.000 -32.303 1.00 95.19 711 LYS A N 1
ATOM 5714 C CA . LYS A 1 711 ? 39.430 -11.450 -32.438 1.00 95.19 711 LYS A CA 1
ATOM 5715 C C . LYS A 1 711 ? 37.942 -11.757 -32.591 1.00 95.19 711 LYS A C 1
ATOM 5717 O O . LYS A 1 711 ? 37.556 -12.544 -33.455 1.00 95.19 711 LYS A O 1
ATOM 5722 N N . ARG A 1 712 ? 37.099 -11.119 -31.772 1.00 91.94 712 ARG A N 1
ATOM 5723 C CA . ARG A 1 712 ? 35.640 -11.273 -31.850 1.00 91.94 712 ARG A CA 1
ATOM 5724 C C . ARG A 1 712 ? 35.094 -10.752 -33.179 1.00 91.94 712 ARG A C 1
ATOM 5726 O O . ARG A 1 712 ? 34.254 -11.407 -33.786 1.00 91.94 712 ARG A O 1
ATOM 5733 N N . ALA A 1 713 ? 35.584 -9.606 -33.635 1.00 94.88 713 ALA A N 1
ATOM 5734 C CA . ALA A 1 713 ? 35.202 -9.018 -34.908 1.00 94.88 713 ALA A CA 1
ATOM 5735 C C . ALA A 1 713 ? 35.615 -9.891 -36.100 1.00 94.88 713 ALA A C 1
ATOM 5737 O O . ALA A 1 713 ? 34.806 -10.097 -37.001 1.00 94.88 713 ALA A O 1
ATOM 5738 N N . THR A 1 714 ? 36.819 -10.471 -36.073 1.00 95.56 714 THR A N 1
ATOM 5739 C CA . THR A 1 714 ? 37.288 -11.428 -37.083 1.00 95.56 714 THR A CA 1
ATOM 5740 C C . THR A 1 714 ? 36.381 -12.647 -37.133 1.00 95.56 714 THR A C 1
ATOM 5742 O O . THR A 1 714 ? 35.962 -13.038 -38.213 1.00 95.56 714 THR A O 1
ATOM 5745 N N . ALA A 1 715 ? 36.019 -13.220 -35.982 1.00 91.62 715 ALA A N 1
ATOM 5746 C CA . ALA A 1 715 ? 35.125 -14.376 -35.939 1.00 91.62 715 ALA A CA 1
ATOM 5747 C C . ALA A 1 715 ? 33.742 -14.067 -36.540 1.00 91.62 715 ALA A C 1
ATOM 5749 O O . ALA A 1 715 ? 33.215 -14.861 -37.316 1.00 91.62 715 ALA A O 1
ATOM 5750 N N . ILE A 1 716 ? 33.174 -12.895 -36.226 1.00 88.88 716 ILE A N 1
ATOM 5751 C CA . ILE A 1 716 ? 31.900 -12.440 -36.805 1.00 88.88 716 ILE A CA 1
ATOM 5752 C C . ILE A 1 716 ? 32.033 -12.244 -38.319 1.00 88.88 716 ILE A C 1
ATOM 5754 O O . ILE A 1 716 ? 31.156 -12.668 -39.071 1.00 88.88 716 ILE A O 1
ATOM 5758 N N . TRP A 1 717 ? 33.124 -11.621 -38.769 1.00 93.06 717 TRP A N 1
ATOM 5759 C CA . TRP A 1 717 ? 33.378 -11.389 -40.186 1.00 93.06 717 TRP A CA 1
ATOM 5760 C C . TRP A 1 717 ? 33.554 -12.693 -40.959 1.00 93.06 717 TRP A C 1
ATOM 5762 O O . TRP A 1 717 ? 32.872 -12.885 -41.955 1.00 93.06 717 TRP A O 1
ATOM 5772 N N . GLU A 1 718 ? 34.407 -13.610 -40.501 1.00 92.31 718 GLU A N 1
ATOM 5773 C CA . GLU A 1 718 ? 34.628 -14.901 -41.166 1.00 92.31 718 GLU A CA 1
ATOM 5774 C C . GLU A 1 718 ? 33.349 -15.744 -41.216 1.00 92.31 718 GLU A C 1
ATOM 5776 O O . GLU A 1 718 ? 33.106 -16.428 -42.207 1.00 92.31 718 GLU A O 1
ATOM 5781 N N . ALA A 1 719 ? 32.492 -15.652 -40.193 1.00 87.50 719 ALA A N 1
ATOM 5782 C CA . ALA A 1 719 ? 31.185 -16.298 -40.219 1.00 87.50 719 ALA A CA 1
ATOM 5783 C C . ALA A 1 719 ? 30.260 -15.680 -41.282 1.00 87.50 719 ALA A C 1
ATOM 5785 O O . ALA A 1 719 ? 29.610 -16.416 -42.021 1.00 87.50 719 ALA A O 1
ATOM 5786 N N . ALA A 1 720 ? 30.193 -14.349 -41.384 1.00 86.50 720 ALA A N 1
ATOM 5787 C CA . ALA A 1 720 ? 29.272 -13.647 -42.284 1.00 86.50 720 ALA A CA 1
ATOM 5788 C C . ALA A 1 720 ? 29.768 -13.546 -43.742 1.00 86.50 720 ALA A C 1
ATOM 5790 O O . ALA A 1 720 ? 28.958 -13.537 -44.673 1.00 86.50 720 ALA A O 1
ATOM 5791 N N . ARG A 1 721 ? 31.089 -13.484 -43.959 1.00 89.38 721 ARG A N 1
ATOM 5792 C CA . ARG A 1 721 ? 31.731 -13.215 -45.258 1.00 89.38 721 ARG A CA 1
ATOM 5793 C C . ARG A 1 721 ? 31.240 -14.136 -46.382 1.00 89.38 721 ARG A C 1
ATOM 5795 O O . ARG A 1 721 ? 30.896 -13.595 -47.431 1.00 89.38 721 ARG A O 1
ATOM 5802 N N . PRO A 1 722 ? 31.113 -15.468 -46.205 1.00 89.62 722 PRO A N 1
ATOM 5803 C CA . PRO A 1 722 ? 30.622 -16.342 -47.271 1.00 89.62 722 PRO A CA 1
ATOM 5804 C C . PRO A 1 722 ? 29.225 -15.958 -47.775 1.00 89.62 722 PRO A C 1
ATOM 5806 O O . PRO A 1 722 ? 28.962 -16.022 -48.975 1.00 89.62 722 PRO A O 1
ATOM 5809 N N . GLY A 1 723 ? 28.332 -15.535 -46.872 1.00 86.38 723 GLY A N 1
ATOM 5810 C CA . GLY A 1 723 ? 26.984 -15.088 -47.223 1.00 86.38 723 GLY A CA 1
ATOM 5811 C C . GLY A 1 723 ? 26.982 -13.765 -47.992 1.00 86.38 723 GLY A C 1
ATOM 5812 O O . GLY A 1 723 ? 26.223 -13.618 -48.951 1.00 86.38 723 GLY A O 1
ATOM 5813 N N . ILE A 1 724 ? 27.863 -12.832 -47.613 1.00 84.62 724 ILE A N 1
ATOM 5814 C CA . ILE A 1 724 ? 28.051 -11.545 -48.304 1.00 84.62 724 ILE A CA 1
ATOM 5815 C C . ILE A 1 724 ? 28.611 -11.776 -49.710 1.00 84.62 724 ILE A C 1
ATOM 5817 O O . ILE A 1 724 ? 28.017 -11.328 -50.684 1.00 84.62 724 ILE A O 1
ATOM 5821 N N . GLU A 1 725 ? 29.693 -12.548 -49.836 1.00 87.12 725 GLU A N 1
ATOM 5822 C CA . GLU A 1 725 ? 30.304 -12.873 -51.131 1.00 87.12 725 GLU A CA 1
ATOM 5823 C C . GLU A 1 725 ? 29.333 -13.612 -52.061 1.00 87.12 725 GLU A C 1
ATOM 5825 O 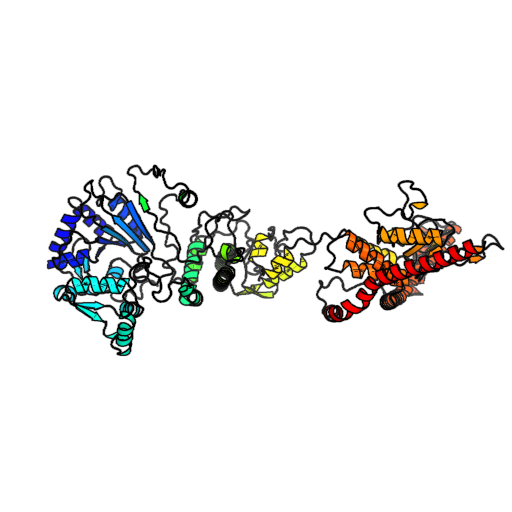O . GLU A 1 725 ? 29.331 -13.401 -53.274 1.00 87.12 725 GLU A O 1
ATOM 5830 N N . TRP A 1 726 ? 28.488 -14.485 -51.505 1.00 88.50 726 TRP A N 1
ATOM 5831 C CA . TRP A 1 726 ? 27.440 -15.154 -52.269 1.00 88.50 726 TRP A CA 1
ATOM 5832 C C . TRP A 1 726 ? 26.408 -14.161 -52.819 1.00 88.50 726 TRP A C 1
ATOM 5834 O O . TRP A 1 726 ? 26.006 -14.283 -53.980 1.00 88.50 726 TRP A O 1
ATOM 5844 N N . ALA A 1 727 ? 25.998 -13.181 -52.005 1.00 85.69 727 ALA A N 1
ATOM 5845 C CA . ALA A 1 727 ? 25.072 -12.129 -52.413 1.00 85.69 727 ALA A CA 1
ATOM 5846 C C . ALA A 1 727 ? 25.693 -11.202 -53.471 1.00 85.69 727 ALA A C 1
ATOM 5848 O O . ALA A 1 727 ? 25.011 -10.850 -54.436 1.00 85.69 727 ALA A O 1
ATOM 5849 N N . ASP A 1 728 ? 26.981 -10.882 -53.341 1.00 83.69 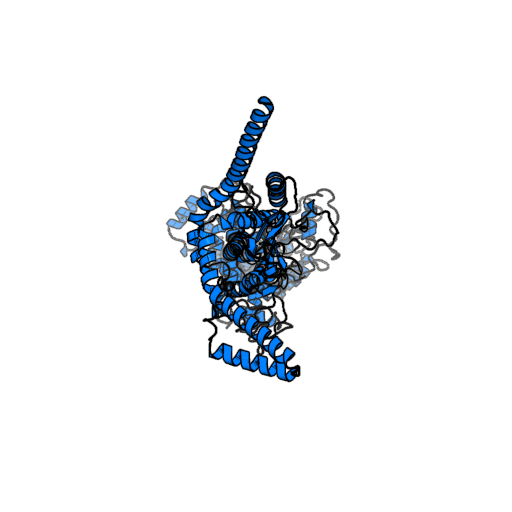728 ASP A N 1
ATOM 5850 C CA . ASP A 1 728 ? 27.724 -10.066 -54.305 1.00 83.69 728 ASP A CA 1
ATOM 5851 C C . ASP A 1 728 ? 27.818 -10.754 -55.665 1.00 83.69 728 ASP A C 1
ATOM 5853 O O . ASP A 1 728 ? 27.386 -10.185 -56.666 1.00 83.69 728 ASP A O 1
ATOM 5857 N N . ARG A 1 729 ? 28.241 -12.024 -55.706 1.00 88.56 729 ARG A N 1
ATOM 5858 C CA . ARG A 1 729 ? 28.274 -12.816 -56.950 1.00 88.56 729 ARG A CA 1
ATOM 5859 C C . ARG A 1 729 ? 26.899 -12.921 -57.613 1.00 88.56 729 ARG A C 1
ATOM 5861 O O . ARG A 1 729 ? 26.784 -12.819 -58.833 1.00 88.56 729 ARG A O 1
ATOM 5868 N N . LYS A 1 730 ? 25.832 -13.076 -56.819 1.00 89.12 730 LYS A N 1
ATOM 5869 C CA . LYS A 1 730 ? 24.451 -13.072 -57.326 1.00 89.12 730 LYS A CA 1
ATOM 5870 C C . LYS A 1 730 ? 24.075 -11.715 -57.941 1.00 89.12 730 LYS A C 1
ATOM 5872 O O . LYS A 1 730 ? 23.423 -11.676 -58.987 1.00 89.12 730 LYS A O 1
ATOM 5877 N N . LYS A 1 731 ? 24.467 -10.605 -57.308 1.00 86.69 731 LYS A N 1
ATOM 5878 C CA . LYS A 1 731 ? 24.216 -9.241 -57.799 1.00 86.69 731 LYS A CA 1
ATOM 5879 C C . LYS A 1 731 ? 25.007 -8.949 -59.077 1.00 86.69 731 LYS A C 1
ATOM 5881 O O . LYS A 1 731 ? 24.439 -8.401 -60.017 1.00 86.69 731 LYS A O 1
ATOM 5886 N N . GLU A 1 732 ? 26.269 -9.365 -59.141 1.00 87.12 732 GLU A N 1
ATOM 5887 C CA . GLU A 1 732 ? 27.109 -9.268 -60.341 1.00 87.12 732 GLU A CA 1
ATOM 5888 C C . GLU A 1 732 ? 26.523 -10.066 -61.507 1.00 87.12 732 GLU A C 1
ATOM 5890 O O . GLU A 1 732 ? 26.402 -9.535 -62.611 1.00 87.12 732 GLU A O 1
ATOM 5895 N N . LEU A 1 733 ? 26.076 -11.303 -61.260 1.00 91.62 733 LEU A N 1
ATOM 5896 C CA . LEU A 1 733 ? 25.385 -12.111 -62.265 1.00 91.62 733 LEU A CA 1
ATOM 5897 C C . LEU A 1 733 ? 24.127 -11.406 -62.778 1.00 91.62 733 LEU A C 1
ATOM 5899 O O . LEU A 1 733 ? 23.911 -11.329 -63.983 1.00 91.62 733 LEU A O 1
ATOM 5903 N N . THR A 1 734 ? 23.323 -10.862 -61.864 1.00 91.19 734 THR A N 1
ATOM 5904 C CA . THR A 1 734 ? 22.101 -10.122 -62.203 1.00 91.19 734 THR A CA 1
ATOM 5905 C C . THR A 1 734 ? 22.416 -8.926 -63.102 1.00 91.19 734 THR A C 1
ATOM 5907 O O . THR A 1 734 ? 21.774 -8.741 -64.134 1.00 91.19 734 THR A O 1
ATOM 5910 N N . ALA A 1 735 ? 23.430 -8.133 -62.740 1.00 89.06 735 ALA A N 1
ATOM 5911 C CA . ALA A 1 735 ? 23.860 -6.978 -63.522 1.00 89.06 735 ALA A CA 1
ATOM 5912 C C . ALA A 1 735 ? 24.387 -7.386 -64.905 1.00 89.06 735 ALA A C 1
ATOM 5914 O O . ALA A 1 735 ? 24.034 -6.755 -65.900 1.00 89.06 735 ALA A O 1
ATOM 5915 N N . LYS A 1 736 ? 25.177 -8.464 -64.975 1.00 92.31 736 LYS A N 1
ATOM 5916 C CA . LYS A 1 736 ? 25.729 -8.992 -66.225 1.00 92.31 736 LYS A CA 1
ATOM 5917 C C . LYS A 1 736 ? 24.634 -9.489 -67.169 1.00 92.31 736 LYS A C 1
ATOM 5919 O O . LYS A 1 736 ? 24.586 -9.050 -68.308 1.00 92.31 736 LYS A O 1
ATOM 5924 N N . VAL A 1 737 ? 23.722 -10.337 -66.691 1.00 94.50 737 VAL A N 1
ATOM 5925 C CA . VAL A 1 737 ? 22.612 -10.875 -67.502 1.00 94.50 737 VAL A CA 1
ATOM 5926 C C . VAL A 1 737 ? 21.711 -9.749 -68.001 1.00 94.50 737 VAL A C 1
ATOM 5928 O O . VAL A 1 737 ? 21.336 -9.732 -69.171 1.00 94.50 737 VAL A O 1
ATOM 5931 N N . LYS A 1 738 ? 21.418 -8.768 -67.140 1.00 95.19 738 LYS A N 1
ATOM 5932 C CA . LYS A 1 738 ? 20.648 -7.584 -67.526 1.00 95.19 738 LYS A CA 1
ATOM 5933 C C . LYS A 1 738 ? 21.343 -6.781 -68.629 1.00 95.19 738 LYS A C 1
ATOM 5935 O O . LYS A 1 738 ? 20.684 -6.378 -69.583 1.00 95.19 738 LYS A O 1
ATOM 5940 N N . ALA A 1 739 ? 22.653 -6.559 -68.514 1.00 92.38 739 ALA A N 1
ATOM 5941 C CA . ALA A 1 739 ? 23.432 -5.858 -69.533 1.00 92.38 739 ALA A CA 1
ATOM 5942 C C . ALA A 1 739 ? 23.495 -6.643 -70.855 1.00 92.38 739 ALA A C 1
ATOM 5944 O O . ALA A 1 739 ? 23.269 -6.061 -71.914 1.00 92.38 739 ALA A O 1
ATOM 5945 N N . ASP A 1 740 ? 23.730 -7.957 -70.793 1.00 94.50 740 ASP A N 1
ATOM 5946 C CA . ASP A 1 740 ? 23.843 -8.833 -71.965 1.00 94.50 740 ASP A CA 1
ATOM 5947 C C . ASP A 1 740 ? 22.514 -8.930 -72.737 1.00 94.50 740 ASP A C 1
ATOM 5949 O O . ASP A 1 740 ? 22.508 -8.836 -73.964 1.00 94.50 740 ASP A O 1
ATOM 5953 N N . LEU A 1 741 ? 21.379 -9.079 -72.040 1.00 96.00 741 LEU A N 1
ATOM 5954 C CA . LEU A 1 741 ? 20.047 -9.117 -72.662 1.00 96.00 741 LEU A CA 1
ATOM 5955 C C . LEU A 1 741 ? 19.616 -7.738 -73.177 1.00 96.00 741 LEU A C 1
ATOM 5957 O O . LEU A 1 741 ? 19.058 -7.638 -74.270 1.00 96.00 741 LEU A O 1
ATOM 5961 N N . GLY A 1 742 ? 19.932 -6.667 -72.442 1.00 94.75 742 GLY A N 1
ATOM 5962 C CA . GLY A 1 742 ? 19.700 -5.298 -72.903 1.00 94.75 742 GLY A CA 1
ATOM 5963 C C . GLY A 1 742 ? 20.467 -4.982 -74.191 1.00 94.75 742 GLY A C 1
ATOM 5964 O O . GLY A 1 742 ? 19.902 -4.420 -75.127 1.00 94.75 742 GLY A O 1
ATOM 5965 N N . ALA A 1 743 ? 21.723 -5.426 -74.297 1.00 94.25 743 ALA A N 1
ATOM 5966 C CA . ALA A 1 743 ? 22.523 -5.289 -75.515 1.00 94.25 743 ALA A CA 1
ATOM 5967 C C . ALA A 1 743 ? 21.961 -6.086 -76.711 1.00 94.25 743 ALA A C 1
ATOM 5969 O O . ALA A 1 743 ? 22.242 -5.747 -77.859 1.00 94.25 743 ALA A O 1
ATOM 5970 N N . GLN A 1 744 ? 21.144 -7.115 -76.460 1.00 96.75 744 GLN A N 1
ATOM 5971 C CA . GLN A 1 744 ? 20.446 -7.899 -77.487 1.00 96.75 744 GLN A CA 1
ATOM 5972 C C . GLN A 1 744 ? 19.105 -7.281 -77.921 1.00 96.75 744 GLN A C 1
ATOM 5974 O O . GLN A 1 744 ? 18.420 -7.861 -78.762 1.00 96.75 744 GLN A O 1
ATOM 5979 N N . GLY A 1 745 ? 18.709 -6.132 -77.361 1.00 96.25 745 GLY A N 1
ATOM 5980 C CA . GLY A 1 745 ? 17.435 -5.477 -77.679 1.00 96.25 745 GLY A CA 1
ATOM 5981 C C . GLY A 1 745 ? 16.208 -6.219 -77.141 1.00 96.25 745 GLY A C 1
ATOM 5982 O O . GLY A 1 745 ? 15.125 -6.088 -77.707 1.00 96.25 745 GLY A O 1
ATOM 5983 N N . LYS A 1 746 ? 16.382 -7.022 -76.084 1.00 97.25 746 LYS A N 1
ATOM 5984 C CA . LYS A 1 746 ? 15.295 -7.735 -75.405 1.00 97.25 746 LYS A CA 1
ATOM 5985 C C . LYS A 1 746 ? 14.350 -6.772 -74.686 1.00 97.25 746 LYS A C 1
ATOM 5987 O O . LYS A 1 746 ? 14.798 -5.735 -74.196 1.00 97.25 746 LYS A O 1
ATOM 5992 N N . SER A 1 747 ? 13.060 -7.115 -74.623 1.00 96.75 747 SER A N 1
ATOM 5993 C CA . SER A 1 747 ? 12.075 -6.326 -73.865 1.00 96.75 747 SER A CA 1
ATOM 5994 C C . SER A 1 747 ? 12.352 -6.387 -72.355 1.00 96.75 747 SER A C 1
ATOM 5996 O O . SER A 1 747 ? 13.034 -7.298 -71.878 1.00 96.75 747 SER A O 1
ATOM 5998 N N . ASP A 1 748 ? 11.815 -5.444 -71.574 1.00 95.62 748 ASP A N 1
ATOM 5999 C CA . ASP A 1 748 ? 11.985 -5.437 -70.113 1.00 95.62 748 ASP A CA 1
ATOM 6000 C C . ASP A 1 748 ? 11.420 -6.713 -69.458 1.00 95.62 748 ASP A C 1
ATOM 6002 O O . ASP A 1 748 ? 11.989 -7.219 -68.482 1.00 95.62 748 ASP A O 1
ATOM 6006 N N . GLU A 1 749 ? 10.342 -7.282 -70.012 1.00 96.75 749 GLU A N 1
ATOM 6007 C CA . GLU A 1 749 ? 9.792 -8.572 -69.581 1.00 96.75 749 GLU A CA 1
ATOM 6008 C C . GLU A 1 749 ? 10.752 -9.729 -69.884 1.00 96.75 749 GLU A C 1
ATOM 6010 O O . GLU A 1 749 ? 10.984 -10.574 -69.018 1.00 96.75 749 GLU A O 1
ATOM 6015 N N . GLU A 1 750 ? 11.351 -9.757 -71.081 1.00 96.88 750 GLU A N 1
ATOM 6016 C CA . GLU A 1 750 ? 12.341 -10.773 -71.459 1.00 96.88 750 GLU A CA 1
ATOM 6017 C C . GLU A 1 750 ? 13.616 -10.667 -70.603 1.00 96.88 750 GLU A C 1
ATOM 6019 O O . GLU A 1 750 ? 14.172 -11.686 -70.185 1.00 96.88 750 GLU A O 1
ATOM 6024 N N . ILE A 1 751 ? 14.063 -9.444 -70.297 1.00 94.88 751 ILE A N 1
ATOM 6025 C CA . ILE A 1 751 ? 15.194 -9.176 -69.398 1.00 94.88 751 ILE A CA 1
ATOM 6026 C C . ILE A 1 751 ? 14.883 -9.686 -67.989 1.00 94.88 751 ILE A C 1
ATOM 6028 O O . ILE A 1 751 ? 15.720 -10.353 -67.378 1.00 94.88 751 ILE A O 1
ATOM 6032 N N . THR A 1 752 ? 13.690 -9.388 -67.471 1.00 95.12 752 THR A N 1
ATOM 6033 C CA . THR A 1 752 ? 13.267 -9.815 -66.131 1.00 95.12 752 THR A CA 1
ATOM 6034 C C . THR A 1 752 ? 13.210 -11.339 -66.039 1.00 95.12 752 THR A C 1
ATOM 6036 O O . THR A 1 752 ? 13.835 -11.913 -65.146 1.00 95.12 752 THR A O 1
ATOM 6039 N N . ALA A 1 753 ? 12.565 -12.004 -67.003 1.00 96.06 753 ALA A N 1
ATOM 6040 C CA . ALA A 1 753 ? 12.495 -13.464 -67.063 1.00 96.06 753 ALA A CA 1
ATOM 6041 C C . ALA A 1 753 ? 13.889 -14.111 -67.168 1.00 96.06 753 ALA A C 1
ATOM 6043 O O . ALA A 1 753 ? 14.188 -15.070 -66.454 1.00 96.06 753 ALA A O 1
ATOM 6044 N N . GLY A 1 754 ? 14.777 -13.554 -67.999 1.00 96.62 754 GLY A N 1
ATOM 6045 C CA . GLY A 1 754 ? 16.149 -14.047 -68.143 1.00 96.62 754 GLY A CA 1
ATOM 6046 C C . GLY A 1 754 ? 16.996 -13.871 -66.877 1.00 96.62 754 GLY A C 1
ATOM 6047 O O . GLY A 1 754 ? 17.772 -14.759 -66.518 1.00 96.62 754 GLY A O 1
ATOM 6048 N N . VAL A 1 755 ? 16.822 -12.761 -66.152 1.00 95.81 755 VAL A N 1
ATOM 6049 C CA . VAL A 1 755 ? 17.452 -12.546 -64.839 1.00 95.81 755 VAL A CA 1
ATOM 6050 C C . VAL A 1 755 ? 16.933 -13.551 -63.810 1.00 95.81 755 VAL A C 1
ATOM 6052 O O . VAL A 1 755 ? 17.734 -14.131 -63.073 1.00 95.81 755 VAL A O 1
ATOM 6055 N N . GLU A 1 756 ? 15.621 -13.787 -63.754 1.00 96.81 756 GLU A N 1
ATOM 6056 C CA . GLU A 1 756 ? 15.021 -14.763 -62.837 1.00 96.81 756 GLU A CA 1
ATOM 6057 C C . GLU A 1 756 ? 15.530 -16.184 -63.102 1.00 96.81 756 GLU A C 1
ATOM 6059 O O . GLU A 1 756 ? 15.916 -16.885 -62.161 1.00 96.81 756 GLU A O 1
ATOM 6064 N N . GLU A 1 757 ? 15.604 -16.594 -64.370 1.00 97.19 757 GLU A N 1
ATOM 6065 C CA . GLU A 1 757 ? 16.137 -17.897 -64.768 1.00 97.19 757 GLU A CA 1
ATOM 6066 C C . GLU A 1 757 ? 17.622 -18.039 -64.402 1.00 97.19 757 GLU A C 1
ATOM 6068 O O . GLU A 1 757 ? 18.024 -19.041 -63.798 1.00 97.19 757 GLU A O 1
ATOM 6073 N N . ALA A 1 758 ? 18.435 -17.014 -64.677 1.00 95.62 758 ALA A N 1
ATOM 6074 C CA . ALA A 1 758 ? 19.851 -17.007 -64.322 1.00 95.62 758 ALA A CA 1
ATOM 6075 C C . ALA A 1 758 ? 20.071 -17.057 -62.802 1.00 95.62 758 ALA A C 1
ATOM 6077 O O . ALA A 1 758 ? 20.928 -17.805 -62.324 1.00 95.62 758 ALA A O 1
ATOM 6078 N N . ILE A 1 759 ? 19.275 -16.314 -62.024 1.00 95.44 759 ILE A N 1
ATOM 6079 C CA . ILE A 1 759 ? 19.304 -16.372 -60.559 1.00 95.44 759 ILE A CA 1
ATOM 6080 C C . ILE A 1 759 ? 18.903 -17.765 -60.073 1.00 95.44 759 ILE A C 1
ATOM 6082 O O . ILE A 1 759 ? 19.574 -18.312 -59.198 1.00 95.44 759 ILE A O 1
ATOM 6086 N N . LYS A 1 760 ? 17.831 -18.349 -60.621 1.00 96.00 760 LYS A N 1
ATOM 6087 C CA . LYS A 1 760 ? 17.359 -19.688 -60.248 1.00 96.00 760 LYS A CA 1
ATOM 6088 C C . LYS A 1 760 ? 18.443 -20.738 -60.491 1.00 96.00 760 LYS A C 1
ATOM 6090 O O . LYS A 1 760 ? 18.711 -21.545 -59.601 1.00 96.00 760 LYS A O 1
ATOM 6095 N N . LYS A 1 761 ? 19.109 -20.682 -61.648 1.00 96.44 761 LYS A N 1
ATOM 6096 C CA . LYS A 1 761 ? 20.247 -21.545 -61.983 1.00 96.44 761 LYS A CA 1
ATOM 6097 C C . LYS A 1 761 ? 21.423 -21.334 -61.025 1.00 96.44 761 LYS A C 1
ATOM 6099 O O . LYS A 1 761 ? 21.923 -22.300 -60.459 1.00 96.44 761 LYS A O 1
ATOM 6104 N N . TYR A 1 762 ? 21.805 -20.082 -60.767 1.00 94.06 762 TYR A N 1
ATOM 6105 C CA . TYR A 1 762 ? 22.900 -19.764 -59.847 1.00 94.06 762 TYR A CA 1
ATOM 6106 C C . TYR A 1 762 ? 22.640 -20.264 -58.427 1.00 94.06 762 TYR A C 1
ATOM 6108 O O . TYR A 1 762 ? 23.540 -20.826 -57.817 1.00 94.06 762 TYR A O 1
ATOM 6116 N N . VAL A 1 763 ? 21.421 -20.095 -57.906 1.00 93.06 763 VAL A N 1
ATOM 6117 C CA . VAL A 1 763 ? 21.037 -20.578 -56.569 1.00 93.06 763 VAL A CA 1
ATOM 6118 C C . VAL A 1 763 ? 21.085 -22.108 -56.495 1.00 93.06 763 VAL A C 1
ATOM 6120 O O . VAL A 1 763 ? 21.462 -22.644 -55.455 1.00 93.06 763 VAL A O 1
ATOM 6123 N N . ALA A 1 764 ? 20.729 -22.809 -57.576 1.00 93.56 764 ALA A N 1
ATOM 6124 C CA . ALA A 1 764 ? 20.813 -24.267 -57.644 1.00 93.56 764 ALA A CA 1
ATOM 6125 C C . ALA A 1 764 ? 22.269 -24.772 -57.687 1.00 93.56 764 ALA A C 1
ATOM 6127 O O . ALA A 1 764 ? 22.596 -25.748 -57.018 1.00 93.56 764 ALA A O 1
ATOM 6128 N N . GLU A 1 765 ? 23.143 -24.098 -58.440 1.00 94.38 765 GLU A N 1
ATOM 6129 C CA . GLU A 1 765 ? 24.565 -24.461 -58.583 1.00 94.38 765 GLU A CA 1
ATOM 6130 C C . GLU A 1 765 ? 25.422 -24.000 -57.394 1.00 94.38 765 GLU A C 1
ATOM 6132 O O . GLU A 1 765 ? 26.431 -24.617 -57.061 1.00 94.38 765 GLU A O 1
ATOM 6137 N N . ASN A 1 766 ? 25.013 -22.914 -56.740 1.00 92.00 766 ASN A N 1
ATOM 6138 C CA . ASN A 1 766 ? 25.697 -22.287 -55.619 1.00 92.00 766 ASN A CA 1
ATOM 6139 C C . ASN A 1 766 ? 24.678 -22.128 -54.488 1.00 92.00 766 ASN A C 1
ATOM 6141 O O . ASN A 1 766 ? 24.146 -21.027 -54.304 1.00 92.00 766 ASN A O 1
ATOM 6145 N N . PRO A 1 767 ? 24.359 -23.200 -53.739 1.00 89.12 767 PRO A N 1
ATOM 6146 C CA . PRO A 1 767 ? 23.432 -23.097 -52.624 1.00 89.12 767 PRO A CA 1
ATOM 6147 C C . PRO A 1 767 ? 23.907 -22.004 -51.665 1.00 89.12 767 PRO A C 1
ATOM 6149 O O . PRO A 1 767 ? 25.096 -21.905 -51.346 1.00 89.12 767 PRO A O 1
ATOM 6152 N N . LYS A 1 768 ? 22.971 -21.149 -51.236 1.00 86.38 768 LYS A N 1
ATOM 6153 C CA . LYS A 1 768 ? 23.262 -20.084 -50.274 1.00 86.38 768 LYS A CA 1
ATOM 6154 C C . LYS A 1 768 ? 23.918 -20.725 -49.041 1.00 86.38 768 LYS A C 1
ATOM 6156 O O . LYS A 1 768 ? 23.326 -21.664 -48.500 1.00 86.38 768 LYS A O 1
ATOM 6161 N N . PRO A 1 769 ? 25.101 -20.257 -48.594 1.00 86.88 769 PRO A N 1
ATOM 6162 C CA . PRO A 1 769 ? 25.701 -20.739 -47.355 1.00 86.88 769 PRO A CA 1
ATOM 6163 C C . PRO A 1 769 ? 24.668 -20.691 -46.230 1.00 86.88 769 PRO A C 1
ATOM 6165 O O . PRO A 1 769 ? 23.841 -19.772 -46.213 1.00 86.88 769 PRO A O 1
ATOM 6168 N N . ALA A 1 770 ? 24.693 -21.682 -45.327 1.00 78.56 770 ALA A N 1
ATOM 6169 C CA . ALA A 1 770 ? 23.810 -21.707 -44.161 1.00 78.56 770 ALA A CA 1
ATOM 6170 C C . ALA A 1 770 ? 23.798 -20.312 -43.545 1.00 78.56 770 ALA A C 1
ATOM 6172 O O . ALA A 1 770 ? 24.875 -19.747 -43.372 1.00 78.56 770 ALA A O 1
ATOM 6173 N N . ASP A 1 771 ? 22.597 -19.763 -43.339 1.00 61.47 771 ASP A N 1
ATOM 6174 C CA . ASP A 1 771 ? 22.348 -18.346 -43.084 1.00 61.47 771 ASP A CA 1
ATOM 6175 C C . ASP A 1 771 ? 23.130 -17.905 -41.839 1.00 61.47 771 ASP A C 1
ATOM 6177 O O . ASP A 1 771 ? 22.604 -17.838 -40.730 1.00 61.47 771 ASP A O 1
ATOM 6181 N N . SER A 1 772 ? 24.407 -17.575 -42.019 1.00 54.09 772 SER A N 1
ATOM 6182 C CA . SER A 1 772 ? 25.178 -16.766 -41.107 1.00 54.09 772 SER A CA 1
ATOM 6183 C C . SER A 1 772 ? 24.674 -15.359 -41.339 1.00 54.09 772 SER A C 1
ATOM 6185 O O . SER A 1 772 ? 25.360 -14.459 -41.826 1.00 54.09 772 SER A O 1
ATOM 6187 N N . LYS A 1 773 ? 23.414 -15.146 -40.930 1.00 59.06 773 LYS A N 1
ATOM 6188 C CA . LYS A 1 773 ? 23.002 -13.837 -40.452 1.00 59.06 773 LYS A CA 1
ATOM 6189 C C . LYS A 1 773 ? 24.179 -13.340 -39.632 1.00 59.06 773 LYS A C 1
ATOM 6191 O O . LYS A 1 773 ? 24.817 -14.140 -38.940 1.00 59.06 773 LYS A O 1
ATOM 6196 N N . PHE A 1 774 ? 24.497 -12.055 -39.740 1.00 59.31 774 PHE A N 1
ATOM 6197 C CA . PHE A 1 774 ? 25.295 -11.410 -38.714 1.00 59.31 774 PHE A CA 1
ATOM 6198 C C . PHE A 1 774 ? 24.574 -11.705 -37.399 1.00 59.31 774 PHE A C 1
ATOM 6200 O O . PHE A 1 774 ? 23.687 -10.962 -36.992 1.00 59.31 774 PHE A O 1
ATOM 6207 N N . ASN A 1 775 ? 24.907 -12.836 -36.772 1.00 48.88 775 ASN A N 1
ATOM 6208 C CA . ASN A 1 775 ? 24.350 -13.322 -35.528 1.00 48.88 775 ASN A CA 1
ATOM 6209 C C . ASN A 1 775 ? 25.120 -12.566 -34.450 1.00 48.88 775 ASN A C 1
ATOM 6211 O O . ASN A 1 775 ? 25.730 -13.107 -33.539 1.00 48.88 775 ASN A O 1
ATOM 6215 N N . VAL A 1 776 ? 25.111 -11.246 -34.625 1.00 47.62 776 VAL A N 1
ATOM 6216 C CA . VAL A 1 776 ? 25.055 -10.303 -33.540 1.00 47.62 776 VAL A CA 1
ATOM 6217 C C . VAL A 1 776 ? 23.627 -10.255 -32.997 1.00 47.62 776 VAL A C 1
ATOM 6219 O O . VAL A 1 776 ? 23.340 -9.321 -32.252 1.00 47.62 776 VAL A O 1
ATOM 6222 N N . ASP A 1 777 ? 22.790 -11.283 -33.255 1.00 43.22 777 ASP A N 1
ATOM 6223 C CA . ASP A 1 777 ? 21.928 -11.904 -32.238 1.00 43.22 777 ASP A CA 1
ATOM 6224 C C . ASP A 1 777 ? 22.800 -12.224 -31.006 1.00 43.22 777 ASP A C 1
ATOM 6226 O O . ASP A 1 777 ? 23.082 -13.354 -30.621 1.00 43.22 777 ASP A O 1
ATOM 6230 N N . VAL A 1 778 ? 23.224 -11.154 -30.344 1.00 43.00 778 VAL A N 1
ATOM 6231 C CA . VAL A 1 778 ? 23.060 -11.016 -28.920 1.00 43.00 778 VAL A CA 1
ATOM 6232 C C . VAL A 1 778 ? 21.626 -11.480 -28.702 1.00 43.00 778 VAL A C 1
ATOM 6234 O O . VAL A 1 778 ? 20.741 -10.900 -29.339 1.00 43.00 778 VAL A O 1
ATOM 6237 N N . PRO A 1 779 ? 21.409 -12.564 -27.943 1.00 33.91 779 PRO A N 1
ATOM 6238 C CA . PRO A 1 779 ? 20.102 -13.192 -27.806 1.00 33.91 779 PRO A CA 1
ATOM 6239 C C . PRO A 1 779 ? 19.040 -12.106 -27.714 1.00 33.91 779 PRO A C 1
ATOM 6241 O O . PRO A 1 779 ? 19.174 -11.247 -26.837 1.00 33.91 779 PRO A O 1
ATOM 6244 N N . LYS A 1 780 ? 18.077 -12.097 -28.663 1.00 36.28 780 LYS A N 1
ATOM 6245 C CA . LYS A 1 780 ? 16.909 -11.197 -28.666 1.00 36.28 780 LYS A CA 1
ATOM 6246 C C . LYS A 1 780 ? 16.514 -11.009 -27.220 1.00 36.28 780 LYS A C 1
ATOM 6248 O O . LYS A 1 780 ? 16.085 -11.993 -26.632 1.00 36.28 780 LYS A O 1
ATOM 6253 N N . SER A 1 781 ? 16.799 -9.831 -26.671 1.00 37.19 781 SER A N 1
ATOM 6254 C CA . SER A 1 781 ? 16.750 -9.505 -25.247 1.00 37.19 781 SER A CA 1
ATOM 6255 C C . SER A 1 781 ? 15.983 -10.536 -24.404 1.00 37.19 781 SER A C 1
ATOM 6257 O O . SER A 1 781 ? 14.815 -10.330 -24.080 1.00 37.19 781 SER A O 1
ATOM 6259 N N . LYS A 1 782 ? 16.638 -11.638 -24.009 1.00 31.06 782 LYS A N 1
ATOM 6260 C CA . LYS A 1 782 ? 16.312 -12.235 -22.719 1.00 31.06 782 LYS A CA 1
ATOM 6261 C C . LYS A 1 782 ? 16.695 -11.126 -21.761 1.00 31.06 782 LYS A C 1
ATOM 6263 O O . LYS A 1 782 ? 17.863 -10.742 -21.715 1.00 31.06 782 LYS A O 1
ATOM 6268 N N . ALA A 1 783 ? 15.687 -10.479 -21.189 1.00 37.84 783 ALA A N 1
ATOM 6269 C CA . ALA A 1 783 ? 15.833 -9.273 -20.399 1.00 37.84 783 ALA A CA 1
ATOM 6270 C C . ALA A 1 783 ? 17.034 -9.396 -19.453 1.00 37.84 783 ALA A C 1
ATOM 6272 O O . ALA A 1 783 ? 17.015 -10.233 -18.564 1.00 37.84 783 ALA A O 1
ATOM 6273 N N . TYR A 1 784 ? 18.082 -8.603 -19.702 1.00 43.69 784 TYR A N 1
ATOM 6274 C CA . TYR A 1 784 ? 19.049 -8.051 -18.742 1.00 43.69 784 TYR A CA 1
ATOM 6275 C C . TYR A 1 784 ? 19.437 -8.881 -17.485 1.00 43.69 784 TYR A C 1
ATOM 6277 O O . TYR A 1 784 ? 19.732 -8.287 -16.450 1.00 43.69 784 TYR A O 1
ATOM 6285 N N . THR A 1 785 ? 19.476 -10.218 -17.552 1.00 36.69 785 THR A N 1
ATOM 6286 C CA . THR A 1 785 ? 19.727 -11.117 -16.402 1.00 36.69 785 THR A CA 1
ATOM 6287 C C . THR A 1 785 ? 20.421 -12.437 -16.786 1.00 36.69 785 THR A C 1
ATOM 6289 O O . THR A 1 785 ? 20.279 -13.430 -16.086 1.00 36.69 785 THR A O 1
ATOM 6292 N N . ASP A 1 786 ? 21.189 -12.488 -17.883 1.00 35.72 786 ASP A N 1
ATOM 6293 C CA . ASP A 1 786 ? 21.981 -13.689 -18.207 1.00 35.72 786 ASP A CA 1
ATOM 6294 C C . ASP A 1 786 ? 23.130 -13.879 -17.182 1.00 35.72 786 ASP A C 1
ATOM 6296 O O . ASP A 1 786 ? 24.028 -13.025 -17.122 1.00 35.72 786 ASP A O 1
ATOM 6300 N N . PRO A 1 787 ? 23.149 -14.974 -16.390 1.00 38.53 787 PRO A N 1
ATOM 6301 C CA . PRO A 1 787 ? 24.194 -15.244 -15.398 1.00 38.53 787 PRO A CA 1
ATOM 6302 C C . PRO A 1 787 ? 25.598 -15.348 -16.007 1.00 38.53 787 PRO A C 1
ATOM 6304 O O . PRO A 1 787 ? 26.582 -15.088 -15.319 1.00 38.53 787 PRO A O 1
ATOM 6307 N N . MET A 1 788 ? 25.715 -15.644 -17.310 1.00 34.88 788 MET A N 1
ATOM 6308 C CA . MET A 1 788 ? 27.010 -15.760 -17.991 1.00 34.88 788 MET A CA 1
ATOM 6309 C C . MET A 1 788 ? 27.789 -14.430 -18.058 1.00 34.88 788 MET A C 1
ATOM 6311 O O . MET A 1 788 ? 28.987 -14.435 -18.343 1.00 34.88 788 MET A O 1
ATOM 6315 N N . TYR A 1 789 ? 27.136 -13.291 -17.782 1.00 39.72 789 TYR A N 1
ATOM 6316 C CA . TYR A 1 789 ? 27.764 -11.964 -17.725 1.00 39.72 789 TYR A CA 1
ATOM 6317 C C . TYR A 1 789 ? 28.041 -11.449 -16.300 1.00 39.72 789 TYR A C 1
ATOM 6319 O O . TYR A 1 789 ? 28.883 -10.561 -16.153 1.00 39.72 789 TYR A O 1
ATOM 6327 N N . ALA A 1 790 ? 27.415 -12.012 -15.260 1.00 41.12 790 ALA A N 1
ATOM 6328 C CA . ALA A 1 790 ? 27.605 -11.572 -13.872 1.00 41.12 790 ALA A CA 1
ATOM 6329 C C . ALA A 1 790 ? 28.996 -11.949 -13.321 1.00 41.12 790 ALA A C 1
ATOM 6331 O O . ALA A 1 790 ? 29.641 -11.145 -12.647 1.00 41.12 790 ALA A O 1
ATOM 6332 N N . ASP A 1 791 ? 29.522 -13.116 -13.704 1.00 37.31 791 ASP A N 1
ATOM 6333 C CA . ASP A 1 791 ? 30.828 -13.592 -13.217 1.00 37.31 791 ASP A CA 1
ATOM 6334 C C . ASP A 1 791 ? 32.025 -12.935 -13.935 1.00 37.31 791 ASP A C 1
ATOM 6336 O O . ASP A 1 791 ? 33.149 -12.924 -13.427 1.00 37.31 791 ASP A O 1
ATOM 6340 N N . ALA A 1 792 ? 31.797 -12.314 -15.099 1.00 40.28 792 ALA A N 1
ATOM 6341 C CA . ALA A 1 792 ? 32.821 -11.568 -15.834 1.00 40.28 792 ALA A CA 1
ATOM 6342 C C . ALA A 1 792 ? 32.931 -10.088 -15.402 1.00 40.28 792 ALA A C 1
ATOM 6344 O O . ALA A 1 792 ? 33.986 -9.476 -15.600 1.00 40.28 792 ALA A O 1
ATOM 6345 N N . GLU A 1 793 ? 31.883 -9.507 -14.799 1.00 40.03 793 GLU A N 1
ATOM 6346 C CA . GLU A 1 793 ? 31.854 -8.092 -14.389 1.00 40.03 793 GLU A CA 1
ATOM 6347 C C . GLU A 1 793 ? 32.797 -7.775 -13.221 1.00 40.03 793 GLU A C 1
ATOM 6349 O O . GLU A 1 793 ? 33.370 -6.684 -13.191 1.00 40.03 793 GLU A O 1
ATOM 6354 N N . ASN A 1 794 ? 33.039 -8.721 -12.308 1.00 39.09 794 ASN A N 1
ATOM 6355 C CA . ASN A 1 794 ? 33.900 -8.469 -11.147 1.00 39.09 794 ASN A CA 1
ATOM 6356 C C . ASN A 1 794 ? 35.402 -8.620 -11.443 1.00 39.09 794 ASN A C 1
ATOM 6358 O O . ASN A 1 794 ? 36.208 -7.955 -10.803 1.00 39.09 794 ASN A O 1
ATOM 6362 N N . ASN A 1 795 ? 35.796 -9.404 -12.455 1.00 37.34 795 ASN A N 1
ATOM 6363 C CA . ASN A 1 795 ? 37.215 -9.621 -12.786 1.00 37.34 795 ASN A CA 1
ATOM 6364 C C . ASN A 1 795 ? 37.726 -8.775 -13.974 1.00 37.34 795 ASN A C 1
ATOM 6366 O O . ASN A 1 795 ? 38.935 -8.601 -14.128 1.00 37.34 795 ASN A O 1
ATOM 6370 N N . ALA A 1 796 ? 36.840 -8.217 -14.814 1.00 40.12 796 ALA A N 1
ATOM 6371 C CA . ALA A 1 796 ? 37.227 -7.402 -15.979 1.00 40.12 796 ALA A CA 1
ATOM 6372 C C . ALA A 1 796 ? 37.079 -5.879 -15.780 1.00 40.12 796 ALA A C 1
ATOM 6374 O O . ALA A 1 796 ? 37.643 -5.114 -16.571 1.00 40.12 796 ALA A O 1
ATOM 6375 N N . ARG A 1 797 ? 36.356 -5.431 -14.738 1.00 41.44 797 ARG A N 1
ATOM 6376 C CA . ARG A 1 797 ? 36.174 -4.003 -14.409 1.00 41.44 797 ARG A CA 1
ATOM 6377 C C . ARG A 1 797 ? 37.503 -3.279 -14.166 1.00 41.44 797 ARG A C 1
ATOM 6379 O O . ARG A 1 797 ? 37.669 -2.160 -14.649 1.00 41.44 797 ARG A O 1
ATOM 6386 N N . ASP A 1 798 ? 38.474 -3.950 -13.546 1.00 43.38 798 ASP A N 1
ATOM 6387 C CA . ASP A 1 798 ? 39.710 -3.299 -13.096 1.00 43.38 798 ASP A CA 1
ATOM 6388 C C . ASP A 1 798 ? 40.900 -3.386 -14.060 1.00 43.38 798 ASP A C 1
ATOM 6390 O O . ASP A 1 798 ? 41.797 -2.555 -13.961 1.00 43.38 798 ASP A O 1
ATOM 6394 N N . SER A 1 799 ? 40.950 -4.318 -15.020 1.00 44.59 799 SER A N 1
ATOM 6395 C CA . SER A 1 799 ? 42.152 -4.473 -15.867 1.00 44.59 799 SER A CA 1
ATOM 6396 C C . SER A 1 799 ? 42.043 -3.778 -17.227 1.00 44.59 799 SER A C 1
ATOM 6398 O O . SER A 1 799 ? 42.924 -2.999 -17.584 1.00 44.59 799 SER A O 1
ATOM 6400 N N . VAL A 1 800 ? 40.949 -3.970 -17.970 1.00 43.50 800 VAL A N 1
ATOM 6401 C CA . VAL A 1 800 ? 40.797 -3.427 -19.338 1.00 43.50 800 VAL A CA 1
ATOM 6402 C C . VAL A 1 800 ? 40.405 -1.944 -19.327 1.00 43.50 800 VAL A C 1
ATOM 6404 O O . VAL A 1 800 ? 40.854 -1.166 -20.166 1.00 43.50 800 VAL A O 1
ATOM 6407 N N . TRP A 1 801 ? 39.610 -1.507 -18.348 1.00 48.56 801 TRP A N 1
ATOM 6408 C CA . TRP A 1 801 ? 39.082 -0.134 -18.302 1.00 48.56 801 TRP A CA 1
ATOM 6409 C C . TRP A 1 801 ? 39.938 0.821 -17.467 1.00 48.56 801 TRP A C 1
ATOM 6411 O O . TRP A 1 801 ? 40.058 2.003 -17.806 1.00 48.56 801 TRP A O 1
ATOM 6421 N N . SER A 1 802 ? 40.661 0.299 -16.471 1.00 50.09 802 SER A N 1
ATOM 6422 C CA . SER A 1 802 ? 41.877 0.944 -15.965 1.00 50.09 802 SER A CA 1
ATOM 6423 C C . SER A 1 802 ? 42.848 1.198 -17.118 1.00 50.09 802 SER A C 1
ATOM 6425 O O . SER A 1 802 ? 43.294 2.324 -17.282 1.00 50.09 802 SER A O 1
ATOM 6427 N N . GLN A 1 803 ? 43.069 0.228 -18.015 1.00 46.50 803 GLN A N 1
ATOM 6428 C CA . GLN A 1 803 ? 43.913 0.416 -19.201 1.00 46.50 803 GLN A CA 1
ATOM 6429 C C . GLN A 1 803 ? 43.346 1.381 -20.252 1.00 46.50 803 GLN A C 1
ATOM 6431 O O . GLN A 1 803 ? 44.144 1.956 -20.979 1.00 46.50 803 GLN A O 1
ATOM 6436 N N . LEU A 1 804 ? 42.032 1.625 -20.335 1.00 44.47 804 LEU A N 1
ATOM 6437 C CA . LEU A 1 804 ? 41.441 2.619 -21.254 1.00 44.47 804 LEU A CA 1
ATOM 6438 C C . LEU A 1 804 ? 41.381 4.031 -20.650 1.00 44.47 804 LEU A C 1
ATOM 6440 O O . LEU A 1 804 ? 41.638 5.005 -21.352 1.00 44.47 804 LEU A O 1
ATOM 6444 N N . SER A 1 805 ? 41.149 4.167 -19.342 1.00 48.34 805 SER A N 1
ATOM 6445 C CA . SER A 1 805 ? 41.245 5.454 -18.629 1.00 48.34 805 SER A CA 1
ATOM 6446 C C . SER A 1 805 ? 42.704 5.885 -18.409 1.00 48.34 805 SER A C 1
ATOM 6448 O O . SER A 1 805 ? 43.063 7.045 -18.634 1.00 48.34 805 SER A O 1
ATOM 6450 N N . GLN A 1 806 ? 43.586 4.944 -18.053 1.00 47.62 806 GLN A N 1
ATOM 6451 C CA . GLN A 1 806 ? 45.037 5.110 -18.126 1.00 47.62 806 GLN A CA 1
ATOM 6452 C C . GLN A 1 806 ? 45.506 5.162 -19.573 1.00 47.62 806 GLN A C 1
ATOM 6454 O O . GLN A 1 806 ? 46.498 5.822 -19.826 1.00 47.62 806 GLN A O 1
ATOM 6459 N N . GLY A 1 807 ? 44.802 4.538 -20.514 1.00 46.41 807 GLY A N 1
ATOM 6460 C CA . GLY A 1 807 ? 45.059 4.570 -21.952 1.00 46.41 807 GLY A CA 1
ATOM 6461 C C . GLY A 1 807 ? 44.871 5.965 -22.503 1.00 46.41 807 GLY A C 1
ATOM 6462 O O . GLY A 1 807 ? 45.824 6.506 -23.025 1.00 46.41 807 GLY A O 1
ATOM 6463 N N . GLY A 1 808 ? 43.737 6.623 -22.262 1.00 48.22 808 GLY A N 1
ATOM 6464 C CA . GLY A 1 808 ? 43.528 8.029 -22.621 1.00 48.22 808 GLY A CA 1
ATOM 6465 C C . GLY A 1 808 ? 44.535 8.971 -21.948 1.00 48.22 808 GLY A C 1
ATOM 6466 O O . GLY A 1 808 ? 45.070 9.873 -22.593 1.00 48.22 808 GLY A O 1
ATOM 6467 N N . LYS A 1 809 ? 44.890 8.728 -20.675 1.00 51.19 809 LYS A N 1
ATOM 6468 C CA . LYS A 1 809 ? 45.942 9.492 -19.972 1.00 51.19 809 LYS A CA 1
ATOM 6469 C C . LYS A 1 809 ? 47.348 9.210 -20.519 1.00 51.19 809 LYS A C 1
ATOM 6471 O O . LYS A 1 809 ? 48.133 10.139 -20.658 1.00 51.19 809 LYS A O 1
ATOM 6476 N N . SER A 1 810 ? 47.677 7.961 -20.834 1.00 49.88 810 SER A N 1
ATOM 6477 C CA . SER A 1 810 ? 48.958 7.479 -21.373 1.00 49.88 810 SER A CA 1
ATOM 6478 C C . SER A 1 810 ? 49.123 7.882 -22.830 1.00 49.88 810 SER A C 1
ATOM 6480 O O . SER A 1 810 ? 50.208 8.274 -23.233 1.00 49.88 810 SER A O 1
ATOM 6482 N N . TYR A 1 811 ? 48.037 7.882 -23.592 1.00 48.28 811 TYR A N 1
ATOM 6483 C CA . TYR A 1 811 ? 47.928 8.322 -24.971 1.00 48.28 811 TYR A CA 1
ATOM 6484 C C . TYR A 1 811 ? 48.077 9.837 -25.058 1.00 48.28 811 TYR A C 1
ATOM 6486 O O . TYR A 1 811 ? 48.987 10.292 -25.746 1.00 48.28 811 TYR A O 1
ATOM 6494 N N . LYS A 1 812 ? 47.355 10.616 -24.228 1.00 53.41 812 LYS A N 1
ATOM 6495 C CA . LYS A 1 812 ? 47.655 12.047 -24.022 1.00 53.41 812 LYS A CA 1
ATOM 6496 C C . LYS A 1 812 ? 49.120 12.244 -23.641 1.00 53.41 812 LYS A C 1
ATOM 6498 O O . LYS A 1 812 ? 49.815 13.009 -24.290 1.00 53.41 812 LYS A O 1
ATOM 6503 N N . LYS A 1 813 ? 49.646 11.498 -22.663 1.00 62.97 813 LYS A N 1
ATOM 6504 C CA . LYS A 1 813 ? 51.049 11.604 -22.218 1.00 62.97 813 LYS A CA 1
ATOM 6505 C C . LYS A 1 813 ? 52.054 11.216 -23.312 1.00 62.97 813 LYS A C 1
ATOM 6507 O O . LYS A 1 813 ? 53.132 11.800 -23.357 1.00 62.97 813 LYS A O 1
ATOM 6512 N N . ARG A 1 814 ? 51.728 10.272 -24.201 1.00 55.69 814 ARG A N 1
ATOM 6513 C CA . ARG A 1 814 ? 52.551 9.804 -25.331 1.00 55.69 814 ARG A CA 1
ATOM 6514 C C . ARG A 1 814 ? 52.529 10.818 -26.474 1.00 55.69 814 ARG A C 1
ATOM 6516 O O . ARG A 1 814 ? 53.605 11.149 -26.965 1.00 55.69 814 ARG A O 1
ATOM 6523 N N . ILE A 1 815 ? 51.368 11.390 -26.792 1.00 52.34 815 ILE A N 1
ATOM 6524 C CA . ILE A 1 815 ? 51.214 12.536 -27.701 1.00 52.34 815 ILE A CA 1
ATOM 6525 C C . ILE A 1 815 ? 52.005 13.731 -27.161 1.00 52.34 815 ILE A C 1
ATOM 6527 O O . ILE A 1 815 ? 52.918 14.210 -27.828 1.00 52.34 815 ILE A O 1
ATOM 6531 N N . THR A 1 816 ? 51.788 14.137 -25.906 1.00 59.44 816 THR A N 1
ATOM 6532 C CA . THR A 1 816 ? 52.537 15.235 -25.272 1.00 59.44 816 THR A CA 1
ATOM 6533 C C . THR A 1 816 ? 54.044 14.960 -25.265 1.00 59.44 816 THR A C 1
ATOM 6535 O O . THR A 1 816 ? 54.839 15.850 -25.555 1.00 59.44 816 THR A O 1
ATOM 6538 N N . LYS A 1 817 ? 54.480 13.726 -24.983 1.00 67.62 817 LYS A N 1
ATOM 6539 C CA . LYS A 1 817 ? 55.904 13.353 -24.995 1.00 67.62 817 LYS A CA 1
ATOM 6540 C C . LYS A 1 817 ? 56.496 13.392 -26.407 1.00 67.62 817 LYS A C 1
ATOM 6542 O O . LYS A 1 817 ? 57.640 13.825 -26.549 1.00 67.62 817 LYS A O 1
ATOM 6547 N N . ASN A 1 818 ? 55.748 12.989 -27.433 1.00 56.34 818 ASN A N 1
ATOM 6548 C CA . ASN A 1 818 ? 56.163 13.071 -28.835 1.00 56.34 818 ASN A CA 1
ATOM 6549 C C . ASN A 1 818 ? 56.237 14.526 -29.319 1.00 56.34 818 ASN A C 1
ATOM 6551 O O . ASN A 1 818 ? 57.269 14.908 -29.874 1.00 56.34 818 ASN A O 1
ATOM 6555 N N . ILE A 1 819 ? 55.240 15.354 -28.987 1.00 57.03 819 ILE A N 1
ATOM 6556 C CA . ILE A 1 819 ? 55.232 16.806 -29.230 1.00 57.03 819 ILE A CA 1
ATOM 6557 C C . ILE A 1 819 ? 56.449 17.460 -28.561 1.00 57.03 819 ILE A C 1
ATOM 6559 O O . ILE A 1 819 ? 57.240 18.134 -29.216 1.00 57.03 819 ILE A O 1
ATOM 6563 N N . VAL A 1 820 ? 56.696 17.188 -27.274 1.00 68.12 820 VAL A N 1
ATOM 6564 C CA . VAL A 1 820 ? 57.853 17.730 -26.537 1.00 68.12 820 VAL A CA 1
ATOM 6565 C C . VAL A 1 820 ? 59.185 17.256 -27.134 1.00 68.12 820 VAL A C 1
ATOM 6567 O O . VAL A 1 820 ? 60.142 18.032 -27.226 1.00 68.12 820 VAL A O 1
ATOM 6570 N N . LYS A 1 821 ? 59.286 15.990 -27.561 1.00 70.00 821 LYS A N 1
ATOM 6571 C CA . LYS A 1 821 ? 60.501 15.435 -28.182 1.00 70.00 821 LYS A CA 1
ATOM 6572 C C . LYS A 1 821 ? 60.759 16.051 -29.564 1.00 70.00 821 LYS A C 1
ATOM 6574 O O . LYS A 1 821 ? 61.922 16.306 -29.887 1.00 70.00 821 LYS A O 1
ATOM 6579 N N . ARG A 1 822 ? 59.707 16.339 -30.341 1.00 54.50 822 ARG A N 1
ATOM 6580 C CA . ARG A 1 822 ? 59.788 17.041 -31.632 1.00 54.50 822 ARG A CA 1
ATOM 6581 C C . ARG A 1 822 ? 60.131 18.516 -31.450 1.00 54.50 822 ARG A C 1
ATOM 6583 O O . ARG A 1 822 ? 61.138 18.922 -32.015 1.00 54.50 822 ARG A O 1
ATOM 6590 N N . LEU A 1 823 ? 59.464 19.254 -30.558 1.00 61.50 823 LEU A N 1
ATOM 6591 C CA . LEU A 1 823 ? 59.818 20.643 -30.214 1.00 61.50 823 LEU A CA 1
ATOM 6592 C C . LEU A 1 823 ? 61.289 20.776 -29.796 1.00 61.50 823 LEU A C 1
ATOM 6594 O O . LEU A 1 823 ? 61.978 21.711 -30.197 1.00 61.50 823 LEU A O 1
ATOM 6598 N N . ARG A 1 824 ? 61.827 19.807 -29.043 1.00 71.81 824 ARG A N 1
ATOM 6599 C CA . ARG A 1 824 ? 63.263 19.755 -28.712 1.00 71.81 824 ARG A CA 1
ATOM 6600 C C . ARG A 1 824 ? 64.160 19.499 -29.931 1.00 71.81 824 ARG A C 1
ATOM 6602 O O . ARG A 1 824 ? 65.274 20.020 -29.957 1.00 71.81 824 ARG A O 1
ATOM 6609 N N . LYS A 1 825 ? 63.717 18.717 -30.923 1.00 69.31 825 LYS A N 1
ATOM 6610 C CA . LYS A 1 825 ? 64.428 18.505 -32.199 1.00 69.31 825 LYS A CA 1
ATOM 6611 C C . LYS A 1 825 ? 64.405 19.768 -33.068 1.00 69.31 825 LYS A C 1
ATOM 6613 O O . LYS A 1 825 ? 65.472 20.177 -33.517 1.00 69.31 825 LYS A O 1
ATOM 6618 N N . THR A 1 826 ? 63.256 20.426 -33.234 1.00 63.28 826 THR A N 1
ATOM 6619 C CA . THR A 1 826 ? 63.132 21.677 -34.007 1.00 63.28 826 THR A CA 1
ATOM 6620 C C . THR A 1 826 ? 63.960 22.796 -33.383 1.00 63.28 826 THR A C 1
ATOM 6622 O O . THR A 1 826 ? 64.720 23.459 -34.080 1.00 63.28 826 THR A O 1
ATOM 6625 N N . ARG A 1 827 ? 63.935 22.926 -32.049 1.00 70.31 827 ARG A N 1
ATOM 6626 C CA . ARG A 1 827 ? 64.735 23.914 -31.303 1.00 70.31 827 ARG A CA 1
ATOM 6627 C C . ARG A 1 827 ? 66.245 23.628 -31.326 1.00 70.31 827 ARG A C 1
ATOM 6629 O O . ARG A 1 827 ? 67.044 24.538 -31.134 1.00 70.31 827 ARG A O 1
ATOM 6636 N N . LYS A 1 828 ? 66.657 22.370 -31.538 1.00 75.56 828 LYS A N 1
ATOM 6637 C CA . LYS A 1 828 ? 68.064 22.002 -31.790 1.00 75.56 828 LYS A CA 1
ATOM 6638 C C . LYS A 1 828 ? 68.480 22.288 -33.235 1.00 75.56 828 LYS A C 1
ATOM 6640 O O . LYS A 1 828 ? 69.608 22.714 -33.445 1.00 75.56 828 LYS A O 1
ATOM 6645 N N . ALA A 1 829 ? 67.592 22.079 -34.207 1.00 66.94 829 ALA A N 1
ATOM 6646 C CA . ALA A 1 829 ? 67.842 22.412 -35.610 1.00 66.94 829 ALA A CA 1
ATOM 6647 C C . ALA A 1 829 ? 67.931 23.934 -35.830 1.00 66.94 829 ALA A C 1
ATOM 6649 O O . ALA A 1 829 ? 68.827 24.391 -36.530 1.00 66.94 829 ALA A O 1
ATOM 6650 N N . SER A 1 830 ? 67.085 24.719 -35.155 1.00 64.50 830 SER A N 1
ATOM 6651 C CA . SER A 1 830 ? 67.091 26.189 -35.215 1.00 64.50 830 SER A CA 1
ATOM 6652 C C . SER A 1 830 ? 68.255 26.856 -34.473 1.00 64.50 830 SER A C 1
ATOM 6654 O O . SER A 1 830 ? 68.415 28.059 -34.588 1.00 64.50 830 SER A O 1
ATOM 6656 N N . LYS A 1 831 ? 69.006 26.110 -33.652 1.00 72.88 831 LYS A N 1
ATOM 6657 C CA . LYS A 1 831 ? 70.253 26.571 -33.011 1.00 72.88 831 LYS A CA 1
ATOM 6658 C C . LYS A 1 831 ? 71.511 26.166 -33.793 1.00 72.88 831 LYS A C 1
ATOM 6660 O O . LYS A 1 831 ? 72.610 26.525 -33.388 1.00 72.88 831 LYS A O 1
ATOM 6665 N N . LYS A 1 832 ? 71.359 25.316 -34.816 1.00 60.66 832 LYS A N 1
ATOM 6666 C CA . LYS A 1 832 ? 72.441 24.835 -35.693 1.00 60.66 832 LYS A CA 1
ATOM 6667 C C . LYS A 1 832 ? 72.482 25.570 -37.038 1.00 60.66 832 LYS A C 1
ATOM 6669 O O . LYS A 1 832 ? 73.523 25.541 -37.683 1.00 60.66 832 LYS A O 1
ATOM 6674 N N . LYS A 1 833 ? 71.356 26.151 -37.457 1.00 44.44 833 LYS A N 1
ATOM 6675 C CA . LYS A 1 833 ? 71.319 27.316 -38.346 1.00 44.44 833 LYS A CA 1
ATOM 6676 C C . LYS A 1 833 ? 71.543 28.559 -37.501 1.00 44.44 833 LYS A C 1
ATOM 6678 O O . LYS A 1 833 ? 72.127 29.508 -38.054 1.00 44.44 833 LYS A O 1
#

Organism: NCBI:txid1070528

Foldseek 3Di:
DPPPPPPPLQDFDFDFVLFVLLLVLQCVVQPPLSLVVLVLLQVQQKKWFFDQSLCSSLVHDNQQDEIEIEGEQVCVVVSCCQQDQPPDHSADFQWWWKDADFLPDPDLCLVLQFGMKTWTFGDPPPDPDRRTHIYIYTHHYPVAGNLNSLSPDQKQSRSWIDSSRTITGSCVVCSVVLEIEGEPVVLVVVLQVQVVVVVVVVVSVVVVHHYHYDPVQPDPVSVVSNVVVVVVPPPPPDDPDRGDRPVDPDPPVCLCVLVVPLSLQLLLLLLLVCLLLVVFDCFAFDPPRDGFRFRFDDSPPVRRDTGGDDNPPDPDPDDDPPPPPPCVLVCVVPPPDDDDPPDPDSSSVSSPDDPVVSLVSLPVRDDQDPQALAPDCDSVLSQLQSLLVSLLSLCTDTDDPPPCCGTLNNLCPPDDDPVCVVVSVSSNVSSVSSSVSSQVPSFDWDAELVRDTDTWRNDQNDPPNHTDAQVVVLVVLVVVLPDQDQWAADPCVVSVRRDTCHLSNNCSHYDVVSSCVSVPNDQPQPCVVVQLVVVLVLLLFFFDQDPVQGTETFWAAALFQRHIGGHPDDFQKAAPDPPVPDDQLPPSPDDPVRGLVVVLVVVQVLCCVAPVHQGHWIAGSFQNAIAGPQFGQDLLSPYTHHADWDADPVDGPDTDGNSVDDSPPTNLNRQQLSVQLVVLSVDPPDSDNSVSSNNSSLSSSCRVVDPVSSVVSVVLCVLCVQLSVLVRVLVVQLVVLLVVCVVVVHDPVRSVVSNVVSSVVSCVVPPRPDPSSSCCCPPPCPDDDDPVVVVVCVVVVCPVVVCSVVVVVVSVVVVVVVVVVVVVVVVVVVVVD